Protein AF-0000000076603602 (afdb_homodimer)

pLDDT: mean 87.6, std 15.01, range [23.02, 98.5]

Radius of gyration: 33.2 Å; Cα contacts (8 Å, |Δi|>4): 1406; chains: 2; bounding box: 84×99×81 Å

Sequence (934 aa):
MVYSTLNHIQGKIGSRWAQFVRETGVENILIVAIDAAKYTPKAMIATFYGEILEKPFDIDASMSGFTKLKTLIGRHKVKANTRVVVGIETTGHYYEHLVFKCHLEGYHVRTINAATTAKEREALLNWSKTDNLDLMAIVQSVIHGRGTSNELPTGNIAKLRKLTRARRELTSERTKTKNLIRMHMDHIFREYQGKTVWINGKRKISKPLTDVFGKASRYLMRHYPHPSDILKLGEEGLRDLSIRENLKLRDKSIQLLLEYAEGSISRPKEQLDADIFLLSQKLDRLDLLDDQIKVLERKIEELFIVMDGAVVLSVQGIGLVTGAELVAEIGDLSDFDEAGQLIKLAGTNPIVKQSGDNRPSYYGVSKQGRRPFRNIVYQVGRSLAVNNPEMQQRYQKLKERGKHSRQAYIALGNRMIRLAFAMIRNHTLYQTEDKNYVLLEEISKKIRKTNVKKFFETHVSPIKCASMVYSTLNHIQGKIGSRWAQFVRETGVENILIVAIDAAKYTPKAMIATFYGEILEKPFDIDASMSGFTKLKTLIGRHKVKANTRVVVGIETTGHYYEHLVFKCHLEGYHVRTINAATTAKEREALLNWSKTDNLDLMAIVQSVIHGRGTSNELPTGNIAKLRKLTRARRELTSERTKTKNLIRMHMDHIFREYQGKTVWINGKRKISKPLTDVFGKASRYLMRHYPHPSDILKLGEEGLRDLSIRENLKLRDKSIQLLLEYAEGSISRPKEQLDADIFLLSQKLDRLDLLDDQIKVLERKIEELFIVMDGAVVLSVQGIGLVTGAELVAEIGDLSDFDEAGQLIKLAGTNPIVKQSGDNRPSYYGVSKQGRRPFRNIVYQVGRSLAVNNPEMQQRYQKLKERGKHSRQAYIALGNRMIRLAFAMIRNHTLYQTEDKNYVLLEEISKKIRKTNVKKFFETHVSPIKCAS

Foldseek 3Di:
DPPPVPCDLQHCFLVVLVVVCVVLPQQQEKEKFWEFDQFWIWIFIDGLVLHTPGPIDIAGLDPRSVVVVVVVVVVPNPDPSRAYEYFYEDDPCRCPVVLVVCVVVVHQYFYAYPVQLVVLLVVVVVDPDPVRSSRSSRSVCVSVSHGGSDPPFDDLLNVLQVLLVVLVVLVVVLVVLVVLLVVLLCQQQVCQQFDWDDDPNDTDTDHLDPDCLDPLNLVCLQPPSHLVSLLVCALVNSVVVCVVVVVPRDPSSSVVSNVSSVVTPHDDNVVSVVSSVVSNVSSVVSVVSVVVSVVSLQVSLVSQLLALQVLLLLAWLQFSSLSSNLSSLLGDLVVDDALVSSLSQLQLDWDQPPDVPPDRDGDGGRNPHDPSNVVSLLVSLVSCCPTPPVLVVVLVVCVVVPDDNSNSSNVSSSVSSRVSSVCSVVLHHDDDPPPPRDSLVSNPVRDPPVSSVVNCCNRPCPPPPPD/DPLPVPCDLQHCFLVVLVVVCVVLPQQQEKEKFWEFDQFWIKIFIAGLVLHTPGPIDIAGLDPRSVVVVVVVVVVPNPDPSHAYEYEYEDDPCRCPVVLVVCVVVVHQYFYAYPVQLVVLLVVVVVPPDDVRSSRSSRSVCVSVSHGGSDPPFDDLLNVLQVLLVVLVVLVVVLVVLVVLLVVLLCQAQVCQQFDWDDDPNDTDTDHLDPDCLDPLNLVCLQPPSHLVSLLVCALVNSVVVCVVVVVPRDPSSSVVSNVSSVVTPHDDNVVSVVSSVVSNVSSVVSVVSVVVSVVSLQVSLVSQLLDLQVLLLLAWLQFSSLSSNLSSLLGDLVVDDALVSSLSQLQLDWDQPPDVPPDRDGDGGRNPHDPSNVVSLLVSLVSCCPTPPVLVVVLVVCVVVPDDNSNSSNVSSSVSSRVSSVCSVVLHHDDDPDPPRDSLVSNPVRHPPVSSVVNCCNRPCPPPPPD

Nearest PDB structures (foldseek):
  8wt6-assembly1_D  TM=7.878E-01  e=1.226E-11  Escherichia coli
  8wt9-assembly1_D  TM=7.761E-01  e=6.436E-12  Escherichia coli
  8wt7-assembly1_C  TM=7.859E-01  e=1.226E-11  Escherichia coli
  2nrw-assembly1_A  TM=3.011E-01  e=4.795E-01  Thermotoga maritima
  2qi2-assembly1_A  TM=2.763E-01  e=3.475E-01  Thermoplasma acidophilum

Secondary structure (DSSP, 8-state):
--------TTTHHHHHHHHHHHHH-GGGEEEEEEE--SS--EEEEEETT--EEEEEEE--SSHHHHHHHHHHHHHH--STTPEEEEEEE--TTTTHHHHHHHHHTT-EEEEE-HHHHHHHHHHTTT---HHHHHHHHHHHHHHTT-SB------HHHHHHHHHHHHHHHHHHHHHHHHHHHHHHHHHH-GGGG-EEEEETTEEEEE-SSS-TTSHHHHHHHHH--SHHHHHHHHHHHHHHHHHHTT----HHHHHHHHHHHHT--PPPGGGGHHHHHHHHHHHHHHHHHHHHHHHHHHHHHHHHTTSGGGGGGGSTT--HHHHHHHHHHH--GGG-SSHHHHHHHHT-SEEEE--SSS--EEEEE---S-HHHHHHHHHHHHHHHHH-HHHHHHHHHHHHTT--HHHHHHHHHHHHHHHHHHHHHHT-------TT--HHHHHHTTS-HHHHHHHHHHHT-------/--------TTTHHHHHHHHHHHHH-GGGEEEEEEE--SS--EEEEEETT--EEEEEEE--SSHHHHHHHHHHHHHH--STTPEEEEEEE--TTTTHHHHHHHHHTT-EEEEE-HHHHHHHHHHTTT---HHHHHHHHHHHHHHTT-SB------HHHHHHHHHHHHHHHHHHHHHHHHHHHHHHHHHH-GGGG-EEEEETTEEEEE-SSS-TTSHHHHHHHHH--SHHHHHHHHHHHHHHHHHHTT----HHHHHHHHHHHHT--PPPGGGGHHHHHHHHHHHHHHHHHHHHHHHHHHHHHHHHTTSGGGGGGGSTT--HHHHHHHHHHH--GGG-SSHHHHHHHHT-SEEEE--SSS--EEEEE---S-HHHHHHHHHHHHHHHHH-HHHHHHHHHHHHTT--HHHHHHHHHHHHHHHHHHHHHHT-------TT--HHHHHHTTS-HHHHHHHHHHHT-------

Structure (mmCIF, N/CA/C/O backbone):
data_AF-0000000076603602-model_v1
#
loop_
_entity.id
_entity.type
_entity.pdbx_description
1 polymer 'IS110 family transposase'
#
loop_
_atom_site.group_PDB
_atom_site.id
_atom_site.type_symbol
_atom_site.label_atom_id
_atom_site.label_alt_id
_atom_site.label_comp_id
_atom_site.label_asym_id
_atom_site.label_entity_id
_atom_site.label_seq_id
_atom_site.pdbx_PDB_ins_code
_atom_site.Cartn_x
_atom_site.Cartn_y
_atom_site.Cartn_z
_atom_site.occupancy
_atom_site.B_iso_or_equiv
_atom_site.auth_seq_id
_atom_site.auth_comp_id
_atom_site.auth_asym_id
_atom_site.auth_atom_id
_atom_site.pdbx_PDB_model_num
ATOM 1 N N . MET A 1 1 ? 4.801 -47.281 14.094 1 23.02 1 MET A N 1
ATOM 2 C CA . MET A 1 1 ? 4.27 -45.938 14.227 1 23.02 1 MET A CA 1
ATOM 3 C C . MET A 1 1 ? 2.939 -45.781 13.492 1 23.02 1 MET A C 1
ATOM 5 O O . MET A 1 1 ? 2.893 -45.844 12.258 1 23.02 1 MET A O 1
ATOM 9 N N . VAL A 1 2 ? 1.909 -46.281 14.016 1 27.36 2 VAL A N 1
ATOM 10 C CA . VAL A 1 2 ? 0.539 -46.406 13.531 1 27.36 2 VAL A CA 1
ATOM 11 C C . VAL A 1 2 ? 0.008 -45.031 13.125 1 27.36 2 VAL A C 1
ATOM 13 O O . VAL A 1 2 ? -0.058 -44.125 13.945 1 27.36 2 VAL A O 1
ATOM 16 N N . TYR A 1 3 ? 0.339 -44.594 11.969 1 30.92 3 TYR A N 1
ATOM 17 C CA . TYR A 1 3 ? -0.272 -43.375 11.43 1 30.92 3 TYR A CA 1
ATOM 18 C C . TYR A 1 3 ? -1.793 -43.438 11.484 1 30.92 3 TYR A C 1
ATOM 20 O O . TYR A 1 3 ? -2.412 -44.156 10.703 1 30.92 3 TYR A O 1
ATOM 28 N N . SER A 1 4 ? -2.324 -43.625 12.664 1 31.62 4 SER A N 1
ATOM 29 C CA . SER A 1 4 ? -3.771 -43.5 12.797 1 31.62 4 SER A CA 1
ATOM 30 C C . SER A 1 4 ? -4.297 -42.344 11.93 1 31.62 4 SER A C 1
ATOM 32 O O . SER A 1 4 ? -3.602 -41.375 11.711 1 31.62 4 SER A O 1
ATOM 34 N N . THR A 1 5 ? -5.254 -42.625 11.039 1 35.5 5 THR A N 1
ATOM 35 C CA . THR A 1 5 ? -6.004 -41.719 10.195 1 35.5 5 THR A CA 1
ATOM 36 C C . THR A 1 5 ? -6.406 -40.469 10.984 1 35.5 5 THR A C 1
ATOM 38 O O . THR A 1 5 ? -7.461 -40.438 11.625 1 35.5 5 THR A O 1
ATOM 41 N N . LEU A 1 6 ? -5.652 -40 11.883 1 34.03 6 LEU A N 1
ATOM 42 C CA . LEU A 1 6 ? -6.016 -38.75 12.562 1 34.03 6 LEU A CA 1
ATOM 43 C C . LEU A 1 6 ? -6.539 -37.719 11.57 1 34.03 6 LEU A C 1
ATOM 45 O O . LEU A 1 6 ? -5.992 -37.594 10.477 1 34.03 6 LEU A O 1
ATOM 49 N N . ASN A 1 7 ? -7.844 -37.469 11.555 1 37.59 7 ASN A N 1
ATOM 50 C CA . ASN A 1 7 ? -8.555 -36.438 10.812 1 37.59 7 ASN A CA 1
ATOM 51 C C . ASN A 1 7 ? -7.707 -35.188 10.664 1 37.59 7 ASN A C 1
ATOM 53 O O . ASN A 1 7 ? -7.625 -34.375 11.578 1 37.59 7 ASN A O 1
ATOM 57 N N . HIS A 1 8 ? -6.586 -35.281 10.141 1 41.22 8 HIS A N 1
ATOM 58 C CA . HIS A 1 8 ? -5.645 -34.188 9.938 1 41.22 8 HIS A CA 1
ATOM 59 C C . HIS A 1 8 ? -6.316 -33 9.234 1 41.22 8 HIS A C 1
ATOM 61 O O . HIS A 1 8 ? -7.277 -33.188 8.484 1 41.22 8 HIS A O 1
ATOM 67 N N . ILE A 1 9 ? -6.113 -31.844 9.68 1 44.25 9 ILE A N 1
ATOM 68 C CA . ILE A 1 9 ? -6.543 -30.531 9.195 1 44.25 9 ILE A CA 1
ATOM 69 C C . ILE A 1 9 ? -6.512 -30.5 7.672 1 44.25 9 ILE A C 1
ATOM 71 O O . ILE A 1 9 ? -7.199 -29.703 7.043 1 44.25 9 ILE A O 1
ATOM 75 N N . GLN A 1 10 ? -5.602 -31.375 7.188 1 47.25 10 GLN A N 1
ATOM 76 C CA . GLN A 1 10 ? -5.406 -31.219 5.75 1 47.25 10 GLN A CA 1
ATOM 77 C C . GLN A 1 10 ? -6.332 -32.156 4.969 1 47.25 10 GLN A C 1
ATOM 79 O O . GLN A 1 10 ? -6.148 -32.344 3.77 1 47.25 10 GLN A O 1
ATOM 84 N N . GLY A 1 11 ? -7.391 -32.688 5.512 1 46.34 11 GLY A N 1
ATOM 85 C CA . GLY A 1 11 ? -8.375 -33.5 4.82 1 46.34 11 GLY A CA 1
ATOM 86 C C . GLY A 1 11 ? -7.812 -34.781 4.301 1 46.34 11 GLY A C 1
ATOM 87 O O . GLY A 1 11 ? -7.062 -35.469 5.008 1 46.34 11 GLY A O 1
ATOM 88 N N . LYS A 1 12 ? -8.281 -35.312 3.105 1 50.59 12 LYS A N 1
ATOM 89 C CA . LYS A 1 12 ? -7.914 -36.531 2.404 1 50.59 12 LYS A CA 1
ATOM 90 C C . LYS A 1 12 ? -6.414 -36.594 2.133 1 50.59 12 LYS A C 1
ATOM 92 O O . LYS A 1 12 ? -5.867 -37.656 1.819 1 50.59 12 LYS A O 1
ATOM 97 N N . ILE A 1 13 ? -5.789 -35.438 2.412 1 53.97 13 ILE A N 1
ATOM 98 C CA . ILE A 1 13 ? -4.402 -35.344 1.968 1 53.97 13 ILE A CA 1
ATOM 99 C C . ILE A 1 13 ? -3.518 -36.25 2.84 1 53.97 13 ILE A C 1
ATOM 101 O O . ILE A 1 13 ? -2.652 -36.938 2.332 1 53.97 13 ILE A O 1
ATOM 105 N N . GLY A 1 14 ? -3.695 -36.25 4.219 1 56.12 14 GLY A N 1
ATOM 106 C CA . GLY A 1 14 ? -2.887 -37.094 5.074 1 56.12 14 GLY A CA 1
ATOM 107 C C . GLY A 1 14 ? -3.125 -38.594 4.832 1 56.12 14 GLY A C 1
ATOM 108 O O . GLY A 1 14 ? -2.174 -39.375 4.746 1 56.12 14 GLY A O 1
ATOM 109 N N . SER A 1 15 ? -4.332 -38.938 4.68 1 62.97 15 SER A N 1
ATOM 110 C CA . SER A 1 15 ? -4.703 -40.312 4.457 1 62.97 15 SER A CA 1
ATOM 111 C C . SER A 1 15 ? -4.215 -40.812 3.098 1 62.97 15 SER A C 1
ATOM 113 O O . SER A 1 15 ? -3.729 -41.938 2.977 1 62.97 15 SER A O 1
ATOM 115 N N . ARG A 1 16 ? -4.094 -39.875 2.244 1 73.12 16 ARG A N 1
ATOM 116 C CA . ARG A 1 16 ? -3.678 -40.25 0.896 1 73.12 16 ARG A CA 1
ATOM 117 C C . ARG A 1 16 ? -2.18 -40.531 0.839 1 73.12 16 ARG A C 1
ATOM 119 O O . ARG A 1 16 ? -1.732 -41.438 0.126 1 73.12 16 ARG A O 1
ATOM 126 N N . TRP A 1 17 ? -1.437 -39.875 1.69 1 81.12 17 TRP A N 1
ATOM 127 C CA . TRP A 1 17 ? 0.01 -40.062 1.727 1 81.12 17 TRP A CA 1
ATOM 128 C C . TRP A 1 17 ? 0.365 -41.406 2.326 1 81.12 17 TRP A C 1
ATOM 130 O O . TRP A 1 17 ? 1.169 -42.156 1.762 1 81.12 17 TRP A O 1
ATOM 140 N N . ALA A 1 18 ? -0.356 -41.656 3.42 1 78.44 18 ALA A N 1
ATOM 141 C CA . ALA A 1 18 ? -0.113 -42.969 4.07 1 78.44 18 ALA A CA 1
ATOM 142 C C . ALA A 1 18 ? -0.467 -44.125 3.141 1 78.44 18 ALA A C 1
ATOM 144 O O . ALA A 1 18 ? 0.262 -45.094 3.07 1 78.44 18 ALA A O 1
ATOM 145 N N . GLN A 1 19 ? -1.533 -43.875 2.535 1 83.25 19 GLN A N 1
ATOM 146 C CA . GLN A 1 19 ? -1.955 -44.906 1.578 1 83.25 19 GLN A CA 1
ATOM 147 C C . GLN A 1 19 ? -0.952 -45.031 0.436 1 83.25 19 GLN A C 1
ATOM 149 O O . GLN A 1 19 ? -0.611 -46.156 0.025 1 83.25 19 GLN A O 1
ATOM 154 N N . PHE A 1 20 ? -0.436 -44 -0.02 1 84.75 20 PHE A N 1
ATOM 155 C CA . PHE A 1 20 ? 0.543 -43.969 -1.101 1 84.75 20 PHE A CA 1
ATOM 156 C C . PHE A 1 20 ? 1.82 -44.688 -0.69 1 84.75 20 PHE A C 1
ATOM 158 O O . PHE A 1 20 ? 2.35 -45.5 -1.448 1 84.75 20 PHE A O 1
ATOM 165 N N . VAL A 1 21 ? 2.305 -44.406 0.467 1 86.81 21 VAL A N 1
ATOM 166 C CA . VAL A 1 21 ? 3.549 -45 0.959 1 86.81 21 VAL A CA 1
ATOM 167 C C . VAL A 1 21 ? 3.379 -46.5 1.149 1 86.81 21 VAL A C 1
ATOM 169 O O . VAL A 1 21 ? 4.258 -47.281 0.784 1 86.81 21 VAL A O 1
ATOM 172 N N . ARG A 1 22 ? 2.225 -46.844 1.659 1 87.06 22 ARG A N 1
ATOM 173 C CA . ARG A 1 22 ? 1.942 -48.25 1.897 1 87.06 22 ARG A CA 1
ATOM 174 C C . ARG A 1 22 ? 1.851 -49.031 0.584 1 87.06 22 ARG A C 1
ATOM 176 O O . ARG A 1 22 ? 2.391 -50.125 0.467 1 87.06 22 ARG A O 1
ATOM 183 N N . GLU A 1 23 ? 1.231 -48.469 -0.331 1 89.19 23 GLU A N 1
ATOM 184 C CA . GLU A 1 23 ? 1.007 -49.125 -1.612 1 89.19 23 GLU A CA 1
ATOM 185 C C . GLU A 1 23 ? 2.295 -49.188 -2.426 1 89.19 23 GLU A C 1
ATOM 187 O O . GLU A 1 23 ? 2.533 -50.188 -3.127 1 89.19 23 GLU A O 1
ATOM 192 N N . THR A 1 24 ? 3.115 -48.281 -2.324 1 89.38 24 THR A N 1
ATOM 193 C CA . THR A 1 24 ? 4.336 -48.219 -3.119 1 89.38 24 THR A CA 1
ATOM 194 C C . THR A 1 24 ? 5.457 -49 -2.453 1 89.38 24 THR A C 1
ATOM 196 O O . THR A 1 24 ? 6.25 -49.656 -3.133 1 89.38 24 THR A O 1
ATOM 199 N N . GLY A 1 25 ? 5.508 -49 -1.138 1 89.81 25 GLY A N 1
ATOM 200 C CA . GLY A 1 25 ? 6.633 -49.562 -0.397 1 89.81 25 GLY A CA 1
ATOM 201 C C . GLY A 1 25 ? 7.77 -48.562 -0.225 1 89.81 25 GLY A C 1
ATOM 202 O O . GLY A 1 25 ? 8.227 -47.969 -1.198 1 89.81 25 GLY A O 1
ATOM 203 N N . VAL A 1 26 ? 8.219 -48.406 0.919 1 89.56 26 VAL A N 1
ATOM 204 C CA . VAL A 1 26 ? 9.211 -47.406 1.279 1 89.56 26 VAL A CA 1
ATOM 205 C C . VAL A 1 26 ? 10.492 -47.625 0.484 1 89.56 26 VAL A C 1
ATOM 207 O O . VAL A 1 26 ? 11.195 -46.656 0.134 1 89.56 26 VAL A O 1
ATOM 210 N N . GLU A 1 27 ? 10.797 -48.875 0.179 1 88.62 27 GLU A N 1
ATOM 211 C CA . GLU A 1 27 ? 12.023 -49.219 -0.529 1 88.62 27 GLU A CA 1
ATOM 212 C C . GLU A 1 27 ? 11.961 -48.781 -1.989 1 88.62 27 GLU A C 1
ATOM 214 O O . GLU A 1 27 ? 12.992 -48.656 -2.654 1 88.62 27 GLU A O 1
ATOM 219 N N . ASN A 1 28 ? 10.758 -48.438 -2.43 1 92.69 28 ASN A N 1
ATOM 220 C CA . ASN A 1 28 ? 10.555 -48.062 -3.828 1 92.69 28 ASN A CA 1
ATOM 221 C C . ASN A 1 28 ? 10.305 -46.594 -3.984 1 92.69 28 ASN A C 1
ATOM 223 O O . ASN A 1 28 ? 9.867 -46.125 -5.047 1 92.69 28 ASN A O 1
ATOM 227 N N . ILE A 1 29 ? 10.57 -45.844 -2.955 1 94.19 29 ILE A N 1
ATOM 228 C CA . ILE A 1 29 ? 10.312 -44.406 -3.01 1 94.19 29 ILE A CA 1
ATOM 229 C C . ILE A 1 29 ? 11.633 -43.625 -3.006 1 94.19 29 ILE A C 1
ATOM 231 O O . ILE A 1 29 ? 12.477 -43.844 -2.135 1 94.19 29 ILE A O 1
ATOM 235 N N . LEU A 1 30 ? 11.797 -42.844 -3.977 1 95.31 30 LEU A N 1
ATOM 236 C CA . LEU A 1 30 ? 12.898 -41.875 -4.059 1 95.31 30 LEU A CA 1
ATOM 237 C C . LEU A 1 30 ? 12.438 -40.469 -3.676 1 95.31 30 LEU A C 1
ATOM 239 O O . LEU A 1 30 ? 11.477 -39.969 -4.246 1 95.31 30 LEU A O 1
ATOM 243 N N . ILE A 1 31 ? 13.117 -39.875 -2.719 1 95.88 31 ILE A N 1
ATOM 244 C CA . ILE A 1 31 ? 12.719 -38.562 -2.258 1 95.88 31 ILE A CA 1
ATOM 245 C C . ILE A 1 31 ? 13.664 -37.5 -2.832 1 95.88 31 ILE A C 1
ATOM 247 O O . ILE A 1 31 ? 14.883 -37.625 -2.727 1 95.88 31 ILE A O 1
ATOM 251 N N . VAL A 1 32 ? 13.117 -36.531 -3.451 1 97.19 32 VAL A N 1
ATOM 252 C CA . VAL A 1 32 ? 13.852 -35.375 -3.953 1 97.19 32 VAL A CA 1
ATOM 253 C C . VAL A 1 32 ? 13.438 -34.125 -3.18 1 97.19 32 VAL A C 1
ATOM 255 O O . VAL A 1 32 ? 12.273 -33.719 -3.213 1 97.19 32 VAL A O 1
ATOM 258 N N . ALA A 1 33 ? 14.359 -33.562 -2.455 1 96.06 33 ALA A N 1
ATOM 259 C CA . ALA A 1 33 ? 14.117 -32.344 -1.735 1 96.06 33 ALA A CA 1
ATOM 260 C C . ALA A 1 33 ? 14.602 -31.125 -2.541 1 96.06 33 ALA A C 1
ATOM 262 O O . ALA A 1 33 ? 15.719 -31.125 -3.061 1 96.06 33 ALA A O 1
ATOM 263 N N . ILE A 1 34 ? 13.766 -30.094 -2.676 1 95.25 34 ILE A N 1
ATOM 264 C CA . ILE A 1 34 ? 14.133 -28.906 -3.424 1 95.25 34 ILE A CA 1
ATOM 265 C C . ILE A 1 34 ? 13.891 -27.672 -2.566 1 95.25 34 ILE A C 1
ATOM 267 O O . ILE A 1 34 ? 12.789 -27.453 -2.059 1 95.25 34 ILE A O 1
ATOM 271 N N . ASP A 1 35 ? 14.898 -26.938 -2.338 1 93.19 35 ASP A N 1
ATOM 272 C CA . ASP A 1 35 ? 14.805 -25.578 -1.803 1 93.19 35 ASP A CA 1
ATOM 273 C C . ASP A 1 35 ? 14.734 -24.547 -2.928 1 93.19 35 ASP A C 1
ATOM 275 O O . ASP A 1 35 ? 15.758 -24.188 -3.506 1 93.19 35 ASP A O 1
ATOM 279 N N . ALA A 1 36 ? 13.508 -24.125 -3.164 1 91.25 36 ALA A N 1
ATOM 280 C CA . ALA A 1 36 ? 13.258 -23.266 -4.316 1 91.25 36 ALA A CA 1
ATOM 281 C C . ALA A 1 36 ? 13.891 -21.891 -4.121 1 91.25 36 ALA A C 1
ATOM 283 O O . ALA A 1 36 ? 13.945 -21.375 -2.998 1 91.25 36 ALA A O 1
ATOM 284 N N . ALA A 1 37 ? 14.422 -21.328 -5.121 1 89.94 37 ALA A N 1
ATOM 285 C CA . ALA A 1 37 ? 15.031 -20 -5.145 1 89.94 37 ALA A CA 1
ATOM 286 C C . ALA A 1 37 ? 14.797 -19.312 -6.488 1 89.94 37 ALA A C 1
ATOM 288 O O . ALA A 1 37 ? 14.445 -19.953 -7.473 1 89.94 37 ALA A O 1
ATOM 289 N N . LYS A 1 38 ? 15.008 -18.047 -6.508 1 89.12 38 LYS A N 1
ATOM 290 C CA . LYS A 1 38 ? 14.75 -17.266 -7.719 1 89.12 38 LYS A CA 1
ATOM 291 C C . LYS A 1 38 ? 15.641 -17.719 -8.867 1 89.12 38 LYS A C 1
ATOM 293 O O . LYS A 1 38 ? 15.164 -17.938 -9.984 1 89.12 38 LYS A O 1
ATOM 298 N N . TYR A 1 39 ? 16.922 -17.984 -8.578 1 89.75 39 TYR A N 1
ATOM 299 C CA . TYR A 1 39 ? 17.844 -18.25 -9.68 1 89.75 39 TYR A CA 1
ATOM 300 C C . TYR A 1 39 ? 18.438 -19.641 -9.578 1 89.75 39 TYR A C 1
ATOM 302 O O . TYR A 1 39 ? 18.531 -20.359 -10.578 1 89.75 39 TYR A O 1
ATOM 310 N N . THR A 1 40 ? 18.719 -19.984 -8.297 1 90.19 40 THR A N 1
ATOM 311 C CA . THR A 1 40 ? 19.469 -21.234 -8.141 1 90.19 40 THR A CA 1
ATOM 312 C C . THR A 1 40 ? 18.859 -22.078 -7.031 1 90.19 40 THR A C 1
ATOM 314 O O . THR A 1 40 ? 19.422 -22.188 -5.941 1 90.19 40 THR A O 1
ATOM 317 N N . PRO A 1 41 ? 17.828 -22.812 -7.359 1 91.19 41 PRO A N 1
ATOM 318 C CA . PRO A 1 41 ? 17.328 -23.766 -6.363 1 91.19 41 PRO A CA 1
ATOM 319 C C . PRO A 1 41 ? 18.344 -24.844 -6.016 1 91.19 41 PRO A C 1
ATOM 321 O O . PRO A 1 41 ? 19.219 -25.172 -6.832 1 91.19 41 PRO A O 1
ATOM 324 N N . LYS A 1 42 ? 18.25 -25.328 -4.832 1 93.56 42 LYS A N 1
ATOM 325 C CA . LYS A 1 42 ? 19.094 -26.438 -4.371 1 93.56 42 LYS A CA 1
ATOM 326 C C . LYS A 1 42 ? 18.266 -27.719 -4.195 1 93.56 42 LYS A C 1
ATOM 328 O O . LYS A 1 42 ? 17.109 -27.656 -3.738 1 93.56 42 LYS A O 1
ATOM 333 N N . ALA A 1 43 ? 18.891 -28.812 -4.59 1 95.88 43 ALA A N 1
ATOM 334 C CA . ALA A 1 43 ? 18.156 -30.078 -4.504 1 95.88 43 ALA A CA 1
ATOM 335 C C . ALA A 1 43 ? 19.031 -31.172 -3.896 1 95.88 43 ALA A C 1
ATOM 337 O O . ALA A 1 43 ? 20.25 -31.031 -3.836 1 95.88 43 ALA A O 1
ATOM 338 N N . MET A 1 44 ? 18.422 -32.125 -3.379 1 96.06 44 MET A N 1
ATOM 339 C CA . MET A 1 44 ? 19.031 -33.312 -2.811 1 96.06 44 MET A CA 1
ATOM 340 C C . MET A 1 44 ? 18.172 -34.562 -3.039 1 96.06 44 MET A C 1
ATOM 342 O O . MET A 1 44 ? 16.938 -34.438 -3.094 1 96.06 44 MET A O 1
ATOM 346 N N . ILE A 1 45 ? 18.812 -35.688 -3.252 1 96.62 45 ILE A N 1
ATOM 347 C CA . ILE A 1 45 ? 18.094 -36.938 -3.445 1 96.62 45 ILE A CA 1
ATOM 348 C C . ILE A 1 45 ? 18.406 -37.906 -2.311 1 96.62 45 ILE A C 1
ATOM 350 O O . ILE A 1 45 ? 19.578 -38.094 -1.958 1 96.62 45 ILE A O 1
ATOM 354 N N . ALA A 1 46 ? 17.391 -38.406 -1.809 1 95.25 46 ALA A N 1
ATOM 355 C CA . ALA A 1 46 ? 17.547 -39.312 -0.68 1 95.25 46 ALA A CA 1
ATOM 356 C C . ALA A 1 46 ? 16.547 -40.469 -0.764 1 95.25 46 ALA A C 1
ATOM 358 O O . ALA A 1 46 ? 15.609 -40.438 -1.563 1 95.25 46 ALA A O 1
ATOM 359 N N . THR A 1 47 ? 16.828 -41.5 0.039 1 93.69 47 THR A N 1
ATOM 360 C CA . THR A 1 47 ? 15.867 -42.594 0.193 1 93.69 47 THR A CA 1
ATOM 361 C C . THR A 1 47 ? 14.836 -42.25 1.271 1 93.69 47 THR A C 1
ATOM 363 O O . THR A 1 47 ? 14.977 -41.281 1.984 1 93.69 47 THR A O 1
ATOM 366 N N . PHE A 1 48 ? 13.844 -43.062 1.319 1 93.06 48 PHE A N 1
ATOM 367 C CA . PHE A 1 48 ? 12.82 -42.875 2.344 1 93.06 48 PHE A CA 1
ATOM 368 C C . PHE A 1 48 ? 13.398 -43.125 3.732 1 93.06 48 PHE A C 1
ATOM 370 O O . PHE A 1 48 ? 12.812 -42.688 4.734 1 93.06 48 PHE A O 1
ATOM 377 N N . TYR A 1 49 ? 14.594 -43.75 3.814 1 88.69 49 TYR A N 1
ATOM 378 C CA . TYR A 1 49 ? 15.25 -44.031 5.09 1 88.69 49 TYR A CA 1
ATOM 379 C C . TYR A 1 49 ? 16.141 -42.875 5.496 1 88.69 49 TYR A C 1
ATOM 381 O O . TYR A 1 49 ? 16.719 -42.875 6.586 1 88.69 49 TYR A O 1
ATOM 389 N N . GLY A 1 50 ? 16.266 -41.938 4.629 1 85.75 50 GLY A N 1
ATOM 390 C CA . GLY A 1 50 ? 17.062 -40.781 4.961 1 85.75 50 GLY A CA 1
ATOM 391 C C . GLY A 1 50 ? 18.484 -40.844 4.43 1 85.75 50 GLY A C 1
ATOM 392 O O . GLY A 1 50 ? 19.281 -39.938 4.676 1 85.75 50 GLY A O 1
ATOM 393 N N . GLU A 1 51 ? 18.781 -41.875 3.744 1 90.19 51 GLU A N 1
ATOM 394 C CA . GLU A 1 51 ? 20.109 -42 3.145 1 90.19 51 GLU A CA 1
ATOM 395 C C . GLU A 1 51 ? 20.266 -41.062 1.961 1 90.19 51 GLU A C 1
ATOM 397 O O . GLU A 1 51 ? 19.438 -41.031 1.049 1 90.19 51 GLU A O 1
ATOM 402 N N . ILE A 1 52 ? 21.344 -40.312 2.002 1 93 52 ILE A N 1
ATOM 403 C CA . ILE A 1 52 ? 21.594 -39.344 0.93 1 93 52 ILE A CA 1
ATOM 404 C C . ILE A 1 52 ? 22.234 -40.062 -0.26 1 93 52 ILE A C 1
ATOM 406 O O . ILE A 1 52 ? 23.312 -40.656 -0.137 1 93 52 ILE A O 1
ATOM 410 N N . LEU A 1 53 ? 21.562 -40.094 -1.336 1 94.12 53 LEU A N 1
ATOM 411 C CA . LEU A 1 53 ? 22.078 -40.688 -2.559 1 94.12 53 LEU A CA 1
ATOM 412 C C . LEU A 1 53 ? 22.844 -39.656 -3.395 1 94.12 53 LEU A C 1
ATOM 414 O O . LEU A 1 53 ? 23.875 -40 -3.994 1 94.12 53 LEU A O 1
ATOM 418 N N . GLU A 1 54 ? 22.297 -38.469 -3.502 1 94.81 54 GLU A N 1
ATOM 419 C CA . GLU A 1 54 ? 22.938 -37.312 -4.152 1 94.81 54 GLU A CA 1
ATOM 420 C C . GLU A 1 54 ? 23.047 -36.125 -3.199 1 94.81 54 GLU A C 1
ATOM 422 O O . GLU A 1 54 ? 22.031 -35.594 -2.738 1 94.81 54 GLU A O 1
ATOM 427 N N . LYS A 1 55 ? 24.234 -35.75 -2.898 1 93.25 55 LYS A N 1
ATOM 428 C CA . LYS A 1 55 ? 24.469 -34.594 -2.031 1 93.25 55 LYS A CA 1
ATOM 429 C C . LYS A 1 55 ? 23.859 -33.344 -2.635 1 93.25 55 LYS A C 1
ATOM 431 O O . LYS A 1 55 ? 23.578 -33.281 -3.83 1 93.25 55 LYS A O 1
ATOM 436 N N . PRO A 1 56 ? 23.641 -32.375 -1.795 1 93.62 56 PRO A N 1
ATOM 437 C CA . PRO A 1 56 ? 23.031 -31.125 -2.285 1 93.62 56 PRO A CA 1
ATOM 438 C C . PRO A 1 56 ? 23.734 -30.578 -3.525 1 93.62 56 PRO A C 1
ATOM 440 O O . PRO A 1 56 ? 24.953 -30.531 -3.578 1 93.62 56 PRO A O 1
ATOM 443 N N . PHE A 1 57 ? 22.969 -30.266 -4.477 1 92.19 57 PHE A N 1
ATOM 444 C CA . PHE A 1 57 ? 23.484 -29.703 -5.711 1 92.19 57 PHE A CA 1
ATOM 445 C C . PHE A 1 57 ? 22.594 -28.547 -6.188 1 92.19 57 PHE A C 1
ATOM 447 O O . PHE A 1 57 ? 21.406 -28.5 -5.852 1 92.19 57 PHE A O 1
ATOM 454 N N . ASP A 1 58 ? 23.156 -27.656 -6.984 1 91.69 58 ASP A N 1
ATOM 455 C CA . ASP A 1 58 ? 22.453 -26.484 -7.492 1 91.69 58 ASP A CA 1
ATOM 456 C C . ASP A 1 58 ? 21.828 -26.766 -8.859 1 91.69 58 ASP A C 1
ATOM 458 O O . ASP A 1 58 ? 22.406 -27.484 -9.68 1 91.69 58 ASP A O 1
ATOM 462 N N . ILE A 1 59 ? 20.672 -26.328 -9.023 1 89.31 59 ILE A N 1
ATOM 463 C CA . ILE A 1 59 ? 20.062 -26.328 -10.352 1 89.31 59 ILE A CA 1
ATOM 464 C C . ILE A 1 59 ? 19.656 -24.906 -10.734 1 89.31 59 ILE A C 1
ATOM 466 O O . ILE A 1 59 ? 19.391 -24.078 -9.859 1 89.31 59 ILE A O 1
ATOM 470 N N . ASP A 1 60 ? 19.797 -24.641 -12.016 1 87.31 60 ASP A N 1
ATOM 471 C CA . ASP A 1 60 ? 19.297 -23.328 -12.453 1 87.31 60 ASP A CA 1
ATOM 472 C C . ASP A 1 60 ? 17.781 -23.344 -12.617 1 87.31 60 ASP A C 1
ATOM 474 O O . ASP A 1 60 ? 17.188 -24.375 -12.945 1 87.31 60 ASP A O 1
ATOM 478 N N . ALA A 1 61 ? 17.141 -22.25 -12.32 1 85.31 61 ALA A N 1
ATOM 479 C CA . ALA A 1 61 ? 15.688 -22.141 -12.422 1 85.31 61 ALA A CA 1
ATOM 480 C C . ALA A 1 61 ? 15.25 -22 -13.883 1 85.31 61 ALA A C 1
ATOM 482 O O . ALA A 1 61 ? 14.719 -20.969 -14.281 1 85.31 61 ALA A O 1
ATOM 483 N N . SER A 1 62 ? 15.516 -23 -14.641 1 88.38 62 SER A N 1
ATOM 484 C CA . SER A 1 62 ? 15.219 -23.078 -16.062 1 88.38 62 SER A CA 1
ATOM 485 C C . SER A 1 62 ? 15.008 -24.531 -16.5 1 88.38 62 SER A C 1
ATOM 487 O O . SER A 1 62 ? 15.016 -25.438 -15.68 1 88.38 62 SER A O 1
ATOM 489 N N . MET A 1 63 ? 14.766 -24.641 -17.781 1 89.38 63 MET A N 1
ATOM 490 C CA . MET A 1 63 ? 14.586 -25.984 -18.328 1 89.38 63 MET A CA 1
ATOM 491 C C . MET A 1 63 ? 15.867 -26.797 -18.219 1 89.38 63 MET A C 1
ATOM 493 O O . MET A 1 63 ? 15.828 -28 -17.969 1 89.38 63 MET A O 1
ATOM 497 N N . SER A 1 64 ? 16.969 -26.109 -18.422 1 88.5 64 SER A N 1
ATOM 498 C CA . SER A 1 64 ? 18.25 -26.812 -18.297 1 88.5 64 SER A CA 1
ATOM 499 C C . SER A 1 64 ? 18.438 -27.328 -16.875 1 88.5 64 SER A C 1
ATOM 501 O O . SER A 1 64 ? 18.922 -28.453 -16.688 1 88.5 64 SER A O 1
ATOM 503 N N . GLY A 1 65 ? 18.125 -26.531 -15.953 1 89.56 65 GLY A N 1
ATOM 504 C CA . GLY A 1 65 ? 18.203 -26.969 -14.57 1 89.56 65 GLY A CA 1
ATOM 505 C C . GLY A 1 65 ? 17.281 -28.125 -14.266 1 89.56 65 GLY A C 1
ATOM 506 O O . GLY A 1 65 ? 17.672 -29.062 -13.555 1 89.56 65 GLY A O 1
ATOM 507 N N . PHE A 1 66 ? 16.125 -28.125 -14.812 1 92.94 66 PHE A N 1
ATOM 508 C CA . PHE A 1 66 ? 15.172 -29.203 -14.594 1 92.94 66 PHE A CA 1
ATOM 509 C C . PHE A 1 66 ? 15.656 -30.484 -15.266 1 92.94 66 PHE A C 1
ATOM 511 O O . PHE A 1 66 ? 15.484 -31.578 -14.719 1 92.94 66 PHE A O 1
ATOM 518 N N . THR A 1 67 ? 16.203 -30.297 -16.422 1 93.88 67 THR A N 1
ATOM 519 C CA . THR A 1 67 ? 16.734 -31.453 -17.125 1 93.88 67 THR A CA 1
ATOM 520 C C . THR A 1 67 ? 17.859 -32.094 -16.312 1 93.88 67 THR A C 1
ATOM 522 O O . THR A 1 67 ? 17.938 -33.344 -16.25 1 93.88 67 THR A O 1
ATOM 525 N N . LYS A 1 68 ? 18.641 -31.266 -15.742 1 93.69 68 LYS A N 1
ATOM 526 C CA . LYS A 1 68 ? 19.688 -31.781 -14.859 1 93.69 68 LYS A CA 1
ATOM 527 C C . LYS A 1 68 ? 19.078 -32.562 -13.703 1 93.69 68 LYS A C 1
ATOM 529 O O . LYS A 1 68 ? 19.547 -33.656 -13.383 1 93.69 68 LYS A O 1
ATOM 534 N N . LEU A 1 69 ? 18.125 -32.062 -13.109 1 94.94 69 LEU A N 1
ATOM 535 C CA . LEU A 1 69 ? 17.422 -32.719 -12.008 1 94.94 69 LEU A CA 1
ATOM 536 C C . LEU A 1 69 ? 16.859 -34.062 -12.445 1 94.94 69 LEU A C 1
ATOM 538 O O . LEU A 1 69 ? 17.047 -35.062 -11.766 1 94.94 69 LEU A O 1
ATOM 542 N N . LYS A 1 70 ? 16.25 -34.062 -13.578 1 94.75 70 LYS A N 1
ATOM 543 C CA . LYS A 1 70 ? 15.641 -35.281 -14.125 1 94.75 70 LYS A CA 1
ATOM 544 C C . LYS A 1 70 ? 16.688 -36.344 -14.391 1 94.75 70 LYS A C 1
ATOM 546 O O . LYS A 1 70 ? 16.469 -37.531 -14.102 1 94.75 70 LYS A O 1
ATOM 551 N N . THR A 1 71 ? 17.781 -35.906 -14.922 1 95.38 71 THR A N 1
ATOM 552 C CA . THR A 1 71 ? 18.859 -36.812 -15.227 1 95.38 71 THR A CA 1
ATOM 553 C C . THR A 1 71 ? 19.391 -37.469 -13.945 1 95.38 71 THR A C 1
ATOM 555 O O . THR A 1 71 ? 19.594 -38.688 -13.898 1 95.38 71 THR A O 1
ATOM 558 N N . LEU A 1 72 ? 19.562 -36.688 -12.93 1 95.19 72 LEU A N 1
ATOM 559 C CA . LEU A 1 72 ? 20.062 -37.188 -11.664 1 95.19 72 LEU A CA 1
ATOM 560 C C . LEU A 1 72 ? 19.062 -38.156 -11.016 1 95.19 72 LEU A C 1
ATOM 562 O O . LEU A 1 72 ? 19.453 -39.156 -10.43 1 95.19 72 LEU A O 1
ATOM 566 N N . ILE A 1 73 ? 17.781 -37.781 -11.102 1 95.62 73 ILE A N 1
ATOM 567 C CA . ILE A 1 73 ? 16.734 -38.656 -10.586 1 95.62 73 ILE A CA 1
ATOM 568 C C . ILE A 1 73 ? 16.766 -40 -11.32 1 95.62 73 ILE A C 1
ATOM 570 O O . ILE A 1 73 ? 16.672 -41.062 -10.695 1 95.62 73 ILE A O 1
ATOM 574 N N . GLY A 1 74 ? 16.922 -39.938 -12.641 1 93.56 74 GLY A N 1
ATOM 575 C CA . GLY A 1 74 ? 16.969 -41.125 -13.469 1 93.56 74 GLY A CA 1
ATOM 576 C C . GLY A 1 74 ? 18.094 -42.062 -13.102 1 93.56 74 GLY A C 1
ATOM 577 O O . GLY A 1 74 ? 17.953 -43.281 -13.188 1 93.56 74 GLY A O 1
ATOM 578 N N . ARG A 1 75 ? 19.172 -41.531 -12.633 1 92.75 75 ARG A N 1
ATOM 579 C CA . ARG A 1 75 ? 20.344 -42.312 -12.242 1 92.75 75 ARG A CA 1
ATOM 580 C C . ARG A 1 75 ? 20.031 -43.188 -11.023 1 92.75 75 ARG A C 1
ATOM 582 O O . ARG A 1 75 ? 20.594 -44.25 -10.859 1 92.75 75 ARG A O 1
ATOM 589 N N . HIS A 1 76 ? 19.188 -42.688 -10.242 1 91.31 76 HIS A N 1
ATOM 590 C CA . HIS A 1 76 ? 18.922 -43.375 -8.984 1 91.31 76 HIS A CA 1
ATOM 591 C C . HIS A 1 76 ? 17.609 -44.156 -9.039 1 91.31 76 HIS A C 1
ATOM 593 O O . HIS A 1 76 ? 17.266 -44.875 -8.094 1 91.31 76 HIS A O 1
ATOM 599 N N . LYS A 1 77 ? 16.906 -43.875 -10.133 1 87.69 77 LYS A N 1
ATOM 600 C CA . LYS A 1 77 ? 15.688 -44.656 -10.336 1 87.69 77 LYS A CA 1
ATOM 601 C C . LYS A 1 77 ? 16.016 -46.062 -10.859 1 87.69 77 LYS A C 1
ATOM 603 O O . LYS A 1 77 ? 15.922 -46.312 -12.062 1 87.69 77 LYS A O 1
ATOM 608 N N . VAL A 1 78 ? 16.469 -47 -10.148 1 75.75 78 VAL A N 1
ATOM 609 C CA . VAL A 1 78 ? 17.031 -48.281 -10.508 1 75.75 78 VAL A CA 1
ATOM 610 C C . VAL A 1 78 ? 15.914 -49.281 -10.844 1 75.75 78 VAL A C 1
ATOM 612 O O . VAL A 1 78 ? 16.031 -50.062 -11.797 1 75.75 78 VAL A O 1
ATOM 615 N N . LYS A 1 79 ? 14.852 -49.219 -10.047 1 78.62 79 LYS A N 1
ATOM 616 C CA . LYS A 1 79 ? 13.766 -50.156 -10.227 1 78.62 79 LYS A CA 1
ATOM 617 C C . LYS A 1 79 ? 12.609 -49.531 -11 1 78.62 79 LYS A C 1
ATOM 619 O O . LYS A 1 79 ? 12.312 -48.344 -10.836 1 78.62 79 LYS A O 1
ATOM 624 N N . ALA A 1 80 ? 12.008 -50.375 -11.828 1 76.69 80 ALA A N 1
ATOM 625 C CA . ALA A 1 80 ? 10.883 -49.938 -12.656 1 76.69 80 ALA A CA 1
ATOM 626 C C . ALA A 1 80 ? 9.734 -49.438 -11.797 1 76.69 80 ALA A C 1
ATOM 628 O O . ALA A 1 80 ? 9.008 -48.531 -12.203 1 76.69 80 ALA A O 1
ATOM 629 N N . ASN A 1 81 ? 9.688 -49.906 -10.617 1 84.19 81 ASN A N 1
ATOM 630 C CA . ASN A 1 81 ? 8.547 -49.562 -9.781 1 84.19 81 ASN A CA 1
ATOM 631 C C . ASN A 1 81 ? 8.875 -48.406 -8.828 1 84.19 81 ASN A C 1
ATOM 633 O O . ASN A 1 81 ? 8.078 -48.094 -7.949 1 84.19 81 ASN A O 1
ATOM 637 N N . THR A 1 82 ? 9.969 -47.781 -9.062 1 91.44 82 THR A N 1
ATOM 638 C CA . THR A 1 82 ? 10.375 -46.719 -8.172 1 91.44 82 THR A CA 1
ATOM 639 C C . THR A 1 82 ? 9.5 -45.469 -8.391 1 91.44 82 THR A C 1
ATOM 641 O O . THR A 1 82 ? 9.312 -45.031 -9.531 1 91.44 82 THR A O 1
ATOM 644 N N . ARG A 1 83 ? 8.93 -44.938 -7.336 1 93.56 83 ARG A N 1
ATOM 645 C CA . ARG A 1 83 ? 8.148 -43.719 -7.367 1 93.56 83 ARG A CA 1
ATOM 646 C C . ARG A 1 83 ? 8.945 -42.531 -6.816 1 93.56 83 ARG A C 1
ATOM 648 O O . ARG A 1 83 ? 9.633 -42.656 -5.801 1 93.56 83 ARG A O 1
ATOM 655 N N . VAL A 1 84 ? 8.898 -41.5 -7.559 1 95.44 84 VAL A N 1
ATOM 656 C CA . VAL A 1 84 ? 9.641 -40.312 -7.16 1 95.44 84 VAL A CA 1
ATOM 657 C C . VAL A 1 84 ? 8.711 -39.344 -6.422 1 95.44 84 VAL A C 1
ATOM 659 O O . VAL A 1 84 ? 7.648 -38.969 -6.934 1 95.44 84 VAL A O 1
ATOM 662 N N . VAL A 1 85 ? 9.102 -38.969 -5.238 1 94.19 85 VAL A N 1
ATOM 663 C CA . VAL A 1 85 ? 8.383 -38 -4.441 1 94.19 85 VAL A CA 1
ATOM 664 C C . VAL A 1 85 ? 9.234 -36.75 -4.293 1 94.19 85 VAL A C 1
ATOM 666 O O . VAL A 1 85 ? 10.352 -36.781 -3.779 1 94.19 85 VAL A O 1
ATOM 669 N N . VAL A 1 86 ? 8.695 -35.625 -4.746 1 95.31 86 VAL A N 1
ATOM 670 C CA . VAL A 1 86 ? 9.422 -34.344 -4.688 1 95.31 86 VAL A CA 1
ATOM 671 C C . VAL A 1 86 ? 8.844 -33.469 -3.578 1 95.31 86 VAL A C 1
ATOM 673 O O . VAL A 1 86 ? 7.656 -33.156 -3.592 1 95.31 86 VAL A O 1
ATOM 676 N N . GLY A 1 87 ? 9.648 -33.219 -2.586 1 93.5 87 GLY A N 1
ATOM 677 C CA . GLY A 1 87 ? 9.312 -32.219 -1.583 1 93.5 87 GLY A CA 1
ATOM 678 C C . GLY A 1 87 ? 9.883 -30.844 -1.887 1 93.5 87 GLY A C 1
ATOM 679 O O . GLY A 1 87 ? 11.094 -30.688 -2.074 1 93.5 87 GLY A O 1
ATOM 680 N N . ILE A 1 88 ? 9.055 -29.797 -1.971 1 93.06 88 ILE A N 1
ATOM 681 C CA . ILE A 1 88 ? 9.516 -28.453 -2.324 1 93.06 88 ILE A CA 1
ATOM 682 C C . ILE A 1 88 ? 9.023 -27.453 -1.287 1 93.06 88 ILE A C 1
ATOM 684 O O . ILE A 1 88 ? 7.828 -27.422 -0.969 1 93.06 88 ILE A O 1
ATOM 688 N N . GLU A 1 89 ? 9.922 -26.703 -0.728 1 89.12 89 GLU A N 1
ATOM 689 C CA . GLU A 1 89 ? 9.531 -25.625 0.183 1 89.12 89 GLU A CA 1
ATOM 690 C C . GLU A 1 89 ? 8.977 -24.422 -0.582 1 89.12 89 GLU A C 1
ATOM 692 O O . GLU A 1 89 ? 9.586 -23.969 -1.55 1 89.12 89 GLU A O 1
ATOM 697 N N . THR A 1 90 ? 7.801 -23.969 -0.095 1 81.5 90 THR A N 1
ATOM 698 C CA . THR A 1 90 ? 7.105 -22.891 -0.792 1 81.5 90 THR A CA 1
ATOM 699 C C . THR A 1 90 ? 7.672 -21.531 -0.397 1 81.5 90 THR A C 1
ATOM 701 O O . THR A 1 90 ? 7.312 -20.984 0.646 1 81.5 90 THR A O 1
ATOM 704 N N . THR A 1 91 ? 8.703 -21.094 -1.035 1 78.94 91 THR A N 1
ATOM 705 C CA . THR A 1 91 ? 9.258 -19.75 -0.847 1 78.94 91 THR A CA 1
ATOM 706 C C . THR A 1 91 ? 8.82 -18.828 -1.978 1 78.94 91 THR A C 1
ATOM 708 O O . THR A 1 91 ? 9.242 -18.984 -3.123 1 78.94 91 THR A O 1
ATOM 711 N N . GLY A 1 92 ? 8.078 -17.828 -1.553 1 80.69 92 GLY A N 1
ATOM 712 C CA . GLY A 1 92 ? 7.547 -16.969 -2.602 1 80.69 92 GLY A CA 1
ATOM 713 C C . GLY A 1 92 ? 6.836 -17.75 -3.699 1 80.69 92 GLY A C 1
ATOM 714 O O . GLY A 1 92 ? 6.055 -18.656 -3.42 1 80.69 92 GLY A O 1
ATOM 715 N N . HIS A 1 93 ? 7.004 -17.328 -4.945 1 87.69 93 HIS A N 1
ATOM 716 C CA . HIS A 1 93 ? 6.395 -17.984 -6.09 1 87.69 93 HIS A CA 1
ATOM 717 C C . HIS A 1 93 ? 7.418 -18.828 -6.848 1 87.69 93 HIS A C 1
ATOM 719 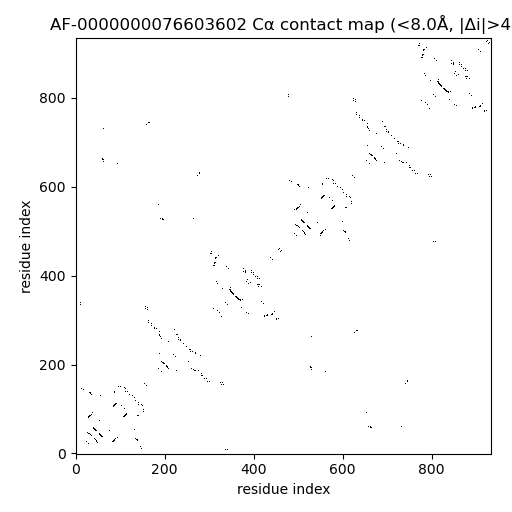O O . HIS A 1 93 ? 7.082 -19.469 -7.852 1 87.69 93 HIS A O 1
ATOM 725 N N . TYR A 1 94 ? 8.547 -19.031 -6.336 1 89.06 94 TYR A N 1
ATOM 726 C CA . TYR A 1 94 ? 9.672 -19.562 -7.086 1 89.06 94 TYR A CA 1
ATOM 727 C C . TYR A 1 94 ? 9.555 -21.078 -7.227 1 89.06 94 TYR A C 1
ATOM 729 O O . TYR A 1 94 ? 10.234 -21.688 -8.062 1 89.06 94 TYR A O 1
ATOM 737 N N . TYR A 1 95 ? 8.703 -21.656 -6.484 1 88.94 95 TYR A N 1
ATOM 738 C CA . TYR A 1 95 ? 8.555 -23.094 -6.504 1 88.94 95 TYR A CA 1
ATOM 739 C C . TYR A 1 95 ? 7.574 -23.531 -7.59 1 88.94 95 TYR A C 1
ATOM 741 O O . TYR A 1 95 ? 7.539 -24.703 -7.973 1 88.94 95 TYR A O 1
ATOM 749 N N . GLU A 1 96 ? 6.836 -22.672 -8.117 1 87.69 96 GLU A N 1
ATOM 750 C CA . GLU A 1 96 ? 5.633 -23 -8.875 1 87.69 96 GLU A CA 1
ATOM 751 C C . GLU A 1 96 ? 5.984 -23.703 -10.188 1 87.69 96 GLU A C 1
ATOM 753 O O . GLU A 1 96 ? 5.363 -24.703 -10.555 1 87.69 96 GLU A O 1
ATOM 758 N N . HIS A 1 97 ? 7.004 -23.203 -10.906 1 87.88 97 HIS A N 1
ATOM 759 C CA . HIS A 1 97 ? 7.391 -23.828 -12.164 1 87.88 97 HIS A CA 1
ATOM 760 C C . HIS A 1 97 ? 7.941 -25.234 -11.945 1 87.88 97 HIS A C 1
ATOM 762 O O . HIS A 1 97 ? 7.711 -26.125 -12.758 1 87.88 97 HIS A O 1
ATOM 768 N N . LEU A 1 98 ? 8.602 -25.375 -10.836 1 89.38 98 LEU A N 1
ATOM 769 C CA . LEU A 1 98 ? 9.164 -26.688 -10.523 1 89.38 98 LEU A CA 1
ATOM 770 C C . LEU A 1 98 ? 8.055 -27.672 -10.203 1 89.38 98 LEU A C 1
ATOM 772 O O . LEU A 1 98 ? 8.102 -28.828 -10.648 1 89.38 98 LEU A O 1
ATOM 776 N N . VAL A 1 99 ? 7.113 -27.203 -9.484 1 88.44 99 VAL A N 1
ATOM 777 C CA . VAL A 1 99 ? 5.969 -28.047 -9.156 1 88.44 99 VAL A CA 1
ATOM 778 C C . VAL A 1 99 ? 5.25 -28.469 -10.438 1 88.44 99 VAL A C 1
ATOM 780 O O . VAL A 1 99 ? 4.945 -29.656 -10.633 1 88.44 99 VAL A O 1
ATOM 783 N N . PHE A 1 100 ? 5.094 -27.531 -11.336 1 85.75 100 PHE A N 1
ATOM 784 C CA . PHE A 1 100 ? 4.391 -27.781 -12.594 1 85.75 100 PHE A CA 1
ATOM 785 C C . PHE A 1 100 ? 5.141 -28.812 -13.438 1 85.75 100 PHE A C 1
ATOM 787 O O . PHE A 1 100 ? 4.555 -29.797 -13.898 1 85.75 100 PHE A O 1
ATOM 794 N N . LYS A 1 101 ? 6.398 -28.656 -13.586 1 89.56 101 LYS A N 1
ATOM 795 C CA . LYS A 1 101 ? 7.203 -29.531 -14.43 1 89.56 101 LYS A CA 1
ATOM 796 C C . LYS A 1 101 ? 7.316 -30.922 -13.812 1 89.56 101 LYS A C 1
ATOM 798 O O . LYS A 1 101 ? 7.27 -31.938 -14.523 1 89.56 101 LYS A O 1
ATOM 803 N N . CYS A 1 102 ? 7.402 -30.984 -12.516 1 91.31 102 CYS A N 1
ATOM 804 C CA . CYS A 1 102 ? 7.473 -32.281 -11.836 1 91.31 102 CYS A CA 1
ATOM 805 C C . CYS A 1 102 ? 6.184 -33.062 -12.023 1 91.31 102 CYS A C 1
ATOM 807 O O . CYS A 1 102 ? 6.223 -34.281 -12.25 1 91.31 102 CYS A O 1
ATOM 809 N N . HIS A 1 103 ? 5.109 -32.344 -11.984 1 87.62 103 HIS A N 1
ATOM 810 C CA . HIS A 1 103 ? 3.828 -33.031 -12.203 1 87.62 103 HIS A CA 1
ATOM 811 C C . HIS A 1 103 ? 3.732 -33.562 -13.625 1 87.62 103 HIS A C 1
ATOM 813 O O . HIS A 1 103 ? 3.223 -34.688 -13.828 1 87.62 103 HIS A O 1
ATOM 819 N N . LEU A 1 104 ? 4.184 -32.812 -14.586 1 86.75 104 LEU A N 1
ATOM 820 C CA . LEU A 1 104 ? 4.152 -33.25 -15.977 1 86.75 104 LEU A CA 1
ATOM 821 C C . LEU A 1 104 ? 4.98 -34.5 -16.172 1 86.75 104 LEU A C 1
ATOM 823 O O . LEU A 1 104 ? 4.664 -35.344 -17.016 1 86.75 104 LEU A O 1
ATOM 827 N N . GLU A 1 105 ? 6.012 -34.656 -15.297 1 91.06 105 GLU A N 1
ATOM 828 C CA . GLU A 1 105 ? 6.887 -35.812 -15.398 1 91.06 105 GLU A CA 1
ATOM 829 C C . GLU A 1 105 ? 6.309 -37 -14.633 1 91.06 105 GLU A C 1
ATOM 831 O O . GLU A 1 105 ? 6.879 -38.094 -14.656 1 91.06 105 GLU A O 1
ATOM 836 N N . GLY A 1 106 ? 5.219 -36.719 -13.914 1 88.38 106 GLY A N 1
ATOM 837 C CA . GLY A 1 106 ? 4.555 -37.781 -13.188 1 88.38 106 GLY A CA 1
ATOM 838 C C . GLY A 1 106 ? 5.078 -37.969 -11.781 1 88.38 106 GLY A C 1
ATOM 839 O O . GLY A 1 106 ? 4.785 -38.969 -11.125 1 88.38 106 GLY A O 1
ATOM 840 N N . TYR A 1 107 ? 5.883 -37.062 -11.312 1 92.44 107 TYR A N 1
ATOM 841 C CA . TYR A 1 107 ? 6.367 -37.156 -9.938 1 92.44 107 TYR A CA 1
ATOM 842 C C . TYR A 1 107 ? 5.266 -36.812 -8.945 1 92.44 107 TYR A C 1
ATOM 844 O O . TYR A 1 107 ? 4.344 -36.062 -9.266 1 92.44 107 TYR A O 1
ATOM 852 N N . HIS A 1 108 ? 5.332 -37.438 -7.832 1 90.5 108 HIS A N 1
ATOM 853 C CA . HIS A 1 108 ? 4.473 -37.031 -6.723 1 90.5 108 HIS A CA 1
ATOM 854 C C . HIS A 1 108 ? 5.043 -35.844 -5.973 1 90.5 108 HIS A C 1
ATOM 856 O O . HIS A 1 108 ? 6.082 -35.969 -5.312 1 90.5 108 HIS A O 1
ATOM 862 N N . VAL A 1 109 ? 4.352 -34.719 -6.105 1 91.5 109 VAL A N 1
ATOM 863 C CA . VAL A 1 109 ? 4.922 -33.469 -5.559 1 91.5 109 VAL A CA 1
ATOM 864 C C . VAL A 1 109 ? 4.215 -33.125 -4.254 1 91.5 109 VAL A C 1
ATOM 866 O O . VAL A 1 109 ? 2.986 -33.188 -4.168 1 91.5 109 VAL A O 1
ATOM 869 N N . ARG A 1 110 ? 4.992 -32.781 -3.252 1 88.44 110 ARG A N 1
ATOM 870 C CA . ARG A 1 110 ? 4.492 -32.281 -1.979 1 88.44 110 ARG A CA 1
ATOM 871 C C . ARG A 1 110 ? 5.09 -30.906 -1.664 1 88.44 110 ARG A C 1
ATOM 873 O O . ARG A 1 110 ? 6.312 -30.75 -1.602 1 88.44 110 ARG A O 1
ATOM 880 N N . THR A 1 111 ? 4.246 -29.953 -1.521 1 88.44 111 THR A N 1
ATOM 881 C CA . THR A 1 111 ? 4.715 -28.625 -1.171 1 88.44 111 THR A CA 1
ATOM 882 C C . THR A 1 111 ? 4.699 -28.422 0.341 1 88.44 111 THR A C 1
ATOM 884 O O . THR A 1 111 ? 3.738 -28.797 1.014 1 88.44 111 THR A O 1
ATOM 887 N N . ILE A 1 112 ? 5.816 -27.875 0.874 1 86.88 112 ILE A N 1
ATOM 888 C CA . ILE A 1 112 ? 6 -27.719 2.312 1 86.88 112 ILE A CA 1
ATOM 889 C C . ILE A 1 112 ? 6.199 -26.25 2.652 1 86.88 112 ILE A C 1
ATOM 891 O O . ILE A 1 112 ? 7.043 -25.578 2.055 1 86.88 112 ILE A O 1
ATOM 895 N N . ASN A 1 113 ? 5.434 -25.719 3.609 1 80.69 113 ASN A N 1
ATOM 896 C CA . ASN A 1 113 ? 5.574 -24.312 4 1 80.69 113 ASN A CA 1
ATOM 897 C C . ASN A 1 113 ? 6.801 -24.094 4.875 1 80.69 113 ASN A C 1
ATOM 899 O O . ASN A 1 113 ? 7.297 -25.031 5.504 1 80.69 113 ASN A O 1
ATOM 903 N N . ALA A 1 114 ? 7.215 -22.906 4.871 1 79.81 114 ALA A N 1
ATOM 904 C CA . ALA A 1 114 ? 8.438 -22.531 5.586 1 79.81 114 ALA A CA 1
ATOM 905 C C . ALA A 1 114 ? 8.305 -22.812 7.078 1 79.81 114 ALA A C 1
ATOM 907 O O . ALA A 1 114 ? 9.266 -23.234 7.73 1 79.81 114 ALA A O 1
ATOM 908 N N . ALA A 1 115 ? 7.121 -22.594 7.637 1 76.19 115 ALA A N 1
ATOM 909 C CA . ALA A 1 115 ? 6.902 -22.828 9.062 1 76.19 115 ALA A CA 1
ATOM 910 C C . ALA A 1 115 ? 7.105 -24.312 9.414 1 76.19 115 ALA A C 1
ATOM 912 O O . ALA A 1 115 ? 7.668 -24.625 10.461 1 76.19 115 ALA A O 1
ATOM 913 N N . THR A 1 116 ? 6.652 -25.172 8.531 1 77.5 116 THR A N 1
ATOM 914 C CA . THR A 1 116 ? 6.789 -26.609 8.734 1 77.5 116 THR A CA 1
ATOM 915 C C . THR A 1 116 ? 8.258 -27.031 8.672 1 77.5 116 THR A C 1
ATOM 917 O O . THR A 1 116 ? 8.727 -27.797 9.523 1 77.5 116 THR A O 1
ATOM 920 N N . THR A 1 117 ? 8.945 -26.516 7.727 1 81.12 117 THR A N 1
ATOM 921 C CA . THR A 1 117 ? 10.352 -26.859 7.59 1 81.12 117 THR A CA 1
ATOM 922 C C . THR A 1 117 ? 11.156 -26.312 8.766 1 81.12 117 THR A C 1
ATOM 924 O O . THR A 1 117 ? 12.133 -26.938 9.195 1 81.12 117 THR A O 1
ATOM 927 N N . ALA A 1 118 ? 10.797 -25.125 9.227 1 80.38 118 ALA A N 1
ATOM 928 C CA . ALA A 1 118 ? 11.492 -24.531 10.375 1 80.38 118 ALA A CA 1
ATOM 929 C C . ALA A 1 118 ? 11.383 -25.438 11.602 1 80.38 118 ALA A C 1
ATOM 931 O O . ALA A 1 118 ? 12.352 -25.609 12.344 1 80.38 118 ALA A O 1
ATOM 932 N N . LYS A 1 119 ? 10.25 -26 11.859 1 78.56 119 LYS A N 1
ATOM 933 C CA . LYS A 1 119 ? 10.047 -26.906 12.977 1 78.56 119 LYS A CA 1
ATOM 934 C C . LYS A 1 119 ? 10.922 -28.156 12.836 1 78.56 119 LYS A C 1
ATOM 936 O O . LYS A 1 119 ? 11.492 -28.625 13.82 1 78.56 119 LYS A O 1
ATOM 941 N N . GLU A 1 120 ? 10.969 -28.656 11.641 1 78.62 120 GLU A N 1
ATOM 942 C CA . GLU A 1 120 ? 11.789 -29.844 11.391 1 78.62 120 GLU A CA 1
ATOM 943 C C . GLU A 1 120 ? 13.273 -29.531 11.547 1 78.62 120 GLU A C 1
ATOM 945 O O . GLU A 1 120 ? 14.047 -30.375 11.992 1 78.62 120 GLU A O 1
ATOM 950 N N . ARG A 1 121 ? 13.617 -28.281 11.148 1 79.81 121 ARG A N 1
ATOM 951 C CA . ARG A 1 121 ? 15 -27.844 11.289 1 79.81 121 ARG A CA 1
ATOM 952 C C . ARG A 1 121 ? 15.43 -27.828 12.758 1 79.81 121 ARG A C 1
ATOM 954 O O . ARG A 1 121 ? 16.562 -28.188 13.078 1 79.81 121 ARG A O 1
ATOM 961 N N . GLU A 1 122 ? 14.547 -27.312 13.586 1 76.62 122 GLU A N 1
ATOM 962 C CA . GLU A 1 122 ? 14.828 -27.25 15.016 1 76.62 122 GLU A CA 1
ATOM 963 C C . GLU A 1 122 ? 15.094 -28.641 15.578 1 76.62 122 GLU A C 1
ATOM 965 O O . GLU A 1 122 ? 15.93 -28.812 16.469 1 76.62 122 GLU A O 1
ATOM 970 N N . ALA A 1 123 ? 14.438 -29.578 14.992 1 69.19 123 ALA A N 1
ATOM 971 C CA . ALA A 1 123 ? 14.57 -30.953 15.477 1 69.19 123 ALA A CA 1
ATOM 972 C C . ALA A 1 123 ? 15.883 -31.562 15 1 69.19 123 ALA A C 1
ATOM 974 O O . ALA A 1 123 ? 16.375 -32.531 15.594 1 69.19 123 ALA A O 1
ATOM 975 N N . LEU A 1 124 ? 16.391 -30.922 13.906 1 64.5 124 LEU A N 1
ATOM 976 C CA . LEU A 1 124 ? 17.594 -31.484 13.289 1 64.5 124 LEU A CA 1
ATOM 977 C C . LEU A 1 124 ? 18.844 -30.812 13.852 1 64.5 124 LEU A C 1
ATOM 979 O O . LEU A 1 124 ? 19.938 -31.016 13.328 1 64.5 124 LEU A O 1
ATOM 983 N N . LEU A 1 125 ? 18.891 -29.922 14.875 1 59.06 125 LEU A N 1
ATOM 984 C CA . LEU A 1 125 ? 19.906 -29.016 15.383 1 59.06 125 LEU A CA 1
ATOM 985 C C . LEU A 1 125 ? 21.281 -29.672 15.375 1 59.06 125 LEU A C 1
ATOM 987 O O . LEU A 1 125 ? 22.297 -29 15.57 1 59.06 125 LEU A O 1
ATOM 991 N N . ASN A 1 126 ? 21.391 -30.938 15.25 1 53.62 126 ASN A N 1
ATOM 992 C CA . ASN A 1 126 ? 22.766 -31.438 15.281 1 53.62 126 ASN A CA 1
ATOM 993 C C . ASN A 1 126 ? 23.453 -31.266 13.93 1 53.62 126 ASN A C 1
ATOM 995 O O . ASN A 1 126 ? 24.594 -31.703 13.75 1 53.62 126 ASN A O 1
ATOM 999 N N . TRP A 1 127 ? 22.766 -30.734 12.977 1 51.53 127 TRP A N 1
ATOM 1000 C CA . TRP A 1 127 ? 23.406 -30.672 11.664 1 51.53 127 TRP A CA 1
ATOM 1001 C C . TRP A 1 127 ? 23.953 -29.281 11.391 1 51.53 127 TRP A C 1
ATOM 1003 O O . TRP A 1 127 ? 23.328 -28.281 11.75 1 51.53 127 TRP A O 1
ATOM 1013 N N . SER A 1 128 ? 25.219 -29.156 11.32 1 51.56 128 SER A N 1
ATOM 1014 C CA . SER A 1 128 ? 26.047 -27.953 11.234 1 51.56 128 SER A CA 1
ATOM 1015 C C . SER A 1 128 ? 25.734 -27.141 9.977 1 51.56 128 SER A C 1
ATOM 1017 O O . SER A 1 128 ? 25.859 -25.922 9.969 1 51.56 128 SER A O 1
ATOM 1019 N N . LYS A 1 129 ? 25.875 -27.875 8.688 1 55.53 129 LYS A N 1
ATOM 1020 C CA . LYS A 1 129 ? 25.938 -26.969 7.547 1 55.53 129 LYS A CA 1
ATOM 1021 C C . LYS A 1 129 ? 24.547 -26.516 7.117 1 55.53 129 LYS A C 1
ATOM 1023 O O . LYS A 1 129 ? 23.641 -27.344 6.957 1 55.53 129 LYS A O 1
ATOM 1028 N N . THR A 1 130 ? 24.391 -25.25 6.953 1 64.19 130 THR A N 1
ATOM 1029 C CA . THR A 1 130 ? 23.141 -24.5 6.871 1 64.19 130 THR A CA 1
ATOM 1030 C C . THR A 1 130 ? 22.281 -25 5.715 1 64.19 130 THR A C 1
ATOM 1032 O O . THR A 1 130 ? 21.094 -25.234 5.879 1 64.19 130 THR A O 1
ATOM 1035 N N . ASP A 1 131 ? 22.984 -25.328 4.477 1 65.38 131 ASP A N 1
ATOM 1036 C CA . ASP A 1 131 ? 22.172 -25.688 3.324 1 65.38 131 ASP A CA 1
ATOM 1037 C C . ASP A 1 131 ? 21.688 -27.125 3.42 1 65.38 131 ASP A C 1
ATOM 1039 O O . ASP A 1 131 ? 20.547 -27.438 3.066 1 65.38 131 ASP A O 1
ATOM 1043 N N . ASN A 1 132 ? 22.516 -27.938 4.004 1 73.62 132 ASN A N 1
ATOM 1044 C CA . ASN A 1 132 ? 22.172 -29.344 4.184 1 73.62 132 ASN A CA 1
ATOM 1045 C C . ASN A 1 132 ? 21.016 -29.516 5.168 1 73.62 132 ASN A C 1
ATOM 1047 O O . ASN A 1 132 ? 20.109 -30.328 4.941 1 73.62 132 ASN A O 1
ATOM 1051 N N . LEU A 1 133 ? 21.125 -28.656 5.949 1 80.62 133 LEU A N 1
ATOM 1052 C CA . LEU A 1 133 ? 20.109 -28.734 6.996 1 80.62 133 LEU A CA 1
ATOM 1053 C C . LEU A 1 133 ? 18.719 -28.391 6.449 1 80.62 133 LEU A C 1
ATOM 1055 O O . LEU A 1 133 ? 17.734 -29.047 6.801 1 80.62 133 LEU A O 1
ATOM 1059 N N . ASP A 1 134 ? 18.703 -27.438 5.531 1 87.19 134 ASP A N 1
ATOM 1060 C CA . ASP A 1 134 ? 17.422 -27.016 4.977 1 87.19 134 ASP A CA 1
ATOM 1061 C C . ASP A 1 134 ? 16.812 -28.109 4.102 1 87.19 134 ASP A C 1
ATOM 1063 O O . ASP A 1 134 ? 15.617 -28.391 4.203 1 87.19 134 ASP A O 1
ATOM 1067 N N . LEU A 1 135 ? 17.625 -28.766 3.365 1 92.19 135 LEU A N 1
ATOM 1068 C CA . LEU A 1 135 ? 17.141 -29.812 2.471 1 92.19 135 LEU A CA 1
ATOM 1069 C C . LEU A 1 135 ? 16.75 -31.062 3.256 1 92.19 135 LEU A C 1
ATOM 1071 O O . LEU A 1 135 ? 15.766 -31.719 2.926 1 92.19 135 LEU A O 1
ATOM 1075 N N . MET A 1 136 ? 17.469 -31.328 4.262 1 89.62 136 MET A N 1
ATOM 1076 C CA . MET A 1 136 ? 17.141 -32.469 5.094 1 89.62 136 MET A CA 1
ATOM 1077 C C . MET A 1 136 ? 15.828 -32.281 5.832 1 89.62 136 MET A C 1
ATOM 1079 O O . MET A 1 136 ? 15.07 -33.219 6.055 1 89.62 136 MET A O 1
ATOM 1083 N N . ALA A 1 137 ? 15.648 -31.047 6.211 1 90.94 137 ALA A N 1
ATOM 1084 C CA . ALA A 1 137 ? 14.375 -30.719 6.844 1 90.94 137 ALA A CA 1
ATOM 1085 C C . ALA A 1 137 ? 13.211 -31 5.898 1 90.94 137 ALA A C 1
ATOM 1087 O O . ALA A 1 137 ? 12.148 -31.469 6.328 1 90.94 137 ALA A O 1
ATOM 1088 N N . ILE A 1 138 ? 13.406 -30.734 4.629 1 92.56 138 ILE A N 1
ATOM 1089 C CA . ILE A 1 138 ? 12.383 -31 3.623 1 92.56 138 ILE A CA 1
ATOM 1090 C C . ILE A 1 138 ? 12.172 -32.5 3.49 1 92.56 138 ILE A C 1
ATOM 1092 O O . ILE A 1 138 ? 11.039 -32.969 3.467 1 92.56 138 ILE A O 1
ATOM 1096 N N . VAL A 1 139 ? 13.227 -33.25 3.496 1 92.31 139 VAL A N 1
ATOM 1097 C CA . VAL A 1 139 ? 13.156 -34.688 3.406 1 92.31 139 VAL A CA 1
ATOM 1098 C C . VAL A 1 139 ? 12.367 -35.25 4.59 1 92.31 139 VAL A C 1
ATOM 1100 O O . VAL A 1 139 ? 11.453 -36.062 4.41 1 92.31 139 VAL A O 1
ATOM 1103 N N . GLN A 1 140 ? 12.734 -34.781 5.699 1 90 140 GLN A N 1
ATOM 1104 C CA . GLN A 1 140 ? 12.07 -35.25 6.906 1 90 140 GLN A CA 1
ATOM 1105 C C . GLN A 1 140 ? 10.578 -34.906 6.891 1 90 140 GLN A C 1
ATOM 1107 O O . GLN A 1 140 ? 9.742 -35.719 7.312 1 90 140 GLN A O 1
ATOM 1112 N N . SER A 1 141 ? 10.312 -33.719 6.438 1 89.69 141 SER A N 1
ATOM 1113 C CA . SER A 1 141 ? 8.914 -33.312 6.328 1 89.69 141 SER A CA 1
ATOM 1114 C C . SER A 1 141 ? 8.133 -34.25 5.43 1 89.69 141 SER A C 1
ATOM 1116 O O . SER A 1 141 ? 7 -34.625 5.754 1 89.69 141 SER A O 1
ATOM 1118 N N . VAL A 1 142 ? 8.727 -34.656 4.371 1 89.31 142 VAL A N 1
ATOM 1119 C CA . VAL A 1 142 ? 8.078 -35.562 3.428 1 89.31 142 VAL A CA 1
ATOM 1120 C C . VAL A 1 142 ? 7.883 -36.938 4.078 1 89.31 142 VAL A C 1
ATOM 1122 O O . VAL A 1 142 ? 6.797 -37.531 4.004 1 89.31 142 VAL A O 1
ATOM 1125 N N . ILE A 1 143 ? 8.875 -37.406 4.738 1 88.62 143 ILE A N 1
ATOM 1126 C CA . ILE A 1 143 ? 8.844 -38.719 5.375 1 88.62 143 ILE A CA 1
ATOM 1127 C C . ILE A 1 143 ? 7.746 -38.75 6.438 1 88.62 143 ILE A C 1
ATOM 1129 O O . ILE A 1 143 ? 7 -39.719 6.543 1 88.62 143 ILE A O 1
ATOM 1133 N N . HIS A 1 144 ? 7.648 -37.625 7.105 1 86 144 HIS A N 1
ATOM 1134 C CA . HIS A 1 144 ? 6.672 -37.562 8.188 1 86 144 HIS A CA 1
ATOM 1135 C C . HIS A 1 144 ? 5.285 -37.219 7.648 1 86 144 HIS A C 1
ATOM 1137 O O . HIS A 1 144 ? 4.34 -37.062 8.422 1 86 144 HIS A O 1
ATOM 1143 N N . GLY A 1 145 ? 5.199 -37.062 6.352 1 81.75 145 GLY A N 1
ATOM 1144 C CA . GLY A 1 145 ? 3.906 -36.844 5.715 1 81.75 145 GLY A CA 1
ATOM 1145 C C . GLY A 1 145 ? 3.434 -35.406 5.789 1 81.75 145 GLY A C 1
ATOM 1146 O O . GLY A 1 145 ? 2.238 -35.125 5.656 1 81.75 145 GLY A O 1
ATOM 1147 N N . ARG A 1 146 ? 4.352 -34.594 6.137 1 78.81 146 ARG A N 1
ATOM 1148 C CA . ARG A 1 146 ? 3.996 -33.188 6.191 1 78.81 146 ARG A CA 1
ATOM 1149 C C . ARG A 1 146 ? 3.93 -32.562 4.789 1 78.81 146 ARG A C 1
ATOM 1151 O O . ARG A 1 146 ? 4.465 -33.156 3.838 1 78.81 146 ARG A O 1
ATOM 1158 N N . GLY A 1 147 ? 3.178 -31.516 4.68 1 75.38 147 GLY A N 1
ATOM 1159 C CA . GLY A 1 147 ? 3.027 -30.844 3.398 1 75.38 147 GLY A CA 1
ATOM 1160 C C . GLY A 1 147 ? 1.722 -31.188 2.701 1 75.38 147 GLY A C 1
ATOM 1161 O O . GLY A 1 147 ? 0.933 -31.984 3.199 1 75.38 147 GLY A O 1
ATOM 1162 N N . THR A 1 148 ? 1.441 -30.453 1.732 1 68.81 148 THR A N 1
ATOM 1163 C CA . THR A 1 148 ? 0.196 -30.656 0.998 1 68.81 148 THR A CA 1
ATOM 1164 C C . THR A 1 148 ? 0.478 -31.094 -0.436 1 68.81 148 THR A C 1
ATOM 1166 O O . THR A 1 148 ? 1.465 -30.672 -1.039 1 68.81 148 THR A O 1
ATOM 1169 N N . SER A 1 149 ? -0.104 -32.281 -0.739 1 60.19 149 SER A N 1
ATOM 1170 C CA . SER A 1 149 ? 0.02 -32.75 -2.121 1 60.19 149 SER A CA 1
ATOM 1171 C C . SER A 1 149 ? -0.739 -31.812 -3.074 1 60.19 149 SER A C 1
ATOM 1173 O O . SER A 1 149 ? -1.972 -31.781 -3.062 1 60.19 149 SER A O 1
ATOM 1175 N N . ASN A 1 150 ? -0.262 -30.562 -3.156 1 57 150 ASN A N 1
ATOM 1176 C CA . ASN A 1 150 ? -1.125 -29.672 -3.926 1 57 150 ASN A CA 1
ATOM 1177 C C . ASN A 1 150 ? -0.688 -29.594 -5.387 1 57 150 ASN A C 1
ATOM 1179 O O . ASN A 1 150 ? 0.481 -29.344 -5.676 1 57 150 ASN A O 1
ATOM 1183 N N . GLU A 1 151 ? -1.499 -30.484 -6.246 1 57.81 151 GLU A N 1
ATOM 1184 C CA . GLU A 1 151 ? -1.409 -30 -7.617 1 57.81 151 GLU A CA 1
ATOM 1185 C C . GLU A 1 151 ? -1.711 -28.5 -7.691 1 57.81 151 GLU A C 1
ATOM 1187 O O . GLU A 1 151 ? -2.635 -28.016 -7.039 1 57.81 151 GLU A O 1
ATOM 1192 N N . LEU A 1 152 ? -0.672 -27.719 -7.996 1 63.12 152 LEU A N 1
ATOM 1193 C CA . LEU A 1 152 ? -1.01 -26.328 -8.234 1 63.12 152 LEU A CA 1
ATOM 1194 C C . LEU A 1 152 ? -2.326 -26.203 -8.992 1 63.12 152 LEU A C 1
ATOM 1196 O O . LEU A 1 152 ? -2.582 -26.969 -9.922 1 63.12 152 LEU A O 1
ATOM 1200 N N . PRO A 1 153 ? -3.191 -25.406 -8.359 1 62.97 153 PRO A N 1
ATOM 1201 C CA . PRO A 1 153 ? -4.426 -25.219 -9.125 1 62.97 153 PRO A CA 1
ATOM 1202 C C . PRO A 1 153 ? -4.164 -24.844 -10.578 1 62.97 153 PRO A C 1
ATOM 1204 O O . PRO A 1 153 ? -3.207 -24.125 -10.875 1 62.97 153 PRO A O 1
ATOM 1207 N N . THR A 1 154 ? -4.746 -25.609 -11.406 1 66.19 154 THR A N 1
ATOM 1208 C CA . THR A 1 154 ? -4.633 -25.297 -12.828 1 66.19 154 THR A CA 1
ATOM 1209 C C . THR A 1 154 ? -5.996 -24.953 -13.414 1 66.19 154 THR A C 1
ATOM 1211 O O . THR A 1 154 ? -7.023 -25.094 -12.75 1 66.19 154 THR A O 1
ATOM 1214 N N . GLY A 1 155 ? -5.965 -24.328 -14.422 1 80.94 155 GLY A N 1
ATOM 1215 C CA . GLY A 1 155 ? -7.191 -24.094 -15.172 1 80.94 155 GLY A CA 1
ATOM 1216 C C . GLY A 1 155 ? -7.895 -22.812 -14.781 1 80.94 155 GLY A C 1
ATOM 1217 O O . GLY A 1 155 ? -7.246 -21.828 -14.391 1 80.94 155 GLY A O 1
ATOM 1218 N N . ASN A 1 156 ? -9.133 -22.828 -14.93 1 89.25 156 ASN A N 1
ATOM 1219 C CA . ASN A 1 156 ? -9.945 -21.625 -14.781 1 89.25 156 ASN A CA 1
ATOM 1220 C C . ASN A 1 156 ? -10.062 -21.203 -13.312 1 89.25 156 ASN A C 1
ATOM 1222 O O . ASN A 1 156 ? -10.141 -20.016 -13.016 1 89.25 156 ASN A O 1
ATOM 1226 N N . ILE A 1 157 ? -9.898 -22.156 -12.445 1 90.56 157 ILE A N 1
ATOM 1227 C CA . ILE A 1 157 ? -9.992 -21.844 -11.023 1 90.56 157 ILE A CA 1
ATOM 1228 C C . ILE A 1 157 ? -8.766 -21.047 -10.594 1 90.56 157 ILE A C 1
ATOM 1230 O O . ILE A 1 157 ? -8.883 -20.062 -9.859 1 90.56 157 ILE A O 1
ATOM 1234 N N . ALA A 1 158 ? -7.633 -21.484 -11.016 1 88.5 158 ALA A N 1
ATOM 1235 C CA . ALA A 1 158 ? -6.395 -20.766 -10.695 1 88.5 158 ALA A CA 1
ATOM 1236 C C . ALA A 1 158 ? -6.41 -19.359 -11.266 1 88.5 158 ALA A C 1
ATOM 1238 O O . ALA A 1 158 ? -6.008 -18.406 -10.594 1 88.5 158 ALA A O 1
ATOM 1239 N N . LYS A 1 159 ? -6.914 -19.281 -12.477 1 92.75 159 LYS A N 1
ATOM 1240 C CA . LYS A 1 159 ? -7.043 -17.984 -13.133 1 92.75 159 LYS A CA 1
ATOM 1241 C C . LYS A 1 159 ? -7.98 -17.078 -12.352 1 92.75 159 LYS A C 1
ATOM 1243 O O . LYS A 1 159 ? -7.652 -15.914 -12.086 1 92.75 159 LYS A O 1
ATOM 1248 N N . LEU A 1 160 ? -9.094 -17.625 -11.977 1 95.56 160 LEU A N 1
ATOM 1249 C CA . LEU A 1 160 ? -10.094 -16.859 -11.242 1 95.56 160 LEU A CA 1
ATOM 1250 C C . LEU A 1 160 ? -9.539 -16.391 -9.906 1 95.56 160 LEU A C 1
ATOM 1252 O O . LEU A 1 160 ? -9.766 -15.242 -9.508 1 95.56 160 LEU A O 1
ATOM 1256 N N . ARG A 1 161 ? -8.805 -17.219 -9.281 1 93.31 161 ARG A N 1
ATOM 1257 C CA . ARG A 1 161 ? -8.219 -16.875 -7.984 1 93.31 161 ARG A CA 1
ATOM 1258 C C . ARG A 1 161 ? -7.227 -15.734 -8.109 1 93.31 161 ARG A C 1
ATOM 1260 O O . ARG A 1 161 ? -7.238 -14.805 -7.301 1 93.31 161 ARG A O 1
ATOM 1267 N N . LYS A 1 162 ? -6.41 -15.797 -9.102 1 92.62 162 LYS A N 1
ATOM 1268 C CA . LYS A 1 162 ? -5.457 -14.719 -9.352 1 92.62 162 LYS A CA 1
ATOM 1269 C C . LYS A 1 162 ? -6.172 -13.398 -9.578 1 92.62 162 LYS A C 1
ATOM 1271 O O . LYS A 1 162 ? -5.793 -12.375 -9.008 1 92.62 162 LYS A O 1
ATOM 1276 N N . LEU A 1 163 ? -7.219 -13.445 -10.336 1 96.81 163 LEU A N 1
ATOM 1277 C CA . LEU A 1 163 ? -7.949 -12.234 -10.688 1 96.81 163 LEU A CA 1
ATOM 1278 C C . LEU A 1 163 ? -8.68 -11.672 -9.477 1 96.81 163 LEU A C 1
ATOM 1280 O O . LEU A 1 163 ? -8.641 -10.461 -9.227 1 96.81 163 LEU A O 1
ATOM 1284 N N . THR A 1 164 ? -9.305 -12.531 -8.711 1 97.19 164 THR A N 1
ATOM 1285 C CA . THR A 1 164 ? -10.078 -12.055 -7.57 1 97.19 164 THR A CA 1
ATOM 1286 C C . THR A 1 164 ? -9.156 -11.523 -6.477 1 97.19 164 THR A C 1
ATOM 1288 O O . THR A 1 164 ? -9.492 -10.547 -5.805 1 97.19 164 THR A O 1
ATOM 1291 N N . ARG A 1 165 ? -8.047 -12.164 -6.301 1 93.81 165 ARG A N 1
ATOM 1292 C CA . ARG A 1 165 ? -7.078 -11.664 -5.332 1 93.81 165 ARG A CA 1
ATOM 1293 C C . ARG A 1 165 ? -6.512 -10.312 -5.77 1 93.81 165 ARG A C 1
ATOM 1295 O O . ARG A 1 165 ? -6.32 -9.422 -4.949 1 93.81 165 ARG A O 1
ATOM 1302 N N . ALA A 1 166 ? -6.238 -10.188 -7.035 1 95.56 166 ALA A N 1
ATOM 1303 C CA . ALA A 1 166 ? -5.777 -8.906 -7.57 1 95.56 166 ALA A CA 1
ATOM 1304 C C . ALA A 1 166 ? -6.82 -7.812 -7.348 1 95.56 166 ALA A C 1
ATOM 1306 O O . ALA A 1 166 ? -6.477 -6.68 -7 1 95.56 166 ALA A O 1
ATOM 1307 N N . ARG A 1 167 ? -8.062 -8.156 -7.547 1 96.88 167 ARG A N 1
ATOM 1308 C CA . ARG A 1 167 ? -9.133 -7.188 -7.324 1 96.88 167 ARG A CA 1
ATOM 1309 C C . ARG A 1 167 ? -9.156 -6.727 -5.871 1 96.88 167 ARG A C 1
ATOM 1311 O O . ARG A 1 167 ? -9.32 -5.535 -5.594 1 96.88 167 ARG A O 1
ATOM 1318 N N . ARG A 1 168 ? -9.039 -7.668 -5.035 1 95.31 168 ARG A N 1
ATOM 1319 C CA . ARG A 1 168 ? -9.023 -7.34 -3.615 1 95.31 168 ARG A CA 1
ATOM 1320 C C . ARG A 1 168 ? -7.891 -6.375 -3.289 1 95.31 168 ARG A C 1
ATOM 1322 O O . ARG A 1 168 ? -8.07 -5.434 -2.516 1 95.31 168 ARG A O 1
ATOM 1329 N N . GLU A 1 169 ? -6.766 -6.641 -3.834 1 93.75 169 GLU A N 1
ATOM 1330 C CA . GLU A 1 169 ? -5.617 -5.762 -3.635 1 93.75 169 GLU A CA 1
ATOM 1331 C C . GLU A 1 169 ? -5.898 -4.355 -4.16 1 93.75 169 GLU A C 1
ATOM 1333 O O . GLU A 1 169 ? -5.586 -3.367 -3.494 1 93.75 169 GLU A O 1
ATOM 1338 N N . LEU A 1 170 ? -6.441 -4.25 -5.352 1 96.56 170 LEU A N 1
ATOM 1339 C CA . LEU A 1 170 ? -6.746 -2.959 -5.961 1 96.56 170 LEU A CA 1
ATOM 1340 C C . LEU A 1 170 ? -7.789 -2.205 -5.141 1 96.56 170 LEU A C 1
ATOM 1342 O O . LEU A 1 170 ? -7.684 -0.99 -4.961 1 96.56 170 LEU A O 1
ATOM 1346 N N . THR A 1 171 ? -8.773 -2.926 -4.641 1 96.88 171 THR A N 1
ATOM 1347 C CA . THR A 1 171 ? -9.82 -2.285 -3.844 1 96.88 171 THR A CA 1
ATOM 1348 C C . THR A 1 171 ? -9.25 -1.77 -2.523 1 96.88 171 THR A C 1
ATOM 1350 O O . THR A 1 171 ? -9.641 -0.702 -2.049 1 96.88 171 THR A O 1
ATOM 1353 N N . SER A 1 172 ? -8.359 -2.541 -1.969 1 96 172 SER A N 1
ATOM 1354 C CA . SER A 1 172 ? -7.688 -2.084 -0.758 1 96 172 SER A CA 1
ATOM 1355 C C . SER A 1 172 ? -6.887 -0.811 -1.017 1 96 172 SER A C 1
ATOM 1357 O O . SER A 1 172 ? -6.926 0.125 -0.215 1 96 172 SER A O 1
ATOM 1359 N N . GLU A 1 173 ? -6.176 -0.78 -2.07 1 94.94 173 GLU A N 1
ATOM 1360 C CA . GLU A 1 173 ? -5.41 0.403 -2.449 1 94.94 173 GLU A CA 1
ATOM 1361 C C . GLU A 1 173 ? -6.328 1.596 -2.703 1 94.94 173 GLU A C 1
ATOM 1363 O O . GLU A 1 173 ? -5.992 2.73 -2.355 1 94.94 173 GLU A O 1
ATOM 1368 N N . ARG A 1 174 ? -7.43 1.346 -3.365 1 97.31 174 ARG A N 1
ATOM 1369 C CA . ARG A 1 174 ? -8.414 2.395 -3.619 1 97.31 174 ARG A CA 1
ATOM 1370 C C . ARG A 1 174 ? -8.922 2.992 -2.311 1 97.31 174 ARG A C 1
ATOM 1372 O O . ARG A 1 174 ? -9.031 4.215 -2.18 1 97.31 174 ARG A O 1
ATOM 1379 N N . THR A 1 175 ? -9.219 2.111 -1.387 1 97.44 175 THR A N 1
ATOM 1380 C CA . THR A 1 175 ? -9.703 2.568 -0.089 1 97.44 175 THR A CA 1
ATOM 1381 C C . THR A 1 175 ? -8.648 3.422 0.613 1 97.44 175 THR A C 1
ATOM 1383 O O . THR A 1 175 ? -8.961 4.48 1.163 1 97.44 175 THR A O 1
ATOM 1386 N N . LYS A 1 176 ? -7.434 2.986 0.564 1 95.88 176 LYS A N 1
ATOM 1387 C CA . LYS A 1 176 ? -6.344 3.766 1.143 1 95.88 176 LYS A CA 1
ATOM 1388 C C . LYS A 1 176 ? -6.227 5.133 0.474 1 95.88 176 LYS A C 1
ATOM 1390 O O . LYS A 1 176 ? -6.043 6.145 1.149 1 95.88 176 LYS A O 1
ATOM 1395 N N . THR A 1 177 ? -6.281 5.141 -0.815 1 96.94 177 THR A N 1
ATOM 1396 C CA . THR A 1 177 ? -6.195 6.379 -1.583 1 96.94 177 THR A CA 1
ATOM 1397 C C . THR A 1 177 ? -7.344 7.32 -1.229 1 96.94 177 THR A C 1
ATOM 1399 O O . THR A 1 177 ? -7.137 8.523 -1.045 1 96.94 177 THR A O 1
ATOM 1402 N N . LYS A 1 178 ? -8.562 6.766 -1.122 1 97.75 178 LYS A N 1
ATOM 1403 C CA . LYS A 1 178 ? -9.727 7.559 -0.736 1 97.75 178 LYS A CA 1
ATOM 1404 C C . LYS A 1 178 ? -9.523 8.195 0.638 1 97.75 178 LYS A C 1
ATOM 1406 O O . LYS A 1 178 ? -9.875 9.359 0.847 1 97.75 178 LYS A O 1
ATOM 1411 N N . ASN A 1 179 ? -8.953 7.465 1.485 1 95.56 179 ASN A N 1
ATOM 1412 C CA . ASN A 1 179 ? -8.695 7.988 2.82 1 95.56 179 ASN A CA 1
ATOM 1413 C C . ASN A 1 179 ? -7.68 9.133 2.787 1 95.56 179 ASN A C 1
ATOM 1415 O O . ASN A 1 179 ? -7.809 10.102 3.533 1 95.56 179 ASN A O 1
ATOM 1419 N N . LEU A 1 180 ? -6.699 9 1.985 1 95.81 180 LEU A N 1
ATOM 1420 C CA . LEU A 1 180 ? -5.723 10.078 1.832 1 95.81 180 LEU A CA 1
ATOM 1421 C C . LEU A 1 180 ? -6.371 11.32 1.229 1 95.81 180 LEU A 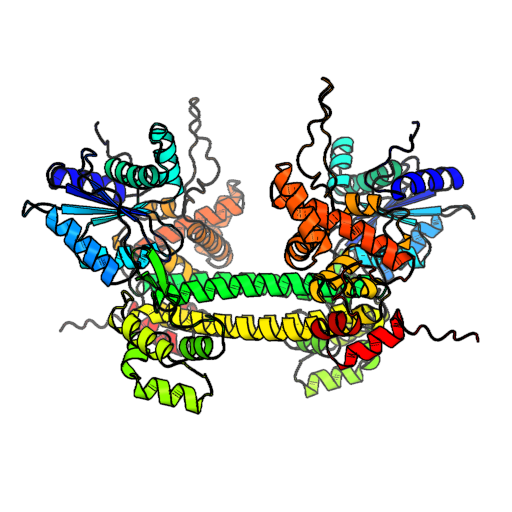C 1
ATOM 1423 O O . LEU A 1 180 ? -6.066 12.445 1.633 1 95.81 180 LEU A O 1
ATOM 1427 N N . ILE A 1 181 ? -7.223 11.07 0.281 1 97.56 181 ILE A N 1
ATOM 1428 C CA . ILE A 1 181 ? -7.953 12.172 -0.322 1 97.56 181 ILE A CA 1
ATOM 1429 C C . ILE A 1 181 ? -8.781 12.883 0.744 1 97.56 181 ILE A C 1
ATOM 1431 O O . ILE A 1 181 ? -8.781 14.117 0.824 1 97.56 181 ILE A O 1
ATOM 1435 N N . ARG A 1 182 ? -9.453 12.094 1.547 1 96.56 182 ARG A N 1
ATOM 1436 C CA . ARG A 1 182 ? -10.242 12.664 2.635 1 96.56 182 ARG A CA 1
ATOM 1437 C C . ARG A 1 182 ? -9.367 13.484 3.576 1 96.56 182 ARG A C 1
ATOM 1439 O O . ARG A 1 182 ? -9.766 14.562 4.016 1 96.56 182 ARG A O 1
ATOM 1446 N N . MET A 1 183 ? -8.227 13.023 3.832 1 94.75 183 MET A N 1
ATOM 1447 C CA . MET A 1 183 ? -7.309 13.711 4.734 1 94.75 183 MET A CA 1
ATOM 1448 C C . MET A 1 183 ? -6.879 15.055 4.152 1 94.75 183 MET A C 1
ATOM 1450 O O . MET A 1 183 ? -6.945 16.078 4.836 1 94.75 183 MET A O 1
ATOM 1454 N N . HIS A 1 184 ? -6.426 15.062 2.912 1 96.44 184 HIS A N 1
ATOM 1455 C CA . HIS A 1 184 ? -6.008 16.312 2.295 1 96.44 184 HIS A CA 1
ATOM 1456 C C . HIS A 1 184 ? -7.168 17.312 2.223 1 96.44 184 HIS A C 1
ATOM 1458 O O . HIS A 1 184 ? -6.977 18.5 2.443 1 96.44 184 HIS A O 1
ATOM 1464 N N . MET A 1 185 ? -8.32 16.734 1.931 1 96.81 185 MET A N 1
ATOM 1465 C CA . MET A 1 185 ? -9.484 17.625 1.854 1 96.81 185 MET A CA 1
ATOM 1466 C C . MET A 1 185 ? -9.812 18.203 3.227 1 96.81 185 MET A C 1
ATOM 1468 O O . MET A 1 185 ? -10.234 19.359 3.334 1 96.81 185 MET A O 1
ATOM 1472 N N . ASP A 1 186 ? -9.656 17.438 4.258 1 94.94 186 ASP A N 1
ATOM 1473 C CA . ASP A 1 186 ? -9.859 17.938 5.613 1 94.94 186 ASP A CA 1
ATOM 1474 C C . ASP A 1 186 ? -8.914 19.094 5.914 1 94.94 186 ASP A C 1
ATOM 1476 O O . ASP A 1 186 ? -9.281 20.031 6.621 1 94.94 186 ASP A O 1
ATOM 1480 N N . HIS A 1 187 ? -7.746 19.062 5.367 1 93.69 187 HIS A N 1
ATOM 1481 C CA . HIS A 1 187 ? -6.797 20.156 5.539 1 93.69 187 HIS A CA 1
ATOM 1482 C C . HIS A 1 187 ? -7.191 21.375 4.707 1 93.69 187 HIS A C 1
ATOM 1484 O O . HIS A 1 187 ? -7.102 22.5 5.18 1 93.69 187 HIS A O 1
ATOM 1490 N N . ILE A 1 188 ? -7.648 21.125 3.521 1 96.62 188 ILE A N 1
ATOM 1491 C CA . ILE A 1 188 ? -7.898 22.188 2.549 1 96.62 188 ILE A CA 1
ATOM 1492 C C . ILE A 1 188 ? -9.234 22.859 2.857 1 96.62 188 ILE A C 1
ATOM 1494 O O . ILE A 1 188 ? -9.328 24.094 2.84 1 96.62 188 ILE A O 1
ATOM 1498 N N . PHE A 1 189 ? -10.242 22.094 3.08 1 96.69 189 PHE A N 1
ATOM 1499 C CA . PHE A 1 189 ? -11.617 22.516 3.326 1 96.69 189 PHE A CA 1
ATOM 1500 C C . PHE A 1 189 ? -12.281 21.609 4.352 1 96.69 189 PHE A C 1
ATOM 1502 O O . PHE A 1 189 ? -13.008 20.672 3.99 1 96.69 189 PHE A O 1
ATOM 1509 N N . ARG A 1 190 ? -12.117 21.938 5.551 1 93.44 190 ARG A N 1
ATOM 1510 C CA . ARG A 1 190 ? -12.438 21.109 6.707 1 93.44 190 ARG A CA 1
ATOM 1511 C C . ARG A 1 190 ? -13.898 20.672 6.672 1 93.44 190 ARG A C 1
ATOM 1513 O O . ARG A 1 190 ? -14.211 19.516 7 1 93.44 190 ARG A O 1
ATOM 1520 N N . GLU A 1 191 ? -14.797 21.5 6.266 1 93.19 191 GLU A N 1
ATOM 1521 C CA . GLU A 1 191 ? -16.234 21.266 6.34 1 93.19 191 GLU A CA 1
ATOM 1522 C C . GLU A 1 191 ? -16.75 20.625 5.059 1 93.19 191 GLU A C 1
ATOM 1524 O O . GLU A 1 191 ? -17.953 20.359 4.934 1 93.19 191 GLU A O 1
ATOM 1529 N N . TYR A 1 192 ? -15.828 20.344 4.074 1 95.94 192 TYR A N 1
ATOM 1530 C CA . TYR A 1 192 ? -16.203 19.859 2.752 1 95.94 192 TYR A CA 1
ATOM 1531 C C . TYR A 1 192 ? -16.984 18.547 2.857 1 95.94 192 TYR A C 1
ATOM 1533 O O . TYR A 1 192 ? -17.922 18.312 2.076 1 95.94 192 TYR A O 1
ATOM 1541 N N . GLN A 1 193 ? -16.609 17.719 3.893 1 93.94 193 GLN A N 1
ATOM 1542 C CA . GLN A 1 193 ? -17.203 16.391 4.004 1 93.94 193 GLN A CA 1
ATOM 1543 C C . GLN A 1 193 ? -18.375 16.391 4.988 1 93.94 193 GLN A C 1
ATOM 1545 O O . GLN A 1 193 ? -18.953 15.344 5.254 1 93.94 193 GLN A O 1
ATOM 1550 N N . GLY A 1 194 ? -18.641 17.516 5.594 1 92.31 194 GLY A N 1
ATOM 1551 C CA . GLY A 1 194 ? -19.797 17.625 6.465 1 92.31 194 GLY A CA 1
ATOM 1552 C C . GLY A 1 194 ? -19.484 18.312 7.785 1 92.31 194 GLY A C 1
ATOM 1553 O O . GLY A 1 194 ? -18.312 18.484 8.133 1 92.31 194 GLY A O 1
ATOM 1554 N N . LYS A 1 195 ? -20.516 18.75 8.367 1 89.12 195 LYS A N 1
ATOM 1555 C CA . LYS A 1 195 ? -20.484 19.375 9.68 1 89.12 195 LYS A CA 1
ATOM 1556 C C . LYS A 1 195 ? -21.656 18.922 10.547 1 89.12 195 LYS A C 1
ATOM 1558 O O . LYS A 1 195 ? -22.703 18.531 10.023 1 89.12 195 LYS A O 1
ATOM 1563 N N . THR A 1 196 ? -21.344 18.875 11.789 1 89.38 196 THR A N 1
ATOM 1564 C CA . THR A 1 196 ? -22.453 18.531 12.695 1 89.38 196 THR A CA 1
ATOM 1565 C C . THR A 1 196 ? -23.359 19.75 12.906 1 89.38 196 THR A C 1
ATOM 1567 O O . THR A 1 196 ? -22.875 20.844 13.164 1 89.38 196 THR A O 1
ATOM 1570 N N . VAL A 1 197 ? -24.625 19.531 12.719 1 84.69 197 VAL A N 1
ATOM 1571 C CA . VAL A 1 197 ? -25.609 20.578 12.945 1 84.69 197 VAL A CA 1
ATOM 1572 C C . VAL A 1 197 ? -26.719 20.047 13.867 1 84.69 197 VAL A C 1
ATOM 1574 O O . VAL A 1 197 ? -26.922 18.844 13.969 1 84.69 197 VAL A O 1
ATOM 1577 N N . TRP A 1 198 ? -27.172 20.953 14.586 1 82.19 198 TRP A N 1
ATOM 1578 C CA . TRP A 1 198 ? -28.297 20.609 15.469 1 82.19 198 TRP A CA 1
ATOM 1579 C C . TRP A 1 198 ? -29.625 20.734 14.734 1 82.19 198 TRP A C 1
ATOM 1581 O O . TRP A 1 198 ? -29.938 21.797 14.195 1 82.19 198 TRP A O 1
ATOM 1591 N N . ILE A 1 199 ? -30.281 19.609 14.57 1 79.19 199 ILE A N 1
ATOM 1592 C CA . ILE A 1 199 ? -31.609 19.609 13.969 1 79.19 199 ILE A CA 1
ATOM 1593 C C . ILE A 1 199 ? -32.625 18.969 14.922 1 79.19 199 ILE A C 1
ATOM 1595 O O . ILE A 1 199 ? -32.5 17.781 15.25 1 79.19 199 ILE A O 1
ATOM 1599 N N . ASN A 1 200 ? -33.656 19.703 15.305 1 84.38 200 ASN A N 1
ATOM 1600 C CA . ASN A 1 200 ? -34.688 19.219 16.188 1 84.38 200 ASN A CA 1
ATOM 1601 C C . ASN A 1 200 ? -34.125 18.578 17.453 1 84.38 200 ASN A C 1
ATOM 1603 O O . ASN A 1 200 ? -34.531 17.469 17.812 1 84.38 200 ASN A O 1
ATOM 1607 N N . GLY A 1 201 ? -33.125 19.203 18.047 1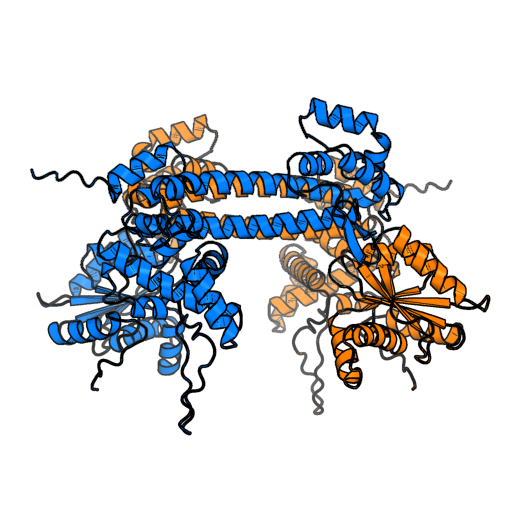 79.31 201 GLY A N 1
ATOM 1608 C CA . GLY A 1 201 ? -32.531 18.781 19.312 1 79.31 201 GLY A CA 1
ATOM 1609 C C . GLY A 1 201 ? -31.578 17.609 19.156 1 79.31 201 GLY A C 1
ATOM 1610 O O . GLY A 1 201 ? -31.047 17.109 20.156 1 79.31 201 GLY A O 1
ATOM 1611 N N . LYS A 1 202 ? -31.422 17.125 17.938 1 84.19 202 LYS A N 1
ATOM 1612 C CA . LYS A 1 202 ? -30.5 16.016 17.719 1 84.19 202 LYS A CA 1
ATOM 1613 C C . LYS A 1 202 ? -29.359 16.438 16.812 1 84.19 202 LYS A C 1
ATOM 1615 O O . LYS A 1 202 ? -29.547 17.234 15.883 1 84.19 202 LYS A O 1
ATOM 1620 N N . ARG A 1 203 ? -28.188 16 17.094 1 84.62 203 ARG A N 1
ATOM 1621 C CA . ARG A 1 203 ? -27.031 16.281 16.266 1 84.62 203 ARG A CA 1
ATOM 1622 C C . ARG A 1 203 ? -27.016 15.398 15.023 1 84.62 203 ARG A C 1
ATOM 1624 O O . ARG A 1 203 ? -27.203 14.18 15.117 1 84.62 203 ARG A O 1
ATOM 1631 N N . LYS A 1 204 ? -26.938 15.992 13.945 1 88.69 204 LYS A N 1
ATOM 1632 C CA . LYS A 1 204 ? -26.859 15.266 12.688 1 88.69 204 LYS A CA 1
ATOM 1633 C C . LYS A 1 204 ? -25.719 15.797 11.82 1 88.69 204 LYS A C 1
ATOM 1635 O O . LYS A 1 204 ? -25.344 16.969 11.922 1 88.69 204 LYS A O 1
ATOM 1640 N N . ILE A 1 205 ? -25.156 14.938 11.086 1 90.12 205 ILE A N 1
ATOM 1641 C CA . ILE A 1 205 ? -24.109 15.352 10.148 1 90.12 205 ILE A CA 1
ATOM 1642 C C . ILE A 1 205 ? -24.75 15.82 8.844 1 90.12 205 ILE A C 1
ATOM 1644 O O . ILE A 1 205 ? -25.547 15.102 8.234 1 90.12 205 ILE A O 1
ATOM 1648 N N . SER A 1 206 ? -24.484 17.031 8.57 1 92.44 206 SER A N 1
ATOM 1649 C CA . SER A 1 206 ? -24.969 17.609 7.32 1 92.44 206 SER A CA 1
ATOM 1650 C C . SER A 1 206 ? -23.859 17.672 6.273 1 92.44 206 SER A C 1
ATOM 1652 O O . SER A 1 206 ? -22.844 18.328 6.48 1 92.44 206 SER A O 1
ATOM 1654 N N . LYS A 1 207 ? -24.062 16.969 5.203 1 94.31 207 LYS A N 1
ATOM 1655 C CA . LYS A 1 207 ? -23.062 16.891 4.148 1 94.31 207 LYS A CA 1
ATOM 1656 C C . LYS A 1 207 ? -23.484 17.688 2.918 1 94.31 207 LYS A C 1
ATOM 1658 O O . LYS A 1 207 ? -24.625 17.578 2.465 1 94.31 207 LYS A O 1
ATOM 1663 N N . PRO A 1 208 ? -22.562 18.531 2.451 1 94.81 208 PRO A N 1
ATOM 1664 C CA . PRO A 1 208 ? -22.938 19.281 1.241 1 94.81 208 PRO A CA 1
ATOM 1665 C C . PRO A 1 208 ? -23.125 18.375 0.028 1 94.81 208 PRO A C 1
ATOM 1667 O O . PRO A 1 208 ? -23.984 18.641 -0.82 1 94.81 208 PRO A O 1
ATOM 1670 N N . LEU A 1 209 ? -22.328 17.312 -0.084 1 95.06 209 LEU A N 1
ATOM 1671 C CA . LEU A 1 209 ? -22.422 16.375 -1.2 1 95.06 209 LEU A CA 1
ATOM 1672 C C . LEU A 1 209 ? -22.719 14.969 -0.705 1 95.06 209 LEU A C 1
ATOM 1674 O O . LEU A 1 209 ? -22.156 14.516 0.289 1 95.06 209 LEU A O 1
ATOM 1678 N N . THR A 1 210 ? -23.594 14.289 -1.354 1 90.25 210 THR A N 1
ATOM 1679 C CA . THR A 1 210 ? -24.016 12.945 -0.955 1 90.25 210 THR A CA 1
ATOM 1680 C C . THR A 1 210 ? -22.859 11.953 -1.092 1 90.25 210 THR A C 1
ATOM 1682 O O . THR A 1 210 ? -22.656 11.102 -0.222 1 90.25 210 THR A O 1
ATOM 1685 N N . ASP A 1 211 ? -22.188 12.023 -2.154 1 93.31 211 ASP A N 1
ATOM 1686 C CA . ASP A 1 211 ? -21.047 11.148 -2.412 1 93.31 211 ASP A CA 1
ATOM 1687 C C . ASP A 1 211 ? -19.766 11.961 -2.568 1 93.31 211 ASP A C 1
ATOM 1689 O O . ASP A 1 211 ? -19.562 12.633 -3.58 1 93.31 211 ASP A O 1
ATOM 1693 N N . VAL A 1 212 ? -18.938 11.812 -1.613 1 94.75 212 VAL A N 1
ATOM 1694 C CA . VAL A 1 212 ? -17.688 12.578 -1.577 1 94.75 212 VAL A CA 1
ATOM 1695 C C . VAL A 1 212 ? -16.812 12.188 -2.762 1 94.75 212 VAL A C 1
ATOM 1697 O O . VAL A 1 212 ? -15.914 12.945 -3.154 1 94.75 212 VAL A O 1
ATOM 1700 N N . PHE A 1 213 ? -17.062 11.062 -3.334 1 96.75 213 PHE A N 1
ATOM 1701 C CA . PHE A 1 213 ? -16.203 10.625 -4.43 1 96.75 213 PHE A CA 1
ATOM 1702 C C . PHE A 1 213 ? -16.984 10.57 -5.738 1 96.75 213 PHE A C 1
ATOM 1704 O O . PHE A 1 213 ? -16.562 9.93 -6.699 1 96.75 213 PHE A O 1
ATOM 1711 N N . GLY A 1 214 ? -18.188 11.172 -5.711 1 95.88 214 GLY A N 1
ATOM 1712 C CA . GLY A 1 214 ? -18.953 11.289 -6.938 1 95.88 214 GLY A CA 1
ATOM 1713 C C . GLY A 1 214 ? -18.344 12.25 -7.941 1 95.88 214 GLY A C 1
ATOM 1714 O O . GLY A 1 214 ? -17.344 12.898 -7.652 1 95.88 214 GLY A O 1
ATOM 1715 N N . LYS A 1 215 ? -18.906 12.391 -9.078 1 96 215 LYS A N 1
ATOM 1716 C CA . LYS A 1 215 ? -18.406 13.203 -10.172 1 96 215 LYS A CA 1
ATOM 1717 C C . LYS A 1 215 ? -18.266 14.664 -9.758 1 96 215 LYS A C 1
ATOM 1719 O O . LYS A 1 215 ? -17.234 15.297 -9.984 1 96 215 LYS A O 1
ATOM 1724 N N . ALA A 1 216 ? -19.297 15.227 -9.156 1 97.06 216 ALA A N 1
ATOM 1725 C CA . ALA A 1 216 ? -19.312 16.641 -8.766 1 97.06 216 ALA A CA 1
ATOM 1726 C C . ALA A 1 216 ? -18.219 16.922 -7.738 1 97.06 216 ALA A C 1
ATOM 1728 O O . ALA A 1 216 ? -17.469 17.891 -7.871 1 97.06 216 ALA A O 1
ATOM 1729 N N . SER A 1 217 ? -18.172 16.078 -6.734 1 97.56 217 SER A N 1
ATOM 1730 C CA . SER A 1 217 ? -17.203 16.266 -5.664 1 97.56 217 SER A CA 1
ATOM 1731 C C . SER A 1 217 ? -15.773 16.172 -6.199 1 97.56 217 SER A C 1
ATOM 1733 O O . SER A 1 217 ? -14.938 17.016 -5.879 1 97.56 217 SER A O 1
ATOM 1735 N N . ARG A 1 218 ? -15.484 15.203 -7.016 1 97.44 218 ARG A N 1
ATOM 1736 C CA . ARG A 1 218 ? -14.148 15.031 -7.578 1 97.44 218 ARG A CA 1
ATOM 1737 C C . ARG A 1 218 ? -13.766 16.219 -8.453 1 97.44 218 ARG A C 1
ATOM 1739 O O . ARG A 1 218 ? -12.609 16.641 -8.461 1 97.44 218 ARG A O 1
ATOM 1746 N N . TYR A 1 219 ? -14.711 16.797 -9.211 1 97.81 219 TYR A N 1
ATOM 1747 C CA . TYR A 1 219 ? -14.461 17.969 -10.039 1 97.81 219 TYR A CA 1
ATOM 1748 C C . TYR A 1 219 ? -14.094 19.172 -9.172 1 97.81 219 TYR A C 1
ATOM 1750 O O . TYR A 1 219 ? -13.133 19.891 -9.469 1 97.81 219 TYR A O 1
ATOM 1758 N N . LEU A 1 220 ? -14.844 19.375 -8.102 1 98 220 LEU A N 1
ATOM 1759 C CA . LEU A 1 220 ? -14.57 20.484 -7.207 1 98 220 LEU A CA 1
ATOM 1760 C C . LEU A 1 220 ? -13.219 20.328 -6.523 1 98 220 LEU A C 1
ATOM 1762 O O . LEU A 1 220 ? -12.461 21.297 -6.383 1 98 220 LEU A O 1
ATOM 1766 N N . MET A 1 221 ? -12.914 19.078 -6.094 1 98.25 221 MET A N 1
ATOM 1767 C CA . MET A 1 221 ? -11.625 18.812 -5.453 1 98.25 221 MET A CA 1
ATOM 1768 C C . MET A 1 221 ? -10.469 19.172 -6.383 1 98.25 221 MET A C 1
ATOM 1770 O O . MET A 1 221 ? -9.438 19.672 -5.938 1 98.25 221 MET A O 1
ATOM 1774 N N . ARG A 1 222 ? -10.664 18.938 -7.621 1 97.75 222 ARG A N 1
ATOM 1775 C CA . ARG A 1 222 ? -9.594 19.094 -8.602 1 97.75 222 ARG A CA 1
ATOM 1776 C C . ARG A 1 222 ? -9.43 20.562 -8.984 1 97.75 222 ARG A C 1
ATOM 1778 O O . ARG A 1 222 ? -8.305 21.047 -9.156 1 97.75 222 ARG A O 1
ATOM 1785 N N . HIS A 1 223 ? -10.531 21.297 -9.07 1 98 223 HIS A N 1
ATOM 1786 C CA . HIS A 1 223 ? -10.461 22.609 -9.711 1 98 223 HIS A CA 1
ATOM 1787 C C . HIS A 1 223 ? -10.75 23.719 -8.711 1 98 223 HIS A C 1
ATOM 1789 O O . HIS A 1 223 ? -10.289 24.859 -8.891 1 98 223 HIS A O 1
ATOM 1795 N N . TYR A 1 224 ? -11.57 23.438 -7.711 1 98.19 224 TYR A N 1
ATOM 1796 C CA . TYR A 1 224 ? -11.984 24.422 -6.727 1 98.19 224 TYR A CA 1
ATOM 1797 C C . TYR A 1 224 ? -11.945 23.844 -5.316 1 98.19 224 TYR A C 1
ATOM 1799 O O . TYR A 1 224 ? -12.961 23.844 -4.613 1 98.19 224 TYR A O 1
ATOM 1807 N N . PRO A 1 225 ? -10.758 23.391 -4.855 1 98.06 225 PRO A N 1
ATOM 1808 C CA . PRO A 1 225 ? -10.688 22.594 -3.629 1 98.06 225 PRO A CA 1
ATOM 1809 C C . PRO A 1 225 ? -10.836 23.438 -2.365 1 98.06 225 PRO A C 1
ATOM 1811 O O . PRO A 1 225 ? -11.211 22.922 -1.313 1 98.06 225 PRO A O 1
ATOM 1814 N N . HIS A 1 226 ? -10.578 24.703 -2.416 1 98.44 226 HIS A N 1
ATOM 1815 C CA . HIS A 1 226 ? -10.492 25.547 -1.225 1 98.44 226 HIS A CA 1
ATOM 1816 C C . HIS A 1 226 ? -11.766 26.344 -1.024 1 98.44 226 HIS A C 1
ATOM 1818 O O . HIS A 1 226 ? -12.422 26.734 -1.996 1 98.44 226 HIS A O 1
ATOM 1824 N N . PRO A 1 227 ? -12.102 26.688 0.26 1 97.62 227 PRO A N 1
ATOM 1825 C CA . PRO A 1 227 ? -13.281 27.516 0.507 1 97.62 227 PRO A CA 1
ATOM 1826 C C . PRO A 1 227 ? -13.258 28.828 -0.291 1 97.62 227 PRO A C 1
ATOM 1828 O O . PRO A 1 227 ? -14.297 29.266 -0.789 1 97.62 227 PRO A O 1
ATOM 1831 N N . SER A 1 228 ? -12.109 29.453 -0.447 1 97.94 228 SER A N 1
ATOM 1832 C CA . SER A 1 228 ? -12.008 30.719 -1.178 1 97.94 228 SER A CA 1
ATOM 1833 C C . SER A 1 228 ? -12.391 30.531 -2.645 1 97.94 228 SER A C 1
ATOM 1835 O O . SER A 1 228 ? -12.906 31.453 -3.277 1 97.94 228 SER A O 1
ATOM 1837 N N . ASP A 1 229 ? -12.102 29.328 -3.223 1 98.19 229 ASP A N 1
ATOM 1838 C CA . ASP A 1 229 ? -12.508 29.031 -4.594 1 98.19 229 ASP A CA 1
ATOM 1839 C C . ASP A 1 229 ? -14.031 29.016 -4.727 1 98.19 229 ASP A C 1
ATOM 1841 O O . ASP A 1 229 ? -14.586 29.562 -5.68 1 98.19 229 ASP A O 1
ATOM 1845 N N . ILE A 1 230 ? -14.641 28.375 -3.777 1 98.25 230 ILE A N 1
ATOM 1846 C CA . ILE A 1 230 ? -16.094 28.234 -3.77 1 98.25 230 ILE A CA 1
ATOM 1847 C C . ILE A 1 230 ? -16.75 29.609 -3.627 1 98.25 230 ILE A C 1
ATOM 1849 O O . ILE A 1 230 ? -17.719 29.922 -4.332 1 98.25 230 ILE A O 1
ATOM 1853 N N . LEU A 1 231 ? -16.188 30.422 -2.713 1 98.06 231 LEU A N 1
ATOM 1854 C CA . LEU A 1 231 ? -16.734 31.75 -2.475 1 98.06 231 LEU A CA 1
ATOM 1855 C C . LEU A 1 231 ? -16.562 32.625 -3.705 1 98.06 231 LEU A C 1
ATOM 1857 O O . LEU A 1 231 ? -17.438 33.438 -4.016 1 98.06 231 LEU A O 1
ATOM 1861 N N . LYS A 1 232 ? -15.477 32.5 -4.352 1 97.88 232 LYS A N 1
ATOM 1862 C CA . LYS A 1 232 ? -15.227 33.281 -5.562 1 97.88 232 LYS A CA 1
ATOM 1863 C C . LYS A 1 232 ? -16.234 32.938 -6.656 1 97.88 232 LYS A C 1
ATOM 1865 O O . LYS A 1 232 ? -16.688 33.812 -7.398 1 97.88 232 LYS A O 1
ATOM 1870 N N . LEU A 1 233 ? -16.547 31.672 -6.789 1 97.56 233 LEU A N 1
ATOM 1871 C CA . LEU A 1 233 ? -17.547 31.234 -7.762 1 97.56 233 LEU A CA 1
ATOM 1872 C C . LEU A 1 233 ? -18.938 31.766 -7.406 1 97.56 233 LEU A C 1
ATOM 1874 O O . LEU A 1 233 ? -19.641 32.281 -8.273 1 97.56 233 LEU A O 1
ATOM 1878 N N . GLY A 1 234 ? -19.281 31.672 -6.125 1 97.75 234 GLY A N 1
ATOM 1879 C CA . GLY A 1 234 ? -20.609 32.094 -5.688 1 97.75 234 GLY A CA 1
ATOM 1880 C C . GLY A 1 234 ? -21.703 31.156 -6.172 1 97.75 234 GLY A C 1
ATOM 1881 O O . GLY A 1 234 ? -21.438 30.125 -6.789 1 97.75 234 GLY A O 1
ATOM 1882 N N . GLU A 1 235 ? -22.906 31.547 -5.832 1 97.69 235 GLU A N 1
ATOM 1883 C CA . GLU A 1 235 ? -24.062 30.719 -6.199 1 97.69 235 GLU A CA 1
ATOM 1884 C C . GLU A 1 235 ? -24.188 30.609 -7.715 1 97.69 235 GLU A C 1
ATOM 1886 O O . GLU A 1 235 ? -24.375 29.5 -8.242 1 97.69 235 GLU A O 1
ATOM 1891 N N . GLU A 1 236 ? -24.078 31.672 -8.391 1 97.38 236 GLU A N 1
ATOM 1892 C CA . GLU A 1 236 ? -24.234 31.703 -9.844 1 97.38 236 GLU A CA 1
ATOM 1893 C C . GLU A 1 236 ? -23.109 30.922 -10.523 1 97.38 236 GLU A C 1
ATOM 1895 O O . GLU A 1 236 ? -23.359 30.172 -11.477 1 97.38 236 GLU A O 1
ATOM 1900 N N . GLY A 1 237 ? -21.938 31.141 -10.086 1 97.69 237 GLY A N 1
ATOM 1901 C CA . GLY A 1 237 ? -20.812 30.422 -10.648 1 97.69 237 GLY A CA 1
ATOM 1902 C C . GLY A 1 237 ? -20.906 28.922 -10.484 1 97.69 237 GLY A C 1
ATOM 1903 O O . GLY A 1 237 ? -20.578 28.156 -11.398 1 97.69 237 GLY A O 1
ATOM 1904 N N . LEU A 1 238 ? -21.359 28.484 -9.32 1 98 238 LEU A N 1
ATOM 1905 C CA . LEU A 1 238 ? -21.516 27.062 -9.055 1 98 238 LEU A CA 1
ATOM 1906 C C . LEU A 1 238 ? -22.609 26.453 -9.938 1 98 238 LEU A C 1
ATOM 1908 O O . LEU A 1 238 ? -22.484 25.328 -10.414 1 98 238 LEU A O 1
ATOM 1912 N N . ARG A 1 239 ? -23.656 27.172 -10.102 1 97.25 239 ARG A N 1
ATOM 1913 C CA . ARG A 1 239 ? -24.734 26.719 -10.961 1 97.25 239 ARG A CA 1
ATOM 1914 C C . ARG A 1 239 ? -24.266 26.578 -12.406 1 97.25 239 ARG A C 1
ATOM 1916 O O . ARG A 1 239 ? -24.562 25.594 -13.078 1 97.25 239 ARG A O 1
ATOM 1923 N N . ASP A 1 240 ? -23.609 27.578 -12.867 1 97.31 240 ASP A N 1
ATOM 1924 C CA . ASP A 1 240 ? -23.062 27.547 -14.227 1 97.31 240 ASP A CA 1
ATOM 1925 C C . ASP A 1 240 ? -22.125 26.359 -14.414 1 97.31 240 ASP A C 1
ATOM 1927 O O . ASP A 1 240 ? -22.172 25.688 -15.445 1 97.31 240 ASP A O 1
ATOM 1931 N N . LEU A 1 241 ? -21.297 26.203 -13.438 1 97 241 LEU A N 1
ATOM 1932 C CA . LEU A 1 241 ? -20.359 25.078 -13.461 1 97 241 LEU A CA 1
ATOM 1933 C C . LEU A 1 241 ? -21.109 23.75 -13.5 1 97 241 LEU A C 1
ATOM 1935 O O . LEU A 1 241 ? -20.703 22.828 -14.227 1 97 241 LEU A O 1
ATOM 1939 N N . SER A 1 242 ? -22.109 23.578 -12.68 1 97.12 242 SER A N 1
ATOM 1940 C CA . SER A 1 242 ? -22.922 22.359 -12.602 1 97.12 242 SER A CA 1
ATOM 1941 C C . SER A 1 242 ? -23.531 22.016 -13.961 1 97.12 242 SER A C 1
ATOM 1943 O O . SER A 1 242 ? -23.531 20.859 -14.367 1 97.12 242 SER A O 1
ATOM 1945 N N . ILE A 1 243 ? -24 23.016 -14.648 1 96.75 243 ILE A N 1
ATOM 1946 C CA . ILE A 1 243 ? -24.625 22.828 -15.953 1 96.75 243 ILE A CA 1
ATOM 1947 C C . ILE A 1 243 ? -23.562 22.516 -17 1 96.75 243 ILE A C 1
ATOM 1949 O O . ILE A 1 243 ? -23.688 21.516 -17.734 1 96.75 243 ILE A O 1
ATOM 1953 N N . ARG A 1 244 ? -22.547 23.281 -17.047 1 97.25 244 ARG A N 1
ATOM 1954 C CA . ARG A 1 244 ? -21.516 23.172 -18.062 1 97.25 244 ARG A CA 1
ATOM 1955 C C . ARG A 1 244 ? -20.812 21.812 -17.984 1 97.25 244 ARG A C 1
ATOM 1957 O O . ARG A 1 244 ? -20.516 21.203 -19.016 1 97.25 244 ARG A O 1
ATOM 1964 N N . GLU A 1 245 ? -20.547 21.359 -16.75 1 96.81 245 GLU A N 1
ATOM 1965 C CA . GLU A 1 245 ? -19.781 20.141 -16.562 1 96.81 245 GLU A CA 1
ATOM 1966 C C . GLU A 1 245 ? -20.688 18.969 -16.219 1 96.81 245 GLU A C 1
ATOM 1968 O O . GLU A 1 245 ? -20.219 17.875 -15.883 1 96.81 245 GLU A O 1
ATOM 1973 N N . ASN A 1 246 ? -21.984 19.234 -16.281 1 96.69 246 ASN A N 1
ATOM 1974 C CA . ASN A 1 246 ? -22.984 18.203 -15.984 1 96.69 246 ASN A CA 1
ATOM 1975 C C . ASN A 1 246 ? -22.734 17.547 -14.625 1 96.69 246 ASN A C 1
ATOM 1977 O O . ASN A 1 246 ? -22.641 16.328 -14.523 1 96.69 246 ASN A O 1
ATOM 1981 N N . LEU A 1 247 ? -22.594 18.344 -13.562 1 96.19 247 LEU A N 1
ATOM 1982 C CA . LEU A 1 247 ? -22.266 17.859 -12.227 1 96.19 247 LEU A CA 1
ATOM 1983 C C . LEU A 1 247 ? -23.531 17.531 -11.453 1 96.19 247 LEU A C 1
ATOM 1985 O O . LEU A 1 247 ? -23.484 16.828 -10.438 1 96.19 247 LEU A O 1
ATOM 1989 N N . LYS A 1 248 ? -24.641 18.156 -11.828 1 95.19 248 LYS A N 1
ATOM 1990 C CA . LYS A 1 248 ? -25.953 17.906 -11.25 1 95.19 248 LYS A CA 1
ATOM 1991 C C . LYS A 1 248 ? -25.984 18.281 -9.766 1 95.19 248 LYS A C 1
ATOM 1993 O O . LYS A 1 248 ? -26.484 17.516 -8.938 1 95.19 248 LYS A O 1
ATOM 1998 N N . LEU A 1 249 ? -25.422 19.406 -9.469 1 95.94 249 LEU A N 1
ATOM 1999 C CA . LEU A 1 249 ? -25.453 19.922 -8.109 1 95.94 249 LEU A CA 1
ATOM 2000 C C . LEU A 1 249 ? -26.859 20.406 -7.738 1 95.94 249 LEU A C 1
ATOM 2002 O O . LEU A 1 249 ? -27.453 21.203 -8.461 1 95.94 249 LEU A O 1
ATOM 2006 N N . ARG A 1 250 ? -27.312 19.891 -6.66 1 94.69 250 ARG A N 1
ATOM 2007 C CA . ARG A 1 250 ? -28.609 20.328 -6.164 1 94.69 250 ARG A CA 1
ATOM 2008 C C . ARG A 1 250 ? -28.5 21.688 -5.488 1 94.69 250 ARG A C 1
ATOM 2010 O O . ARG A 1 250 ? -27.422 22.094 -5.059 1 94.69 250 ARG A O 1
ATOM 2017 N N . ASP A 1 251 ? -29.609 22.406 -5.363 1 95.31 251 ASP A N 1
ATOM 2018 C CA . ASP A 1 251 ? -29.641 23.734 -4.734 1 95.31 251 ASP A CA 1
ATOM 2019 C C . ASP A 1 251 ? -29.188 23.656 -3.281 1 95.31 251 ASP A C 1
ATOM 2021 O O . ASP A 1 251 ? -28.422 24.516 -2.822 1 95.31 251 ASP A O 1
ATOM 2025 N N . LYS A 1 252 ? -29.625 22.656 -2.668 1 95.44 252 LYS A N 1
ATOM 2026 C CA . LYS A 1 252 ? -29.266 22.484 -1.267 1 95.44 252 LYS A CA 1
ATOM 2027 C C . LYS A 1 252 ? -27.75 22.312 -1.116 1 95.44 252 LYS A C 1
ATOM 2029 O O . LYS A 1 252 ? -27.141 22.828 -0.181 1 95.44 252 LYS A O 1
ATOM 2034 N N . SER A 1 253 ? -27.156 21.594 -2.043 1 96.69 253 SER A N 1
ATOM 2035 C CA . SER A 1 253 ? -25.719 21.359 -2.018 1 96.69 253 SER A CA 1
ATOM 2036 C C . SER A 1 253 ? -24.953 22.656 -2.238 1 96.69 253 SER A C 1
ATOM 2038 O O . SER A 1 253 ? -23.953 22.906 -1.557 1 96.69 253 SER A O 1
ATOM 2040 N N . ILE A 1 254 ? -25.422 23.469 -3.135 1 97.62 254 ILE A N 1
ATOM 2041 C CA . ILE A 1 254 ? -24.766 24.75 -3.447 1 97.62 254 ILE A CA 1
ATOM 2042 C C . ILE A 1 254 ? -24.812 25.672 -2.229 1 97.62 254 ILE A C 1
ATOM 2044 O O . ILE A 1 254 ? -23.797 26.25 -1.846 1 97.62 254 ILE A O 1
ATOM 2048 N N . GLN A 1 255 ? -25.953 25.719 -1.619 1 97.12 255 GLN A N 1
ATOM 2049 C CA . GLN A 1 255 ? -26.125 26.578 -0.454 1 97.12 255 GLN A CA 1
ATOM 2050 C C . GLN A 1 255 ? -25.234 26.125 0.704 1 97.12 255 GLN A C 1
ATOM 2052 O O . GLN A 1 255 ? -24.594 26.953 1.367 1 97.12 255 GLN A O 1
ATOM 2057 N N . LEU A 1 256 ? -25.203 24.844 0.893 1 96.31 256 LEU A N 1
ATOM 2058 C CA . LEU A 1 256 ? -24.406 24.312 1.98 1 96.31 256 LEU A CA 1
ATOM 2059 C C . LEU A 1 256 ? -22.922 24.547 1.729 1 96.31 256 LEU A C 1
ATOM 2061 O O . LEU A 1 256 ? -22.172 24.875 2.652 1 96.31 256 LEU A O 1
ATOM 2065 N N . LEU A 1 257 ? -22.484 24.344 0.491 1 97.44 257 LEU A N 1
ATOM 2066 C CA . LEU A 1 257 ? -21.078 24.578 0.136 1 97.44 257 LEU A CA 1
ATOM 2067 C C . LEU A 1 257 ? -20.672 26.016 0.425 1 97.44 257 LEU A C 1
ATOM 2069 O O . LEU A 1 257 ? -19.609 26.266 0.991 1 97.44 257 LEU A O 1
ATOM 2073 N N . LEU A 1 258 ? -21.562 26.922 0.065 1 97.75 258 LEU A N 1
ATOM 2074 C CA . LEU A 1 258 ? -21.281 28.344 0.27 1 97.75 258 LEU A CA 1
ATOM 2075 C C . LEU A 1 258 ? -21.281 28.688 1.756 1 97.75 258 LEU A C 1
ATOM 2077 O O . LEU A 1 258 ? -20.406 29.406 2.23 1 97.75 258 LEU A O 1
ATOM 2081 N N . GLU A 1 259 ? -22.219 28.156 2.445 1 96.12 259 GLU A N 1
ATOM 2082 C CA . GLU A 1 259 ? -22.297 28.391 3.883 1 96.12 259 GLU A CA 1
ATOM 2083 C C . GLU A 1 259 ? -21.062 27.859 4.602 1 96.12 259 GLU A C 1
ATOM 2085 O O . GLU A 1 259 ? -20.484 28.562 5.438 1 96.12 259 GLU A O 1
ATOM 2090 N N . TYR A 1 260 ? -20.672 26.672 4.246 1 95.56 260 TYR A N 1
ATOM 2091 C CA . TYR A 1 260 ? -19.516 26.062 4.891 1 95.56 260 TYR A CA 1
ATOM 2092 C C . TYR A 1 260 ? -18.234 26.781 4.512 1 95.56 260 TYR A C 1
ATOM 2094 O O . TYR A 1 260 ? -17.328 26.938 5.34 1 95.56 260 TYR A O 1
ATOM 2102 N N . ALA A 1 261 ? -18.156 27.234 3.262 1 96.69 261 ALA A N 1
ATOM 2103 C CA . ALA A 1 261 ? -16.984 27.984 2.812 1 96.69 261 ALA A CA 1
ATOM 2104 C C . ALA A 1 261 ? -16.828 29.297 3.568 1 96.69 261 ALA A C 1
ATOM 2106 O O . ALA A 1 261 ? -15.734 29.672 3.973 1 96.69 261 ALA A O 1
ATOM 2107 N N . GLU A 1 262 ? -17.922 29.969 3.768 1 95 262 GLU A N 1
ATOM 2108 C CA . GLU A 1 262 ? -17.938 31.266 4.441 1 95 262 GLU A CA 1
ATOM 2109 C C . GLU A 1 262 ? -17.469 31.125 5.891 1 95 262 GLU A C 1
ATOM 2111 O O . GLU A 1 262 ? -16.766 32 6.398 1 95 262 GLU A O 1
ATOM 2116 N N . GLY A 1 263 ? -17.875 30.094 6.457 1 91.5 263 GLY A N 1
ATOM 2117 C CA . GLY A 1 263 ? -17.547 29.906 7.859 1 91.5 263 GLY A CA 1
ATOM 2118 C C . GLY A 1 263 ? -16.453 28.875 8.078 1 91.5 263 GLY A C 1
ATOM 2119 O O . GLY A 1 263 ? -16.359 28.266 9.148 1 91.5 263 GLY A O 1
ATOM 2120 N N . SER A 1 264 ? -15.625 28.625 7.109 1 92.81 264 SER A N 1
ATOM 2121 C CA . SER A 1 264 ? -14.648 27.562 7.203 1 92.81 264 SER A CA 1
ATOM 2122 C C . SER A 1 264 ? -13.508 27.922 8.148 1 92.81 264 SER A C 1
ATOM 2124 O O . SER A 1 264 ? -13.055 29.062 8.172 1 92.81 264 SER A O 1
ATOM 2126 N N . ILE A 1 265 ? -13 26.938 8.844 1 91.12 265 ILE A N 1
ATOM 2127 C CA . ILE A 1 265 ? -11.891 27.125 9.781 1 91.12 265 ILE A CA 1
ATOM 2128 C C . ILE A 1 265 ? -10.57 26.891 9.062 1 91.12 265 ILE A C 1
ATOM 2130 O O . ILE A 1 265 ? -9.5 27 9.664 1 91.12 265 ILE A O 1
ATOM 2134 N N . SER A 1 266 ? -10.625 26.641 7.758 1 90.38 266 SER A N 1
ATOM 2135 C CA . SER A 1 266 ? -9.445 26.25 6.992 1 90.38 266 SER A CA 1
ATOM 2136 C C . SER A 1 266 ? -8.43 27.375 6.914 1 90.38 266 SER A C 1
ATOM 2138 O O . SER A 1 266 ? -8.789 28.562 6.996 1 90.38 266 SER A O 1
ATOM 2140 N N . ARG A 1 267 ? -7.234 27.031 6.746 1 89 267 ARG A N 1
ATOM 2141 C CA . ARG A 1 267 ? -6.141 27.984 6.555 1 89 267 ARG A CA 1
ATOM 2142 C C . ARG A 1 267 ? -6.215 28.625 5.176 1 89 267 ARG A C 1
ATOM 2144 O O . ARG A 1 267 ? -6.898 28.125 4.281 1 89 267 ARG A O 1
ATOM 2151 N N . PRO A 1 268 ? -5.477 29.766 5.094 1 90.56 268 PRO A N 1
ATOM 2152 C CA . PRO A 1 268 ? -5.441 30.406 3.773 1 90.56 268 PRO A CA 1
ATOM 2153 C C . PRO A 1 268 ? -4.891 29.469 2.689 1 90.56 268 PRO A C 1
ATOM 2155 O O . PRO A 1 268 ? -4 28.672 2.957 1 90.56 268 PRO A O 1
ATOM 2158 N N . LYS A 1 269 ? -5.375 29.641 1.542 1 94.06 269 LYS A N 1
ATOM 2159 C CA . LYS A 1 269 ? -5.078 28.75 0.418 1 94.06 269 LYS A CA 1
ATOM 2160 C C . LYS A 1 269 ? -3.578 28.688 0.148 1 94.06 269 LYS A C 1
ATOM 2162 O O . LYS A 1 269 ? -3.045 27.625 -0.172 1 94.06 269 LYS A O 1
ATOM 2167 N N . GLU A 1 270 ? -2.928 29.781 0.301 1 90.19 270 GLU A N 1
ATOM 2168 C CA . GLU A 1 270 ? -1.505 29.906 -0.008 1 90.19 270 GLU A CA 1
ATOM 2169 C C . GLU A 1 270 ? -0.67 29 0.892 1 90.19 270 GLU A C 1
ATOM 2171 O O . GLU A 1 270 ? 0.418 28.562 0.509 1 90.19 270 GLU A O 1
ATOM 2176 N N . GLN A 1 271 ? -1.211 28.672 2.016 1 89.56 271 GLN A N 1
ATOM 2177 C CA . GLN A 1 271 ? -0.489 27.844 2.977 1 89.56 271 GLN A CA 1
ATOM 2178 C C . GLN A 1 271 ? -0.768 26.359 2.746 1 89.56 271 GLN A C 1
ATOM 2180 O O . GLN A 1 271 ? -0.192 25.5 3.42 1 89.56 271 GLN A O 1
ATOM 2185 N N . LEU A 1 272 ? -1.588 26.094 1.737 1 93.75 272 LEU A N 1
ATOM 2186 C CA . LEU A 1 272 ? -2.051 24.719 1.567 1 93.75 272 LEU A CA 1
ATOM 2187 C C . LEU A 1 272 ? -1.66 24.172 0.194 1 93.75 272 LEU A C 1
ATOM 2189 O O . LEU A 1 272 ? -2.283 23.234 -0.309 1 93.75 272 LEU A O 1
ATOM 2193 N N . ASP A 1 273 ? -0.665 24.797 -0.409 1 93.38 273 ASP A N 1
ATOM 2194 C CA . ASP A 1 273 ? -0.248 24.438 -1.763 1 93.38 273 ASP A CA 1
ATOM 2195 C C . ASP A 1 273 ? 0.175 22.969 -1.843 1 93.38 273 ASP A C 1
ATOM 2197 O O . ASP A 1 273 ? -0.133 22.281 -2.818 1 93.38 273 ASP A O 1
ATOM 2201 N N . ALA A 1 274 ? 0.901 22.531 -0.832 1 94.38 274 ALA A N 1
ATOM 2202 C CA . ALA A 1 274 ? 1.356 21.141 -0.815 1 94.38 274 ALA A CA 1
ATOM 2203 C C . ALA A 1 274 ? 0.174 20.188 -0.766 1 94.38 274 ALA A C 1
ATOM 2205 O O . ALA A 1 274 ? 0.139 19.203 -1.504 1 94.38 274 ALA A O 1
ATOM 2206 N N . ASP A 1 275 ? -0.788 20.469 0.081 1 95.81 275 ASP A N 1
ATOM 2207 C CA . ASP A 1 275 ? -1.971 19.625 0.203 1 95.81 275 ASP A CA 1
ATOM 2208 C C . ASP A 1 275 ? -2.754 19.578 -1.107 1 95.81 275 ASP A C 1
ATOM 2210 O O . ASP A 1 275 ? -3.229 18.516 -1.52 1 95.81 275 ASP A O 1
ATOM 2214 N N . ILE A 1 276 ? -2.887 20.75 -1.696 1 97.25 276 ILE A N 1
ATOM 2215 C CA . ILE A 1 276 ? -3.635 20.844 -2.943 1 97.25 276 ILE A CA 1
ATOM 2216 C C . ILE A 1 276 ? -2.922 20.062 -4.039 1 97.25 276 ILE A C 1
ATOM 2218 O O . ILE A 1 276 ? -3.559 19.328 -4.801 1 97.25 276 ILE A O 1
ATOM 2222 N N . PHE A 1 277 ? -1.651 20.203 -4.082 1 96.56 277 PHE A N 1
ATOM 2223 C CA . PHE A 1 277 ? -0.835 19.484 -5.043 1 96.56 277 PHE A CA 1
ATOM 2224 C C . PHE A 1 277 ? -0.979 17.969 -4.844 1 96.56 277 PHE A C 1
ATOM 2226 O O . PHE A 1 277 ? -1.217 17.234 -5.805 1 96.56 277 PHE A O 1
ATOM 2233 N N . LEU A 1 278 ? -0.846 17.516 -3.637 1 97.12 278 LEU A N 1
ATOM 2234 C CA . LEU A 1 278 ? -0.916 16.094 -3.324 1 97.12 278 LEU A CA 1
ATOM 2235 C C . LEU A 1 278 ? -2.324 15.547 -3.553 1 97.12 278 LEU A C 1
ATOM 2237 O O . LEU A 1 278 ? -2.494 14.398 -3.965 1 97.12 278 LEU A O 1
ATOM 2241 N N . LEU A 1 279 ? -3.357 16.359 -3.26 1 98 279 LEU A N 1
ATOM 2242 C CA . LEU A 1 279 ? -4.742 15.992 -3.545 1 98 279 LEU A CA 1
ATOM 2243 C C . LEU A 1 279 ? -4.918 15.641 -5.02 1 98 279 LEU A C 1
ATOM 2245 O O . LEU A 1 279 ? -5.52 14.617 -5.348 1 98 279 LEU A O 1
ATOM 2249 N N . SER A 1 280 ? -4.352 16.469 -5.836 1 97.5 280 SER A N 1
ATOM 2250 C CA . SER A 1 280 ? -4.465 16.25 -7.273 1 97.5 280 SER A CA 1
ATOM 2251 C C . SER A 1 280 ? -3.824 14.93 -7.684 1 97.5 280 SER A C 1
ATOM 2253 O O . SER A 1 280 ? -4.383 14.188 -8.492 1 97.5 280 SER A O 1
ATOM 2255 N N . GLN A 1 281 ? -2.703 14.609 -7.121 1 96.81 281 GLN A N 1
ATOM 2256 C CA . GLN A 1 281 ? -2.021 13.352 -7.41 1 96.81 281 GLN A CA 1
ATOM 2257 C C . GLN A 1 281 ? -2.855 12.156 -6.957 1 96.81 281 GLN A C 1
ATOM 2259 O O . GLN A 1 281 ? -2.936 11.148 -7.656 1 96.81 281 GLN A O 1
ATOM 2264 N N . LYS A 1 282 ? -3.432 12.273 -5.75 1 97.88 282 LYS A N 1
ATOM 2265 C CA . LYS A 1 282 ? -4.242 11.188 -5.223 1 97.88 282 LYS A CA 1
ATOM 2266 C C . LYS A 1 282 ? -5.492 10.969 -6.07 1 97.88 282 LYS A C 1
ATOM 2268 O O . LYS A 1 282 ? -5.945 9.836 -6.242 1 97.88 282 LYS A O 1
ATOM 2273 N N . LEU A 1 283 ? -6.062 12.07 -6.609 1 98.25 283 LEU A N 1
ATOM 2274 C CA . LEU A 1 283 ? -7.23 11.953 -7.477 1 98.25 283 LEU A CA 1
ATOM 2275 C C . LEU A 1 283 ? -6.887 11.203 -8.758 1 98.25 283 LEU A C 1
ATOM 2277 O O . LEU A 1 283 ? -7.672 10.375 -9.234 1 98.25 283 LEU A O 1
ATOM 2281 N N . ASP A 1 284 ? -5.688 11.461 -9.312 1 97.5 284 ASP A N 1
ATOM 2282 C CA . ASP A 1 284 ? -5.227 10.727 -10.484 1 97.5 284 ASP A CA 1
ATOM 2283 C C . ASP A 1 284 ? -5.105 9.234 -10.18 1 97.5 284 ASP A C 1
ATOM 2285 O O . ASP A 1 284 ? -5.504 8.391 -10.992 1 97.5 284 ASP A O 1
ATOM 2289 N N . ARG A 1 285 ? -4.574 8.953 -9.078 1 96.62 285 ARG A N 1
ATOM 2290 C CA . ARG A 1 285 ? -4.422 7.559 -8.664 1 96.62 285 ARG A CA 1
ATOM 2291 C C . ARG A 1 285 ? -5.777 6.887 -8.492 1 96.62 285 ARG A C 1
ATOM 2293 O O . ARG A 1 285 ? -5.965 5.738 -8.906 1 96.62 285 ARG A O 1
ATOM 2300 N N . LEU A 1 286 ? -6.699 7.59 -7.867 1 97.81 286 LEU A N 1
ATOM 2301 C CA . LEU A 1 286 ? -8.039 7.055 -7.668 1 97.81 286 LEU A CA 1
ATOM 2302 C C . LEU A 1 286 ? -8.688 6.707 -9.008 1 97.81 286 LEU A C 1
ATOM 2304 O O . LEU A 1 286 ? -9.297 5.641 -9.148 1 97.81 286 LEU A O 1
ATOM 2308 N N . ASP A 1 287 ? -8.516 7.609 -9.992 1 97.62 287 ASP A N 1
ATOM 2309 C CA . ASP A 1 287 ? -9.078 7.375 -11.32 1 97.62 287 ASP A CA 1
ATOM 2310 C C . ASP A 1 287 ? -8.5 6.113 -11.953 1 97.62 287 ASP A C 1
ATOM 2312 O O . ASP A 1 287 ? -9.234 5.297 -12.508 1 97.62 287 ASP A O 1
ATOM 2316 N N . LEU A 1 288 ? -7.215 5.98 -11.836 1 97.31 288 LEU A N 1
ATOM 2317 C CA . LEU A 1 288 ? -6.547 4.805 -12.391 1 97.31 288 LEU A CA 1
ATOM 2318 C C . LEU A 1 288 ? -7.062 3.531 -11.727 1 97.31 288 LEU A C 1
ATOM 2320 O O . LEU A 1 288 ? -7.375 2.555 -12.414 1 97.31 288 LEU A O 1
ATOM 2324 N N . LEU A 1 289 ? -7.148 3.531 -10.414 1 97.62 289 LEU A N 1
ATOM 2325 C CA . LEU A 1 289 ? -7.582 2.357 -9.664 1 97.62 289 LEU A CA 1
ATOM 2326 C C . LEU A 1 289 ? -9.023 1.996 -10.008 1 97.62 289 LEU A C 1
ATOM 2328 O O . LEU A 1 289 ? -9.344 0.822 -10.203 1 97.62 289 LEU A O 1
ATOM 2332 N N . ASP A 1 290 ? -9.891 3.041 -10.078 1 97.62 290 ASP A N 1
ATOM 2333 C CA . ASP A 1 290 ? -11.281 2.807 -10.438 1 97.62 290 ASP A CA 1
ATOM 2334 C C . ASP A 1 290 ? -11.391 2.135 -11.805 1 97.62 290 ASP A C 1
ATOM 2336 O O . ASP A 1 290 ? -12.133 1.165 -11.969 1 97.62 290 ASP A O 1
ATOM 2340 N N . ASP A 1 291 ? -10.641 2.611 -12.758 1 97.62 291 ASP A N 1
ATOM 2341 C CA . ASP A 1 291 ? -10.656 2.062 -14.109 1 97.62 291 ASP A CA 1
ATOM 2342 C C . ASP A 1 291 ? -10.133 0.629 -14.125 1 97.62 291 ASP A C 1
ATOM 2344 O O . ASP A 1 291 ? -10.719 -0.242 -14.773 1 97.62 291 ASP A O 1
ATOM 2348 N N . GLN A 1 292 ? -9.055 0.401 -13.453 1 97.56 292 GLN A N 1
ATOM 2349 C CA . GLN A 1 292 ? -8.453 -0.928 -13.422 1 97.56 292 GLN A CA 1
ATOM 2350 C C . GLN A 1 292 ? -9.383 -1.938 -12.766 1 97.56 292 GLN A C 1
ATOM 2352 O O . GLN A 1 292 ? -9.492 -3.082 -13.219 1 97.56 292 GLN A O 1
ATOM 2357 N N . ILE A 1 293 ? -10.023 -1.515 -11.672 1 97.88 293 ILE A N 1
ATOM 2358 C CA . ILE A 1 293 ? -10.953 -2.398 -10.977 1 97.88 293 ILE A CA 1
ATOM 2359 C C . ILE A 1 293 ? -12.109 -2.76 -11.898 1 97.88 293 ILE A C 1
ATOM 2361 O O . ILE A 1 293 ? -12.508 -3.926 -11.984 1 97.88 293 ILE A O 1
ATOM 2365 N N . LYS A 1 294 ? -12.648 -1.758 -12.625 1 97.38 294 LYS A N 1
ATOM 2366 C CA . LYS A 1 294 ? -13.766 -1.98 -13.539 1 97.38 294 LYS A CA 1
ATOM 2367 C C . LYS A 1 294 ? -13.391 -2.99 -14.625 1 97.38 294 LYS A C 1
ATOM 2369 O O . LYS A 1 294 ? -14.141 -3.932 -14.883 1 97.38 294 LYS A O 1
ATOM 2374 N N . VAL A 1 295 ? -12.242 -2.832 -15.219 1 97.31 295 VAL A N 1
ATOM 2375 C CA . VAL A 1 295 ? -11.781 -3.721 -16.281 1 97.31 295 VAL A CA 1
ATOM 2376 C C . VAL A 1 295 ? -11.547 -5.121 -15.719 1 97.31 295 VAL A C 1
ATOM 2378 O O . VAL A 1 295 ? -11.883 -6.121 -16.359 1 97.31 295 VAL A O 1
ATOM 2381 N N . LEU A 1 296 ? -10.961 -5.168 -14.531 1 97.44 296 LEU A N 1
ATOM 2382 C CA . LEU A 1 296 ? -10.688 -6.445 -13.875 1 97.44 296 LEU A CA 1
ATOM 2383 C C . LEU A 1 296 ? -11.984 -7.18 -13.562 1 97.44 296 LEU A C 1
ATOM 2385 O O . LEU A 1 296 ? -12.078 -8.391 -13.766 1 97.44 296 LEU A O 1
ATOM 2389 N N . GLU A 1 297 ? -12.992 -6.473 -13.086 1 97.62 297 GLU A N 1
ATOM 2390 C CA . GLU A 1 297 ? -14.281 -7.082 -12.766 1 97.62 297 GLU A CA 1
ATOM 2391 C C . GLU A 1 297 ? -14.953 -7.633 -14.023 1 97.62 297 GLU A C 1
ATOM 2393 O O . GLU A 1 297 ? -15.617 -8.672 -13.977 1 97.62 297 GLU A O 1
ATOM 2398 N N . ARG A 1 298 ? -14.781 -7.012 -15.172 1 96.75 298 ARG A N 1
ATOM 2399 C CA . ARG A 1 298 ? -15.297 -7.523 -16.438 1 96.75 298 ARG A CA 1
ATOM 2400 C C . ARG A 1 298 ? -14.625 -8.844 -16.812 1 96.75 298 ARG A C 1
ATOM 2402 O O . ARG A 1 298 ? -15.289 -9.781 -17.25 1 96.75 298 ARG A O 1
ATOM 2409 N N . LYS A 1 299 ? -13.336 -8.836 -16.625 1 96.44 299 LYS A N 1
ATOM 2410 C CA . LYS A 1 299 ? -12.586 -10.062 -16.922 1 96.44 299 LYS A CA 1
ATOM 2411 C C . LYS A 1 299 ? -13.016 -11.203 -16 1 96.44 299 LYS A C 1
ATOM 2413 O O . LYS A 1 299 ? -13.156 -12.344 -16.453 1 96.44 299 LYS A O 1
ATOM 2418 N N . ILE A 1 300 ? -13.227 -10.883 -14.719 1 97.81 300 ILE A N 1
ATOM 2419 C CA . ILE A 1 300 ? -13.695 -11.875 -13.75 1 97.81 300 ILE A CA 1
ATOM 2420 C C . ILE A 1 300 ? -15.062 -12.406 -14.18 1 97.81 300 ILE A C 1
ATOM 2422 O O . ILE A 1 300 ? -15.289 -13.617 -14.18 1 97.81 300 ILE A O 1
ATOM 2426 N N . GLU A 1 301 ? -15.945 -11.5 -14.602 1 98 301 GLU A N 1
ATOM 2427 C CA . GLU A 1 301 ? -17.297 -11.883 -15.016 1 98 301 GLU A CA 1
ATOM 2428 C C . GLU A 1 301 ? -17.25 -12.828 -16.203 1 98 301 GLU A C 1
ATOM 2430 O O . GLU A 1 301 ? -17.906 -13.875 -16.203 1 98 301 GLU A O 1
ATOM 2435 N N . GLU A 1 302 ? -16.453 -12.484 -17.219 1 96.31 302 GLU A N 1
ATOM 2436 C CA . GLU A 1 302 ? -16.359 -13.273 -18.453 1 96.31 302 GLU A CA 1
ATOM 2437 C C . GLU A 1 302 ? -15.852 -14.688 -18.156 1 96.31 302 GLU A C 1
ATOM 2439 O O . GLU A 1 302 ? -16.328 -15.656 -18.75 1 96.31 302 GLU A O 1
ATOM 2444 N N . LEU A 1 303 ? -14.984 -14.789 -17.234 1 95.81 303 LEU A N 1
ATOM 2445 C CA . LEU A 1 303 ? -14.391 -16.078 -16.891 1 95.81 303 LEU A CA 1
ATOM 2446 C C . LEU A 1 303 ? -15.328 -16.891 -16 1 95.81 303 LEU A C 1
ATOM 2448 O O . LEU A 1 303 ? -15.547 -18.078 -16.25 1 95.81 303 LEU A O 1
ATOM 2452 N N . PHE A 1 304 ? -15.977 -16.25 -15.086 1 97.38 304 PHE A N 1
ATOM 2453 C CA . PHE A 1 304 ? -16.672 -16.906 -13.984 1 97.38 304 PHE A CA 1
ATOM 2454 C C . PHE A 1 304 ? -18.016 -17.453 -14.438 1 97.38 304 PHE A C 1
ATOM 2456 O O . PHE A 1 304 ? -18.391 -18.562 -14.055 1 97.38 304 PHE A O 1
ATOM 2463 N N . ILE A 1 305 ? -18.656 -16.766 -15.273 1 96.19 305 ILE A N 1
ATOM 2464 C CA . ILE A 1 305 ? -20.062 -17.031 -15.562 1 96.19 305 ILE A CA 1
ATOM 2465 C C . ILE A 1 305 ? -20.188 -18.375 -16.281 1 96.19 305 ILE A C 1
ATOM 2467 O O . ILE A 1 305 ? -21.25 -19 -16.266 1 96.19 305 ILE A O 1
ATOM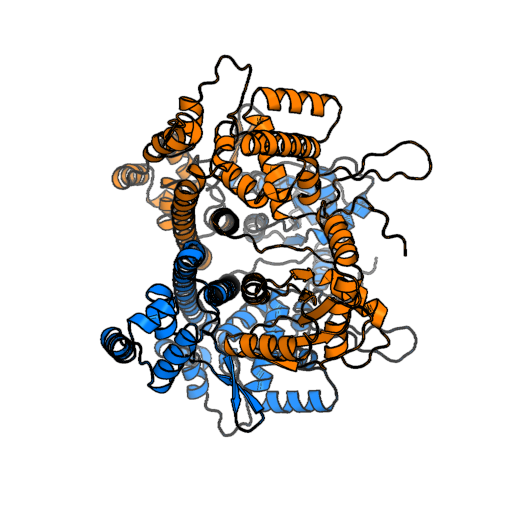 2471 N N . VAL A 1 306 ? -19.156 -18.875 -16.922 1 93.75 306 VAL A N 1
ATOM 2472 C CA . VAL A 1 306 ? -19.25 -20.125 -17.656 1 93.75 306 VAL A CA 1
ATOM 2473 C C . VAL A 1 306 ? -18.688 -21.266 -16.812 1 93.75 306 VAL A C 1
ATOM 2475 O O . VAL A 1 306 ? -18.641 -22.406 -17.266 1 93.75 306 VAL A O 1
ATOM 2478 N N . MET A 1 307 ? -18.234 -20.984 -15.664 1 94.69 307 MET A N 1
ATOM 2479 C CA . MET A 1 307 ? -17.703 -22.016 -14.766 1 94.69 307 MET A CA 1
ATOM 2480 C C . MET A 1 307 ? -18.828 -22.672 -13.977 1 94.69 307 MET A C 1
ATOM 2482 O O . MET A 1 307 ? -19.844 -22.062 -13.703 1 94.69 307 MET A O 1
ATOM 2486 N N . ASP A 1 308 ? -18.562 -23.828 -13.508 1 93.88 308 ASP A N 1
ATOM 2487 C CA . ASP A 1 308 ? -19.562 -24.562 -12.742 1 93.88 308 ASP A CA 1
ATOM 2488 C C . ASP A 1 308 ? -19.922 -23.828 -11.453 1 93.88 308 ASP A C 1
ATOM 2490 O O . ASP A 1 308 ? -21.062 -23.859 -11.016 1 93.88 308 ASP A O 1
ATOM 2494 N N . GLY A 1 309 ? -18.984 -23.141 -10.961 1 96 309 GLY A N 1
ATOM 2495 C CA . GLY A 1 309 ? -19.188 -22.453 -9.695 1 96 309 GLY A CA 1
ATOM 2496 C C . GLY A 1 309 ? -20.094 -21.25 -9.805 1 96 309 GLY A C 1
ATOM 2497 O O . GLY A 1 309 ? -20.594 -20.734 -8.797 1 96 309 GLY A O 1
ATOM 2498 N N . ALA A 1 310 ? -20.406 -20.844 -10.992 1 97.31 310 ALA A N 1
ATOM 2499 C CA . ALA A 1 310 ? -21.203 -19.641 -11.219 1 97.31 310 ALA A CA 1
ATOM 2500 C C . ALA A 1 310 ? -22.641 -19.828 -10.727 1 97.31 310 ALA A C 1
ATOM 2502 O O . ALA A 1 310 ? -23.391 -18.859 -10.578 1 97.31 310 ALA A O 1
ATOM 2503 N N . VAL A 1 311 ? -23.031 -21.047 -10.438 1 97.44 311 VAL A N 1
ATOM 2504 C CA . VAL A 1 311 ? -24.391 -21.344 -9.961 1 97.44 311 VAL A CA 1
ATOM 2505 C C . VAL A 1 311 ? -24.625 -20.641 -8.625 1 97.44 311 VAL A C 1
ATOM 2507 O O . VAL A 1 311 ? -25.781 -20.422 -8.234 1 97.44 311 VAL A O 1
ATOM 2510 N N . VAL A 1 312 ? -23.562 -20.25 -7.922 1 97.88 312 VAL A N 1
ATOM 2511 C CA . VAL A 1 312 ? -23.703 -19.609 -6.621 1 97.88 312 VAL A CA 1
ATOM 2512 C C . VAL A 1 312 ? -24.359 -18.234 -6.793 1 97.88 312 VAL A C 1
ATOM 2514 O O . VAL A 1 312 ? -24.875 -17.656 -5.836 1 97.88 312 VAL A O 1
ATOM 2517 N N . LEU A 1 313 ? -24.281 -17.688 -7.996 1 98 313 LEU A N 1
ATOM 2518 C CA . LEU A 1 313 ? -24.891 -16.391 -8.281 1 98 313 LEU A CA 1
ATOM 2519 C C . LEU A 1 313 ? -26.406 -16.469 -8.148 1 98 313 LEU A C 1
ATOM 2521 O O . LEU A 1 313 ? -27.078 -15.438 -8.039 1 98 313 LEU A O 1
ATOM 2525 N N . SER A 1 314 ? -26.969 -17.688 -8.227 1 97.69 314 SER A N 1
ATOM 2526 C CA . SER A 1 314 ? -28.406 -17.844 -8.078 1 97.69 314 SER A CA 1
ATOM 2527 C C . SER A 1 314 ? -28.844 -17.578 -6.648 1 97.69 314 SER A C 1
ATOM 2529 O O . SER A 1 314 ? -30.047 -17.406 -6.387 1 97.69 314 SER A O 1
ATOM 2531 N N . VAL A 1 315 ? -27.938 -17.562 -5.719 1 97.81 315 VAL A N 1
ATOM 2532 C CA . VAL A 1 315 ? -28.266 -17.312 -4.32 1 97.81 315 VAL A CA 1
ATOM 2533 C C . VAL A 1 315 ? -28.469 -15.812 -4.094 1 97.81 315 VAL A C 1
ATOM 2535 O O . VAL A 1 315 ? -27.594 -15.008 -4.422 1 97.81 315 VAL A O 1
ATOM 2538 N N . GLN A 1 316 ? -29.594 -15.445 -3.512 1 97.12 316 GLN A N 1
ATOM 2539 C CA . GLN A 1 316 ? -29.797 -14.039 -3.178 1 97.12 316 GLN A CA 1
ATOM 2540 C C . GLN A 1 316 ? -28.75 -13.547 -2.195 1 97.12 316 GLN A C 1
ATOM 2542 O O . GLN A 1 316 ? -28.453 -14.211 -1.199 1 97.12 316 GLN A O 1
ATOM 2547 N N . GLY A 1 317 ? -28.172 -12.43 -2.539 1 96.25 317 GLY A N 1
ATOM 2548 C CA . GLY A 1 317 ? -27.188 -11.859 -1.629 1 96.25 317 GLY A CA 1
ATOM 2549 C C . GLY A 1 317 ? -25.75 -12.133 -2.041 1 96.25 317 GLY A C 1
ATOM 2550 O O . GLY A 1 317 ? -24.828 -11.562 -1.477 1 96.25 317 GLY A O 1
ATOM 2551 N N . ILE A 1 318 ? -25.562 -13.047 -2.965 1 97.94 318 ILE A N 1
ATOM 2552 C CA . ILE A 1 318 ? -24.219 -13.344 -3.467 1 97.94 318 ILE A CA 1
ATOM 2553 C C . ILE A 1 318 ? -24.031 -12.68 -4.828 1 97.94 318 ILE A C 1
ATOM 2555 O O . ILE A 1 318 ? -24.578 -13.141 -5.836 1 97.94 318 ILE A O 1
ATOM 2559 N N . GLY A 1 319 ? -23.25 -11.648 -4.828 1 97.44 319 GLY A N 1
ATOM 2560 C CA . GLY A 1 319 ? -22.984 -10.93 -6.059 1 97.44 319 GLY A CA 1
ATOM 2561 C C . GLY A 1 319 ? -21.812 -11.5 -6.844 1 97.44 319 GLY A C 1
ATOM 2562 O O . GLY A 1 319 ? -21.203 -12.492 -6.426 1 97.44 319 GLY A O 1
ATOM 2563 N N . LEU A 1 320 ? -21.531 -10.914 -7.984 1 97.38 320 LEU A N 1
ATOM 2564 C CA . LEU A 1 320 ? -20.516 -11.391 -8.914 1 97.38 320 LEU A CA 1
ATOM 2565 C C . LEU A 1 320 ? -19.156 -11.516 -8.219 1 97.38 320 LEU A C 1
ATOM 2567 O O . LEU A 1 320 ? -18.547 -12.586 -8.234 1 97.38 320 LEU A O 1
ATOM 2571 N N . VAL A 1 321 ? -18.75 -10.422 -7.551 1 96.44 321 VAL A N 1
ATOM 2572 C CA . VAL A 1 321 ? -17.406 -10.352 -6.984 1 96.44 321 VAL A CA 1
ATOM 2573 C C . VAL A 1 321 ? -17.297 -11.312 -5.801 1 96.44 321 VAL A C 1
ATOM 2575 O O . VAL A 1 321 ? -16.344 -12.086 -5.715 1 96.44 321 VAL A O 1
ATOM 2578 N N . THR A 1 322 ? -18.266 -11.289 -4.988 1 96.75 322 THR A N 1
ATOM 2579 C CA . THR A 1 322 ? -18.266 -12.148 -3.809 1 96.75 322 THR A CA 1
ATOM 2580 C C . THR A 1 322 ? -18.359 -13.617 -4.211 1 96.75 322 THR A C 1
ATOM 2582 O O . THR A 1 322 ? -17.656 -14.461 -3.65 1 96.75 322 THR A O 1
ATOM 2585 N N . GLY A 1 323 ? -19.203 -13.914 -5.148 1 97.88 323 GLY A N 1
ATOM 2586 C CA . GLY A 1 323 ? -19.344 -15.281 -5.625 1 97.88 323 GLY A CA 1
ATOM 2587 C C . GLY A 1 323 ? -18.094 -15.812 -6.293 1 97.88 323 GLY A C 1
ATOM 2588 O O . GLY A 1 323 ? -17.672 -16.938 -6.023 1 97.88 323 GLY A O 1
ATOM 2589 N N . ALA A 1 324 ? -17.547 -14.977 -7.184 1 98.06 324 ALA A N 1
ATOM 2590 C CA . ALA A 1 324 ? -16.344 -15.367 -7.895 1 98.06 324 ALA A CA 1
ATOM 2591 C C . ALA A 1 324 ? -15.203 -15.656 -6.922 1 98.06 324 ALA A C 1
ATOM 2593 O O . ALA A 1 324 ? -14.492 -16.656 -7.062 1 98.06 324 ALA A O 1
ATOM 2594 N N . GLU A 1 325 ? -15.023 -14.766 -5.918 1 97.44 325 GLU A N 1
ATOM 2595 C CA . GLU A 1 325 ? -13.953 -14.945 -4.949 1 97.44 325 GLU A CA 1
ATOM 2596 C C . GLU A 1 325 ? -14.188 -16.188 -4.09 1 97.44 325 GLU A C 1
ATOM 2598 O O . GLU A 1 325 ? -13.242 -16.922 -3.795 1 97.44 325 GLU A O 1
ATOM 2603 N N . LEU A 1 326 ? -15.398 -16.422 -3.697 1 97.44 326 LEU A N 1
ATOM 2604 C CA . LEU A 1 326 ? -15.719 -17.594 -2.906 1 97.44 326 LEU A CA 1
ATOM 2605 C C . LEU A 1 326 ? -15.344 -18.875 -3.654 1 97.44 326 LEU A C 1
ATOM 2607 O O . LEU A 1 326 ? -14.633 -19.719 -3.119 1 97.44 326 LEU A O 1
ATOM 2611 N N . VAL A 1 327 ? -15.797 -18.984 -4.895 1 96.69 327 VAL A N 1
ATOM 2612 C CA . VAL A 1 327 ? -15.555 -20.172 -5.711 1 96.69 327 VAL A CA 1
ATOM 2613 C C . VAL A 1 327 ? -14.055 -20.328 -5.961 1 96.69 327 VAL A C 1
ATOM 2615 O O . VAL A 1 327 ? -13.523 -21.453 -5.914 1 96.69 327 VAL A O 1
ATOM 2618 N N . ALA A 1 328 ? -13.422 -19.203 -6.227 1 95.56 328 ALA A N 1
ATOM 2619 C CA . ALA A 1 328 ? -11.977 -19.219 -6.461 1 95.56 328 ALA A CA 1
ATOM 2620 C C . ALA A 1 328 ? -11.234 -19.797 -5.254 1 95.56 328 ALA A C 1
ATOM 2622 O O . ALA A 1 328 ? -10.312 -20.594 -5.406 1 95.56 328 ALA A O 1
ATOM 2623 N N . GLU A 1 329 ? -11.641 -19.422 -4.07 1 93.5 329 GLU A N 1
ATOM 2624 C CA . GLU A 1 329 ? -10.969 -19.859 -2.852 1 93.5 329 GLU A CA 1
ATOM 2625 C C . GLU A 1 329 ? -11.344 -21.297 -2.5 1 93.5 329 GLU A C 1
ATOM 2627 O O . GLU A 1 329 ? -10.531 -22.031 -1.954 1 93.5 329 GLU A O 1
ATOM 2632 N N . ILE A 1 330 ? -12.555 -21.656 -2.803 1 92.12 330 ILE A N 1
ATOM 2633 C CA . ILE A 1 330 ? -12.969 -23.047 -2.619 1 92.12 330 ILE A CA 1
ATOM 2634 C C . ILE A 1 330 ? -12.086 -23.969 -3.457 1 92.12 330 ILE A C 1
ATOM 2636 O O . ILE A 1 330 ? -11.602 -24.984 -2.967 1 92.12 330 ILE A O 1
ATOM 2640 N N . GLY A 1 331 ? -11.875 -23.578 -4.707 1 88.5 331 GLY A N 1
ATOM 2641 C CA . GLY A 1 331 ? -11.023 -24.375 -5.574 1 88.5 331 GLY A CA 1
ATOM 2642 C C . GLY A 1 331 ? -11.75 -25.562 -6.195 1 88.5 331 GLY A C 1
ATOM 2643 O O . GLY A 1 331 ? -12.969 -25.516 -6.387 1 88.5 331 GLY A O 1
ATOM 2644 N N . ASP A 1 332 ? -11 -26.531 -6.59 1 84.19 332 ASP A N 1
ATOM 2645 C CA . ASP A 1 332 ? -11.547 -27.734 -7.223 1 84.19 332 ASP A CA 1
ATOM 2646 C C . ASP A 1 332 ? -12.219 -28.641 -6.195 1 84.19 332 ASP A C 1
ATOM 2648 O O . ASP A 1 332 ? -11.547 -29.188 -5.312 1 84.19 332 ASP A O 1
ATOM 2652 N N . LEU A 1 333 ? -13.453 -28.859 -6.344 1 87 333 LEU A N 1
ATOM 2653 C CA . LEU A 1 333 ? -14.234 -29.625 -5.379 1 87 333 LEU A CA 1
ATOM 2654 C C . LEU A 1 333 ? -13.836 -31.094 -5.402 1 87 333 LEU A C 1
ATOM 2656 O O . LEU A 1 333 ? -14.125 -31.844 -4.461 1 87 333 LEU A O 1
ATOM 2660 N N . SER A 1 334 ? -13.258 -31.469 -6.527 1 77.81 334 SER A N 1
ATOM 2661 C CA . SER A 1 334 ? -12.859 -32.875 -6.645 1 77.81 334 SER A CA 1
ATOM 2662 C C . SER A 1 334 ? -11.859 -33.25 -5.559 1 77.81 334 SER A C 1
ATOM 2664 O O . SER A 1 334 ? -11.68 -34.438 -5.262 1 77.81 334 SER A O 1
ATOM 2666 N N . ASP A 1 335 ? -11.289 -32.281 -4.965 1 72.56 335 ASP A N 1
ATOM 2667 C CA . ASP A 1 335 ? -10.289 -32.5 -3.932 1 72.56 335 ASP A CA 1
ATOM 2668 C C . ASP A 1 335 ? -10.938 -32.75 -2.57 1 72.56 335 ASP A C 1
ATOM 2670 O O . ASP A 1 335 ? -10.258 -33.125 -1.609 1 72.56 335 ASP A O 1
ATOM 2674 N N . PHE A 1 336 ? -12.328 -32.594 -2.568 1 83.06 336 PHE A N 1
ATOM 2675 C CA . PHE A 1 336 ? -13.008 -32.625 -1.28 1 83.06 336 PHE A CA 1
ATOM 2676 C C . PHE A 1 336 ? -14.164 -33.625 -1.31 1 83.06 336 PHE A C 1
ATOM 2678 O O . PHE A 1 336 ? -14.891 -33.719 -2.303 1 83.06 336 PHE A O 1
ATOM 2685 N N . ASP A 1 337 ? -14.273 -34.344 -0.22 1 84.31 337 ASP A N 1
ATOM 2686 C CA . ASP A 1 337 ? -15.359 -35.312 -0.108 1 84.31 337 ASP A CA 1
ATOM 2687 C C . ASP A 1 337 ? -16.594 -34.688 0.541 1 84.31 337 ASP A C 1
ATOM 2689 O O . ASP A 1 337 ? -17.719 -35.062 0.25 1 84.31 337 ASP A O 1
ATOM 2693 N N . GLU A 1 338 ? -16.25 -33.75 1.404 1 90.81 338 GLU A N 1
ATOM 2694 C CA . GLU A 1 338 ? -17.344 -33.125 2.131 1 90.81 338 GLU A CA 1
ATOM 2695 C C . GLU A 1 338 ? -17.047 -31.656 2.395 1 90.81 338 GLU A C 1
ATOM 2697 O O . GLU A 1 338 ? -15.891 -31.234 2.428 1 90.81 338 GLU A O 1
ATOM 2702 N N . ALA A 1 339 ? -18.156 -30.953 2.615 1 91.94 339 ALA A N 1
ATOM 2703 C CA . ALA A 1 339 ? -18.078 -29.516 2.793 1 91.94 339 ALA A CA 1
ATOM 2704 C C . ALA A 1 339 ? -17.328 -29.156 4.07 1 91.94 339 ALA A C 1
ATOM 2706 O O . ALA A 1 339 ? -16.688 -28.094 4.152 1 91.94 339 ALA A O 1
ATOM 2707 N N . GLY A 1 340 ? -17.438 -29.984 5.008 1 91.06 340 GLY A N 1
ATOM 2708 C CA . GLY A 1 340 ? -16.75 -29.734 6.27 1 91.06 340 GLY A CA 1
ATOM 2709 C C . GLY A 1 340 ? -15.258 -29.531 6.102 1 91.06 340 GLY A C 1
ATOM 2710 O O . GLY A 1 340 ? -14.641 -28.766 6.859 1 91.06 340 GLY A O 1
ATOM 2711 N N . GLN A 1 341 ? -14.695 -30.172 5.18 1 86.75 341 GLN A N 1
ATOM 2712 C CA . GLN A 1 341 ? -13.266 -30.031 4.906 1 86.75 341 GLN A CA 1
ATOM 2713 C C . GLN A 1 341 ? -12.93 -28.625 4.43 1 86.75 341 GLN A C 1
ATOM 2715 O O . GLN A 1 341 ? -11.867 -28.078 4.754 1 86.75 341 GLN A O 1
ATOM 2720 N N . LEU A 1 342 ? -13.82 -28.047 3.699 1 90.62 342 LEU A N 1
ATOM 2721 C CA . LEU A 1 342 ? -13.648 -26.688 3.221 1 90.62 342 LEU A CA 1
ATOM 2722 C C . LEU A 1 342 ? -13.711 -25.688 4.379 1 90.62 342 LEU A C 1
ATOM 2724 O O . LEU A 1 342 ? -12.953 -24.719 4.41 1 90.62 342 LEU A O 1
ATOM 2728 N N . ILE A 1 343 ? -14.578 -25.953 5.258 1 92.44 343 ILE A N 1
ATOM 2729 C CA . ILE A 1 343 ? -14.734 -25.094 6.426 1 92.44 343 ILE A CA 1
ATOM 2730 C C . ILE A 1 343 ? -13.453 -25.109 7.254 1 92.44 343 ILE A C 1
ATOM 2732 O O . ILE A 1 343 ? -12.992 -24.062 7.723 1 92.44 343 ILE A O 1
ATOM 2736 N N . LYS A 1 344 ? -12.836 -26.188 7.371 1 85.5 344 LYS A N 1
ATOM 2737 C CA . LYS A 1 344 ? -11.555 -26.312 8.055 1 85.5 344 LYS A CA 1
ATOM 2738 C C . LYS A 1 344 ? -10.453 -25.578 7.301 1 85.5 344 LYS A C 1
ATOM 2740 O O . LYS A 1 344 ? -9.586 -24.938 7.91 1 85.5 344 LYS A O 1
ATOM 2745 N N . LEU A 1 345 ? -10.562 -25.734 6.016 1 84.44 345 LEU A N 1
ATOM 2746 C CA . LEU A 1 345 ? -9.586 -25.062 5.172 1 84.44 345 LEU A CA 1
ATOM 2747 C C . LEU A 1 345 ? -9.664 -23.547 5.34 1 84.44 345 LEU A C 1
ATOM 2749 O O . LEU A 1 345 ? -8.641 -22.859 5.32 1 84.44 345 LEU A O 1
ATOM 2753 N N . ALA A 1 346 ? -10.859 -23.031 5.504 1 90.44 346 ALA A N 1
ATOM 2754 C CA . ALA A 1 346 ? -11.062 -21.594 5.719 1 90.44 346 ALA A CA 1
ATOM 2755 C C . ALA A 1 346 ? -10.641 -21.188 7.125 1 90.44 346 ALA A C 1
ATOM 2757 O O . ALA A 1 346 ? -10.398 -20 7.391 1 90.44 346 ALA A O 1
ATOM 2758 N N . GLY A 1 347 ? -10.578 -22.156 8.008 1 86.25 347 GLY A N 1
ATOM 2759 C CA . GLY A 1 347 ? -10.258 -21.891 9.398 1 86.25 347 GLY A CA 1
ATOM 2760 C C . GLY A 1 347 ? -11.406 -21.266 10.172 1 86.25 347 GLY A C 1
ATOM 2761 O O . GLY A 1 347 ? -11.188 -20.484 11.094 1 86.25 347 GLY A O 1
ATOM 2762 N N . THR A 1 348 ? -12.57 -21.469 9.766 1 88.62 348 THR A N 1
ATOM 2763 C CA . THR A 1 348 ? -13.727 -20.844 10.398 1 88.62 348 THR A CA 1
ATOM 2764 C C . THR A 1 348 ? -14.477 -21.859 11.266 1 88.62 348 THR A C 1
ATOM 2766 O O . THR A 1 348 ? -15.57 -21.562 11.766 1 88.62 348 THR A O 1
ATOM 2769 N N . ASN A 1 349 ? -13.859 -23.031 11.391 1 83.06 349 ASN A N 1
ATOM 2770 C CA . ASN A 1 349 ? -14.453 -24.031 12.273 1 83.06 349 ASN A CA 1
ATOM 2771 C C . ASN A 1 349 ? -14.305 -23.656 13.742 1 83.06 349 ASN A C 1
ATOM 2773 O O . ASN A 1 349 ? -13.305 -23.047 14.133 1 83.06 349 ASN A O 1
ATOM 2777 N N . PRO A 1 350 ? -15.266 -23.891 14.492 1 75.31 350 PRO A N 1
ATOM 2778 C CA . PRO A 1 350 ? -15.172 -23.562 15.922 1 75.31 350 PRO A CA 1
ATOM 2779 C C . PRO A 1 350 ? -14.109 -24.391 16.641 1 75.31 350 PRO A C 1
ATOM 2781 O O . PRO A 1 350 ? -13.875 -25.547 16.281 1 75.31 350 PRO A O 1
ATOM 2784 N N . ILE A 1 351 ? -13.234 -23.688 17.484 1 66.38 351 ILE A N 1
ATOM 2785 C CA . ILE A 1 351 ? -12.266 -24.391 18.312 1 66.38 351 ILE A CA 1
ATOM 2786 C C . ILE A 1 351 ? -12.945 -24.891 19.578 1 66.38 351 ILE A C 1
ATOM 2788 O O . ILE A 1 351 ? -13.641 -24.125 20.25 1 66.38 351 ILE A O 1
ATOM 2792 N N . VAL A 1 352 ? -13.016 -26.172 19.75 1 59.78 352 VAL A N 1
ATOM 2793 C CA . VAL A 1 352 ? -13.562 -26.75 20.969 1 59.78 352 VAL A CA 1
ATOM 2794 C C . VAL A 1 352 ? -12.453 -26.938 22 1 59.78 352 VAL A C 1
ATOM 2796 O O . VAL A 1 352 ? -11.43 -27.578 21.703 1 59.78 352 VAL A O 1
ATOM 2799 N N . LYS A 1 353 ? -12.125 -25.953 22.812 1 55.88 353 LYS A N 1
ATOM 2800 C CA . LYS A 1 353 ? -11.188 -26.25 23.891 1 55.88 353 LYS A CA 1
ATOM 2801 C C . LYS A 1 353 ? -11.852 -27.078 24.984 1 55.88 353 LYS A C 1
ATOM 2803 O O . LYS A 1 353 ? -12.922 -26.719 25.484 1 55.88 353 LYS A O 1
ATOM 2808 N N . GLN A 1 354 ? -11.648 -28.359 24.844 1 49.56 354 GLN A N 1
ATOM 2809 C CA . GLN A 1 354 ? -12.117 -29.188 25.953 1 49.56 354 GLN A CA 1
ATOM 2810 C C . GLN A 1 354 ? -11.188 -29.078 27.156 1 49.56 354 GLN A C 1
ATOM 2812 O O . GLN A 1 354 ? -9.992 -29.344 27.062 1 49.56 354 GLN A O 1
ATOM 2817 N N . SER A 1 355 ? -11.391 -27.953 27.891 1 47.5 355 SER A N 1
ATOM 2818 C CA . SER A 1 355 ? -10.711 -28.188 29.156 1 47.5 355 SER A CA 1
ATOM 2819 C C . SER A 1 355 ? -11.18 -29.484 29.812 1 47.5 355 SER A C 1
ATOM 2821 O O . SER A 1 355 ? -12.234 -30.016 29.453 1 47.5 355 SER A O 1
ATOM 2823 N N . GLY A 1 356 ? -10.352 -30.359 30.422 1 44.75 356 GLY A N 1
ATOM 2824 C CA . GLY A 1 356 ? -10.711 -31.531 31.188 1 44.75 356 GLY A CA 1
ATOM 2825 C C . GLY A 1 356 ? -12.125 -31.484 31.734 1 44.75 356 GLY A C 1
ATOM 2826 O O . GLY A 1 356 ? -12.672 -32.5 32.156 1 44.75 356 GLY A O 1
ATOM 2827 N N . ASP A 1 357 ? -12.578 -30.375 32.406 1 43.5 357 ASP A N 1
ATOM 2828 C CA . ASP A 1 357 ? -13.867 -30.438 33.094 1 43.5 357 ASP A CA 1
ATOM 2829 C C . ASP A 1 357 ? -15.016 -30.156 32.125 1 43.5 357 ASP A C 1
ATOM 2831 O O . ASP A 1 357 ? -15.016 -29.141 31.438 1 43.5 357 ASP A O 1
ATOM 2835 N N . ASN A 1 358 ? -15.773 -31.094 31.578 1 46.16 358 ASN A N 1
ATOM 2836 C CA . ASN A 1 358 ? -16.906 -31.547 30.766 1 46.16 358 ASN A CA 1
ATOM 2837 C C . ASN A 1 358 ? -17.406 -30.438 29.859 1 46.16 358 ASN A C 1
ATOM 2839 O O . ASN A 1 358 ? -18.359 -30.625 29.094 1 46.16 358 ASN A O 1
ATOM 2843 N N . ARG A 1 359 ? -17.547 -29.094 30.266 1 48.56 359 ARG A N 1
ATOM 2844 C CA . ARG A 1 359 ? -18.344 -28.219 29.406 1 48.56 359 ARG A CA 1
ATOM 2845 C C . ARG A 1 359 ? -17.516 -27.703 28.234 1 48.56 359 ARG A C 1
ATOM 2847 O O . ARG A 1 359 ? -16.484 -27.078 28.422 1 48.56 359 ARG A O 1
ATOM 2854 N N . PRO A 1 360 ? -17.859 -28.234 27 1 47.25 360 PRO A N 1
ATOM 2855 C CA . PRO A 1 360 ? -17.172 -27.719 25.812 1 47.25 360 PRO A CA 1
ATOM 2856 C C . PRO A 1 360 ? -17.328 -26.203 25.656 1 47.25 360 PRO A C 1
ATOM 2858 O O . PRO A 1 360 ? -18.422 -25.672 25.828 1 47.25 360 PRO A O 1
ATOM 2861 N N . SER A 1 361 ? -16.531 -25.391 26.094 1 49.12 361 SER A N 1
ATOM 2862 C CA . SER A 1 361 ? -16.656 -23.969 25.828 1 49.12 361 SER A CA 1
ATOM 2863 C C . SER A 1 361 ? -16.156 -23.609 24.438 1 49.12 361 SER A C 1
ATOM 2865 O O . SER A 1 361 ? -15.094 -24.078 24.016 1 49.12 361 SER A O 1
ATOM 2867 N N . TYR A 1 362 ? -17.156 -23.453 23.547 1 50.69 362 TYR A N 1
ATOM 2868 C CA . TYR A 1 362 ? -16.875 -23.047 22.172 1 50.69 362 TYR A CA 1
ATOM 2869 C C . TYR A 1 362 ? -16.062 -21.766 22.141 1 50.69 362 TYR A C 1
ATOM 2871 O O . TYR A 1 362 ? -16.422 -20.781 22.797 1 50.69 362 TYR A O 1
ATOM 2879 N N . TYR A 1 363 ? -14.859 -21.875 21.891 1 59.09 363 TYR A N 1
ATOM 2880 C CA . TYR A 1 363 ? -13.984 -20.719 21.75 1 59.09 363 TYR A CA 1
ATOM 2881 C C . TYR A 1 363 ? -14.078 -20.125 20.344 1 59.09 363 TYR A C 1
ATOM 2883 O O . TYR A 1 363 ? -14.859 -20.609 19.516 1 59.09 363 TYR A O 1
ATOM 2891 N N . GLY A 1 364 ? -13.164 -19.141 19.969 1 64.19 364 GLY A N 1
ATOM 2892 C CA . GLY A 1 364 ? -12.969 -18.391 18.734 1 64.19 364 GLY A CA 1
ATOM 2893 C C . GLY A 1 364 ? -12.664 -19.297 17.547 1 64.19 364 GLY A C 1
ATOM 2894 O O . GLY A 1 364 ? -12.758 -20.516 17.641 1 64.19 364 GLY A O 1
ATOM 2895 N N . VAL A 1 365 ? -12.797 -18.906 16.328 1 69.5 365 VAL A N 1
ATOM 2896 C CA . VAL A 1 365 ? -12.469 -19.641 15.117 1 69.5 365 VAL A CA 1
ATOM 2897 C C . VAL A 1 365 ? -11.008 -20.062 15.141 1 69.5 365 VAL A C 1
ATOM 2899 O O . VAL A 1 365 ? -10.172 -19.406 15.766 1 69.5 365 VAL A O 1
ATOM 2902 N N . SER A 1 366 ? -10.664 -21.141 14.625 1 63 366 SER A N 1
ATOM 2903 C CA . SER A 1 366 ? -9.312 -21.703 14.641 1 63 366 SER A CA 1
ATOM 2904 C C . SER A 1 366 ? -8.297 -20.734 14.055 1 63 366 SER A C 1
ATOM 2906 O O . SER A 1 366 ? -7.18 -20.609 14.562 1 63 366 SER A O 1
ATOM 2908 N N . LYS A 1 367 ? -8.539 -19.938 13.117 1 65.38 367 LYS A N 1
ATOM 2909 C CA . LYS A 1 367 ? -7.711 -18.969 12.391 1 65.38 367 LYS A CA 1
ATOM 2910 C C . LYS A 1 367 ? -6.504 -19.656 11.75 1 65.38 367 LYS A C 1
ATOM 2912 O O . LYS A 1 367 ? -5.586 -19 11.273 1 65.38 367 LYS A O 1
ATOM 2917 N N . GLN A 1 368 ? -6.438 -21.031 11.719 1 62.16 368 GLN A N 1
ATOM 2918 C CA . GLN A 1 368 ? -5.336 -21.812 11.148 1 62.16 368 GLN A CA 1
ATOM 2919 C C . GLN A 1 368 ? -5.523 -22 9.648 1 62.16 368 GLN A C 1
ATOM 2921 O O . GLN A 1 368 ? -4.602 -22.422 8.953 1 62.16 368 GLN A O 1
ATOM 2926 N N . GLY A 1 369 ? -6.438 -21.531 9.078 1 70.56 369 GLY A N 1
ATOM 2927 C CA . GLY A 1 369 ? -6.738 -21.734 7.668 1 70.56 369 GLY A CA 1
ATOM 2928 C C . GLY A 1 369 ? -6.234 -20.594 6.789 1 70.56 369 GLY A C 1
ATOM 2929 O O . GLY A 1 369 ? -5.348 -19.844 7.188 1 70.56 369 GLY A O 1
ATOM 2930 N N . ARG A 1 370 ? -6.695 -20.688 5.543 1 82.69 370 ARG A N 1
ATOM 2931 C CA . ARG A 1 370 ? -6.301 -19.688 4.543 1 82.69 370 ARG A CA 1
ATOM 2932 C C . ARG A 1 370 ? -6.98 -18.359 4.793 1 82.69 370 ARG A C 1
ATOM 2934 O O . ARG A 1 370 ? -8.203 -18.234 4.645 1 82.69 370 ARG A O 1
ATOM 2941 N N . ARG A 1 371 ? -6.184 -17.438 5.035 1 87.25 371 ARG A N 1
ATOM 2942 C CA . ARG A 1 371 ? -6.695 -16.125 5.441 1 87.25 371 ARG A CA 1
ATOM 2943 C C . ARG A 1 371 ? -7.598 -15.539 4.363 1 87.25 371 ARG A C 1
ATOM 2945 O O . ARG A 1 371 ? -8.703 -15.078 4.66 1 87.25 371 ARG A O 1
ATOM 2952 N N . PRO A 1 372 ? -7.207 -15.586 3.113 1 89.56 372 PRO A N 1
ATOM 2953 C CA . PRO A 1 372 ? -8.109 -15.023 2.102 1 89.56 372 PRO A CA 1
ATOM 2954 C C . PRO A 1 372 ? -9.445 -15.758 2.039 1 89.56 372 PRO A C 1
ATOM 2956 O O . PRO A 1 372 ? -10.484 -15.125 1.83 1 89.56 372 PRO A O 1
ATOM 2959 N N . PHE A 1 373 ? -9.398 -17.078 2.223 1 92.81 373 PHE A N 1
ATOM 2960 C CA . PHE A 1 373 ? -10.625 -17.859 2.23 1 92.81 373 PHE A CA 1
ATOM 2961 C C . PHE A 1 373 ? -11.5 -17.484 3.422 1 92.81 373 PHE A C 1
ATOM 2963 O O . PHE A 1 373 ? -12.703 -17.25 3.271 1 92.81 373 PHE A O 1
ATOM 2970 N N . ARG A 1 374 ? -10.93 -17.344 4.547 1 93.62 374 ARG A N 1
ATOM 2971 C CA . ARG A 1 374 ? -11.641 -16.938 5.75 1 93.62 374 ARG A CA 1
ATOM 2972 C C . ARG A 1 374 ? -12.305 -15.57 5.562 1 93.62 374 ARG A C 1
ATOM 2974 O O . ARG A 1 374 ? -13.445 -15.367 5.977 1 93.62 374 ARG A O 1
ATOM 2981 N N . ASN A 1 375 ? -11.57 -14.727 4.969 1 94 375 ASN A N 1
ATOM 2982 C CA . ASN A 1 375 ? -12.078 -13.375 4.75 1 94 375 ASN A CA 1
ATOM 2983 C C . ASN A 1 375 ? -13.32 -13.375 3.869 1 94 375 ASN A C 1
ATOM 2985 O O . ASN A 1 375 ? -14.297 -12.68 4.16 1 94 375 ASN A O 1
ATOM 2989 N N . ILE A 1 376 ? -13.219 -14.117 2.832 1 96.5 376 ILE A N 1
ATOM 2990 C CA . ILE A 1 376 ? -14.352 -14.109 1.917 1 96.5 376 ILE A CA 1
ATOM 2991 C C . ILE A 1 376 ? -15.539 -14.82 2.564 1 96.5 376 ILE A C 1
ATOM 2993 O O . ILE A 1 376 ? -16.688 -14.453 2.332 1 96.5 376 ILE A O 1
ATOM 2997 N N . VAL A 1 377 ? -15.297 -15.844 3.393 1 96.5 377 VAL A N 1
ATOM 2998 C CA . VAL A 1 377 ? -16.375 -16.516 4.113 1 96.5 377 VAL A CA 1
ATOM 2999 C C . VAL A 1 377 ? -17.094 -15.508 5.008 1 96.5 377 VAL A C 1
ATOM 3001 O O . VAL A 1 377 ? -18.328 -15.469 5.035 1 96.5 377 VAL A O 1
ATOM 3004 N N . TYR A 1 378 ? -16.391 -14.727 5.656 1 96.12 378 TYR A N 1
ATOM 3005 C CA . TYR A 1 378 ? -16.953 -13.68 6.504 1 96.12 378 TYR A CA 1
ATOM 3006 C C . TYR A 1 378 ? -17.781 -12.703 5.684 1 96.12 378 TYR A C 1
ATOM 3008 O O . TYR A 1 378 ? -18.906 -12.359 6.07 1 96.12 378 TYR A O 1
ATOM 3016 N N . GLN A 1 379 ? -17.25 -12.266 4.586 1 96.75 379 GLN A N 1
ATOM 3017 C CA . GLN A 1 379 ? -17.938 -11.297 3.748 1 96.75 379 GLN A CA 1
ATOM 3018 C C . GLN A 1 379 ? -19.234 -11.867 3.197 1 96.75 379 GLN A C 1
ATOM 3020 O O . GLN A 1 379 ? -20.25 -11.164 3.115 1 96.75 379 GLN A O 1
ATOM 3025 N N . VAL A 1 380 ? -19.125 -13.047 2.807 1 97.5 380 VAL A N 1
ATOM 3026 C CA . VAL A 1 380 ? -20.312 -13.742 2.305 1 97.5 380 VAL A CA 1
ATOM 3027 C C . VAL A 1 380 ? -21.375 -13.82 3.398 1 97.5 380 VAL A C 1
ATOM 3029 O O . VAL A 1 380 ? -22.547 -13.539 3.152 1 97.5 380 VAL A O 1
ATOM 3032 N N . GLY A 1 381 ? -20.953 -14.203 4.578 1 97.38 381 GLY A N 1
ATOM 3033 C CA . GLY A 1 381 ? -21.875 -14.25 5.703 1 97.38 381 GLY A CA 1
ATOM 3034 C C . GLY A 1 381 ? -22.531 -12.914 5.984 1 97.38 381 GLY A C 1
ATOM 3035 O O . GLY A 1 381 ? -23.75 -12.852 6.223 1 97.38 381 GLY A O 1
ATOM 3036 N N . ARG A 1 382 ? -21.766 -11.898 5.957 1 97.12 382 ARG A N 1
ATOM 3037 C CA . ARG A 1 382 ? -22.266 -10.555 6.191 1 97.12 382 ARG A CA 1
ATOM 3038 C C . ARG A 1 382 ? -23.312 -10.164 5.145 1 97.12 382 ARG A C 1
ATOM 3040 O O . ARG A 1 382 ? -24.359 -9.602 5.477 1 97.12 382 ARG A O 1
ATOM 3047 N N . SER A 1 383 ? -23.031 -10.406 3.891 1 97.44 383 SER A N 1
ATOM 3048 C CA . SER A 1 383 ? -23.953 -10.07 2.805 1 97.44 383 SER A CA 1
ATOM 3049 C C . SER A 1 383 ? -25.266 -10.852 2.928 1 97.44 383 SER A C 1
ATOM 3051 O O . SER A 1 383 ? -26.344 -10.289 2.748 1 97.44 383 SER A O 1
ATOM 3053 N N . LEU A 1 384 ? -25.156 -12.117 3.25 1 97.5 384 LEU A N 1
ATOM 3054 C CA . LEU A 1 384 ? -26.312 -12.984 3.357 1 97.5 384 LEU A CA 1
ATOM 3055 C C . LEU A 1 384 ? -27.219 -12.547 4.516 1 97.5 384 LEU A C 1
ATOM 3057 O O . LEU A 1 384 ? -28.438 -12.625 4.422 1 97.5 384 LEU A O 1
ATOM 3061 N N . ALA A 1 385 ? -26.594 -12.07 5.559 1 97.12 385 ALA A N 1
ATOM 3062 C CA . ALA A 1 385 ? -27.328 -11.633 6.746 1 97.12 385 ALA A CA 1
ATOM 3063 C C . ALA A 1 385 ? -28.25 -10.461 6.422 1 97.12 385 ALA A C 1
ATOM 3065 O O . ALA A 1 385 ? -29.234 -10.227 7.117 1 97.12 385 ALA A O 1
ATOM 3066 N N . VAL A 1 386 ? -27.953 -9.789 5.371 1 96.38 386 VAL A N 1
ATOM 3067 C CA . VAL A 1 386 ? -28.688 -8.562 5.059 1 96.38 386 VAL A CA 1
ATOM 3068 C C . VAL A 1 386 ? -29.547 -8.789 3.824 1 96.38 386 VAL A C 1
ATOM 3070 O O . VAL A 1 386 ? -30.703 -8.359 3.785 1 96.38 386 VAL A O 1
ATOM 3073 N N . ASN A 1 387 ? -29.078 -9.562 2.809 1 95.56 387 ASN A N 1
ATOM 3074 C CA . ASN A 1 387 ? -29.672 -9.508 1.478 1 95.56 387 ASN A CA 1
ATOM 3075 C C . ASN A 1 387 ? -30.391 -10.812 1.137 1 95.56 387 ASN A C 1
ATOM 3077 O O . ASN A 1 387 ? -31 -10.93 0.067 1 95.56 387 ASN A O 1
ATOM 3081 N N . ASN A 1 388 ? -30.297 -11.812 1.915 1 96.12 388 ASN A N 1
ATOM 3082 C CA . ASN A 1 388 ? -31 -13.078 1.717 1 96.12 388 ASN A CA 1
ATOM 3083 C C . ASN A 1 388 ? -32.062 -13.305 2.785 1 96.12 388 ASN A C 1
ATOM 3085 O O . ASN A 1 388 ? -31.75 -13.477 3.963 1 96.12 388 ASN A O 1
ATOM 3089 N N . PRO A 1 389 ? -33.312 -13.32 2.381 1 95.19 389 PRO A N 1
ATOM 3090 C CA . PRO A 1 389 ? -34.406 -13.383 3.359 1 95.19 389 PRO A CA 1
ATOM 3091 C C . PRO A 1 389 ? -34.281 -14.586 4.293 1 95.19 389 PRO A C 1
ATOM 3093 O O . PRO A 1 389 ? -34.469 -14.453 5.504 1 95.19 389 PRO A O 1
ATOM 3096 N N . GLU A 1 390 ? -34.031 -15.766 3.807 1 94.75 390 GLU A N 1
ATOM 3097 C CA . GLU A 1 390 ? -33.938 -16.969 4.625 1 94.75 390 GLU A CA 1
ATOM 3098 C C . GLU A 1 390 ? -32.719 -16.891 5.566 1 94.75 390 GLU A C 1
ATOM 3100 O O . GLU A 1 390 ? -32.844 -17.25 6.742 1 94.75 390 GLU A O 1
ATOM 3105 N N . MET A 1 391 ? -31.609 -16.391 5.051 1 95.88 391 MET A N 1
ATOM 3106 C CA . MET A 1 391 ? -30.391 -16.297 5.852 1 95.88 391 MET A CA 1
ATOM 3107 C C . MET A 1 391 ? -30.5 -15.18 6.879 1 95.88 391 MET A C 1
ATOM 3109 O O . MET A 1 391 ? -29.906 -15.258 7.957 1 95.88 391 MET A O 1
ATOM 3113 N N . GLN A 1 392 ? -31.219 -14.117 6.512 1 96.56 392 GLN A N 1
ATOM 3114 C CA . GLN A 1 392 ? -31.469 -13.031 7.461 1 96.56 392 GLN A CA 1
ATOM 3115 C C . GLN A 1 392 ? -32.219 -13.539 8.695 1 96.56 392 GLN A C 1
ATOM 3117 O O . GLN A 1 392 ? -31.906 -13.141 9.82 1 96.56 392 GLN A O 1
ATOM 3122 N N . GLN A 1 393 ? -33.219 -14.406 8.438 1 95.69 393 GLN A N 1
ATOM 3123 C CA . GLN A 1 393 ? -33.969 -15 9.547 1 95.69 393 GLN A CA 1
ATOM 3124 C C . GLN A 1 393 ? -33.031 -15.836 10.43 1 95.69 393 GLN A C 1
ATOM 3126 O O . GLN A 1 393 ? -33.156 -15.797 11.656 1 95.69 393 GLN A O 1
ATOM 3131 N N . ARG A 1 394 ? -32.219 -16.531 9.805 1 95.69 394 ARG A N 1
ATOM 3132 C CA . ARG A 1 394 ? -31.266 -17.328 10.555 1 95.69 394 ARG A CA 1
ATOM 3133 C C . ARG A 1 394 ? -30.328 -16.453 11.367 1 95.69 394 ARG A C 1
ATOM 3135 O O . ARG A 1 394 ? -29.969 -16.797 12.5 1 95.69 394 ARG A O 1
ATOM 3142 N N . TYR A 1 395 ? -29.859 -15.352 10.773 1 96.69 395 TYR A N 1
ATOM 3143 C CA . TYR A 1 395 ? -29 -14.383 11.453 1 96.69 395 TYR A CA 1
ATOM 3144 C C . TYR A 1 395 ? -29.672 -13.859 12.711 1 96.69 395 TYR A C 1
ATOM 3146 O O . TYR A 1 395 ? -29.062 -13.812 13.781 1 96.69 395 TYR A O 1
ATOM 3154 N N . GLN A 1 396 ? -30.906 -13.508 12.578 1 96.88 396 GLN A N 1
ATOM 3155 C CA . GLN A 1 396 ? -31.656 -12.977 13.703 1 96.88 396 GLN A CA 1
ATOM 3156 C C . GLN A 1 396 ? -31.797 -14.016 14.812 1 96.88 396 GLN A C 1
ATOM 3158 O O . GLN A 1 396 ? -31.703 -13.688 16 1 96.88 396 GLN A O 1
ATOM 3163 N N . LYS A 1 397 ? -32.031 -15.25 14.406 1 96.25 397 LYS A N 1
ATOM 3164 C CA . LYS A 1 397 ? -32.156 -16.328 15.383 1 96.25 397 LYS A CA 1
ATOM 3165 C C . LYS A 1 397 ? -30.844 -16.516 16.141 1 96.25 397 LYS A C 1
ATOM 3167 O O . LYS A 1 397 ? -30.859 -16.781 17.359 1 96.25 397 LYS A O 1
ATOM 3172 N N . LEU A 1 398 ? -29.75 -16.375 15.445 1 94.75 398 LEU A N 1
ATOM 3173 C CA . LEU A 1 398 ? -28.453 -16.516 16.078 1 94.75 398 LEU A CA 1
ATOM 3174 C C . LEU A 1 398 ? -28.188 -15.367 17.047 1 94.75 398 LEU A C 1
ATOM 3176 O O . LEU A 1 398 ? -27.656 -15.578 18.141 1 94.75 398 LEU A O 1
ATOM 3180 N N . LYS A 1 399 ? -28.609 -14.18 16.656 1 94.56 399 LYS A N 1
ATOM 3181 C CA . LYS A 1 399 ? -28.453 -13.016 17.531 1 94.56 399 LYS A CA 1
ATOM 3182 C C . LYS A 1 399 ? -29.297 -13.156 18.797 1 94.56 399 LYS A C 1
ATOM 3184 O O . LYS A 1 399 ? -28.859 -12.789 19.875 1 94.56 399 LYS A O 1
ATOM 3189 N N . GLU A 1 400 ? -30.453 -13.641 18.594 1 94.19 400 GLU A N 1
ATOM 3190 C CA . GLU A 1 400 ? -31.359 -13.844 19.719 1 94.19 400 GLU A CA 1
ATOM 3191 C C . GLU A 1 400 ? -30.781 -14.859 20.719 1 94.19 400 GLU A C 1
ATOM 3193 O O . GLU A 1 400 ? -31.047 -14.773 21.906 1 94.19 400 GLU A O 1
ATOM 3198 N N . ARG A 1 401 ? -30.047 -15.773 20.234 1 93.62 401 ARG A N 1
ATOM 3199 C CA . ARG A 1 401 ? -29.406 -16.781 21.078 1 93.62 401 ARG A CA 1
ATOM 3200 C C . ARG A 1 401 ? -28.172 -16.219 21.766 1 93.62 401 ARG A C 1
ATOM 3202 O O . ARG A 1 401 ? -27.469 -16.938 22.484 1 93.62 401 ARG A O 1
ATOM 3209 N N . GLY A 1 402 ? -27.812 -14.922 21.391 1 89.69 402 GLY A N 1
ATOM 3210 C CA . GLY A 1 402 ? -26.734 -14.258 22.109 1 89.69 402 GLY A CA 1
ATOM 3211 C C . GLY A 1 402 ? -25.438 -14.211 21.344 1 89.69 402 GLY A C 1
ATOM 3212 O O . GLY A 1 402 ? -24.406 -13.766 21.859 1 89.69 402 GLY A O 1
ATOM 3213 N N . LYS A 1 403 ? -25.438 -14.664 20.203 1 89.62 403 LYS A N 1
ATOM 3214 C CA . LYS A 1 403 ? -24.203 -14.664 19.422 1 89.62 403 LYS A CA 1
ATOM 3215 C C . LYS A 1 403 ? -23.812 -13.258 18.984 1 89.62 403 LYS A C 1
ATOM 3217 O O . LYS A 1 403 ? -24.672 -12.453 18.625 1 89.62 403 LYS A O 1
ATOM 3222 N N . HIS A 1 404 ? -22.5 -13.023 19.031 1 91.75 404 HIS A N 1
ATOM 3223 C CA . HIS A 1 404 ? -21.984 -11.766 18.5 1 91.75 404 HIS A CA 1
ATOM 3224 C C . HIS A 1 404 ? -22.141 -11.711 16.984 1 91.75 404 HIS A C 1
ATOM 3226 O O . HIS A 1 404 ? -22.125 -12.742 16.312 1 91.75 404 HIS A O 1
ATOM 3232 N N . SER A 1 405 ? -22.312 -10.562 16.422 1 92.81 405 SER A N 1
ATOM 3233 C CA . SER A 1 405 ? -22.547 -10.359 15.008 1 92.81 405 SER A CA 1
ATOM 3234 C C . SER A 1 405 ? -21.469 -11.039 14.164 1 92.81 405 SER A C 1
ATOM 3236 O O . SER A 1 405 ? -21.781 -11.688 13.164 1 92.81 405 SER A O 1
ATOM 3238 N N . ARG A 1 406 ? -20.234 -10.93 14.586 1 92.06 406 ARG A N 1
ATOM 3239 C CA . ARG A 1 406 ? -19.141 -11.508 13.82 1 92.06 406 ARG A CA 1
ATOM 3240 C C . ARG A 1 406 ? -19.234 -13.031 13.781 1 92.06 406 ARG A C 1
ATOM 3242 O O . ARG A 1 406 ? -18.969 -13.648 12.75 1 92.06 406 ARG A O 1
ATOM 3249 N N . GLN A 1 407 ? -19.641 -13.578 14.852 1 92.25 407 GLN A N 1
ATOM 3250 C CA . GLN A 1 407 ? -19.812 -15.023 14.914 1 92.25 407 GLN A CA 1
ATOM 3251 C C . GLN A 1 407 ? -20.969 -15.477 14.023 1 92.25 407 GLN A C 1
ATOM 3253 O O . GLN A 1 407 ? -20.891 -16.531 13.383 1 92.25 407 GLN A O 1
ATOM 3258 N N . ALA A 1 408 ? -21.969 -14.703 14.07 1 95 408 ALA A N 1
ATOM 3259 C CA . ALA A 1 408 ? -23.141 -15.016 13.25 1 95 408 ALA A CA 1
ATOM 3260 C C . ALA A 1 408 ? -22.812 -14.961 11.766 1 95 408 ALA A C 1
ATOM 3262 O O . ALA A 1 408 ? -23.266 -15.805 10.984 1 95 408 ALA A O 1
ATOM 3263 N N . TYR A 1 409 ? -22 -13.992 11.367 1 96.44 409 TYR A N 1
ATOM 3264 C CA . TYR A 1 409 ? -21.578 -13.883 9.977 1 96.44 409 TYR A CA 1
ATOM 3265 C C . TYR A 1 409 ? -20.781 -15.109 9.547 1 96.44 409 TYR A C 1
ATOM 3267 O O . TYR A 1 409 ? -20.969 -15.633 8.453 1 96.44 409 TYR A O 1
ATOM 3275 N N . ILE A 1 410 ? -19.891 -15.562 10.414 1 95.81 410 ILE A N 1
ATOM 3276 C CA . ILE A 1 410 ? -19.078 -16.734 10.109 1 95.81 410 ILE A CA 1
ATOM 3277 C C . ILE A 1 410 ? -19.969 -17.969 9.969 1 95.81 410 ILE A C 1
ATOM 3279 O O . ILE A 1 410 ? -19.781 -18.781 9.07 1 95.81 410 ILE A O 1
ATOM 3283 N N . ALA A 1 411 ? -20.953 -18.109 10.852 1 95.31 411 ALA A N 1
ATOM 3284 C CA . ALA A 1 411 ? -21.875 -19.234 10.789 1 95.31 411 ALA A CA 1
ATOM 3285 C C . ALA A 1 411 ? -22.641 -19.25 9.461 1 95.31 411 ALA A C 1
ATOM 3287 O O . ALA A 1 411 ? -22.797 -20.312 8.844 1 95.31 411 ALA A O 1
ATOM 3288 N N . LEU A 1 412 ? -23.094 -18.141 9.086 1 97.25 412 LEU A N 1
ATOM 3289 C CA . LEU A 1 412 ? -23.797 -18.031 7.812 1 97.25 412 LEU A CA 1
ATOM 3290 C C . LEU A 1 412 ? -22.859 -18.312 6.648 1 97.25 412 LEU A C 1
ATOM 3292 O O . LEU A 1 412 ? -23.25 -18.938 5.66 1 97.25 412 LEU A O 1
ATOM 3296 N N . GLY A 1 413 ? -21.609 -17.781 6.758 1 97.5 413 GLY A N 1
ATOM 3297 C CA . GLY A 1 413 ? -20.594 -18.078 5.75 1 97.5 413 GLY A CA 1
ATOM 3298 C C . GLY A 1 413 ? -20.344 -19.578 5.602 1 97.5 413 GLY A C 1
ATOM 3299 O O . GLY A 1 413 ? -20.219 -20.078 4.484 1 97.5 413 GLY A O 1
ATOM 3300 N N . ASN A 1 414 ? -20.297 -20.281 6.699 1 96.31 414 ASN A N 1
ATOM 3301 C CA . ASN A 1 414 ? -20.109 -21.719 6.676 1 96.31 414 ASN A CA 1
ATOM 3302 C C . ASN A 1 414 ? -21.297 -22.422 6.016 1 96.31 414 ASN A C 1
ATOM 3304 O O . ASN A 1 414 ? -21.125 -23.406 5.293 1 96.31 414 ASN A O 1
ATOM 3308 N N . ARG A 1 415 ? -22.406 -21.984 6.312 1 96.56 415 ARG A N 1
ATOM 3309 C CA . ARG A 1 415 ? -23.594 -22.516 5.66 1 96.56 415 ARG A CA 1
ATOM 3310 C C . ARG A 1 415 ? -23.531 -22.344 4.148 1 96.56 415 ARG A C 1
ATOM 3312 O O . ARG A 1 415 ? -23.906 -23.234 3.389 1 96.56 415 ARG A O 1
ATOM 3319 N N . MET A 1 416 ? -23.062 -21.203 3.752 1 97.62 416 MET A N 1
ATOM 33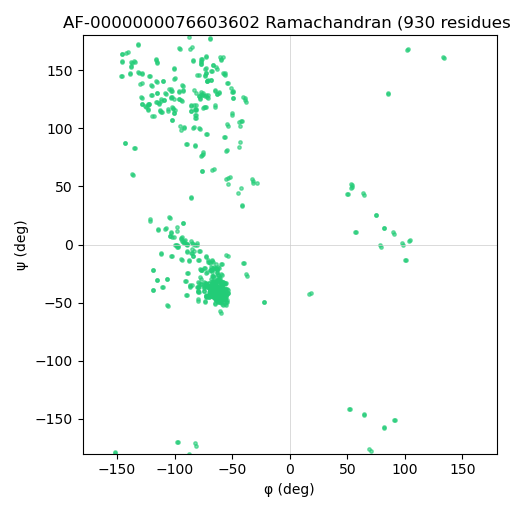20 C CA . MET A 1 416 ? -22.906 -20.953 2.322 1 97.62 416 MET A CA 1
ATOM 3321 C C . MET A 1 416 ? -21.891 -21.891 1.695 1 97.62 416 MET A C 1
ATOM 3323 O O . MET A 1 416 ? -22.062 -22.328 0.552 1 97.62 416 MET A O 1
ATOM 3327 N N . ILE A 1 417 ? -20.828 -22.172 2.432 1 97.25 417 ILE A N 1
ATOM 3328 C CA . ILE A 1 417 ? -19.844 -23.125 1.94 1 97.25 417 ILE A CA 1
ATOM 3329 C C . ILE A 1 417 ? -20.531 -24.469 1.659 1 97.25 417 ILE A C 1
ATOM 3331 O O . ILE A 1 417 ? -20.312 -25.078 0.607 1 97.25 417 ILE A O 1
ATOM 3335 N N . ARG A 1 418 ? -21.375 -24.922 2.568 1 97.19 418 ARG A N 1
ATOM 3336 C CA . ARG A 1 418 ? -22.094 -26.188 2.402 1 97.19 418 ARG A CA 1
ATOM 3337 C C . ARG A 1 418 ? -23.047 -26.109 1.22 1 97.19 418 ARG A C 1
ATOM 3339 O O . ARG A 1 418 ? -23.141 -27.062 0.427 1 97.19 418 ARG A O 1
ATOM 3346 N N . LEU A 1 419 ? -23.719 -25.047 1.195 1 97.12 419 LEU A N 1
ATOM 3347 C CA . LEU A 1 419 ? -24.656 -24.844 0.098 1 97.12 419 LEU A CA 1
ATOM 3348 C C . LEU A 1 419 ? -23.922 -24.812 -1.242 1 97.12 419 LEU A C 1
ATOM 3350 O O . LEU A 1 419 ? -24.359 -25.469 -2.197 1 97.12 419 LEU A O 1
ATOM 3354 N N . ALA A 1 420 ? -22.875 -24.031 -1.342 1 97.69 420 ALA A N 1
ATOM 3355 C CA . ALA A 1 420 ? -22.078 -23.953 -2.562 1 97.69 420 ALA A CA 1
ATOM 3356 C C . ALA A 1 420 ? -21.531 -25.312 -2.963 1 97.69 420 ALA A C 1
ATOM 3358 O O . ALA A 1 420 ? -21.562 -25.688 -4.137 1 97.69 420 ALA A O 1
ATOM 3359 N N . PHE A 1 421 ? -21.016 -26.016 -1.995 1 96.88 421 PHE A N 1
ATOM 3360 C CA . PHE A 1 421 ? -20.484 -27.359 -2.23 1 96.88 421 PHE A CA 1
ATOM 3361 C C . PHE A 1 421 ? -21.531 -28.25 -2.879 1 96.88 421 PHE A C 1
ATOM 3363 O O . PHE A 1 421 ? -21.266 -28.891 -3.898 1 96.88 421 PHE A O 1
ATOM 3370 N N . ALA A 1 422 ? -22.672 -28.281 -2.357 1 96.31 422 ALA A N 1
ATOM 3371 C CA . ALA A 1 422 ? -23.766 -29.125 -2.857 1 96.31 422 ALA A CA 1
ATOM 3372 C C . ALA A 1 422 ? -24.203 -28.656 -4.242 1 96.31 422 ALA A C 1
ATOM 3374 O O . ALA A 1 422 ? -24.375 -29.484 -5.148 1 96.31 422 ALA A O 1
ATOM 3375 N N . MET A 1 423 ? -24.328 -27.375 -4.379 1 96.75 423 MET A N 1
ATOM 3376 C CA . MET A 1 423 ? -24.828 -26.828 -5.637 1 96.75 423 MET A CA 1
ATOM 3377 C C . MET A 1 423 ? -23.844 -27.078 -6.773 1 96.75 423 MET A C 1
ATOM 3379 O O . MET A 1 423 ? -24.25 -27.484 -7.871 1 96.75 423 MET A O 1
ATOM 3383 N N . ILE A 1 424 ? -22.625 -26.875 -6.539 1 95.75 424 ILE A N 1
ATOM 3384 C CA . ILE A 1 424 ? -21.594 -27.047 -7.574 1 95.75 424 ILE A CA 1
ATOM 3385 C C . ILE A 1 424 ? -21.438 -28.516 -7.906 1 95.75 424 ILE A C 1
ATOM 3387 O O . ILE A 1 424 ? -21.375 -28.891 -9.078 1 95.75 424 ILE A O 1
ATOM 3391 N N . ARG A 1 425 ? -21.406 -29.297 -6.883 1 93.75 425 ARG A N 1
ATOM 3392 C CA . ARG A 1 425 ? -21.234 -30.734 -7.074 1 93.75 425 ARG A CA 1
ATOM 3393 C C . ARG A 1 425 ? -22.391 -31.328 -7.859 1 93.75 425 ARG A C 1
ATOM 3395 O O . ARG A 1 425 ? -22.188 -32.156 -8.75 1 93.75 425 ARG A O 1
ATOM 3402 N N . ASN A 1 426 ? -23.578 -30.906 -7.574 1 93.62 426 ASN A N 1
ATOM 3403 C CA . ASN A 1 426 ? -24.781 -31.484 -8.172 1 93.62 426 ASN A CA 1
ATOM 3404 C C . ASN A 1 426 ? -25.266 -30.641 -9.352 1 93.62 426 ASN A C 1
ATOM 3406 O O . ASN A 1 426 ? -26.297 -30.969 -9.961 1 93.62 426 ASN A O 1
ATOM 3410 N N . HIS A 1 427 ? -24.656 -29.578 -9.664 1 92.19 427 HIS A N 1
ATOM 3411 C CA . HIS A 1 427 ? -25.016 -28.672 -10.75 1 92.19 427 HIS A CA 1
ATOM 3412 C C . HIS A 1 427 ? -26.469 -28.219 -10.625 1 92.19 427 HIS A C 1
ATOM 3414 O O . HIS A 1 427 ? -27.234 -28.328 -11.57 1 92.19 427 HIS A O 1
ATOM 3420 N N . THR A 1 428 ? -26.75 -27.797 -9.43 1 95.25 428 THR A N 1
ATOM 3421 C CA . THR A 1 428 ? -28.094 -27.328 -9.148 1 95.25 428 THR A CA 1
ATOM 3422 C C . THR A 1 428 ? -28.078 -25.828 -8.797 1 95.25 428 THR A C 1
ATOM 3424 O O . THR A 1 428 ? -27.031 -25.281 -8.445 1 95.25 428 THR A O 1
ATOM 3427 N N . LEU A 1 429 ? -29.172 -25.203 -8.992 1 96.38 429 LEU A N 1
ATOM 3428 C CA . LEU A 1 429 ? -29.344 -23.797 -8.648 1 96.38 429 LEU A CA 1
ATOM 3429 C C . LEU A 1 429 ? -29.984 -23.641 -7.27 1 96.38 429 LEU A C 1
ATOM 3431 O O . LEU A 1 429 ? -30.438 -24.625 -6.684 1 96.38 429 LEU A O 1
ATOM 3435 N N . TYR A 1 430 ? -29.953 -22.438 -6.801 1 96.38 430 TYR A N 1
ATOM 3436 C CA . TYR A 1 430 ? -30.484 -22.125 -5.48 1 96.38 430 TYR A CA 1
ATOM 3437 C C . TYR A 1 430 ? -31.969 -22.391 -5.41 1 96.38 430 TYR A C 1
ATOM 3439 O O . TYR A 1 430 ? -32.719 -22 -6.305 1 96.38 430 TYR A O 1
ATOM 3447 N N . GLN A 1 431 ? -32.344 -23.141 -4.367 1 93.75 431 GLN A N 1
ATOM 3448 C CA . GLN A 1 431 ? -33.75 -23.406 -4.117 1 93.75 431 GLN A CA 1
ATOM 3449 C C . GLN A 1 431 ? -34.25 -22.672 -2.877 1 93.75 431 GLN A C 1
ATOM 3451 O O . GLN A 1 431 ? -33.625 -22.734 -1.817 1 93.75 431 GLN A O 1
ATOM 3456 N N . THR A 1 432 ? -35.25 -21.922 -3.043 1 93.31 432 THR A N 1
ATOM 3457 C CA . THR A 1 432 ? -35.781 -21.125 -1.935 1 93.31 432 THR A CA 1
ATOM 3458 C C . THR A 1 432 ? -37.312 -21.156 -1.92 1 93.31 432 THR A C 1
ATOM 3460 O O . THR A 1 432 ? -37.938 -21.422 -2.947 1 93.31 432 THR A O 1
ATOM 3463 N N . GLU A 1 433 ? -37.906 -20.984 -0.715 1 89.12 433 GLU A N 1
ATOM 3464 C CA . GLU A 1 433 ? -39.375 -20.922 -0.558 1 89.12 433 GLU A CA 1
ATOM 3465 C C . GLU A 1 433 ? -39.875 -19.484 -0.698 1 89.12 433 GLU A C 1
ATOM 3467 O O . GLU A 1 433 ? -41.062 -19.234 -0.615 1 89.12 433 GLU A O 1
ATOM 3472 N N . ASP A 1 434 ? -38.938 -18.625 -0.932 1 90.62 434 ASP A N 1
ATOM 3473 C CA . ASP A 1 434 ? -39.312 -17.219 -1.113 1 90.62 434 ASP A CA 1
ATOM 3474 C C . ASP A 1 434 ? -40.156 -17.047 -2.361 1 90.62 434 ASP A C 1
ATOM 3476 O O . ASP A 1 434 ? -39.688 -17.266 -3.48 1 90.62 434 ASP A O 1
ATOM 3480 N N . LYS A 1 435 ? -41.406 -16.578 -2.197 1 89.5 435 LYS A N 1
ATOM 3481 C CA . LYS A 1 435 ? -42.375 -16.453 -3.277 1 89.5 435 LYS A CA 1
ATOM 3482 C C . LYS A 1 435 ? -41.969 -15.375 -4.273 1 89.5 435 LYS A C 1
ATOM 3484 O O . LYS A 1 435 ? -42.375 -15.398 -5.434 1 89.5 435 LYS A O 1
ATOM 3489 N N . ASN A 1 436 ? -41.125 -14.484 -3.9 1 91.12 436 ASN A N 1
ATOM 3490 C CA . ASN A 1 436 ? -40.719 -13.367 -4.754 1 91.12 436 ASN A CA 1
ATOM 3491 C C . ASN A 1 436 ? -39.438 -13.68 -5.527 1 91.12 436 ASN A C 1
ATOM 3493 O O . ASN A 1 436 ? -38.969 -12.844 -6.301 1 91.12 436 ASN A O 1
ATOM 3497 N N . TYR A 1 437 ? -38.969 -14.906 -5.406 1 93.94 437 TYR A N 1
ATOM 3498 C CA . TYR A 1 437 ? -37.688 -15.258 -6.039 1 93.94 437 TYR A CA 1
ATOM 3499 C C . TYR A 1 437 ? -37.906 -15.609 -7.508 1 93.94 437 TYR A C 1
ATOM 3501 O O . TYR A 1 437 ? -38.688 -16.5 -7.84 1 93.94 437 TYR A O 1
ATOM 3509 N N . VAL A 1 438 ? -37.219 -14.797 -8.391 1 94.44 438 VAL A N 1
ATOM 3510 C CA . VAL A 1 438 ? -37.156 -15.078 -9.828 1 94.44 438 VAL A CA 1
ATOM 3511 C C . VAL A 1 438 ? -35.719 -15.148 -10.281 1 94.44 438 VAL A C 1
ATOM 3513 O O . VAL A 1 438 ? -34.969 -14.156 -10.188 1 94.44 438 VAL A O 1
ATOM 3516 N N . LEU A 1 439 ? -35.312 -16.25 -10.766 1 95.19 439 LEU A N 1
ATOM 3517 C CA . LEU A 1 439 ? -33.938 -16.5 -11.117 1 95.19 439 LEU A CA 1
ATOM 3518 C C . LEU A 1 439 ? -33.438 -15.445 -12.109 1 95.19 439 LEU A C 1
ATOM 3520 O O . LEU A 1 439 ? -32.344 -14.906 -11.945 1 95.19 439 LEU A O 1
ATOM 3524 N N . LEU A 1 440 ? -34.219 -15.188 -13.156 1 94.69 440 LEU A N 1
ATOM 3525 C CA . LEU A 1 440 ? -33.812 -14.234 -14.188 1 94.69 440 LEU A CA 1
ATOM 3526 C C . LEU A 1 440 ? -33.531 -12.859 -13.578 1 94.69 440 LEU A C 1
ATOM 3528 O O . LEU A 1 440 ? -32.562 -12.195 -13.938 1 94.69 440 LEU A O 1
ATOM 3532 N N . GLU A 1 441 ? -34.406 -12.43 -12.672 1 95.06 441 GLU A N 1
ATOM 3533 C CA . GLU A 1 441 ? -34.219 -11.133 -12.023 1 95.06 441 GLU A CA 1
ATOM 3534 C C . GLU A 1 441 ? -33 -11.109 -11.141 1 95.06 441 GLU A C 1
ATOM 3536 O O . GLU A 1 441 ? -32.25 -10.125 -11.117 1 95.06 441 GLU A O 1
ATOM 3541 N N . GLU A 1 442 ? -32.781 -12.234 -10.453 1 95.44 442 GLU A N 1
ATOM 3542 C CA . GLU A 1 442 ? -31.656 -12.352 -9.539 1 95.44 442 GLU A CA 1
ATOM 3543 C C . GLU A 1 442 ? -30.328 -12.266 -10.297 1 95.44 442 GLU A C 1
ATOM 3545 O O . GLU A 1 442 ? -29.406 -11.57 -9.867 1 95.44 442 GLU A O 1
ATOM 3550 N N . ILE A 1 443 ? -30.234 -12.938 -11.391 1 96.5 443 ILE A N 1
ATOM 3551 C CA . ILE A 1 443 ? -29 -12.984 -12.172 1 96.5 443 ILE A CA 1
ATOM 3552 C C . ILE A 1 443 ? -28.812 -11.664 -12.914 1 96.5 443 ILE A C 1
ATOM 3554 O O . ILE A 1 443 ? -27.703 -11.148 -13 1 96.5 443 ILE A O 1
ATOM 3558 N N . SER A 1 444 ? -29.891 -11.055 -13.398 1 96 444 SER A N 1
ATOM 3559 C CA . SER A 1 444 ? -29.828 -9.844 -14.211 1 96 444 SER A CA 1
ATOM 3560 C C . SER A 1 444 ? -29.312 -8.656 -13.406 1 96 444 SER A C 1
ATOM 3562 O O . SER A 1 444 ? -28.703 -7.738 -13.961 1 96 444 SER A O 1
ATOM 3564 N N . LYS A 1 445 ? -29.5 -8.648 -12.164 1 95.06 445 LYS A N 1
ATOM 3565 C CA . LYS A 1 445 ? -29.062 -7.52 -11.352 1 95.06 445 LYS A CA 1
ATOM 3566 C C . LYS A 1 445 ? -27.594 -7.664 -10.969 1 95.06 445 LYS A C 1
ATOM 3568 O O . LYS A 1 445 ? -26.969 -6.707 -10.5 1 95.06 445 LYS A O 1
ATOM 3573 N N . LYS A 1 446 ? -27.047 -8.836 -11.25 1 96.44 446 LYS A N 1
ATOM 3574 C CA . LYS A 1 446 ? -25.719 -9.133 -10.727 1 96.44 446 LYS A CA 1
ATOM 3575 C C . LYS A 1 446 ? -24.672 -9.086 -11.836 1 96.44 446 LYS A C 1
ATOM 3577 O O . LYS A 1 446 ? -23.484 -8.875 -11.57 1 96.44 446 LYS A O 1
ATOM 3582 N N . ILE A 1 447 ? -25.031 -9.391 -13.062 1 96.62 447 ILE A N 1
ATOM 3583 C CA . ILE A 1 447 ? -24.062 -9.469 -14.156 1 96.62 447 ILE A CA 1
ATOM 3584 C C . ILE A 1 447 ? -24.578 -8.695 -15.359 1 96.62 447 ILE A C 1
ATOM 3586 O O . ILE A 1 447 ? -25.75 -8.297 -15.398 1 96.62 447 ILE A O 1
ATOM 3590 N N . ARG A 1 448 ? -23.719 -8.539 -16.406 1 93.12 448 ARG A N 1
ATOM 3591 C CA . ARG A 1 448 ? -24.062 -7.77 -17.594 1 93.12 448 ARG A CA 1
ATOM 3592 C C . ARG A 1 448 ? -25.062 -8.531 -18.469 1 93.12 448 ARG A C 1
ATOM 3594 O O . ARG A 1 448 ? -25.016 -9.766 -18.531 1 93.12 448 ARG A O 1
ATOM 3601 N N . LYS A 1 449 ? -25.812 -7.785 -19.141 1 92.88 449 LYS A N 1
ATOM 3602 C CA . LYS A 1 449 ? -26.906 -8.344 -19.938 1 92.88 449 LYS A CA 1
ATOM 3603 C C . LYS A 1 449 ? -26.391 -9.398 -20.922 1 92.88 449 LYS A C 1
ATOM 3605 O O . LYS A 1 449 ? -27 -10.453 -21.062 1 92.88 449 LYS A O 1
ATOM 3610 N N . THR A 1 450 ? -25.312 -9.078 -21.531 1 91.94 450 THR A N 1
ATOM 3611 C CA . THR A 1 450 ? -24.766 -10 -22.516 1 91.94 450 THR A CA 1
ATOM 3612 C C . THR A 1 450 ? -24.391 -11.328 -21.859 1 91.94 450 THR A C 1
ATOM 3614 O O . THR A 1 450 ? -24.484 -12.383 -22.484 1 91.94 450 THR A O 1
ATOM 3617 N N . ASN A 1 451 ? -24.094 -11.32 -20.594 1 94.69 451 ASN A N 1
ATOM 3618 C CA . ASN A 1 451 ? -23.625 -12.508 -19.891 1 94.69 451 ASN A CA 1
ATOM 3619 C C . ASN A 1 451 ? -24.766 -13.266 -19.234 1 94.69 451 ASN A C 1
ATOM 3621 O O . ASN A 1 451 ? -24.609 -14.422 -18.828 1 94.69 451 ASN A O 1
ATOM 3625 N N . VAL A 1 452 ? -25.938 -12.617 -19.156 1 95.81 452 VAL A N 1
ATOM 3626 C CA . VAL A 1 452 ? -27.094 -13.297 -18.594 1 95.81 452 VAL A CA 1
ATOM 3627 C C . VAL A 1 452 ? -27.484 -14.469 -19.5 1 95.81 452 VAL A C 1
ATOM 3629 O O . VAL A 1 452 ? -27.719 -15.578 -19.016 1 95.81 452 VAL A O 1
ATOM 3632 N N . LYS A 1 453 ? -27.484 -14.195 -20.797 1 93 453 LYS A N 1
ATOM 3633 C CA . LYS A 1 453 ? -27.812 -15.258 -21.75 1 93 453 LYS A CA 1
ATOM 3634 C C . LYS A 1 453 ? -26.812 -16.406 -21.656 1 93 453 LYS A C 1
ATOM 3636 O O . LYS A 1 453 ? -27.203 -17.578 -21.641 1 93 453 LYS A O 1
ATOM 3641 N N . LYS A 1 454 ? -25.641 -16.062 -21.594 1 94.12 454 LYS A N 1
ATOM 3642 C CA . LYS A 1 454 ? -24.594 -17.062 -21.516 1 94.12 454 LYS A CA 1
ATOM 3643 C C . LYS A 1 454 ? -24.734 -17.906 -20.25 1 94.12 454 LYS A C 1
ATOM 3645 O O . LYS A 1 454 ? -24.531 -19.125 -20.281 1 94.12 454 LYS A O 1
ATOM 3650 N N . PHE A 1 455 ? -25.078 -17.266 -19.172 1 95.5 455 PHE A N 1
ATOM 3651 C CA . PHE A 1 455 ? -25.297 -17.969 -17.906 1 95.5 455 PHE A CA 1
ATOM 3652 C C . PHE A 1 455 ? -26.406 -18.984 -18.031 1 95.5 455 PHE A C 1
ATOM 3654 O O . PHE A 1 455 ? -26.25 -20.141 -17.625 1 95.5 455 PHE A O 1
ATOM 3661 N N . PHE A 1 456 ? -27.5 -18.656 -18.609 1 94.31 456 PHE A N 1
ATOM 3662 C CA . PHE A 1 456 ? -28.656 -19.531 -18.734 1 94.31 456 PHE A CA 1
ATOM 3663 C C . PHE A 1 456 ? -28.375 -20.672 -19.703 1 94.31 456 PHE A C 1
ATOM 3665 O O . PHE A 1 456 ? -28.781 -21.812 -19.484 1 94.31 456 PHE A O 1
ATOM 3672 N N . GLU A 1 457 ? -27.609 -20.359 -20.734 1 92.62 457 GLU A N 1
ATOM 3673 C CA . GLU A 1 457 ? -27.219 -21.406 -21.703 1 92.62 457 GLU A CA 1
ATOM 3674 C C . GLU A 1 457 ? -26.312 -22.438 -21.047 1 92.62 457 GLU A C 1
ATOM 3676 O O . GLU A 1 457 ? -26.406 -23.641 -21.344 1 92.62 457 GLU A O 1
ATOM 3681 N N . THR A 1 458 ? -25.516 -21.969 -20.156 1 93.12 458 THR A N 1
ATOM 3682 C CA . THR A 1 458 ? -24.516 -22.844 -19.578 1 93.12 458 THR A CA 1
ATOM 3683 C C . THR A 1 458 ? -25.078 -23.625 -18.391 1 93.12 458 THR A C 1
ATOM 3685 O O . THR A 1 458 ? -24.781 -24.812 -18.219 1 93.12 458 THR A O 1
ATOM 3688 N N . HIS A 1 459 ? -25.953 -22.984 -17.594 1 93.81 459 HIS A N 1
ATOM 3689 C CA . HIS A 1 459 ? -26.234 -23.562 -16.281 1 93.81 459 HIS A CA 1
ATOM 3690 C C . HIS A 1 459 ? -27.719 -23.938 -16.156 1 93.81 459 HIS A C 1
ATOM 3692 O O . HIS A 1 459 ? -28.109 -24.656 -15.242 1 93.81 459 HIS A O 1
ATOM 3698 N N . VAL A 1 460 ? -28.609 -23.391 -16.906 1 90.69 460 VAL A N 1
ATOM 3699 C CA . VAL A 1 460 ? -30.031 -23.625 -16.75 1 90.69 460 VAL A CA 1
ATOM 3700 C C . VAL A 1 460 ? -30.547 -24.516 -17.875 1 90.69 460 VAL A C 1
ATOM 3702 O O . VAL A 1 460 ? -31.312 -25.453 -17.641 1 90.69 460 VAL A O 1
ATOM 3705 N N . SER A 1 461 ? -30.234 -24.125 -19.234 1 73.81 461 SER A N 1
ATOM 3706 C CA . SER A 1 461 ? -30.75 -24.891 -20.375 1 73.81 461 SER A CA 1
ATOM 3707 C C . SER A 1 461 ? -29.844 -26.062 -20.703 1 73.81 461 SER A C 1
ATOM 3709 O O . SER A 1 461 ? -28.922 -25.938 -21.5 1 73.81 461 SER A O 1
ATOM 3711 N N . PRO A 1 462 ? -29.281 -26.828 -19.844 1 54.34 462 PRO A N 1
ATOM 3712 C CA . PRO A 1 462 ? -28.406 -27.859 -20.422 1 54.34 462 PRO A CA 1
ATOM 3713 C C . PRO A 1 462 ? -29.016 -28.531 -21.656 1 54.34 462 PRO A C 1
ATOM 3715 O O . PRO A 1 462 ? -30.156 -29 -21.594 1 54.34 462 PRO A O 1
ATOM 3718 N N . ILE A 1 463 ? -28.859 -28.078 -22.781 1 43.75 463 ILE A N 1
ATOM 3719 C CA . ILE A 1 463 ? -29.188 -28.812 -23.984 1 43.75 463 ILE A CA 1
ATOM 3720 C C . ILE A 1 463 ? -28.703 -30.25 -23.859 1 43.75 463 ILE A C 1
ATOM 3722 O O . ILE A 1 463 ? -27.531 -30.5 -23.562 1 43.75 463 ILE A O 1
ATOM 3726 N N . LYS A 1 464 ? -29.578 -31.281 -23.562 1 41.03 464 LYS A N 1
ATOM 3727 C CA . LYS A 1 464 ? -29.438 -32.719 -23.859 1 41.03 464 LYS A CA 1
ATOM 3728 C C . LYS A 1 464 ? -28.672 -32.938 -25.156 1 41.03 464 LYS A C 1
ATOM 3730 O O . LYS A 1 464 ? -29.219 -32.75 -26.25 1 41.03 464 LYS A O 1
ATOM 3735 N N . CYS A 1 465 ? -27.484 -32.406 -25.422 1 31.88 465 CYS A N 1
ATOM 3736 C CA . CYS A 1 465 ? -26.797 -33 -26.547 1 31.88 465 CYS A CA 1
ATOM 3737 C C . CYS A 1 465 ? -26.688 -34.5 -26.375 1 31.88 465 CYS A C 1
ATOM 3739 O O . CYS A 1 465 ? -25.828 -35 -25.641 1 31.88 465 CYS A O 1
ATOM 3741 N N . ALA A 1 466 ? -27.734 -35.188 -26.125 1 28.66 466 ALA A N 1
ATOM 3742 C CA . ALA A 1 466 ? -27.797 -36.594 -26.531 1 28.66 466 ALA A CA 1
ATOM 3743 C C . ALA A 1 466 ? -27.281 -36.781 -27.969 1 28.66 466 ALA A C 1
ATOM 3745 O O . ALA A 1 466 ? -28 -36.5 -28.922 1 28.66 466 ALA A O 1
ATOM 3746 N N . SER A 1 467 ? -26.156 -36.188 -28.453 1 23.48 467 SER A N 1
ATOM 3747 C CA . SER A 1 467 ? -25.562 -37.156 -29.391 1 23.48 467 SER A CA 1
ATOM 3748 C C . SER A 1 467 ? -24.828 -38.281 -28.656 1 23.48 467 SER A C 1
ATOM 3750 O O . SER A 1 467 ? -24.25 -38.031 -27.594 1 23.48 467 SER A O 1
ATOM 3752 N N . MET B 1 1 ? 6.371 18.547 44.969 1 23.59 1 MET B N 1
ATOM 3753 C CA . MET B 1 1 ? 6.695 17.719 43.812 1 23.59 1 MET B CA 1
ATOM 3754 C C . MET B 1 1 ? 7.762 18.391 42.938 1 23.59 1 MET B C 1
ATOM 3756 O O . MET B 1 1 ? 7.508 19.422 42.312 1 23.59 1 MET B O 1
ATOM 3760 N N . VAL B 1 2 ? 8.938 18.359 43.344 1 27.38 2 VAL B N 1
ATOM 3761 C CA . VAL B 1 2 ? 10.141 18.984 42.812 1 27.38 2 VAL B CA 1
ATOM 3762 C C . VAL B 1 2 ? 10.344 18.578 41.344 1 27.38 2 VAL B C 1
ATOM 3764 O O . VAL B 1 2 ? 10.484 17.375 41.062 1 27.38 2 VAL B O 1
ATOM 3767 N N . TYR B 1 3 ? 9.68 19.188 40.438 1 31.11 3 TYR B N 1
ATOM 3768 C CA . TYR B 1 3 ? 9.93 18.984 39.031 1 31.11 3 TYR B CA 1
ATOM 3769 C C . TYR B 1 3 ? 11.398 19.203 38.688 1 31.11 3 TYR B C 1
ATOM 3771 O O . TYR B 1 3 ? 11.867 20.344 38.594 1 31.11 3 TYR B O 1
ATOM 3779 N N . SER B 1 4 ? 12.266 18.469 39.344 1 31.36 4 SER B N 1
ATOM 3780 C CA . SER B 1 4 ? 13.648 18.484 38.875 1 31.36 4 SER B CA 1
ATOM 3781 C C . SER B 1 4 ? 13.711 18.516 37.344 1 31.36 4 SER B C 1
ATOM 3783 O O . SER B 1 4 ? 12.828 17.969 36.688 1 31.36 4 SER B O 1
ATOM 3785 N N . THR B 1 5 ? 14.367 19.516 36.75 1 35.22 5 THR B N 1
ATOM 3786 C CA . THR B 1 5 ? 14.688 19.672 35.344 1 35.22 5 THR B CA 1
ATOM 3787 C C . THR B 1 5 ? 15.133 18.344 34.75 1 35.22 5 THR B C 1
ATOM 3789 O O . THR B 1 5 ? 16.312 18 34.781 1 35.22 5 THR B O 1
ATOM 3792 N N . LEU B 1 6 ? 14.648 17.266 35.156 1 33.84 6 LEU B N 1
ATOM 3793 C CA . LEU B 1 6 ? 15.031 16.016 34.531 1 33.84 6 LEU B CA 1
ATOM 3794 C C . LEU B 1 6 ? 15.102 16.172 33 1 33.84 6 LEU B C 1
ATOM 3796 O O . LEU B 1 6 ? 14.242 16.812 32.406 1 33.84 6 LEU B O 1
ATOM 3800 N N . ASN B 1 7 ? 16.297 16.203 32.438 1 37.03 7 ASN B N 1
ATOM 3801 C CA . ASN B 1 7 ? 16.609 16.188 31.016 1 37.03 7 ASN B CA 1
ATOM 3802 C C . ASN B 1 7 ? 15.586 15.383 30.219 1 37.03 7 ASN B C 1
ATOM 3804 O O . ASN B 1 7 ? 15.68 14.156 30.141 1 37.03 7 ASN B O 1
ATOM 3808 N N . HIS B 1 8 ? 14.406 15.672 30.328 1 40.81 8 HIS B N 1
ATOM 3809 C CA . HIS B 1 8 ? 13.289 15.008 29.656 1 40.81 8 HIS B CA 1
ATOM 3810 C C . HIS B 1 8 ? 13.547 14.867 28.172 1 40.81 8 HIS B C 1
ATOM 3812 O O . HIS B 1 8 ? 14.266 15.672 27.578 1 40.81 8 HIS B O 1
ATOM 3818 N N . ILE B 1 9 ? 13.344 13.742 27.625 1 43.25 9 ILE B N 1
ATOM 3819 C CA . ILE B 1 9 ? 13.438 13.32 26.234 1 43.25 9 ILE B CA 1
ATOM 3820 C C . ILE B 1 9 ? 12.93 14.43 25.328 1 43.25 9 ILE B C 1
ATOM 3822 O O . ILE B 1 9 ? 13.258 14.469 24.141 1 43.25 9 ILE B O 1
ATOM 3826 N N . GLN B 1 10 ? 12.055 15.234 25.969 1 46.47 10 GLN B N 1
ATOM 3827 C CA . GLN B 1 10 ? 11.406 16.172 25.047 1 46.47 10 GLN B CA 1
ATOM 3828 C C . GLN B 1 10 ? 12.164 17.484 24.984 1 46.47 10 GLN B C 1
ATOM 3830 O O . GLN B 1 10 ? 11.641 18.484 24.484 1 46.47 10 GLN B O 1
ATOM 3835 N N . GLY B 1 11 ? 13.398 17.594 25.375 1 45.25 11 GLY B N 1
ATOM 3836 C CA . GLY B 1 11 ? 14.227 18.781 25.266 1 45.25 11 GLY B CA 1
ATOM 3837 C C . GLY B 1 11 ? 13.719 19.953 26.094 1 45.25 11 GLY B C 1
ATOM 3838 O O . GLY B 1 11 ? 13.305 19.766 27.25 1 45.25 11 GLY B O 1
ATOM 3839 N N . LYS B 1 12 ? 13.898 21.25 25.625 1 48.97 12 LYS B N 1
ATOM 3840 C CA . LYS B 1 12 ? 13.5 22.516 26.219 1 48.97 12 LYS B CA 1
ATOM 3841 C C . LYS B 1 12 ? 12.008 22.516 26.562 1 48.97 12 LYS B C 1
ATOM 3843 O O . LYS B 1 12 ? 11.547 23.359 27.344 1 48.97 12 LYS B O 1
ATOM 3848 N N . ILE B 1 13 ? 11.359 21.484 26.078 1 53.41 13 ILE B N 1
ATOM 3849 C CA . ILE B 1 13 ? 9.906 21.531 26.156 1 53.41 13 ILE B CA 1
ATOM 3850 C C . ILE B 1 13 ? 9.469 21.312 27.609 1 53.41 13 ILE B C 1
ATOM 3852 O O . ILE B 1 13 ? 8.594 22.031 28.109 1 53.41 13 ILE B O 1
ATOM 3856 N N . GLY B 1 14 ? 10.062 20.328 28.375 1 55.81 14 GLY B N 1
ATOM 3857 C CA . GLY B 1 14 ? 9.695 20.125 29.766 1 55.81 14 GLY B CA 1
ATOM 3858 C C . GLY B 1 14 ? 10.062 21.297 30.656 1 55.81 14 GLY B C 1
ATOM 3859 O O . GLY B 1 14 ? 9.258 21.719 31.484 1 55.81 14 GLY B O 1
ATOM 3860 N N . SER B 1 15 ? 11.203 21.797 30.469 1 62.28 15 SER B N 1
ATOM 3861 C CA . SER B 1 15 ? 11.695 22.906 31.266 1 62.28 15 SER B CA 1
ATOM 3862 C C . SER B 1 15 ? 10.891 24.172 31 1 62.28 15 SER B C 1
ATOM 3864 O O . SER B 1 15 ? 10.555 24.922 31.922 1 62.28 15 SER B O 1
ATOM 3866 N N . ARG B 1 16 ? 10.375 24.203 29.828 1 72.69 16 ARG B N 1
ATOM 3867 C CA . ARG B 1 16 ? 9.633 25.406 29.453 1 72.69 16 ARG B CA 1
ATOM 3868 C C . ARG B 1 16 ? 8.242 25.406 30.078 1 72.69 16 ARG B C 1
ATOM 3870 O O . ARG B 1 16 ? 7.727 26.453 30.469 1 72.69 16 ARG B O 1
ATOM 3877 N N . TRP B 1 17 ? 7.719 24.219 30.312 1 80.88 17 TRP B N 1
ATOM 3878 C CA . TRP B 1 17 ? 6.395 24.094 30.922 1 80.88 17 TRP B CA 1
ATOM 3879 C C . TRP B 1 17 ? 6.43 24.469 32.406 1 80.88 17 TRP B C 1
ATOM 3881 O O . TRP B 1 17 ? 5.609 25.25 32.875 1 80.88 17 TRP B O 1
ATOM 3891 N N . ALA B 1 18 ? 7.469 23.906 33 1 77.75 18 ALA B N 1
ATOM 3892 C CA . ALA B 1 18 ? 7.617 24.203 34.438 1 77.75 18 ALA B CA 1
ATOM 3893 C C . ALA B 1 18 ? 7.836 25.703 34.656 1 77.75 18 ALA B C 1
ATOM 3895 O O . ALA B 1 18 ? 7.27 26.281 35.562 1 77.75 18 ALA B O 1
ATOM 3896 N N . GLN B 1 19 ? 8.633 26.172 33.781 1 82.56 19 GLN B N 1
ATOM 3897 C CA . GLN B 1 19 ? 8.883 27.609 33.875 1 82.56 19 GLN B CA 1
ATOM 3898 C C . GLN B 1 19 ? 7.613 28.406 33.594 1 82.56 19 GLN B C 1
ATOM 3900 O O . GLN B 1 19 ? 7.328 29.375 34.312 1 82.56 19 GLN B O 1
ATOM 3905 N N . PHE B 1 20 ? 6.844 28 32.719 1 84.38 20 PHE B N 1
ATOM 3906 C CA . PHE B 1 20 ? 5.59 28.656 32.344 1 84.38 20 PHE B CA 1
ATOM 3907 C C . PHE B 1 20 ? 4.613 28.641 33.531 1 84.38 20 PHE B C 1
ATOM 3909 O O . PHE B 1 20 ? 4.004 29.656 33.844 1 84.38 20 PHE B O 1
ATOM 3916 N N . VAL B 1 21 ? 4.484 27.516 34.156 1 86.38 21 VAL B N 1
ATOM 3917 C CA . VAL B 1 21 ? 3.541 27.344 35.25 1 86.38 21 VAL B CA 1
ATOM 3918 C C . VAL B 1 21 ? 3.973 28.188 36.438 1 86.38 21 VAL B C 1
ATOM 3920 O O . VAL B 1 21 ? 3.145 28.844 37.094 1 86.38 21 VAL B O 1
ATOM 3923 N N . ARG B 1 22 ? 5.25 28.188 36.625 1 86.62 22 ARG B N 1
ATOM 3924 C CA . ARG B 1 22 ? 5.789 28.969 37.75 1 86.62 22 ARG B CA 1
ATOM 3925 C C . ARG B 1 22 ? 5.586 30.453 37.531 1 86.62 22 ARG B C 1
ATOM 3927 O O . ARG B 1 22 ? 5.207 31.172 38.469 1 86.62 22 ARG B O 1
ATOM 3934 N N . GLU B 1 23 ? 5.809 30.875 36.406 1 88.81 23 GLU B N 1
ATOM 3935 C CA . GLU B 1 23 ? 5.727 32.312 36.094 1 88.81 23 GLU B CA 1
ATOM 3936 C C . GLU B 1 23 ? 4.277 32.781 36.062 1 88.81 23 GLU B C 1
ATOM 3938 O O . GLU B 1 23 ? 3.982 33.906 36.469 1 88.81 23 GLU B O 1
ATOM 3943 N N . THR B 1 24 ? 3.41 31.984 35.656 1 89.19 24 THR B N 1
ATOM 3944 C CA . THR B 1 24 ? 2.01 32.375 35.5 1 89.19 24 THR B CA 1
ATOM 3945 C C . THR B 1 24 ? 1.267 32.219 36.844 1 89.19 24 THR B C 1
ATOM 3947 O O . THR B 1 24 ? 0.408 33.031 37.188 1 89.19 24 THR B O 1
ATOM 3950 N N . GLY B 1 25 ? 1.621 31.219 37.625 1 89.62 25 GLY B N 1
ATOM 3951 C CA . GLY B 1 25 ? 0.862 30.844 38.812 1 89.62 25 GLY B CA 1
ATOM 3952 C C . GLY B 1 25 ? -0.295 29.906 38.5 1 89.62 25 GLY B C 1
ATOM 3953 O O . GLY B 1 25 ? -1.106 30.188 37.625 1 89.62 25 GLY B O 1
ATOM 3954 N N . VAL B 1 26 ? -0.392 28.875 39.188 1 89.31 26 VAL B N 1
ATOM 3955 C CA . VAL B 1 26 ? -1.356 27.812 38.938 1 89.31 26 VAL B CA 1
ATOM 3956 C C . VAL B 1 26 ? -2.775 28.375 39.031 1 89.31 26 VAL B C 1
ATOM 3958 O O . VAL B 1 26 ? -3.674 27.922 38.312 1 89.31 26 VAL B O 1
ATOM 3961 N N . GLU B 1 27 ? -2.975 29.344 39.875 1 88.38 27 GLU B N 1
ATOM 3962 C CA . GLU B 1 27 ? -4.301 29.922 40.094 1 88.38 27 GLU B CA 1
ATOM 3963 C C . GLU B 1 27 ? -4.746 30.75 38.875 1 88.38 27 GLU B C 1
ATOM 3965 O O . GLU B 1 27 ? -5.938 31.016 38.719 1 88.38 27 GLU B O 1
ATOM 3970 N N . ASN B 1 28 ? -3.787 31.047 38.031 1 92.56 28 ASN B N 1
ATOM 3971 C CA . ASN B 1 28 ? -4.078 31.891 36.875 1 92.56 28 ASN B CA 1
ATOM 3972 C C . ASN B 1 28 ? -4.094 31.094 35.562 1 92.56 28 ASN B C 1
ATOM 3974 O O . ASN B 1 28 ? -4.078 31.656 34.5 1 92.56 28 ASN B O 1
ATOM 3978 N N . ILE B 1 29 ? -4.145 29.797 35.688 1 94.12 29 ILE B N 1
ATOM 3979 C CA . ILE B 1 29 ? -4.117 28.953 34.5 1 94.12 29 ILE B CA 1
ATOM 3980 C C . ILE B 1 29 ? -5.473 28.266 34.344 1 94.12 29 ILE B C 1
ATOM 3982 O O . ILE B 1 29 ? -5.977 27.625 35.25 1 94.12 29 ILE B O 1
ATOM 3986 N N . LEU B 1 30 ? -6.027 28.453 33.188 1 95.25 30 LEU B N 1
ATOM 3987 C CA . LEU B 1 30 ? -7.23 27.75 32.781 1 95.25 30 LEU B CA 1
ATOM 3988 C C . LEU B 1 30 ? -6.883 26.625 31.797 1 95.25 30 LEU B C 1
ATOM 3990 O O . LEU B 1 30 ? -6.219 26.859 30.781 1 95.25 30 LEU B O 1
ATOM 3994 N N . ILE B 1 31 ? -7.32 25.438 32.125 1 95.75 31 ILE B N 1
ATOM 3995 C CA . ILE B 1 31 ? -6.992 24.297 31.281 1 95.75 31 ILE B CA 1
ATOM 3996 C C . ILE B 1 31 ? -8.203 23.922 30.422 1 95.75 31 ILE B C 1
ATOM 3998 O O . ILE B 1 31 ? -9.305 23.75 30.953 1 95.75 31 ILE B O 1
ATOM 4002 N N . VAL B 1 32 ? -8.008 23.844 29.172 1 97.06 32 VAL B N 1
ATOM 4003 C CA . VAL B 1 32 ? -9.023 23.359 28.234 1 97.06 32 VAL B CA 1
ATOM 4004 C C . VAL B 1 32 ? -8.578 22.031 27.625 1 97.06 32 VAL B C 1
ATOM 4006 O O . VAL B 1 32 ? -7.543 21.969 26.953 1 97.06 32 VAL B O 1
ATOM 4009 N N . ALA B 1 33 ? -9.305 21.016 27.906 1 95.94 33 ALA B N 1
ATOM 4010 C CA . ALA B 1 33 ? -9.031 19.703 27.312 1 95.94 33 ALA B CA 1
ATOM 4011 C C . ALA B 1 33 ? -9.898 19.469 26.078 1 95.94 33 ALA B C 1
ATOM 4013 O O . ALA B 1 33 ? -11.109 19.703 26.109 1 95.94 33 ALA B O 1
ATOM 4014 N N . ILE B 1 34 ? -9.305 19.016 24.984 1 95.12 34 ILE B N 1
ATOM 4015 C CA . ILE B 1 34 ? -10.047 18.766 23.75 1 95.12 34 ILE B CA 1
ATOM 4016 C C . ILE B 1 34 ? -9.734 17.344 23.25 1 95.12 34 ILE B C 1
ATOM 4018 O O . ILE B 1 34 ? -8.57 17 23.062 1 95.12 34 ILE B O 1
ATOM 4022 N N . ASP B 1 35 ? -10.727 16.562 23.141 1 93.06 35 ASP B N 1
ATOM 4023 C CA . ASP B 1 35 ? -10.664 15.312 22.406 1 93.06 35 ASP B CA 1
ATOM 4024 C C . ASP B 1 35 ? -11.086 15.508 20.953 1 93.06 35 ASP B C 1
ATOM 4026 O O . ASP B 1 35 ? -12.273 15.547 20.641 1 93.06 35 ASP B O 1
ATOM 4030 N N . ALA B 1 36 ? -10.062 15.586 20.125 1 91 36 ALA B N 1
ATOM 4031 C CA . ALA B 1 36 ? -10.297 15.938 18.719 1 91 36 ALA B CA 1
ATOM 4032 C C . ALA B 1 36 ? -11.039 14.812 18 1 91 36 ALA B C 1
ATOM 4034 O O . ALA B 1 36 ? -10.828 13.633 18.297 1 91 36 ALA B O 1
ATOM 4035 N N . ALA B 1 37 ? -11.914 15.141 17.156 1 89.81 37 ALA B N 1
ATOM 4036 C CA . ALA B 1 37 ? -12.695 14.219 16.328 1 89.81 37 ALA B CA 1
ATOM 4037 C C . ALA B 1 37 ? -12.977 14.82 14.945 1 89.81 37 ALA B C 1
ATOM 4039 O O . ALA B 1 37 ? -12.844 16.031 14.758 1 89.81 37 ALA B O 1
ATOM 4040 N N . LYS B 1 38 ? -13.367 13.992 14.039 1 89 38 LYS B N 1
ATOM 4041 C CA . LYS B 1 38 ? -13.594 14.445 12.664 1 89 38 LYS B CA 1
ATOM 4042 C C . LYS B 1 38 ? -14.727 15.469 12.609 1 89 38 LYS B C 1
ATOM 4044 O O . LYS B 1 38 ? -14.578 16.516 11.977 1 89 38 LYS B O 1
ATOM 4049 N N . TYR B 1 39 ? -15.812 15.227 13.359 1 89.62 39 TYR B N 1
ATOM 4050 C CA . TYR B 1 39 ? -16.969 16.094 13.195 1 89.62 39 TYR B CA 1
ATOM 4051 C C . TYR B 1 39 ? -17.297 16.828 14.492 1 89.62 39 TYR B C 1
ATOM 4053 O O . TYR B 1 39 ? -17.594 18.031 14.477 1 89.62 39 TYR B O 1
ATOM 4061 N N . THR B 1 40 ? -17.125 16.031 15.578 1 90 40 THR B N 1
ATOM 4062 C CA . THR B 1 40 ? -17.609 16.609 16.828 1 90 40 THR B CA 1
ATOM 4063 C C . THR B 1 40 ? -16.578 16.406 17.938 1 90 40 THR B C 1
ATOM 4065 O O . THR B 1 40 ? -16.766 15.578 18.828 1 90 40 THR B O 1
ATOM 4068 N N . PRO B 1 41 ? -15.594 17.281 17.984 1 91.12 41 PRO B N 1
ATOM 4069 C CA . PRO B 1 41 ? -14.688 17.203 19.141 1 91.12 41 PRO B CA 1
ATOM 4070 C C . PRO B 1 41 ? -15.391 17.5 20.453 1 91.12 41 PRO B C 1
ATOM 4072 O O . PRO B 1 41 ? -16.406 18.188 20.484 1 91.12 41 PRO B O 1
ATOM 4075 N N . LYS B 1 42 ? -14.867 16.938 21.5 1 93.5 42 LYS B N 1
ATOM 4076 C CA . LYS B 1 42 ? -15.352 17.188 22.844 1 93.5 42 LYS B CA 1
ATOM 4077 C C . LYS B 1 42 ? -14.336 18 23.656 1 93.5 42 LYS B C 1
ATOM 4079 O O . LYS B 1 42 ? -13.125 17.781 23.531 1 93.5 42 LYS B O 1
ATOM 4084 N N . ALA B 1 43 ? -14.891 18.906 24.438 1 95.75 43 ALA B N 1
ATOM 4085 C CA . ALA B 1 43 ? -14 19.75 25.219 1 95.75 43 ALA B CA 1
ATOM 4086 C C . ALA B 1 43 ? -14.484 19.875 26.656 1 95.75 43 ALA B C 1
ATOM 4088 O O . ALA B 1 43 ? -15.641 19.578 26.969 1 95.75 43 ALA B O 1
ATOM 4089 N N . MET B 1 44 ? -13.602 20.203 27.5 1 96 44 MET B N 1
ATOM 4090 C CA . MET B 1 44 ? -13.852 20.453 28.922 1 96 44 MET B CA 1
ATOM 4091 C C . MET B 1 44 ? -12.922 21.531 29.438 1 96 44 MET B C 1
ATOM 4093 O O . MET B 1 44 ? -11.797 21.688 28.969 1 96 44 MET B O 1
ATOM 4097 N N . ILE B 1 45 ? -13.438 22.328 30.359 1 96.56 45 ILE B N 1
ATOM 4098 C CA . ILE B 1 45 ? -12.633 23.391 30.969 1 96.56 45 ILE B CA 1
ATOM 4099 C C . ILE B 1 45 ? -12.453 23.109 32.469 1 96.56 45 ILE B C 1
ATOM 4101 O O . ILE B 1 45 ? -13.422 22.781 33.156 1 96.56 45 ILE B O 1
ATOM 4105 N N . ALA B 1 46 ? -11.266 23.188 32.812 1 95.12 46 ALA B N 1
ATOM 4106 C CA . ALA B 1 46 ? -10.945 22.906 34.219 1 95.12 46 ALA B CA 1
ATOM 4107 C C . ALA B 1 46 ? -9.867 23.859 34.75 1 95.12 46 ALA B C 1
ATOM 4109 O O . ALA B 1 46 ? -9.234 24.562 33.969 1 95.12 46 ALA B O 1
ATOM 4110 N N . THR B 1 47 ? -9.742 23.875 36.062 1 93.5 47 THR B N 1
ATOM 4111 C CA . THR B 1 47 ? -8.633 24.594 36.688 1 93.5 47 THR B CA 1
ATOM 4112 C C . THR B 1 47 ? -7.387 23.719 36.781 1 93.5 47 THR B C 1
ATOM 4114 O O . THR B 1 47 ? -7.445 22.516 36.469 1 93.5 47 THR B O 1
ATOM 4117 N N . PHE B 1 48 ? -6.32 24.328 37.094 1 92.94 48 PHE B N 1
ATOM 4118 C CA . PHE B 1 48 ? -5.066 23.594 37.25 1 92.94 48 PHE B CA 1
ATOM 4119 C C . PHE B 1 48 ? -5.16 22.609 38.406 1 92.94 48 PHE B C 1
ATOM 4121 O O . PHE B 1 48 ? -4.359 21.688 38.5 1 92.94 48 PHE B O 1
ATOM 4128 N N . TYR B 1 49 ? -6.168 22.797 39.281 1 88.38 49 TYR B N 1
ATOM 4129 C CA . TY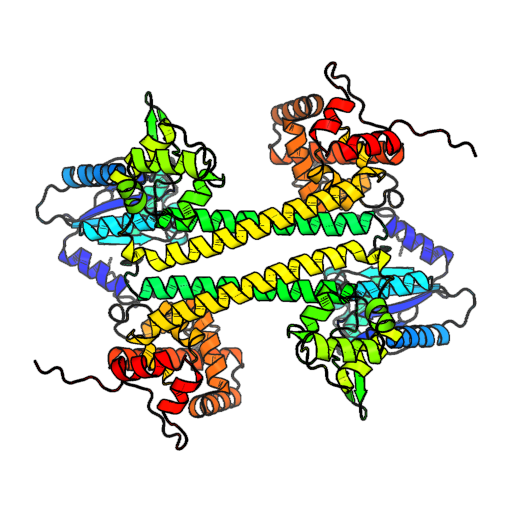R B 1 49 ? -6.363 21.906 40.438 1 88.38 49 TYR B CA 1
ATOM 4130 C C . TYR B 1 49 ? -7.254 20.734 40.062 1 88.38 49 TYR B C 1
ATOM 4132 O O . TYR B 1 49 ? -7.457 19.828 40.875 1 88.38 49 TYR B O 1
ATOM 4140 N N . GLY B 1 50 ? -7.762 20.766 38.906 1 85.56 50 GLY B N 1
ATOM 4141 C CA . GLY B 1 50 ? -8.578 19.641 38.469 1 85.56 50 GLY B CA 1
ATOM 4142 C C . GLY B 1 50 ? -10.07 19.891 38.625 1 85.56 50 GLY B C 1
ATOM 4143 O O . GLY B 1 50 ? -10.883 19.016 38.344 1 85.56 50 GLY B O 1
ATOM 4144 N N . GLU B 1 51 ? -10.422 21.031 39.125 1 89.81 51 GLU B N 1
ATOM 4145 C CA . GLU B 1 51 ? -11.836 21.375 39.25 1 89.81 51 GLU B CA 1
ATOM 4146 C C . GLU B 1 51 ? -12.477 21.641 37.906 1 89.81 51 GLU B C 1
ATOM 4148 O O . GLU B 1 51 ? -11.969 22.438 37.125 1 89.81 51 GLU B O 1
ATOM 4153 N N . ILE B 1 52 ? -13.578 20.969 37.688 1 92.88 52 ILE B N 1
ATOM 4154 C CA . ILE B 1 52 ? -14.273 21.125 36.406 1 92.88 52 ILE B CA 1
ATOM 4155 C C . ILE B 1 52 ? -15.133 22.391 36.438 1 92.88 52 ILE B C 1
ATOM 4157 O O . ILE B 1 52 ? -16.031 22.516 37.281 1 92.88 52 ILE B O 1
ATOM 4161 N N . LEU B 1 53 ? -14.828 23.312 35.625 1 94 53 LEU B N 1
ATOM 4162 C CA . LEU B 1 53 ? -15.594 24.547 35.531 1 94 53 LEU B CA 1
ATOM 4163 C C . LEU B 1 53 ? -16.719 24.406 34.5 1 94 53 LEU B C 1
ATOM 4165 O O . LEU B 1 53 ? -17.812 24.938 34.688 1 94 53 LEU B O 1
ATOM 4169 N N . GLU B 1 54 ? -16.406 23.797 33.344 1 94.69 54 GLU B N 1
ATOM 4170 C CA . GLU B 1 54 ? -17.359 23.469 32.312 1 94.69 54 GLU B CA 1
ATOM 4171 C C . GLU B 1 54 ? -17.344 21.969 32 1 94.69 54 GLU B C 1
ATOM 4173 O O . GLU B 1 54 ? -16.328 21.422 31.578 1 94.69 54 GLU B O 1
ATOM 4178 N N . LYS B 1 55 ? -18.422 21.328 32.25 1 93.06 55 LYS B N 1
ATOM 4179 C CA . LYS B 1 55 ? -18.547 19.906 31.969 1 93.06 55 LYS B CA 1
ATOM 4180 C C . LYS B 1 55 ? -18.344 19.625 30.484 1 93.06 55 LYS B C 1
ATOM 4182 O O . LYS B 1 55 ? -18.438 20.547 29.656 1 93.06 55 LYS B O 1
ATOM 4187 N N . PRO B 1 56 ? -18.016 18.406 30.188 1 93.56 56 PRO B N 1
ATOM 4188 C CA . PRO B 1 56 ? -17.766 18.062 28.781 1 93.56 56 PRO B CA 1
ATOM 4189 C C . PRO B 1 56 ? -18.875 18.547 27.844 1 93.56 56 PRO B C 1
ATOM 4191 O O . PRO B 1 56 ? -20.062 18.375 28.156 1 93.56 56 PRO B O 1
ATOM 4194 N N . PHE B 1 57 ? -18.484 19.172 26.828 1 92.06 57 PHE B N 1
ATOM 4195 C CA . PHE B 1 57 ? -19.422 19.656 25.828 1 92.06 57 PHE B CA 1
ATOM 4196 C C . PHE B 1 57 ? -18.906 19.406 24.422 1 92.06 57 PHE B C 1
ATOM 4198 O O . PHE B 1 57 ? -17.688 19.281 24.219 1 92.06 57 PHE B O 1
ATOM 4205 N N . ASP B 1 58 ? -19.812 19.344 23.453 1 91.56 58 ASP B N 1
ATOM 4206 C CA . ASP B 1 58 ? -19.469 19.062 22.062 1 91.56 58 ASP B CA 1
ATOM 4207 C C . ASP B 1 58 ? -19.25 20.375 21.281 1 91.56 58 ASP B C 1
ATOM 4209 O O . ASP B 1 58 ? -19.938 21.359 21.516 1 91.56 58 ASP B O 1
ATOM 4213 N N . ILE B 1 59 ? -18.266 20.391 20.516 1 89.06 59 ILE B N 1
ATOM 4214 C CA . ILE B 1 59 ? -18.094 21.469 19.547 1 89.06 59 ILE B CA 1
ATOM 4215 C C . ILE B 1 59 ? -18.031 20.906 18.125 1 89.06 59 ILE B C 1
ATOM 4217 O O . ILE B 1 59 ? -17.625 19.75 17.938 1 89.06 59 ILE B O 1
ATOM 4221 N N . ASP B 1 60 ? -18.578 21.688 17.219 1 87.12 60 ASP B N 1
ATOM 4222 C CA . ASP B 1 60 ? -18.438 21.234 15.828 1 87.12 60 ASP B CA 1
ATOM 4223 C C . ASP B 1 60 ? -17.047 21.594 15.281 1 87.12 60 ASP B C 1
ATOM 4225 O O . ASP B 1 60 ? -16.453 22.578 15.695 1 87.12 60 ASP B O 1
ATOM 4229 N N . ALA B 1 61 ? -16.516 20.75 14.445 1 85.06 61 ALA B N 1
ATOM 4230 C CA . ALA B 1 61 ? -15.195 20.969 13.867 1 85.06 61 ALA B CA 1
ATOM 4231 C C . ALA B 1 61 ? -15.242 22.031 12.773 1 85.06 61 ALA B C 1
ATOM 4233 O O . ALA B 1 61 ? -15.016 21.734 11.602 1 85.06 61 ALA B O 1
ATOM 4234 N N . SER B 1 62 ? -15.586 23.203 13.164 1 88.06 62 SER B N 1
ATOM 4235 C CA . SER B 1 62 ? -15.734 24.375 12.297 1 88.06 62 SER B CA 1
ATOM 4236 C C . SER B 1 62 ? -15.461 25.672 13.062 1 88.06 62 SER B C 1
ATOM 4238 O O . SER B 1 62 ? -15.078 25.641 14.234 1 88.06 62 SER B O 1
ATOM 4240 N N . MET B 1 63 ? -15.602 26.734 12.312 1 89.12 63 MET B N 1
ATOM 4241 C CA . MET B 1 63 ? -15.398 28.031 12.953 1 89.12 63 MET B CA 1
ATOM 4242 C C . MET B 1 63 ? -16.453 28.297 14.016 1 89.12 63 MET B C 1
ATOM 4244 O O . MET B 1 63 ? -16.172 28.891 15.055 1 89.12 63 MET B O 1
ATOM 4248 N N . SER B 1 64 ? -17.656 27.844 13.719 1 88.31 64 SER B N 1
ATOM 4249 C CA . SER B 1 64 ? -18.719 28.016 14.711 1 88.31 64 SER B CA 1
ATOM 4250 C C . SER B 1 64 ? -18.391 27.25 15.992 1 88.31 64 SER B C 1
ATOM 4252 O O . SER B 1 64 ? -18.625 27.766 17.094 1 88.31 64 SER B O 1
ATOM 4254 N N . GLY B 1 65 ? -17.953 26.094 15.828 1 89.19 65 GLY B N 1
ATOM 4255 C CA . GLY B 1 65 ? -17.547 25.312 17 1 89.19 65 GLY B CA 1
ATOM 4256 C C . GLY B 1 65 ? -16.406 25.969 17.766 1 89.19 65 GLY B C 1
ATOM 4257 O O . GLY B 1 65 ? -16.422 25.984 19 1 89.19 65 GLY B O 1
ATOM 4258 N N . PHE B 1 66 ? -15.477 26.547 17.094 1 92.69 66 PHE B N 1
ATOM 4259 C CA . PHE B 1 66 ? -14.359 27.203 17.75 1 92.69 66 PHE B CA 1
ATOM 4260 C C . PHE B 1 66 ? -14.828 28.469 18.469 1 92.69 66 PHE B C 1
ATOM 4262 O O . PHE B 1 66 ? -14.344 28.797 19.562 1 92.69 66 PHE B O 1
ATOM 4269 N N . THR B 1 67 ? -15.719 29.141 17.812 1 93.62 67 THR B N 1
ATOM 4270 C CA . THR B 1 67 ? -16.281 30.344 18.438 1 93.62 67 THR B CA 1
ATOM 4271 C C . THR B 1 67 ? -16.984 29.984 19.734 1 93.62 67 THR B C 1
ATOM 4273 O O . THR B 1 67 ? -16.875 30.719 20.719 1 93.62 67 THR B O 1
ATOM 4276 N N . LYS B 1 68 ? -17.672 28.906 19.688 1 93.56 68 LYS B N 1
ATOM 4277 C CA . LYS B 1 68 ? -18.312 28.438 20.906 1 93.56 68 LYS B CA 1
ATOM 4278 C C . LYS B 1 68 ? -17.281 28.156 22 1 93.56 68 LYS B C 1
ATOM 4280 O O . LYS B 1 68 ? -17.469 28.547 23.141 1 93.56 68 LYS B O 1
ATOM 4285 N N . LEU B 1 69 ? -16.281 27.5 21.656 1 94.81 69 LEU B N 1
ATOM 4286 C CA . LEU B 1 69 ? -15.195 27.203 22.594 1 94.81 69 LEU B CA 1
ATOM 4287 C C . LEU B 1 69 ? -14.609 28.484 23.172 1 94.81 69 LEU B C 1
ATOM 4289 O O . LEU B 1 69 ? -14.43 28.578 24.391 1 94.81 69 LEU B O 1
ATOM 4293 N N . LYS B 1 70 ? -14.367 29.422 22.328 1 94.62 70 LYS B N 1
ATOM 4294 C CA . LYS B 1 70 ? -13.781 30.688 22.75 1 94.62 70 LYS B CA 1
ATOM 4295 C C . LYS B 1 70 ? -14.703 31.438 23.719 1 94.62 70 LYS B C 1
ATOM 4297 O O . LYS B 1 70 ? -14.234 32 24.703 1 94.62 70 LYS B O 1
ATOM 4302 N N . THR B 1 71 ? -15.945 31.391 23.375 1 95.25 71 THR B N 1
ATOM 4303 C CA . THR B 1 71 ? -16.938 32.062 24.219 1 95.25 71 THR B CA 1
ATOM 4304 C C . THR B 1 71 ? -16.953 31.453 25.625 1 95.25 71 THR B C 1
ATOM 4306 O O . THR B 1 71 ? -16.953 32.156 26.625 1 95.25 71 THR B O 1
ATOM 4309 N N . LEU B 1 72 ? -16.906 30.156 25.688 1 95.06 72 LEU B N 1
ATOM 4310 C CA . LEU B 1 72 ? -16.938 29.453 26.969 1 95.06 72 LEU B CA 1
ATOM 4311 C C . LEU B 1 72 ? -15.664 29.719 27.75 1 95.06 72 LEU B C 1
ATOM 4313 O O . LEU B 1 72 ? -15.703 29.875 28.969 1 95.06 72 LEU B O 1
ATOM 4317 N N . ILE B 1 73 ? -14.539 29.734 27.047 1 95.5 73 ILE B N 1
ATOM 4318 C CA . ILE B 1 73 ? -13.273 30.062 27.688 1 95.5 73 ILE B CA 1
ATOM 4319 C C . ILE B 1 73 ? -13.328 31.469 28.281 1 95.5 73 ILE B C 1
ATOM 4321 O O . ILE B 1 73 ? -12.906 31.688 29.422 1 95.5 73 ILE B O 1
ATOM 4325 N N . GLY B 1 74 ? -13.891 32.406 27.516 1 93.38 74 GLY B N 1
ATOM 4326 C CA . GLY B 1 74 ? -14 33.781 27.938 1 93.38 74 GLY B CA 1
ATOM 4327 C C . GLY B 1 74 ? -14.828 33.969 29.203 1 93.38 74 GLY B C 1
ATOM 4328 O O . GLY B 1 74 ? -14.547 34.812 30.031 1 93.38 74 GLY B O 1
ATOM 4329 N N . ARG B 1 75 ? -15.773 33.094 29.391 1 92.56 75 ARG B N 1
ATOM 4330 C CA . ARG B 1 75 ? -16.641 33.156 30.562 1 92.56 75 ARG B CA 1
ATOM 4331 C C . ARG B 1 75 ? -15.867 32.844 31.828 1 92.56 75 ARG B C 1
ATOM 4333 O O . ARG B 1 75 ? -16.203 33.312 32.906 1 92.56 75 ARG B O 1
ATOM 4340 N N . HIS B 1 76 ? -14.906 32.062 31.656 1 91.06 76 HIS B N 1
ATOM 4341 C CA . HIS B 1 76 ? -14.18 31.578 32.844 1 91.06 76 HIS B CA 1
ATOM 4342 C C . HIS B 1 76 ? -12.852 32.312 33 1 91.06 76 HIS B C 1
ATOM 4344 O O . HIS B 1 76 ? -12.141 32.125 33.969 1 91.06 76 HIS B O 1
ATOM 4350 N N . LYS B 1 77 ? -12.547 33.062 31.922 1 87.38 77 LYS B N 1
ATOM 4351 C CA . LYS B 1 77 ? -11.352 33.906 32.031 1 87.38 77 LYS B CA 1
ATOM 4352 C C . LYS B 1 77 ? -11.625 35.125 32.875 1 87.38 77 LYS B C 1
ATOM 4354 O O . LYS B 1 77 ? -11.852 36.219 32.312 1 87.38 77 LYS B O 1
ATOM 4359 N N . VAL B 1 78 ? -11.703 35.156 34.125 1 75.56 78 VAL B N 1
ATOM 4360 C CA . VAL B 1 78 ? -12.164 36.156 35.062 1 75.56 78 VAL B CA 1
ATOM 4361 C C . VAL B 1 78 ? -11.062 37.219 35.281 1 75.56 78 VAL B C 1
ATOM 4363 O O . VAL B 1 78 ? -11.344 38.406 35.344 1 75.56 78 VAL B O 1
ATOM 4366 N N . LYS B 1 79 ? -9.836 36.719 35.375 1 78.44 79 LYS B N 1
ATOM 4367 C CA . LYS B 1 79 ? -8.727 37.625 35.656 1 78.44 79 LYS B CA 1
ATOM 4368 C C . LYS B 1 79 ? -7.953 37.969 34.406 1 78.44 79 LYS B C 1
ATOM 4370 O O . LYS B 1 79 ? -7.797 37.125 33.5 1 78.44 79 LYS B O 1
ATOM 4375 N N . ALA B 1 80 ? -7.531 39.219 34.375 1 76.62 80 ALA B N 1
ATOM 4376 C CA . ALA B 1 80 ? -6.781 39.719 33.219 1 76.62 80 ALA B CA 1
ATOM 4377 C C . ALA B 1 80 ? -5.516 38.906 33 1 76.62 80 ALA B C 1
ATOM 4379 O O . ALA B 1 80 ? -5.082 38.719 31.844 1 76.62 80 ALA B O 1
ATOM 4380 N N . ASN B 1 81 ? -5.043 38.344 34.031 1 83.88 81 ASN B N 1
ATOM 4381 C CA . ASN B 1 81 ? -3.764 37.625 33.906 1 83.88 81 ASN B CA 1
ATOM 4382 C C . ASN B 1 81 ? -3.951 36.125 33.719 1 83.88 81 ASN B C 1
ATOM 4384 O O . ASN B 1 81 ? -2.982 35.375 33.75 1 83.88 81 ASN B O 1
ATOM 4388 N N . THR B 1 82 ? -5.137 35.75 33.406 1 91.38 82 THR B N 1
ATOM 4389 C CA . THR B 1 82 ? -5.402 34.312 33.25 1 91.38 82 THR B CA 1
ATOM 4390 C C . THR B 1 82 ? -4.824 33.812 31.922 1 91.38 82 THR B C 1
ATOM 4392 O O . THR B 1 82 ? -5.043 34.438 30.875 1 91.38 82 THR B O 1
ATOM 4395 N N . ARG B 1 83 ? -4.039 32.75 31.969 1 93.44 83 ARG B N 1
ATOM 4396 C CA . ARG B 1 83 ? -3.486 32.094 30.797 1 93.44 83 ARG B CA 1
ATOM 4397 C C . ARG B 1 83 ? -4.242 30.812 30.469 1 93.44 83 ARG B C 1
ATOM 4399 O O . ARG B 1 83 ? -4.566 30.047 31.375 1 93.44 83 ARG B O 1
ATOM 4406 N N . VAL B 1 84 ? -4.562 30.719 29.234 1 95.31 84 VAL B N 1
ATOM 4407 C CA . VAL B 1 84 ? -5.309 29.547 28.797 1 95.31 84 VAL B CA 1
ATOM 4408 C C . VAL B 1 84 ? -4.348 28.5 28.219 1 95.31 84 VAL B C 1
ATOM 4410 O O . VAL B 1 84 ? -3.547 28.812 27.328 1 95.31 84 VAL B O 1
ATOM 4413 N N . VAL B 1 85 ? -4.426 27.328 28.766 1 94.06 85 VAL B N 1
ATOM 4414 C CA . VAL B 1 85 ? -3.645 26.203 28.266 1 94.06 85 VAL B CA 1
ATOM 4415 C C . VAL B 1 85 ? -4.578 25.156 27.672 1 94.06 85 VAL B C 1
ATOM 4417 O O . VAL B 1 85 ? -5.469 24.641 28.344 1 94.06 85 VAL B O 1
ATOM 4420 N N . VAL B 1 86 ? -4.363 24.859 26.391 1 95.25 86 VAL B N 1
ATOM 4421 C CA . VAL B 1 86 ? -5.211 23.891 25.703 1 95.25 86 VAL B CA 1
ATOM 4422 C C . VAL B 1 86 ? -4.453 22.578 25.516 1 95.25 86 VAL B C 1
ATOM 4424 O O . VAL B 1 86 ? -3.385 22.547 24.906 1 95.25 86 VAL B O 1
ATOM 4427 N N . GLY B 1 87 ? -4.953 21.547 26.141 1 93.31 87 GLY B N 1
ATOM 4428 C CA . GLY B 1 87 ? -4.477 20.203 25.875 1 93.31 87 GLY B CA 1
ATOM 4429 C C . GLY B 1 87 ? -5.305 19.469 24.828 1 93.31 87 GLY B C 1
ATOM 4430 O O . GLY B 1 87 ? -6.52 19.344 24.984 1 93.31 87 GLY B O 1
ATOM 4431 N N . ILE B 1 88 ? -4.695 18.969 23.75 1 92.94 88 ILE B N 1
ATOM 4432 C CA . ILE B 1 88 ? -5.422 18.312 22.672 1 92.94 88 ILE B CA 1
ATOM 4433 C C . ILE B 1 88 ? -4.785 16.953 22.375 1 92.94 88 ILE B C 1
ATOM 4435 O O . ILE B 1 88 ? -3.572 16.859 22.172 1 92.94 88 ILE B O 1
ATOM 4439 N N . GLU B 1 89 ? -5.578 15.922 22.391 1 89.06 89 GLU B N 1
ATOM 4440 C CA . GLU B 1 89 ? -5.082 14.609 22 1 89.06 89 GLU B CA 1
ATOM 4441 C C . GLU B 1 89 ? -4.969 14.492 20.484 1 89.06 89 GLU B C 1
ATOM 4443 O O . GLU B 1 89 ? -5.895 14.852 19.75 1 89.06 89 GLU B O 1
ATOM 4448 N N . THR B 1 90 ? -3.775 14.008 20.062 1 81.31 90 THR B N 1
ATOM 4449 C CA . THR B 1 90 ? -3.479 13.945 18.625 1 81.31 90 THR B CA 1
ATOM 4450 C C . THR B 1 90 ? -4.09 12.695 18 1 81.31 90 THR B C 1
ATOM 4452 O O . THR B 1 90 ? -3.508 11.609 18.078 1 81.31 90 THR B O 1
ATOM 4455 N N . THR B 1 91 ? -5.332 12.742 17.625 1 79.12 91 THR B N 1
ATOM 4456 C CA . THR B 1 91 ? -5.988 11.664 16.891 1 79.12 91 THR B CA 1
ATOM 4457 C C . THR B 1 91 ? -6.051 11.977 15.398 1 79.12 91 THR B C 1
ATOM 4459 O O . THR B 1 91 ? -6.777 12.883 14.977 1 79.12 91 THR B O 1
ATOM 4462 N N . GLY B 1 92 ? -5.355 11.133 14.68 1 80.81 92 GLY B N 1
ATOM 4463 C CA . GLY B 1 92 ? -5.297 11.445 13.266 1 80.81 92 GLY B CA 1
ATOM 4464 C C . GLY B 1 92 ? -4.855 12.875 12.992 1 80.81 92 GLY B C 1
ATOM 4465 O O . GLY B 1 92 ? -3.914 13.367 13.609 1 80.81 92 GLY B O 1
ATOM 4466 N N . HIS B 1 93 ? -5.449 13.516 12 1 87.62 93 HIS B N 1
ATOM 4467 C CA . HIS B 1 93 ? -5.129 14.891 11.641 1 87.62 93 HIS B CA 1
ATOM 4468 C C . HIS B 1 93 ? -6.203 15.859 12.141 1 87.62 93 HIS B C 1
ATOM 4470 O O . HIS B 1 93 ? -6.102 17.062 11.93 1 87.62 93 HIS B O 1
ATOM 4476 N N . TYR B 1 94 ? -7.086 15.414 12.93 1 89.06 94 TYR B N 1
ATOM 4477 C CA . TYR B 1 94 ? -8.297 16.156 13.234 1 89.06 94 TYR B CA 1
ATOM 4478 C C . TYR B 1 94 ? -8.016 17.266 14.258 1 89.06 94 TYR B C 1
ATOM 4480 O O . TYR B 1 94 ? -8.82 18.188 14.43 1 89.06 94 TYR B O 1
ATOM 4488 N N . TYR B 1 95 ? -6.898 17.203 14.867 1 88.75 95 TYR B N 1
ATOM 4489 C CA . TYR B 1 95 ? -6.559 18.172 15.898 1 88.75 95 TYR B CA 1
ATOM 4490 C C . TYR B 1 95 ? -5.895 19.406 15.297 1 88.75 95 TYR B C 1
ATOM 4492 O O . TYR B 1 95 ? -5.812 20.438 15.945 1 88.75 95 TYR B O 1
ATOM 4500 N N . GLU B 1 96 ? -5.492 19.344 14.109 1 87.56 96 GLU B N 1
ATOM 4501 C CA . GLU B 1 96 ? -4.539 20.312 13.562 1 87.56 96 GLU B CA 1
ATOM 4502 C C . GLU B 1 96 ? -5.164 21.688 13.414 1 87.56 96 GLU B C 1
ATOM 4504 O O . GLU B 1 96 ? -4.547 22.703 13.766 1 87.56 96 GLU B O 1
ATOM 4509 N N . HIS B 1 97 ? -6.414 21.766 12.938 1 87.44 97 HIS B N 1
ATOM 4510 C CA . HIS B 1 97 ? -7.07 23.062 12.789 1 87.44 97 HIS B CA 1
ATOM 4511 C C . HIS B 1 97 ? -7.32 23.719 14.141 1 87.44 97 HIS B C 1
ATOM 4513 O O . HIS B 1 97 ? -7.215 24.938 14.273 1 87.44 97 HIS B O 1
ATOM 4519 N N . LEU B 1 98 ? -7.578 22.875 15.094 1 89.12 98 LEU B N 1
ATOM 4520 C CA . LEU B 1 98 ? -7.82 23.406 16.438 1 89.12 98 LEU B CA 1
ATOM 4521 C C . LEU B 1 98 ? -6.539 23.953 17.031 1 89.12 98 LEU B C 1
ATOM 4523 O O . LEU B 1 98 ? -6.551 25.016 17.656 1 89.12 98 LEU B O 1
ATOM 4527 N N . VAL B 1 99 ? -5.508 23.25 16.812 1 88.25 99 VAL B N 1
ATOM 4528 C CA . VAL B 1 99 ? -4.211 23.719 17.297 1 88.25 99 VAL B CA 1
ATOM 4529 C C . VAL B 1 99 ? -3.855 25.047 16.641 1 88.25 99 VAL B C 1
ATOM 4531 O O . VAL B 1 99 ? -3.453 26 17.328 1 88.25 99 VAL B O 1
ATOM 4534 N N . PHE B 1 100 ? -4.117 25.141 15.375 1 85.5 100 PHE B N 1
ATOM 4535 C CA . PHE B 1 100 ? -3.795 26.344 14.625 1 85.5 100 PHE B CA 1
ATOM 4536 C C . PHE B 1 100 ? -4.609 27.531 15.117 1 85.5 100 PHE B C 1
ATOM 4538 O O . PHE B 1 100 ? -4.059 28.594 15.398 1 85.5 100 PHE B O 1
ATOM 4545 N N . LYS B 1 101 ? -5.859 27.359 15.289 1 89.25 101 LYS B N 1
ATOM 4546 C CA . LYS B 1 101 ? -6.746 28.453 15.711 1 89.25 101 LYS B CA 1
ATOM 4547 C C . LYS B 1 101 ? -6.469 28.859 17.156 1 89.25 101 LYS B C 1
ATOM 4549 O O . LYS B 1 101 ? -6.5 30.047 17.484 1 89.25 101 LYS B O 1
ATOM 4554 N N . CYS B 1 102 ? -6.152 27.906 17.969 1 91.12 102 CYS B N 1
ATOM 4555 C CA . CYS B 1 102 ? -5.836 28.219 19.359 1 91.12 102 CYS B CA 1
ATOM 4556 C C . CYS B 1 102 ? -4.562 29.047 19.453 1 91.12 102 CYS B C 1
ATOM 4558 O O . CYS B 1 102 ? -4.492 29.984 20.25 1 91.12 102 CYS B O 1
ATOM 4560 N N . HIS B 1 103 ? -3.631 28.719 18.625 1 87.31 103 HIS B N 1
ATOM 4561 C CA . HIS B 1 103 ? -2.396 29.5 18.609 1 87.31 103 HIS B CA 1
ATOM 4562 C C . HIS B 1 103 ? -2.654 30.938 18.172 1 87.31 103 HIS B C 1
ATOM 4564 O O . HIS B 1 103 ? -2.074 31.875 18.719 1 87.31 103 HIS B O 1
ATOM 4570 N N . LEU B 1 104 ? -3.48 31.109 17.172 1 86.5 104 LEU B N 1
ATOM 4571 C CA . LEU B 1 104 ? -3.812 32.438 16.672 1 86.5 104 LEU B CA 1
ATOM 4572 C C . LEU B 1 104 ? -4.469 33.281 17.766 1 86.5 104 LEU B C 1
ATOM 4574 O O . LEU B 1 104 ? -4.312 34.5 17.797 1 86.5 104 LEU B O 1
ATOM 4578 N N . GLU B 1 105 ? -5.152 32.562 18.688 1 90.81 105 GLU B N 1
ATOM 4579 C CA . GLU B 1 105 ? -5.84 33.25 19.766 1 90.81 105 GLU B CA 1
ATOM 4580 C C . GLU B 1 105 ? -4.895 33.531 20.938 1 90.81 105 GLU B C 1
ATOM 4582 O O . GLU B 1 105 ? -5.281 34.188 21.922 1 90.81 105 GLU B O 1
ATOM 4587 N N . GLY B 1 106 ? -3.701 32.969 20.797 1 88.06 106 GLY B N 1
ATOM 4588 C CA . GLY B 1 106 ? -2.707 33.219 21.828 1 88.06 106 GLY B CA 1
ATOM 4589 C C . GLY B 1 106 ? -2.746 32.188 22.953 1 88.06 106 GLY B C 1
ATOM 4590 O O . GLY B 1 106 ? -2.119 32.375 24 1 88.06 106 GLY B O 1
ATOM 4591 N N . TYR B 1 107 ? -3.488 31.141 22.797 1 92.31 107 TYR B N 1
ATOM 4592 C CA . TYR B 1 107 ? -3.52 30.094 23.812 1 92.31 107 TYR B CA 1
ATOM 4593 C C . TYR B 1 107 ? -2.229 29.281 23.797 1 92.31 107 TYR B C 1
ATOM 4595 O O . TYR B 1 107 ? -1.566 29.172 22.766 1 92.31 107 TYR B O 1
ATOM 4603 N N . HIS B 1 108 ? -1.867 28.828 24.938 1 90.38 108 HIS B N 1
ATOM 4604 C CA . HIS B 1 108 ? -0.777 27.875 25.031 1 90.38 108 HIS B CA 1
ATOM 4605 C C . HIS B 1 108 ? -1.266 26.453 24.734 1 90.38 108 HIS B C 1
ATOM 4607 O O . HIS B 1 108 ? -2.031 25.875 25.516 1 90.38 108 HIS B O 1
ATOM 4613 N N . VAL B 1 109 ? -0.801 25.922 23.594 1 91.31 109 VAL B N 1
ATOM 4614 C CA . VAL B 1 109 ? -1.349 24.641 23.172 1 91.31 109 VAL B CA 1
ATOM 4615 C C . VAL B 1 109 ? -0.342 23.531 23.438 1 91.31 109 VAL B C 1
ATOM 4617 O O . VAL B 1 109 ? 0.852 23.688 23.172 1 91.31 109 VAL B O 1
ATOM 4620 N N . ARG B 1 110 ? -0.829 22.453 24.016 1 88.12 110 ARG B N 1
ATOM 4621 C CA . ARG B 1 110 ? -0.05 21.234 24.219 1 88.12 110 ARG B CA 1
ATOM 4622 C C . ARG B 1 110 ? -0.714 20.031 23.562 1 88.12 110 ARG B C 1
ATOM 4624 O O . ARG B 1 110 ? -1.873 19.734 23.844 1 88.12 110 ARG B O 1
ATOM 4631 N N . THR B 1 111 ? -0.002 19.438 22.672 1 88.31 111 THR B N 1
ATOM 4632 C CA . THR B 1 111 ? -0.53 18.25 22.016 1 88.31 111 THR B CA 1
ATOM 4633 C C . THR B 1 111 ? -0.088 16.984 22.734 1 88.31 111 THR B C 1
ATOM 4635 O O . THR B 1 111 ? 1.074 16.859 23.125 1 88.31 111 THR B O 1
ATOM 4638 N N . ILE B 1 112 ? -1.063 16.078 22.984 1 86.69 112 ILE B N 1
ATOM 4639 C CA . ILE B 1 112 ? -0.826 14.867 23.766 1 86.69 112 ILE B CA 1
ATOM 4640 C C . ILE B 1 112 ? -1.119 13.633 22.906 1 86.69 112 ILE B C 1
ATOM 4642 O O . ILE B 1 112 ? -2.188 13.531 22.312 1 86.69 112 ILE B O 1
ATOM 4646 N N . ASN B 1 113 ? -0.184 12.672 22.844 1 80.44 113 ASN B N 1
ATOM 4647 C CA . ASN B 1 113 ? -0.394 11.453 22.062 1 80.44 113 ASN B CA 1
ATOM 4648 C C . ASN B 1 113 ? -1.32 10.477 22.781 1 80.44 113 ASN B C 1
ATOM 4650 O O . ASN B 1 113 ? -1.447 10.523 24 1 80.44 113 ASN B O 1
ATOM 4654 N N . ALA B 1 114 ? -1.881 9.664 22.016 1 79.5 114 ALA B N 1
ATOM 4655 C CA . ALA B 1 114 ? -2.867 8.711 22.516 1 79.5 114 ALA B CA 1
ATOM 4656 C C . ALA B 1 114 ? -2.248 7.785 23.562 1 79.5 114 ALA B C 1
ATOM 4658 O O . ALA B 1 114 ? -2.902 7.418 24.547 1 79.5 114 ALA B O 1
ATOM 4659 N N . ALA B 1 115 ? -1.007 7.406 23.359 1 76 115 ALA B N 1
ATOM 4660 C CA . ALA B 1 115 ? -0.333 6.516 24.297 1 76 115 ALA B CA 1
ATOM 4661 C C . ALA B 1 115 ? -0.21 7.168 25.672 1 76 115 ALA B C 1
ATOM 4663 O O . ALA B 1 115 ? -0.375 6.504 26.703 1 76 115 ALA B O 1
ATOM 4664 N N . THR B 1 116 ? 0.086 8.453 25.688 1 77.19 116 THR B N 1
ATOM 4665 C CA . THR B 1 116 ? 0.22 9.203 26.922 1 77.19 116 THR B CA 1
ATOM 4666 C C . THR B 1 116 ? -1.122 9.305 27.656 1 77.19 116 THR B C 1
ATOM 4668 O O . THR B 1 116 ? -1.198 9.102 28.859 1 77.19 116 THR B O 1
ATOM 4671 N N . THR B 1 117 ? -2.135 9.578 26.922 1 80.69 117 THR B N 1
ATOM 4672 C CA . THR B 1 117 ? -3.455 9.703 27.531 1 80.69 117 THR B CA 1
ATOM 4673 C C . THR B 1 117 ? -3.939 8.352 28.047 1 80.69 117 THR B C 1
ATOM 4675 O O . THR B 1 117 ? -4.637 8.281 29.062 1 80.69 117 THR B O 1
ATOM 4678 N N . ALA B 1 118 ? -3.619 7.293 27.312 1 80.19 118 ALA B N 1
ATOM 4679 C CA . ALA B 1 118 ? -4.008 5.953 27.75 1 80.19 118 ALA B CA 1
ATOM 4680 C C . ALA B 1 118 ? -3.41 5.625 29.125 1 80.19 118 ALA B C 1
ATOM 4682 O O . ALA B 1 118 ? -4.078 5.031 29.969 1 80.19 118 ALA B O 1
ATOM 4683 N N . LYS B 1 119 ? -2.191 5.957 29.344 1 78.31 119 LYS B N 1
ATOM 4684 C CA . LYS B 1 119 ? -1.531 5.73 30.625 1 78.31 119 LYS B CA 1
ATOM 4685 C C . LYS B 1 119 ? -2.221 6.504 31.734 1 78.31 119 LYS B C 1
ATOM 4687 O O . LYS B 1 119 ? -2.402 5.984 32.844 1 78.31 119 LYS B O 1
ATOM 4692 N N . GLU B 1 120 ? -2.561 7.723 31.438 1 78.38 120 GLU B N 1
ATOM 4693 C CA . GLU B 1 120 ? -3.238 8.555 32.438 1 78.38 120 GLU B CA 1
ATOM 4694 C C . GLU B 1 120 ? -4.637 8.016 32.719 1 78.38 120 GLU B C 1
ATOM 4696 O O . GLU B 1 120 ? -5.113 8.117 33.875 1 78.38 120 GLU B O 1
ATOM 4701 N N . ARG B 1 121 ? -5.262 7.461 31.656 1 79.62 121 ARG B N 1
ATOM 4702 C CA . ARG B 1 121 ? -6.59 6.875 31.828 1 79.62 121 ARG B CA 1
ATOM 4703 C C . ARG B 1 121 ? -6.551 5.703 32.812 1 79.62 121 ARG B C 1
ATOM 4705 O O . ARG B 1 121 ? -7.477 5.52 33.594 1 79.62 121 ARG B O 1
ATOM 4712 N N . GLU B 1 122 ? -5.535 4.875 32.625 1 76.19 122 GLU B N 1
ATOM 4713 C CA . GLU B 1 122 ? -5.371 3.721 33.5 1 76.19 122 GLU B CA 1
ATOM 4714 C C . GLU B 1 122 ? -5.258 4.152 34.969 1 76.19 122 GLU B C 1
ATOM 4716 O O . GLU B 1 122 ? -5.758 3.471 35.875 1 76.19 122 GLU B O 1
ATOM 4721 N N . ALA B 1 123 ? -4.688 5.281 35.125 1 69 123 ALA B N 1
ATOM 4722 C CA . ALA B 1 123 ? -4.484 5.789 36.5 1 69 123 ALA B CA 1
ATOM 4723 C C . ALA B 1 123 ? -5.781 6.352 37.062 1 69 123 ALA B C 1
ATOM 4725 O O . ALA B 1 123 ? -5.941 6.441 38.281 1 69 123 ALA B O 1
ATOM 4726 N N . LEU B 1 124 ? -6.66 6.695 36.094 1 64.44 124 LEU B N 1
ATOM 4727 C CA . LEU B 1 124 ? -7.906 7.34 36.5 1 64.44 124 LEU B CA 1
ATOM 4728 C C . LEU B 1 124 ? -9.016 6.309 36.688 1 64.44 124 LEU B C 1
ATOM 4730 O O . LEU B 1 124 ? -10.18 6.672 36.844 1 64.44 124 LEU B O 1
ATOM 4734 N N . LEU B 1 125 ? -8.891 4.969 36.562 1 59.06 125 LEU B N 1
ATOM 4735 C CA . LEU B 1 125 ? -9.828 3.857 36.469 1 59.06 125 LEU B CA 1
ATOM 4736 C C . LEU B 1 125 ? -11.008 4.059 37.406 1 59.06 125 LEU B C 1
ATOM 4738 O O . LEU B 1 125 ? -12.016 3.354 37.312 1 59.06 125 LEU B O 1
ATOM 4742 N N . ASN B 1 126 ? -10.945 4.922 38.344 1 53.78 126 ASN B N 1
ATOM 4743 C CA . ASN B 1 126 ? -12.148 5.023 39.156 1 53.78 126 ASN B CA 1
ATOM 4744 C C . ASN B 1 126 ? -13.227 5.855 38.5 1 53.78 126 ASN B C 1
ATOM 4746 O O . ASN B 1 126 ? -14.289 6.094 39.062 1 53.78 126 ASN B O 1
ATOM 4750 N N . TRP B 1 127 ? -12.938 6.332 37.312 1 51.72 127 TRP B N 1
ATOM 4751 C CA . TRP B 1 127 ? -13.945 7.207 36.719 1 51.72 127 TRP B CA 1
ATOM 4752 C C . TRP B 1 127 ? -14.773 6.453 35.688 1 51.72 127 TRP B C 1
ATOM 4754 O O . TRP B 1 127 ? -14.242 5.621 34.938 1 51.72 127 TRP B O 1
ATOM 4764 N N . SER B 1 128 ? -16 6.246 35.938 1 51.16 128 SER B N 1
ATOM 4765 C CA . SER B 1 128 ? -17 5.426 35.281 1 51.16 128 SER B CA 1
ATOM 4766 C C . SER B 1 128 ? -17.188 5.871 33.812 1 51.16 128 SER B C 1
ATOM 4768 O O . SER B 1 128 ? -17.5 5.055 32.938 1 51.16 128 SER B O 1
ATOM 4770 N N . LYS B 1 129 ? -17.609 7.289 33.625 1 55.78 129 LYS B N 1
ATOM 4771 C CA . LYS B 1 129 ? -18.156 7.527 32.281 1 55.78 129 LYS B CA 1
ATOM 4772 C C . LYS B 1 129 ? -17.031 7.773 31.281 1 55.78 129 LYS B C 1
ATOM 4774 O O . LYS B 1 129 ? -16.125 8.57 31.531 1 55.78 129 LYS B O 1
ATOM 4779 N N . THR B 1 130 ? -17.109 7.133 30.172 1 64.12 130 THR B N 1
ATOM 4780 C CA . THR B 1 130 ? -16.078 6.891 29.188 1 64.12 130 THR B CA 1
ATOM 4781 C C . THR B 1 130 ? -15.547 8.211 28.625 1 64.12 130 THR B C 1
ATOM 4783 O O . THR B 1 130 ? -14.328 8.406 28.547 1 64.12 130 THR B O 1
ATOM 4786 N N . ASP B 1 131 ? -16.531 9.25 28.359 1 65.38 131 ASP B N 1
ATOM 4787 C CA . ASP B 1 131 ? -16.047 10.469 27.703 1 65.38 131 ASP B CA 1
ATOM 4788 C C . ASP B 1 131 ? -15.367 11.398 28.703 1 65.38 131 ASP B C 1
ATOM 4790 O O . ASP B 1 131 ? -14.359 12.031 28.391 1 65.38 131 ASP B O 1
ATOM 4794 N N . ASN B 1 132 ? -15.844 11.359 29.906 1 73.31 132 ASN B N 1
ATOM 4795 C CA . ASN B 1 132 ? -15.258 12.172 30.969 1 73.31 132 ASN B CA 1
ATOM 4796 C C . ASN B 1 132 ? -13.852 11.703 31.328 1 73.31 132 ASN B C 1
ATOM 4798 O O . ASN B 1 132 ? -12.953 12.523 31.531 1 73.31 132 ASN B O 1
ATOM 4802 N N . LEU B 1 133 ? -13.844 10.547 31.141 1 80.31 133 LEU B N 1
ATOM 4803 C CA . LEU B 1 133 ? -12.562 9.953 31.516 1 80.31 133 LEU B CA 1
ATOM 4804 C C . LEU B 1 133 ? -11.469 10.352 30.516 1 80.31 133 LEU B C 1
ATOM 4806 O O . LEU B 1 133 ? -10.344 10.641 30.922 1 80.31 133 LEU B O 1
ATOM 4810 N N . ASP B 1 134 ? -11.867 10.43 29.266 1 87 134 ASP B N 1
ATOM 4811 C CA . ASP B 1 134 ? -10.891 10.758 28.234 1 87 134 ASP B CA 1
ATOM 4812 C C . ASP B 1 134 ? -10.422 12.203 28.359 1 87 134 ASP B C 1
ATOM 4814 O O . ASP B 1 134 ? -9.219 12.484 28.281 1 87 134 ASP B O 1
ATOM 4818 N N . LEU B 1 135 ? -11.312 13.055 28.672 1 92.06 135 LEU B N 1
ATOM 4819 C CA . LEU B 1 135 ? -10.984 14.469 28.797 1 92.06 135 LEU B CA 1
ATOM 4820 C C . LEU B 1 135 ? -10.203 14.734 30.078 1 92.06 135 LEU B C 1
ATOM 4822 O O . LEU B 1 135 ? -9.273 15.555 30.094 1 92.06 135 LEU B O 1
ATOM 4826 N N . MET B 1 136 ? -10.531 14.047 31.078 1 89.38 136 MET B N 1
ATOM 4827 C CA . MET B 1 136 ? -9.812 14.211 32.344 1 89.38 136 MET B CA 1
ATOM 4828 C C . MET B 1 136 ? -8.375 13.703 32.219 1 89.38 136 MET B C 1
ATOM 4830 O O . MET B 1 136 ? -7.461 14.258 32.844 1 89.38 136 MET B O 1
ATOM 4834 N N . ALA B 1 137 ? -8.273 12.664 31.453 1 90.75 137 ALA B N 1
ATOM 4835 C CA . ALA B 1 137 ? -6.922 12.164 31.203 1 90.75 137 ALA B CA 1
ATOM 4836 C C . ALA B 1 137 ? -6.07 13.227 30.516 1 90.75 137 ALA B C 1
ATOM 4838 O O . ALA B 1 137 ? -4.875 13.344 30.797 1 90.75 137 ALA B O 1
ATOM 4839 N N . ILE B 1 138 ? -6.68 13.977 29.625 1 92.44 138 ILE B N 1
ATOM 4840 C CA . ILE B 1 138 ? -5.977 15.055 28.938 1 92.44 138 ILE B CA 1
ATOM 4841 C C . ILE B 1 138 ? -5.609 16.156 29.922 1 92.44 138 ILE B C 1
ATOM 4843 O O . ILE B 1 138 ? -4.477 16.641 29.938 1 92.44 138 ILE B O 1
ATOM 4847 N N . VAL B 1 139 ? -6.496 16.469 30.797 1 92 139 VAL B N 1
ATOM 4848 C CA . VAL B 1 139 ? -6.254 17.484 31.828 1 92 139 VAL B CA 1
ATOM 4849 C C . VAL B 1 139 ? -5.074 17.062 32.688 1 92 139 VAL B C 1
ATOM 4851 O O . VAL B 1 139 ? -4.156 17.844 32.938 1 92 139 VAL B O 1
ATOM 4854 N N . GLN B 1 140 ? -5.152 15.867 33.094 1 89.62 140 GLN B N 1
ATOM 4855 C CA . GLN B 1 140 ? -4.094 15.359 33.969 1 89.62 140 GLN B CA 1
ATOM 4856 C C . GLN B 1 140 ? -2.746 15.359 33.25 1 89.62 140 GLN B C 1
ATOM 4858 O O . GLN B 1 140 ? -1.717 15.672 33.844 1 89.62 140 GLN B O 1
ATOM 4863 N N . SER B 1 141 ? -2.799 14.984 32 1 89.5 141 SER B N 1
ATOM 4864 C CA . SER B 1 141 ? -1.573 15.008 31.219 1 89.5 141 SER B CA 1
ATOM 4865 C C . SER B 1 141 ? -0.965 16.406 31.172 1 89.5 141 SER B C 1
ATOM 4867 O O . SER B 1 141 ? 0.25 16.562 31.297 1 89.5 141 SER B O 1
ATOM 4869 N N . VAL B 1 142 ? -1.791 17.375 31.031 1 89.06 142 VAL B N 1
ATOM 4870 C CA . VAL B 1 142 ? -1.339 18.766 30.969 1 89.06 142 VAL B CA 1
ATOM 4871 C C . VAL B 1 142 ? -0.762 19.172 32.312 1 89.06 142 VAL B C 1
ATOM 4873 O O . VAL B 1 142 ? 0.317 19.766 32.375 1 89.06 142 VAL B O 1
ATOM 4876 N N . ILE B 1 143 ? -1.434 18.844 33.344 1 88.25 143 ILE B N 1
ATOM 4877 C CA . ILE B 1 143 ? -1.027 19.203 34.688 1 88.25 143 ILE B CA 1
ATOM 4878 C C . ILE B 1 143 ? 0.332 18.594 35 1 88.25 143 ILE B C 1
ATOM 4880 O O . ILE B 1 143 ? 1.202 19.25 35.594 1 88.25 143 ILE B O 1
ATOM 4884 N N . HIS B 1 144 ? 0.47 17.375 34.531 1 85.56 144 HIS B N 1
ATOM 4885 C CA . HIS B 1 144 ? 1.706 16.656 34.812 1 85.56 144 HIS B CA 1
ATOM 4886 C C . HIS B 1 144 ? 2.809 17.047 33.844 1 85.56 144 HIS B C 1
ATOM 4888 O O . HIS B 1 144 ? 3.906 16.5 33.875 1 85.56 144 HIS B O 1
ATOM 4894 N N . GLY B 1 145 ? 2.477 17.922 32.938 1 81.25 145 GLY B N 1
ATOM 4895 C CA . GLY B 1 145 ? 3.473 18.453 32 1 81.25 145 GLY B CA 1
ATOM 4896 C C . GLY B 1 145 ? 3.734 17.531 30.828 1 81.25 145 GLY B C 1
ATOM 4897 O O . GLY B 1 145 ? 4.777 17.641 30.172 1 81.25 145 GLY B O 1
ATOM 4898 N N . ARG B 1 146 ? 2.859 16.609 30.688 1 78.38 146 ARG B N 1
ATOM 4899 C CA . ARG B 1 146 ? 3.008 15.719 29.547 1 78.38 146 ARG B CA 1
ATOM 4900 C C . ARG B 1 146 ? 2.559 16.391 28.25 1 78.38 146 ARG B C 1
ATOM 4902 O O . ARG B 1 146 ? 1.839 17.391 28.297 1 78.38 146 ARG B O 1
ATOM 4909 N N . GLY B 1 147 ? 3.092 15.922 27.172 1 75.06 147 GLY B N 1
ATOM 4910 C CA . GLY B 1 147 ? 2.75 16.484 25.875 1 75.06 147 GLY B CA 1
ATOM 4911 C C . GLY B 1 147 ? 3.818 17.406 25.312 1 75.06 147 GLY B C 1
ATOM 4912 O O . GLY B 1 147 ? 4.828 17.656 25.984 1 75.06 147 GLY B O 1
ATOM 4913 N N . THR B 1 148 ? 3.68 17.719 24.125 1 68.25 148 THR B N 1
ATOM 4914 C CA . THR B 1 148 ? 4.656 18.578 23.469 1 68.25 148 THR B CA 1
ATOM 4915 C C . THR B 1 148 ? 4.02 19.891 23.047 1 68.25 148 THR B C 1
ATOM 4917 O O . THR B 1 148 ? 2.85 19.922 22.656 1 68.25 148 THR B O 1
ATOM 4920 N N . SER B 1 149 ? 4.645 20.969 23.578 1 59.94 149 SER B N 1
ATOM 4921 C CA . SER B 1 149 ? 4.172 22.281 23.141 1 59.94 149 SER B CA 1
ATOM 4922 C C . SER B 1 149 ? 4.496 22.516 21.672 1 59.94 149 SER B C 1
ATOM 4924 O O . SER B 1 149 ? 5.66 22.688 21.312 1 59.94 149 SER B O 1
ATOM 4926 N N . ASN B 1 150 ? 3.879 21.688 20.828 1 56.97 150 ASN B N 1
ATOM 4927 C CA . ASN B 1 150 ? 4.367 21.859 19.469 1 56.97 150 ASN B CA 1
ATOM 4928 C C . ASN B 1 150 ? 3.473 22.812 18.672 1 56.97 150 ASN B C 1
ATOM 4930 O O . ASN B 1 150 ? 2.252 22.656 18.656 1 56.97 150 ASN B O 1
ATOM 4934 N N . GLU B 1 151 ? 4.082 24.156 18.562 1 58.06 151 GLU B N 1
ATOM 4935 C CA . GLU B 1 151 ? 3.498 24.859 17.422 1 58.06 151 GLU B CA 1
ATOM 4936 C C . GLU B 1 151 ? 3.535 24 16.156 1 58.06 151 GLU B C 1
ATOM 4938 O O . GLU B 1 151 ? 4.523 23.312 15.898 1 58.06 151 GLU B O 1
ATOM 4943 N N . LEU B 1 152 ? 2.352 23.609 15.695 1 63.16 152 LEU B N 1
ATOM 4944 C CA . LEU B 1 152 ? 2.391 22.938 14.398 1 63.16 152 LEU B CA 1
ATOM 4945 C C . LEU B 1 152 ? 3.379 23.625 13.461 1 63.16 152 LEU B C 1
ATOM 4947 O O . LEU B 1 152 ? 3.453 24.859 13.422 1 63.16 152 LEU B O 1
ATOM 4951 N N . PRO B 1 153 ? 4.27 22.766 12.953 1 62.75 153 PRO B N 1
ATOM 4952 C CA . PRO B 1 153 ? 5.168 23.391 11.984 1 62.75 153 PRO B CA 1
ATOM 4953 C C . PRO B 1 153 ? 4.426 24.203 10.922 1 62.75 153 PRO B C 1
ATOM 4955 O O . PRO B 1 153 ? 3.324 23.828 10.516 1 62.75 153 PRO B O 1
ATOM 4958 N N . THR B 1 154 ? 4.848 25.406 10.836 1 66.19 154 THR B N 1
ATOM 4959 C CA . THR B 1 154 ? 4.266 26.25 9.797 1 66.19 154 THR B CA 1
ATOM 4960 C C . THR B 1 154 ? 5.32 26.672 8.781 1 66.19 154 THR B C 1
ATOM 4962 O O . THR B 1 154 ? 6.512 26.422 8.977 1 66.19 154 THR B O 1
ATOM 4965 N N . GLY B 1 155 ? 4.895 27.031 7.715 1 80.94 155 GLY B N 1
ATOM 4966 C CA . GLY B 1 155 ? 5.785 27.625 6.73 1 80.94 155 GLY B CA 1
ATOM 4967 C C . GLY B 1 155 ? 6.387 26.594 5.785 1 80.94 155 GLY B C 1
ATOM 4968 O O . GLY B 1 155 ? 5.758 25.578 5.473 1 80.94 155 GLY B O 1
ATOM 4969 N N . ASN B 1 156 ? 7.516 26.906 5.336 1 89.25 156 ASN B N 1
ATOM 4970 C CA . ASN B 1 156 ? 8.156 26.125 4.281 1 89.25 156 ASN B CA 1
ATOM 4971 C C . ASN B 1 156 ? 8.648 24.781 4.797 1 89.25 156 ASN B C 1
ATOM 4973 O O . ASN B 1 156 ? 8.648 23.797 4.059 1 89.25 156 ASN B O 1
ATOM 4977 N N . ILE B 1 157 ? 8.883 24.719 6.074 1 90.56 157 ILE B N 1
ATOM 4978 C CA . ILE B 1 157 ? 9.359 23.469 6.645 1 90.56 157 ILE B CA 1
ATOM 4979 C C . ILE B 1 157 ? 8.219 22.453 6.672 1 90.56 157 ILE B C 1
ATOM 4981 O O . ILE B 1 157 ? 8.414 21.281 6.328 1 90.56 157 ILE B O 1
ATOM 4985 N N . ALA B 1 158 ? 7.086 22.891 7.082 1 88.62 158 ALA B N 1
ATOM 4986 C CA . ALA B 1 158 ? 5.914 22.016 7.113 1 88.62 158 ALA B CA 1
ATOM 4987 C C . ALA B 1 158 ? 5.559 21.531 5.711 1 88.62 158 ALA B C 1
ATOM 4989 O O . ALA B 1 158 ? 5.25 20.344 5.52 1 88.62 158 ALA B O 1
ATOM 4990 N N . LYS B 1 159 ? 5.656 22.469 4.801 1 92.75 159 LYS B N 1
ATOM 4991 C CA . LYS B 1 159 ? 5.395 22.141 3.404 1 92.75 159 LYS B CA 1
ATOM 4992 C C . LYS B 1 159 ? 6.387 21.094 2.896 1 92.75 159 LYS B C 1
ATOM 4994 O O . LYS B 1 159 ? 5.992 20.094 2.287 1 92.75 159 LYS B O 1
ATOM 4999 N N . LEU B 1 160 ? 7.625 21.328 3.195 1 95.56 160 LEU B N 1
ATOM 5000 C CA . LEU B 1 160 ? 8.688 20.422 2.754 1 95.56 160 LEU B CA 1
ATOM 5001 C C . LEU B 1 160 ? 8.5 19.031 3.355 1 95.56 160 LEU B C 1
ATOM 5003 O O . LEU B 1 160 ? 8.672 18.031 2.666 1 95.56 160 LEU B O 1
ATOM 5007 N N . ARG B 1 161 ? 8.102 19 4.57 1 93.38 161 ARG B N 1
ATOM 5008 C CA . ARG B 1 161 ? 7.902 17.719 5.258 1 93.38 161 ARG B CA 1
ATOM 5009 C C . ARG B 1 161 ? 6.762 16.938 4.621 1 93.38 161 ARG B C 1
ATOM 5011 O O . ARG B 1 161 ? 6.887 15.727 4.398 1 93.38 161 ARG B O 1
ATOM 5018 N N . LYS B 1 162 ? 5.703 17.609 4.34 1 92.62 162 LYS B N 1
ATOM 5019 C CA . LYS B 1 162 ? 4.578 16.953 3.678 1 92.62 162 LYS B CA 1
ATOM 5020 C C . LYS B 1 162 ? 4.996 16.375 2.332 1 92.62 162 LYS B C 1
ATOM 5022 O O . LYS B 1 162 ? 4.664 15.227 2.016 1 92.62 162 LYS B O 1
ATOM 5027 N N . LEU B 1 163 ? 5.758 17.141 1.606 1 96.75 163 LEU B N 1
ATOM 5028 C CA . LEU B 1 163 ? 6.168 16.719 0.269 1 96.75 163 LEU B CA 1
ATOM 5029 C C . LEU B 1 163 ? 7.141 15.547 0.337 1 96.75 163 LEU B C 1
ATOM 5031 O O . LEU B 1 163 ? 7.008 14.578 -0.411 1 96.75 163 LEU B O 1
ATOM 5035 N N . THR B 1 164 ? 8.086 15.625 1.242 1 97.19 164 THR B N 1
ATOM 5036 C CA . THR B 1 164 ? 9.094 14.578 1.324 1 97.19 164 THR B CA 1
ATOM 5037 C C . THR B 1 164 ? 8.477 13.281 1.848 1 97.19 164 THR B C 1
ATOM 5039 O O . THR B 1 164 ? 8.852 12.188 1.411 1 97.19 164 THR B O 1
ATOM 5042 N N . ARG B 1 165 ? 7.574 13.391 2.768 1 93.75 165 ARG B N 1
ATOM 5043 C CA . ARG B 1 165 ? 6.887 12.203 3.256 1 93.75 165 ARG B CA 1
ATOM 5044 C C . ARG B 1 165 ? 6.027 11.578 2.16 1 93.75 165 ARG B C 1
ATOM 5046 O O . ARG B 1 165 ? 5.965 10.359 2.033 1 93.75 165 ARG B O 1
ATOM 5053 N N . ALA B 1 166 ? 5.363 12.414 1.41 1 95.5 166 ALA B N 1
ATOM 5054 C CA . ALA B 1 166 ? 4.586 11.922 0.277 1 95.5 166 ALA B CA 1
ATOM 5055 C C . ALA B 1 166 ? 5.477 11.195 -0.727 1 95.5 166 ALA B C 1
ATOM 5057 O O . ALA B 1 166 ? 5.098 10.148 -1.262 1 95.5 166 ALA B O 1
ATOM 5058 N N . ARG B 1 167 ? 6.641 11.742 -0.976 1 96.81 167 ARG B N 1
ATOM 5059 C CA . ARG B 1 167 ? 7.574 11.102 -1.894 1 96.81 167 ARG B CA 1
ATOM 5060 C C . ARG B 1 167 ? 7.969 9.719 -1.3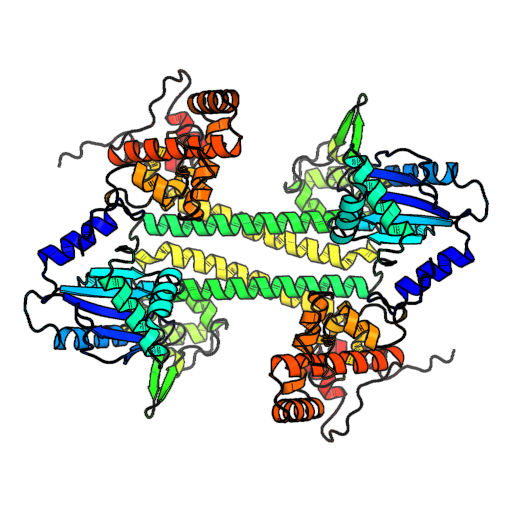92 1 96.81 167 ARG B C 1
ATOM 5062 O O . ARG B 1 167 ? 8.039 8.766 -2.172 1 96.81 167 ARG B O 1
ATOM 5069 N N . ARG B 1 168 ? 8.25 9.68 -0.159 1 95.31 168 ARG B N 1
ATOM 5070 C CA . ARG B 1 168 ? 8.625 8.398 0.435 1 95.31 168 ARG B CA 1
ATOM 5071 C C . ARG B 1 168 ? 7.512 7.371 0.249 1 95.31 168 ARG B C 1
ATOM 5073 O O . ARG B 1 168 ? 7.785 6.207 -0.055 1 95.31 168 ARG B O 1
ATOM 5080 N N . GLU B 1 169 ? 6.32 7.785 0.467 1 93.69 169 GLU B N 1
ATOM 5081 C CA . GLU B 1 169 ? 5.176 6.902 0.272 1 93.69 169 GLU B CA 1
ATOM 5082 C C . GLU B 1 169 ? 5.082 6.43 -1.175 1 93.69 169 GLU B C 1
ATOM 5084 O O . GLU B 1 169 ? 4.852 5.246 -1.433 1 93.69 169 GLU B O 1
ATOM 5089 N N . LEU B 1 170 ? 5.219 7.336 -2.121 1 96.5 170 LEU B N 1
ATOM 5090 C CA . LEU B 1 170 ? 5.141 7 -3.539 1 96.5 170 LEU B CA 1
ATOM 5091 C C . LEU B 1 170 ? 6.262 6.047 -3.936 1 96.5 170 LEU B C 1
ATOM 5093 O O . LEU B 1 170 ? 6.043 5.109 -4.703 1 96.5 170 LEU B O 1
ATOM 5097 N N . THR B 1 171 ? 7.445 6.277 -3.396 1 96.81 171 THR B N 1
ATOM 5098 C CA . THR B 1 171 ? 8.578 5.41 -3.721 1 96.81 171 THR B CA 1
ATOM 5099 C C . THR B 1 171 ? 8.359 4.008 -3.158 1 96.81 171 THR B C 1
ATOM 5101 O O . THR B 1 171 ? 8.727 3.018 -3.797 1 96.81 171 THR B O 1
ATOM 5104 N N . SER B 1 172 ? 7.812 3.965 -1.986 1 96 172 SER B N 1
ATOM 5105 C CA . SER B 1 172 ? 7.477 2.666 -1.413 1 96 172 SER B CA 1
ATOM 5106 C C . SER B 1 172 ? 6.469 1.922 -2.279 1 96 172 SER B C 1
ATOM 5108 O O . SER B 1 172 ? 6.613 0.722 -2.52 1 96 172 SER B O 1
ATOM 5110 N N . GLU B 1 173 ? 5.469 2.59 -2.701 1 95 173 GLU B N 1
ATOM 5111 C CA . GLU B 1 173 ? 4.465 1.997 -3.58 1 95 173 GLU B CA 1
ATOM 5112 C C . GLU B 1 173 ? 5.086 1.549 -4.902 1 95 173 GLU B C 1
ATOM 5114 O O . GLU B 1 173 ? 4.715 0.507 -5.445 1 95 173 GLU B O 1
ATOM 5119 N N . ARG B 1 174 ? 5.961 2.371 -5.441 1 97.31 174 ARG B N 1
ATOM 5120 C CA . ARG B 1 174 ? 6.66 2.021 -6.672 1 97.31 174 ARG B CA 1
ATOM 5121 C C . ARG B 1 174 ? 7.449 0.729 -6.508 1 97.31 174 ARG B C 1
ATOM 5123 O O . ARG B 1 174 ? 7.418 -0.142 -7.379 1 97.31 174 ARG B O 1
ATOM 5130 N N . THR B 1 175 ? 8.133 0.646 -5.391 1 97.44 175 THR B N 1
ATOM 5131 C CA . THR B 1 175 ? 8.914 -0.554 -5.117 1 97.44 175 THR B CA 1
ATOM 5132 C C . THR B 1 175 ? 8.008 -1.78 -5.023 1 97.44 175 THR B C 1
ATOM 5134 O O . THR B 1 175 ? 8.32 -2.83 -5.59 1 97.44 175 THR B O 1
ATOM 5137 N N . LYS B 1 176 ? 6.91 -1.64 -4.359 1 95.94 176 LYS B N 1
ATOM 5138 C CA . LYS B 1 176 ? 5.945 -2.732 -4.273 1 95.94 176 LYS B CA 1
ATOM 5139 C C . LYS B 1 176 ? 5.441 -3.129 -5.66 1 95.94 176 LYS B C 1
ATOM 5141 O O . LYS B 1 176 ? 5.328 -4.316 -5.965 1 95.94 176 LYS B O 1
ATOM 5146 N N . THR B 1 177 ? 5.098 -2.16 -6.438 1 97 177 THR B N 1
ATOM 5147 C CA . THR B 1 177 ? 4.609 -2.398 -7.789 1 97 177 THR B CA 1
ATOM 5148 C C . THR B 1 177 ? 5.664 -3.109 -8.633 1 9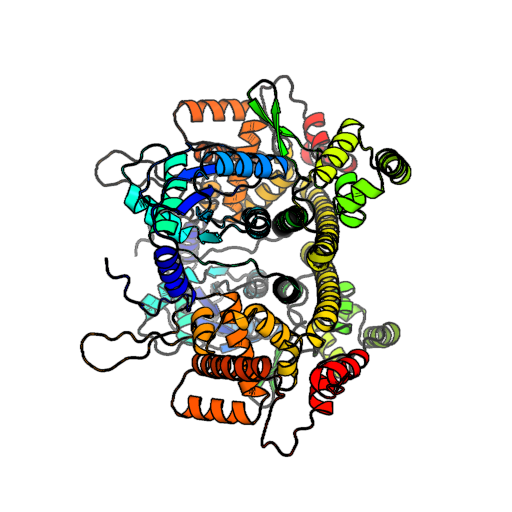7 177 THR B C 1
ATOM 5150 O O . THR B 1 177 ? 5.352 -4.055 -9.359 1 97 177 THR B O 1
ATOM 5153 N N . LYS B 1 178 ? 6.922 -2.656 -8.523 1 97.81 178 LYS B N 1
ATOM 5154 C CA . LYS B 1 178 ? 8.023 -3.293 -9.242 1 97.81 178 LYS B CA 1
ATOM 5155 C C . LYS B 1 178 ? 8.156 -4.762 -8.844 1 97.81 178 LYS B C 1
ATOM 5157 O O . LYS B 1 178 ? 8.383 -5.621 -9.703 1 97.81 178 LYS B O 1
ATOM 5162 N N . ASN B 1 179 ? 7.992 -5.012 -7.633 1 95.69 179 ASN B N 1
ATOM 5163 C CA . ASN B 1 179 ? 8.07 -6.391 -7.16 1 95.69 179 ASN B CA 1
ATOM 5164 C C . ASN B 1 179 ? 6.945 -7.246 -7.73 1 95.69 179 ASN B C 1
ATOM 5166 O O . ASN B 1 179 ? 7.152 -8.414 -8.055 1 95.69 179 ASN B O 1
ATOM 5170 N N . LEU B 1 180 ? 5.793 -6.707 -7.801 1 95.94 180 LEU B N 1
ATOM 5171 C CA . LEU B 1 180 ? 4.676 -7.426 -8.398 1 95.94 180 LEU B CA 1
ATOM 5172 C C . LEU B 1 180 ? 4.926 -7.68 -9.883 1 95.94 180 LEU B C 1
ATOM 5174 O O . LEU B 1 180 ? 4.602 -8.758 -10.398 1 95.94 180 LEU B O 1
ATOM 5178 N N . ILE B 1 181 ? 5.469 -6.68 -10.516 1 97.62 181 ILE B N 1
ATOM 5179 C CA . ILE B 1 181 ? 5.812 -6.84 -11.922 1 97.62 181 ILE B CA 1
ATOM 5180 C C . ILE B 1 181 ? 6.816 -7.98 -12.078 1 97.62 181 ILE B C 1
ATOM 5182 O O . ILE B 1 181 ? 6.66 -8.836 -12.953 1 97.62 181 ILE B O 1
ATOM 5186 N N . ARG B 1 182 ? 7.809 -7.973 -11.219 1 96.69 182 ARG B N 1
ATOM 5187 C CA . ARG B 1 182 ? 8.797 -9.039 -11.25 1 96.69 182 ARG B CA 1
ATOM 5188 C C . ARG B 1 182 ? 8.141 -10.406 -11.039 1 96.69 182 ARG B C 1
ATOM 5190 O O . ARG B 1 182 ? 8.492 -11.375 -11.711 1 96.69 182 ARG B O 1
ATOM 5197 N N . MET B 1 183 ? 7.215 -10.469 -10.203 1 94.88 183 MET B N 1
ATOM 5198 C CA . MET B 1 183 ? 6.523 -11.719 -9.906 1 94.88 183 MET B CA 1
ATOM 5199 C C . MET B 1 183 ? 5.75 -12.211 -11.125 1 94.88 183 MET B C 1
ATOM 5201 O O . MET B 1 183 ? 5.879 -13.375 -11.516 1 94.88 183 MET B O 1
ATOM 5205 N N . HIS B 1 184 ? 4.941 -11.359 -11.719 1 96.44 184 HIS B N 1
ATOM 5206 C CA . HIS B 1 184 ? 4.184 -11.766 -12.898 1 96.44 184 HIS B CA 1
ATOM 5207 C C . HIS B 1 184 ? 5.109 -12.18 -14.031 1 96.44 184 HIS B C 1
ATOM 5209 O O . HIS B 1 184 ? 4.828 -13.148 -14.742 1 96.44 184 HIS B O 1
ATOM 5215 N N . MET B 1 185 ? 6.195 -11.422 -14.133 1 96.88 185 MET B N 1
ATOM 5216 C CA . MET B 1 185 ? 7.133 -11.773 -15.195 1 96.88 185 MET B CA 1
ATOM 5217 C C . MET B 1 185 ? 7.785 -13.125 -14.922 1 96.88 185 MET B C 1
ATOM 5219 O O . MET B 1 185 ? 8.039 -13.891 -15.852 1 96.88 185 MET B O 1
ATOM 5223 N N . ASP B 1 186 ? 8.055 -13.43 -13.695 1 95.06 186 ASP B N 1
ATOM 5224 C CA . ASP B 1 186 ? 8.586 -14.742 -13.336 1 95.06 186 ASP B CA 1
ATOM 5225 C C . ASP B 1 186 ? 7.621 -15.852 -13.742 1 95.06 186 ASP B C 1
ATOM 5227 O O . ASP B 1 186 ? 8.047 -16.938 -14.156 1 95.06 186 ASP B O 1
ATOM 5231 N N . HIS B 1 187 ? 6.359 -15.586 -13.672 1 93.75 187 HIS B N 1
ATOM 5232 C CA . HIS B 1 187 ? 5.359 -16.562 -14.102 1 93.75 187 HIS B CA 1
ATOM 5233 C C . HIS B 1 187 ? 5.305 -16.656 -15.625 1 93.75 187 HIS B C 1
ATOM 5235 O O . HIS B 1 187 ? 5.203 -17.766 -16.172 1 93.75 187 HIS B O 1
ATOM 5241 N N . ILE B 1 188 ? 5.41 -15.555 -16.281 1 96.75 188 ILE B N 1
ATOM 5242 C CA . ILE B 1 188 ? 5.199 -15.469 -17.719 1 96.75 188 ILE B CA 1
ATOM 5243 C C . ILE B 1 188 ? 6.449 -15.953 -18.453 1 96.75 188 ILE B C 1
ATOM 5245 O O . ILE B 1 188 ? 6.359 -16.719 -19.422 1 96.75 188 ILE B O 1
ATOM 5249 N N . PHE B 1 189 ? 7.582 -15.477 -18.062 1 96.75 189 PHE B N 1
ATOM 5250 C CA . PHE B 1 189 ? 8.891 -15.734 -18.641 1 96.75 189 PHE B CA 1
ATOM 5251 C C . PHE B 1 189 ? 9.961 -15.82 -17.562 1 96.75 189 PHE B C 1
ATOM 5253 O O . PHE B 1 189 ? 10.664 -14.844 -17.297 1 96.75 189 PHE B O 1
ATOM 5260 N N . ARG B 1 190 ? 10.117 -16.969 -17.062 1 93.62 190 ARG B N 1
ATOM 5261 C CA . ARG B 1 190 ? 10.891 -17.25 -15.859 1 93.62 190 ARG B CA 1
ATOM 5262 C C . ARG B 1 190 ? 12.32 -16.734 -15.992 1 93.62 190 ARG B C 1
ATOM 5264 O O . ARG B 1 190 ? 12.883 -16.188 -15.039 1 93.62 190 ARG B O 1
ATOM 5271 N N . GLU B 1 191 ? 12.922 -16.828 -17.125 1 93.31 191 GLU B N 1
ATOM 5272 C CA . GLU B 1 191 ? 14.328 -16.531 -17.344 1 93.31 191 GLU B CA 1
ATOM 5273 C C . GLU B 1 191 ? 14.523 -15.078 -17.781 1 93.31 191 GLU B C 1
ATOM 5275 O O . GLU B 1 191 ? 15.648 -14.641 -18.031 1 93.31 191 GLU B O 1
ATOM 5280 N N . TYR B 1 192 ? 13.383 -14.289 -17.859 1 95.94 192 TYR B N 1
ATOM 5281 C CA . TYR B 1 192 ? 13.406 -12.93 -18.375 1 95.94 192 TYR B CA 1
ATOM 5282 C C . TYR B 1 192 ? 14.367 -12.055 -17.578 1 95.94 192 TYR B C 1
ATOM 5284 O O . TYR B 1 192 ? 15.031 -11.18 -18.141 1 95.94 192 TYR B O 1
ATOM 5292 N N . GLN B 1 193 ? 14.445 -12.352 -16.234 1 93.94 193 GLN B N 1
ATOM 5293 C CA . GLN B 1 193 ? 15.227 -11.484 -15.352 1 93.94 193 GLN B CA 1
ATOM 5294 C C . GLN B 1 193 ? 16.625 -12.055 -15.125 1 93.94 193 GLN B C 1
ATOM 5296 O O . GLN B 1 193 ? 17.406 -11.484 -14.359 1 93.94 193 GLN B O 1
ATOM 5301 N N . GLY B 1 194 ? 16.906 -13.188 -15.703 1 92.38 194 GLY B N 1
ATOM 5302 C CA . GLY B 1 194 ? 18.234 -13.758 -15.633 1 92.38 194 GLY B CA 1
ATOM 5303 C C . GLY B 1 194 ? 18.25 -15.234 -15.281 1 92.38 194 GLY B C 1
ATOM 5304 O O . GLY B 1 194 ? 17.234 -15.773 -14.852 1 92.38 194 GLY B O 1
ATOM 5305 N N . LYS B 1 195 ? 19.328 -15.805 -15.578 1 89.19 195 LYS B N 1
ATOM 5306 C CA . LYS B 1 195 ? 19.609 -17.203 -15.273 1 89.19 195 LYS B CA 1
ATOM 5307 C C . LYS B 1 195 ? 21.031 -17.391 -14.781 1 89.19 195 LYS B C 1
ATOM 5309 O O . LYS B 1 195 ? 21.922 -16.594 -15.102 1 89.19 195 LYS B O 1
ATOM 5314 N N . THR B 1 196 ? 21.141 -18.328 -13.906 1 89.5 196 THR B N 1
ATOM 5315 C CA . THR B 1 196 ? 22.484 -18.641 -13.461 1 89.5 196 THR B CA 1
ATOM 5316 C C . THR B 1 196 ? 23.234 -19.453 -14.516 1 89.5 196 THR B C 1
ATOM 5318 O O . THR B 1 196 ? 22.703 -20.438 -15.039 1 89.5 196 THR B O 1
ATOM 5321 N N . VAL B 1 197 ? 24.391 -19 -14.836 1 84.94 197 VAL B N 1
ATOM 5322 C CA . VAL B 1 197 ? 25.25 -19.703 -15.797 1 84.94 197 VAL B CA 1
ATOM 5323 C C . VAL B 1 197 ? 26.641 -19.906 -15.195 1 84.94 197 VAL B C 1
ATOM 5325 O O . VAL B 1 197 ? 27.047 -19.172 -14.297 1 84.94 197 VAL B O 1
ATOM 5328 N N . TRP B 1 198 ? 27.156 -20.969 -15.594 1 82.19 198 TRP B N 1
ATOM 5329 C CA . TRP B 1 198 ? 28.531 -21.25 -15.156 1 82.19 198 TRP B CA 1
ATOM 5330 C C . TRP B 1 198 ? 29.547 -20.594 -16.094 1 82.19 198 TRP B C 1
ATOM 5332 O O . TRP B 1 198 ? 29.531 -20.828 -17.297 1 82.19 198 TRP B O 1
ATOM 5342 N N . ILE B 1 199 ? 30.281 -19.641 -15.539 1 79.38 199 ILE B N 1
ATOM 5343 C CA . ILE B 1 199 ? 31.344 -19 -16.297 1 79.38 199 ILE B CA 1
ATOM 5344 C C . ILE B 1 199 ? 32.656 -19.156 -15.562 1 79.38 199 ILE B C 1
ATOM 5346 O O . ILE B 1 199 ? 32.844 -18.656 -14.453 1 79.38 199 ILE B O 1
ATOM 5350 N N . ASN B 1 200 ? 33.656 -19.781 -16.203 1 84.31 200 ASN B N 1
ATOM 5351 C CA . ASN B 1 200 ? 35 -19.984 -15.648 1 84.31 200 ASN B CA 1
ATOM 5352 C C . ASN B 1 200 ? 34.938 -20.578 -14.242 1 84.31 200 ASN B C 1
ATOM 5354 O O . ASN B 1 200 ? 35.562 -20.094 -13.32 1 84.31 200 ASN B O 1
ATOM 5358 N N . GLY B 1 201 ? 34.062 -21.578 -14.062 1 79.5 201 GLY B N 1
ATOM 5359 C CA . GLY B 1 201 ? 33.969 -22.328 -12.82 1 79.5 201 GLY B CA 1
ATOM 5360 C C . GLY B 1 201 ? 33.188 -21.594 -11.742 1 79.5 201 GLY B C 1
ATOM 5361 O O . GLY B 1 201 ? 33.062 -22.078 -10.625 1 79.5 201 GLY B O 1
ATOM 5362 N N . LYS B 1 202 ? 32.75 -20.391 -12.047 1 84.12 202 LYS B N 1
ATOM 5363 C CA . LYS B 1 202 ? 31.969 -19.625 -11.07 1 84.12 202 LYS B CA 1
ATOM 5364 C C . LYS B 1 202 ? 30.547 -19.391 -11.57 1 84.12 202 LYS B C 1
ATOM 5366 O O . LYS B 1 202 ? 30.328 -19.188 -12.766 1 84.12 202 LYS B O 1
ATOM 5371 N N . ARG B 1 203 ? 29.609 -19.5 -10.711 1 84.62 203 ARG B N 1
ATOM 5372 C CA . ARG B 1 203 ? 28.219 -19.219 -11.055 1 84.62 203 ARG B CA 1
ATOM 5373 C C . ARG B 1 203 ? 27.953 -17.719 -11.109 1 84.62 203 ARG B C 1
ATOM 5375 O O . ARG B 1 203 ? 28.344 -16.984 -10.203 1 84.62 203 ARG B O 1
ATOM 5382 N N . LYS B 1 204 ? 27.453 -17.312 -12.172 1 88.81 204 LYS B N 1
ATOM 5383 C CA . LYS B 1 204 ? 27.094 -15.914 -12.344 1 88.81 204 LYS B CA 1
ATOM 5384 C C . LYS B 1 204 ? 25.688 -15.766 -12.898 1 88.81 204 LYS B C 1
ATOM 5386 O O . LYS B 1 204 ? 25.203 -16.656 -13.609 1 88.81 204 LYS B O 1
ATOM 5391 N N . ILE B 1 205 ? 25.078 -14.734 -12.516 1 90.12 205 ILE B N 1
ATOM 5392 C CA . ILE B 1 205 ? 23.75 -14.445 -13.062 1 90.12 205 ILE B CA 1
ATOM 5393 C C . ILE B 1 205 ? 23.891 -13.68 -14.375 1 90.12 205 ILE B C 1
ATOM 5395 O O . ILE B 1 205 ? 24.562 -12.648 -14.43 1 90.12 205 ILE B O 1
ATOM 5399 N N . SER B 1 206 ? 23.375 -14.289 -15.367 1 92.44 206 SER B N 1
ATOM 5400 C CA . SER B 1 206 ? 23.375 -13.648 -16.672 1 92.44 206 SER B CA 1
ATOM 5401 C C . SER B 1 206 ? 22 -13.07 -17 1 92.44 206 SER B C 1
ATOM 5403 O O . SER B 1 206 ? 21.016 -13.797 -17.078 1 92.44 206 SER B O 1
ATOM 5405 N N . LYS B 1 207 ? 21.984 -11.789 -17.172 1 94.25 207 LYS B N 1
ATOM 5406 C CA . LYS B 1 207 ? 20.719 -11.086 -17.422 1 94.25 207 LYS B CA 1
ATOM 5407 C C . LYS B 1 207 ? 20.641 -10.617 -18.875 1 94.25 207 LYS B C 1
ATOM 5409 O O . LYS B 1 207 ? 21.594 -10.047 -19.406 1 94.25 207 LYS B O 1
ATOM 5414 N N . PRO B 1 208 ? 19.5 -10.938 -19.5 1 94.81 208 PRO B N 1
ATOM 5415 C CA . PRO B 1 208 ? 19.375 -10.461 -20.875 1 94.81 208 PRO B CA 1
ATOM 5416 C C . PRO B 1 208 ? 19.328 -8.938 -20.969 1 94.81 208 PRO B C 1
ATOM 5418 O O . PRO B 1 208 ? 19.844 -8.359 -21.938 1 94.81 208 PRO B O 1
ATOM 5421 N N . LEU B 1 209 ? 18.688 -8.289 -20.016 1 95 209 LEU B N 1
ATOM 5422 C CA . LEU B 1 209 ? 18.562 -6.836 -20 1 95 209 LEU B CA 1
ATOM 5423 C C . LEU B 1 209 ? 19.203 -6.25 -18.75 1 95 209 LEU B C 1
ATOM 5425 O O . LEU B 1 209 ? 19.031 -6.785 -17.641 1 95 209 LEU B O 1
ATOM 5429 N N . THR B 1 210 ? 19.938 -5.188 -18.875 1 90.25 210 THR B N 1
ATOM 5430 C CA . THR B 1 210 ? 20.641 -4.562 -17.766 1 90.25 210 THR B CA 1
ATOM 5431 C C . THR B 1 210 ? 19.656 -3.982 -16.75 1 90.25 210 THR B C 1
ATOM 5433 O O . THR B 1 210 ? 19.859 -4.105 -15.539 1 90.25 210 THR B O 1
ATOM 5436 N N . ASP B 1 211 ? 18.672 -3.338 -17.219 1 93.38 211 ASP B N 1
ATOM 5437 C CA . ASP B 1 211 ? 17.656 -2.746 -16.359 1 93.38 211 ASP B CA 1
ATOM 5438 C C . ASP B 1 211 ? 16.281 -3.334 -16.672 1 93.38 211 ASP B C 1
ATOM 5440 O O . ASP B 1 211 ? 15.688 -3.037 -17.703 1 93.38 211 ASP B O 1
ATOM 5444 N N . VAL B 1 212 ? 15.812 -4.078 -15.75 1 94.81 212 VAL B N 1
ATOM 5445 C CA . VAL B 1 212 ? 14.539 -4.773 -15.914 1 94.81 212 VAL B CA 1
ATOM 5446 C C . VAL B 1 212 ? 13.406 -3.758 -16.062 1 94.81 212 VAL B C 1
ATOM 5448 O O . VAL B 1 212 ? 12.344 -4.078 -16.594 1 94.81 212 VAL B O 1
ATOM 5451 N N . PHE B 1 213 ? 13.641 -2.555 -15.617 1 96.75 213 PHE B N 1
ATOM 5452 C CA . PHE B 1 213 ? 12.57 -1.565 -15.68 1 96.75 213 PHE B CA 1
ATOM 5453 C C . PHE B 1 213 ? 12.922 -0.443 -16.641 1 96.75 213 PHE B C 1
ATOM 5455 O O . PHE B 1 213 ? 12.328 0.634 -16.609 1 96.75 213 PHE B O 1
ATOM 5462 N N . GLY B 1 214 ? 13.969 -0.683 -17.453 1 95.88 214 GLY B N 1
ATOM 5463 C CA . GLY B 1 214 ? 14.312 0.265 -18.5 1 95.88 214 GLY B CA 1
ATOM 5464 C C . GLY B 1 214 ? 13.297 0.311 -19.625 1 95.88 214 GLY B C 1
ATOM 5465 O O . GLY B 1 214 ? 12.344 -0.47 -19.641 1 95.88 214 GLY B O 1
ATOM 5466 N N . LYS B 1 215 ? 13.453 1.148 -20.562 1 96.06 215 LYS B N 1
ATOM 5467 C CA . LYS B 1 215 ? 12.523 1.371 -21.656 1 96.06 215 LYS B CA 1
ATOM 5468 C C . LYS B 1 215 ? 12.32 0.096 -22.469 1 96.06 215 LYS B C 1
ATOM 5470 O O . LYS B 1 215 ? 11.188 -0.289 -22.766 1 96.06 215 LYS B O 1
ATOM 5475 N N . ALA B 1 216 ? 13.391 -0.563 -22.859 1 97.12 216 ALA B N 1
ATOM 5476 C CA . ALA B 1 216 ? 13.305 -1.767 -23.688 1 97.12 216 ALA B CA 1
ATOM 5477 C C . ALA B 1 216 ? 12.547 -2.877 -22.969 1 97.12 216 ALA B C 1
ATOM 5479 O O . ALA B 1 216 ? 11.664 -3.514 -23.547 1 97.12 216 ALA B O 1
ATOM 5480 N N . SER B 1 217 ? 12.945 -3.094 -21.734 1 97.62 217 SER B N 1
ATOM 5481 C CA . SER B 1 217 ? 12.32 -4.152 -20.938 1 97.62 217 SER B CA 1
ATOM 5482 C C . SER B 1 217 ? 10.828 -3.904 -20.766 1 97.62 217 SER B C 1
ATOM 5484 O O . SER B 1 217 ? 10.016 -4.809 -20.953 1 97.62 217 SER B O 1
ATOM 5486 N N . ARG B 1 218 ? 10.453 -2.703 -20.422 1 97.44 218 ARG B N 1
ATOM 5487 C CA . ARG B 1 218 ? 9.047 -2.365 -20.219 1 97.44 218 ARG B CA 1
ATOM 5488 C C . ARG B 1 218 ? 8.25 -2.531 -21.5 1 97.44 218 ARG B C 1
ATOM 5490 O O . ARG B 1 218 ? 7.094 -2.963 -21.469 1 97.44 218 ARG B O 1
ATOM 5497 N N . TYR B 1 219 ? 8.828 -2.191 -22.672 1 97.88 219 TYR B N 1
ATOM 5498 C CA . TYR B 1 219 ? 8.18 -2.369 -23.953 1 97.88 219 TYR B CA 1
ATOM 5499 C C . TYR B 1 219 ? 7.918 -3.844 -24.234 1 97.88 219 TYR B C 1
ATOM 5501 O O . TYR B 1 219 ? 6.82 -4.219 -24.656 1 97.88 219 TYR B O 1
ATOM 5509 N N . LEU B 1 220 ? 8.914 -4.672 -23.984 1 98 220 LEU B N 1
ATOM 5510 C CA . LEU B 1 220 ? 8.766 -6.102 -24.219 1 98 220 LEU B CA 1
ATOM 5511 C C . LEU B 1 220 ? 7.727 -6.703 -23.281 1 98 220 LEU B C 1
ATOM 5513 O O . LEU B 1 220 ? 6.918 -7.539 -23.703 1 98 220 LEU B O 1
ATOM 5517 N N . MET B 1 221 ? 7.75 -6.273 -22.016 1 98.25 221 MET B N 1
ATOM 5518 C CA . MET B 1 221 ? 6.773 -6.766 -21.047 1 98.25 221 MET B CA 1
ATOM 5519 C C . MET B 1 221 ? 5.352 -6.453 -21.5 1 98.25 221 MET B C 1
ATOM 5521 O O . MET B 1 221 ? 4.441 -7.262 -21.312 1 98.25 221 MET B O 1
ATOM 5525 N N . ARG B 1 222 ? 5.184 -5.344 -22.109 1 97.75 222 ARG B N 1
ATOM 5526 C CA . ARG B 1 222 ? 3.857 -4.867 -22.484 1 97.75 222 ARG B CA 1
ATOM 5527 C C . ARG B 1 222 ? 3.373 -5.555 -23.75 1 97.75 222 ARG B C 1
ATOM 5529 O O . ARG B 1 222 ? 2.191 -5.887 -23.875 1 97.75 222 ARG B O 1
ATOM 5536 N N . HIS B 1 223 ? 4.285 -5.812 -24.688 1 98 223 HIS B N 1
ATOM 5537 C CA . HIS B 1 223 ? 3.834 -6.191 -26.016 1 98 223 HIS B CA 1
ATOM 5538 C C . HIS B 1 223 ? 4.246 -7.621 -26.359 1 98 223 HIS B C 1
ATOM 5540 O O . HIS B 1 223 ? 3.592 -8.289 -27.156 1 98 223 HIS B O 1
ATOM 5546 N N . TYR B 1 224 ? 5.363 -8.07 -25.812 1 98.19 224 TYR B N 1
ATOM 5547 C CA . TYR B 1 224 ? 5.906 -9.391 -26.109 1 98.19 224 TYR B CA 1
ATOM 5548 C C . TYR B 1 224 ? 6.391 -10.07 -24.828 1 98.19 224 TYR B C 1
ATOM 5550 O O . TYR B 1 224 ? 7.559 -10.453 -24.719 1 98.19 224 TYR B O 1
ATOM 5558 N N . PRO B 1 225 ? 5.473 -10.297 -23.859 1 98.06 225 PRO B N 1
ATOM 5559 C CA . PRO B 1 225 ? 5.895 -10.711 -22.516 1 98.06 225 PRO B CA 1
ATOM 5560 C C . PRO B 1 225 ? 6.297 -12.18 -22.453 1 98.06 225 PRO B C 1
ATOM 5562 O O . PRO B 1 225 ? 7.055 -12.578 -21.562 1 98.06 225 PRO B O 1
ATOM 5565 N N . HIS B 1 226 ? 5.855 -13 -23.344 1 98.5 226 HIS B N 1
ATOM 5566 C CA . HIS B 1 226 ? 6.016 -14.445 -23.25 1 98.5 226 HIS B CA 1
ATOM 5567 C C . HIS B 1 226 ? 7.164 -14.938 -24.125 1 98.5 226 HIS B C 1
ATOM 5569 O O . HIS B 1 226 ? 7.426 -14.367 -25.188 1 98.5 226 HIS B O 1
ATOM 5575 N N . PRO B 1 227 ? 7.816 -16.078 -23.734 1 97.62 227 PRO B N 1
ATOM 5576 C CA . PRO B 1 227 ? 8.883 -16.641 -24.578 1 97.62 227 PRO B CA 1
ATOM 5577 C C . PRO B 1 227 ? 8.43 -16.875 -26.016 1 97.62 227 PRO B C 1
ATOM 5579 O O . PRO B 1 227 ? 9.188 -16.641 -26.953 1 97.62 227 PRO B O 1
ATOM 5582 N N . SER B 1 228 ? 7.215 -17.328 -26.219 1 98 228 SER B N 1
ATOM 5583 C CA . SER B 1 228 ? 6.719 -17.609 -27.562 1 98 228 SER B CA 1
ATOM 5584 C C . SER B 1 228 ? 6.66 -16.344 -28.406 1 98 228 SER B C 1
ATOM 5586 O O . SER B 1 228 ? 6.824 -16.391 -29.625 1 98 228 SER B O 1
ATOM 5588 N N . ASP B 1 229 ? 6.383 -15.172 -27.75 1 98.19 229 ASP B N 1
ATOM 5589 C CA . ASP B 1 229 ? 6.395 -13.891 -28.453 1 98.19 229 ASP B CA 1
ATOM 5590 C C . ASP B 1 229 ? 7.793 -13.562 -28.984 1 98.19 229 ASP B C 1
ATOM 5592 O O . ASP B 1 229 ? 7.945 -13.133 -30.125 1 98.19 229 ASP B O 1
ATOM 5596 N N . ILE B 1 230 ? 8.75 -13.781 -28.141 1 98.31 230 ILE B N 1
ATOM 5597 C CA . ILE B 1 230 ? 10.141 -13.484 -28.453 1 98.31 230 ILE B CA 1
ATOM 5598 C C . ILE B 1 230 ? 10.609 -14.383 -29.594 1 98.31 230 ILE B C 1
ATOM 5600 O O . ILE B 1 230 ? 11.25 -13.914 -30.547 1 98.31 230 ILE B O 1
ATOM 5604 N N . LEU B 1 231 ? 10.234 -15.664 -29.5 1 98.12 231 LEU B N 1
ATOM 5605 C CA . LEU B 1 231 ? 10.625 -16.625 -30.531 1 98.12 231 LEU B CA 1
ATOM 5606 C C . LEU B 1 231 ? 9.969 -16.297 -31.859 1 98.12 231 LEU B C 1
ATOM 5608 O O . LEU B 1 231 ? 10.586 -16.453 -32.938 1 98.12 231 LEU B O 1
ATOM 5612 N N . LYS B 1 232 ? 8.766 -15.891 -31.812 1 97.94 232 LYS B N 1
ATOM 5613 C CA . LYS B 1 232 ? 8.055 -15.516 -33.031 1 97.94 232 LYS B CA 1
ATOM 5614 C C . LYS B 1 232 ? 8.719 -14.328 -33.719 1 97.94 232 LYS B C 1
ATOM 5616 O O . LYS B 1 232 ? 8.797 -14.266 -34.938 1 97.94 232 LYS B O 1
ATOM 5621 N N . LEU B 1 233 ? 9.156 -13.367 -32.938 1 97.62 233 LEU B N 1
ATOM 5622 C CA . LEU B 1 233 ? 9.859 -12.211 -33.5 1 97.62 233 LEU B CA 1
ATOM 5623 C C . LEU B 1 233 ? 11.188 -12.625 -34.125 1 97.62 233 LEU B C 1
ATOM 5625 O O . LEU B 1 233 ? 11.523 -12.203 -35.219 1 97.62 233 LEU B O 1
ATOM 5629 N N . GLY B 1 234 ? 11.914 -13.484 -33.406 1 97.75 234 GLY B N 1
ATOM 5630 C CA . GLY B 1 234 ? 13.234 -13.891 -33.844 1 97.75 234 GLY B CA 1
ATOM 5631 C C . GLY B 1 234 ? 14.258 -12.773 -33.781 1 97.75 234 GLY B C 1
ATOM 5632 O O . GLY B 1 234 ? 13.961 -11.68 -33.281 1 97.75 234 GLY B O 1
ATOM 5633 N N . GLU B 1 235 ? 15.445 -13.094 -34.25 1 97.69 235 GLU B N 1
ATOM 5634 C CA . GLU B 1 235 ? 16.531 -12.125 -34.188 1 97.69 235 GLU B CA 1
ATOM 5635 C C . GLU B 1 235 ? 16.219 -10.898 -35.031 1 97.69 235 GLU B C 1
ATOM 5637 O O . GLU B 1 235 ? 16.375 -9.766 -34.562 1 97.69 235 GLU B O 1
ATOM 5642 N N . GLU B 1 236 ? 15.75 -11.094 -36.188 1 97.38 236 GLU B N 1
ATOM 5643 C CA . GLU B 1 236 ? 15.445 -10 -37.094 1 97.38 236 GLU B CA 1
ATOM 5644 C C . GLU B 1 236 ? 14.297 -9.141 -36.594 1 97.38 236 GLU B C 1
ATOM 5646 O O . GLU B 1 236 ? 14.352 -7.914 -36.656 1 97.38 236 GLU B O 1
ATOM 5651 N N . GLY B 1 237 ? 13.305 -9.789 -36.125 1 97.69 237 GLY B N 1
ATOM 5652 C CA . GLY B 1 237 ? 12.172 -9.062 -35.594 1 97.69 237 GLY B CA 1
ATOM 5653 C C . GLY B 1 237 ? 12.531 -8.203 -34.375 1 97.69 237 GLY B C 1
ATOM 5654 O O . GLY B 1 237 ? 12.047 -7.078 -34.25 1 97.69 237 GLY B O 1
ATOM 5655 N N . LEU B 1 238 ? 13.375 -8.727 -33.531 1 98 238 LEU B N 1
ATOM 5656 C CA . LEU B 1 238 ? 13.805 -7.98 -32.344 1 98 238 LEU B CA 1
ATOM 5657 C C . LEU B 1 238 ? 14.648 -6.773 -32.75 1 98 238 LEU B C 1
ATOM 5659 O O . LEU B 1 238 ? 14.539 -5.707 -32.125 1 98 238 LEU B O 1
ATOM 5663 N N . ARG B 1 239 ? 15.477 -6.969 -33.688 1 97.31 239 ARG B N 1
ATOM 5664 C CA . ARG B 1 239 ? 16.297 -5.867 -34.188 1 97.31 239 ARG B CA 1
ATOM 5665 C C . ARG B 1 239 ? 15.438 -4.766 -34.781 1 97.31 239 ARG B C 1
ATOM 5667 O O . ARG B 1 239 ? 15.664 -3.58 -34.531 1 97.31 239 ARG B O 1
ATOM 5674 N N . ASP B 1 240 ? 14.539 -5.156 -35.594 1 97.31 240 ASP B N 1
ATOM 5675 C CA . ASP B 1 240 ? 13.625 -4.191 -36.219 1 97.31 240 ASP B CA 1
ATOM 5676 C C . ASP B 1 240 ? 12.852 -3.418 -35.156 1 97.31 240 ASP B C 1
ATOM 5678 O O . ASP B 1 240 ? 12.672 -2.203 -35.281 1 97.31 240 ASP B O 1
ATOM 5682 N N . LEU B 1 241 ? 12.383 -4.176 -34.188 1 97 241 LEU B N 1
ATOM 5683 C CA . LEU B 1 241 ? 11.648 -3.564 -33.094 1 97 241 LEU B CA 1
ATOM 5684 C C . LEU B 1 241 ? 12.531 -2.566 -32.344 1 97 241 LEU B C 1
ATOM 5686 O O . LEU B 1 241 ? 12.07 -1.488 -31.969 1 97 241 LEU B O 1
ATOM 5690 N N . SER B 1 242 ? 13.758 -2.928 -32.031 1 97.12 242 SER B N 1
ATOM 5691 C CA . SER B 1 242 ? 14.719 -2.08 -31.344 1 97.12 242 SER B CA 1
ATOM 5692 C C . SER B 1 242 ? 14.922 -0.756 -32.062 1 97.12 242 SER B C 1
ATOM 5694 O O . SER B 1 242 ? 14.977 0.303 -31.438 1 97.12 242 SER B O 1
ATOM 5696 N N . ILE B 1 243 ? 15.016 -0.807 -33.375 1 96.75 243 ILE B N 1
ATOM 5697 C CA . ILE B 1 243 ? 15.242 0.379 -34.188 1 96.75 243 ILE B CA 1
ATOM 5698 C C . ILE B 1 243 ? 13.969 1.218 -34.25 1 96.75 243 ILE B C 1
ATOM 5700 O O . ILE B 1 243 ? 13.992 2.42 -33.969 1 96.75 243 ILE B O 1
ATOM 5704 N N . ARG B 1 244 ? 12.891 0.602 -34.531 1 97.25 244 ARG B N 1
ATOM 5705 C CA . ARG B 1 244 ? 11.617 1.291 -34.719 1 97.25 244 ARG B CA 1
ATOM 5706 C C . ARG B 1 244 ? 11.18 2.01 -33.469 1 97.25 244 ARG B C 1
ATOM 5708 O O . ARG B 1 244 ? 10.68 3.135 -33.5 1 97.25 244 ARG B O 1
ATOM 5715 N N . GLU B 1 245 ? 11.352 1.332 -32.312 1 96.81 245 GLU B N 1
ATOM 5716 C CA . GLU B 1 245 ? 10.867 1.877 -31.047 1 96.81 245 GLU B CA 1
ATOM 5717 C C . GLU B 1 245 ? 12 2.506 -30.25 1 96.81 245 GLU B C 1
ATOM 5719 O O . GLU B 1 245 ? 11.812 2.889 -29.094 1 96.81 245 GLU B O 1
ATOM 5724 N N . ASN B 1 246 ? 13.172 2.566 -30.875 1 96.69 246 ASN B N 1
ATOM 5725 C CA . ASN B 1 246 ? 14.344 3.156 -30.234 1 96.69 246 ASN B CA 1
ATOM 5726 C C . ASN B 1 246 ? 14.617 2.523 -28.875 1 96.69 246 ASN B C 1
ATOM 5728 O O . ASN B 1 246 ? 14.742 3.23 -27.875 1 96.69 246 ASN B O 1
ATOM 5732 N N . LEU B 1 247 ? 14.68 1.196 -28.797 1 96.19 247 LEU B N 1
ATOM 5733 C CA . LEU B 1 247 ? 14.859 0.462 -27.547 1 96.19 247 LEU B CA 1
ATOM 5734 C C . LEU B 1 247 ? 16.344 0.279 -27.234 1 96.19 247 LEU B C 1
ATOM 5736 O O . LEU B 1 247 ? 16.703 -0.027 -26.094 1 96.19 247 LEU B O 1
ATOM 5740 N N . LYS B 1 248 ? 17.172 0.309 -28.266 1 95.19 248 LYS B N 1
ATOM 5741 C CA . LYS B 1 248 ? 18.625 0.226 -28.125 1 95.19 248 LYS B CA 1
ATOM 5742 C C . LYS B 1 248 ? 19.047 -1.119 -27.547 1 95.19 248 LYS B C 1
ATOM 5744 O O . LYS B 1 248 ? 19.891 -1.175 -26.641 1 95.19 248 LYS B O 1
ATOM 5749 N N . LEU B 1 249 ? 18.438 -2.158 -28.031 1 95.94 249 LEU B N 1
ATOM 5750 C CA . LEU B 1 249 ? 18.812 -3.508 -27.625 1 95.94 249 LEU B CA 1
ATOM 5751 C C . LEU B 1 249 ? 20.172 -3.893 -28.203 1 95.94 249 LEU B C 1
ATOM 5753 O O . LEU B 1 249 ? 20.406 -3.783 -29.406 1 95.94 249 LEU B O 1
ATOM 5757 N N . ARG B 1 250 ? 21.016 -4.297 -27.328 1 94.56 250 ARG B N 1
ATOM 5758 C CA . ARG B 1 250 ? 22.328 -4.77 -27.766 1 94.56 250 ARG B CA 1
ATOM 5759 C C . ARG B 1 250 ? 22.234 -6.172 -28.359 1 94.56 250 ARG B C 1
ATOM 5761 O O . ARG B 1 250 ? 21.281 -6.91 -28.062 1 94.56 250 ARG B O 1
ATOM 5768 N N . ASP B 1 251 ? 23.203 -6.582 -29.156 1 95.38 251 ASP B N 1
ATOM 5769 C CA . ASP B 1 251 ? 23.234 -7.902 -29.781 1 95.38 251 ASP B CA 1
ATOM 5770 C C . ASP B 1 251 ? 23.25 -9.008 -28.734 1 95.38 251 ASP B C 1
ATOM 5772 O O . ASP B 1 251 ? 22.547 -10.016 -28.859 1 95.38 251 ASP B O 1
ATOM 5776 N N . LYS B 1 252 ? 24.016 -8.758 -27.766 1 95.38 252 LYS B N 1
ATOM 5777 C CA . LYS B 1 252 ? 24.109 -9.75 -26.688 1 95.38 252 LYS B CA 1
ATOM 5778 C C . LYS B 1 252 ? 22.766 -9.961 -26.016 1 95.38 252 LYS B C 1
ATOM 5780 O O . LYS B 1 252 ? 22.406 -11.094 -25.672 1 95.38 252 LYS B O 1
ATOM 5785 N N . SER B 1 253 ? 22.031 -8.891 -25.844 1 96.62 253 SER B N 1
ATOM 5786 C CA . SER B 1 253 ? 20.719 -8.969 -25.219 1 96.62 253 SER B CA 1
ATOM 5787 C C . SER B 1 253 ? 19.734 -9.75 -26.078 1 96.62 253 SER B C 1
ATOM 5789 O O . SER B 1 253 ? 18.969 -10.57 -25.562 1 96.62 253 SER B O 1
ATOM 5791 N N . ILE B 1 254 ? 19.781 -9.539 -27.359 1 97.62 254 ILE B N 1
ATOM 5792 C CA . ILE B 1 254 ? 18.891 -10.219 -28.297 1 97.62 254 ILE B CA 1
ATOM 5793 C C . ILE B 1 254 ? 19.188 -11.719 -28.281 1 97.62 254 ILE B C 1
ATOM 5795 O O . ILE B 1 254 ? 18.266 -12.531 -28.188 1 97.62 254 ILE B O 1
ATOM 5799 N N . GLN B 1 255 ? 20.422 -12.047 -28.312 1 97.19 255 GLN B N 1
ATOM 5800 C CA . GLN B 1 255 ? 20.812 -13.453 -28.328 1 97.19 255 GLN B CA 1
ATOM 5801 C C . GLN B 1 255 ? 20.406 -14.148 -27.031 1 97.19 255 GLN B C 1
ATOM 5803 O O . GLN B 1 255 ? 19.891 -15.273 -27.062 1 97.19 255 GLN B O 1
ATOM 5808 N N . LEU B 1 256 ? 20.609 -13.477 -25.969 1 96.31 256 LEU B N 1
ATOM 5809 C CA . LEU B 1 256 ? 20.266 -14.062 -24.672 1 96.31 256 LEU B CA 1
ATOM 5810 C C . LEU B 1 256 ? 18.75 -14.242 -24.547 1 96.31 256 LEU B C 1
ATOM 5812 O O . LEU B 1 256 ? 18.281 -15.25 -24.031 1 96.31 256 LEU B O 1
ATOM 5816 N N . LEU B 1 257 ? 18 -13.242 -24.984 1 97.5 257 LEU B N 1
ATOM 5817 C CA . LEU B 1 257 ? 16.531 -13.328 -24.938 1 97.5 257 LEU B CA 1
ATOM 5818 C C . LEU B 1 257 ? 16.031 -14.531 -25.734 1 97.5 257 LEU B C 1
ATOM 5820 O O . LEU B 1 257 ? 15.172 -15.273 -25.25 1 97.5 257 LEU B O 1
ATOM 5824 N N . LEU B 1 258 ? 16.625 -14.711 -26.891 1 97.75 258 LEU B N 1
ATOM 5825 C CA . LEU B 1 258 ? 16.219 -15.828 -27.75 1 97.75 258 LEU B CA 1
ATOM 5826 C C . LEU B 1 258 ? 16.625 -17.156 -27.125 1 97.75 258 LEU B C 1
ATOM 5828 O O . LEU B 1 258 ? 15.836 -18.109 -27.125 1 97.75 258 LEU B O 1
ATOM 5832 N N . GLU B 1 259 ? 17.781 -17.203 -26.625 1 96.12 259 GLU B N 1
ATOM 5833 C CA . GLU B 1 259 ? 18.266 -18.422 -25.969 1 96.12 259 GLU B CA 1
ATOM 5834 C C . GLU B 1 259 ? 17.391 -18.797 -24.781 1 96.12 259 GLU B C 1
ATOM 5836 O O . GLU B 1 259 ? 17 -19.953 -24.641 1 96.12 259 GLU B O 1
ATOM 5841 N N . TYR B 1 260 ? 17.094 -17.828 -23.984 1 95.62 260 TYR B N 1
ATOM 5842 C CA . TYR B 1 260 ? 16.297 -18.078 -22.797 1 95.62 260 TYR B CA 1
ATOM 5843 C C . TYR B 1 260 ? 14.867 -18.438 -23.156 1 95.62 260 TYR B C 1
ATOM 5845 O O . TYR B 1 260 ? 14.25 -19.281 -22.516 1 95.62 260 TYR B O 1
ATOM 5853 N N . ALA B 1 261 ? 14.344 -17.797 -24.219 1 96.69 261 ALA B N 1
ATOM 5854 C CA . ALA B 1 261 ? 12.992 -18.109 -24.672 1 96.69 261 ALA B CA 1
ATOM 5855 C C . ALA B 1 261 ? 12.898 -19.562 -25.172 1 96.69 261 ALA B C 1
ATOM 5857 O O . ALA B 1 261 ? 11.93 -20.266 -24.875 1 96.69 261 ALA B O 1
ATOM 5858 N N . GLU B 1 262 ? 13.898 -19.984 -25.875 1 95.06 262 GLU B N 1
ATOM 5859 C CA . GLU B 1 262 ? 13.922 -21.328 -26.453 1 95.06 262 GLU B CA 1
ATOM 5860 C C . GLU B 1 262 ? 13.945 -22.391 -25.359 1 95.06 262 GLU B C 1
ATOM 5862 O O . GLU B 1 262 ? 13.312 -23.438 -25.5 1 95.06 262 GLU B O 1
ATOM 5867 N N . GLY B 1 263 ? 14.656 -22.078 -24.391 1 91.44 263 GLY B N 1
ATOM 5868 C CA . GLY B 1 263 ? 14.797 -23.047 -23.312 1 91.44 263 GLY B CA 1
ATOM 5869 C C . GLY B 1 263 ? 13.977 -22.719 -22.078 1 91.44 263 GLY B C 1
ATOM 5870 O O . GLY B 1 263 ? 14.305 -23.141 -20.969 1 91.44 263 GLY B O 1
ATOM 5871 N N . SER B 1 264 ? 12.938 -21.953 -22.219 1 92.94 264 SER B N 1
ATOM 5872 C CA . SER B 1 264 ? 12.195 -21.469 -21.062 1 92.94 264 SER B CA 1
ATOM 5873 C C . SER B 1 264 ? 11.359 -22.578 -20.438 1 92.94 264 SER B C 1
ATOM 5875 O O . SER B 1 264 ? 10.773 -23.406 -21.156 1 92.94 264 SER B O 1
ATOM 5877 N N . ILE B 1 265 ? 11.227 -22.547 -19.141 1 91.62 265 ILE B N 1
ATOM 5878 C CA . ILE B 1 265 ? 10.445 -23.516 -18.391 1 91.62 265 ILE B CA 1
ATOM 5879 C C . ILE B 1 265 ? 9.008 -23.016 -18.234 1 91.62 265 ILE B C 1
ATOM 5881 O O . ILE B 1 265 ? 8.164 -23.703 -17.641 1 91.62 265 ILE B O 1
ATOM 5885 N N . SER B 1 266 ? 8.703 -21.875 -18.844 1 90.69 266 SER B N 1
ATOM 5886 C CA . SER B 1 266 ? 7.418 -21.219 -18.641 1 90.69 266 SER B CA 1
ATOM 5887 C C . SER B 1 266 ? 6.27 -22.047 -19.219 1 90.69 266 SER B C 1
ATOM 5889 O O . SER B 1 266 ? 6.469 -22.812 -20.156 1 90.69 266 SER B O 1
ATOM 5891 N N . ARG B 1 267 ? 5.148 -21.859 -18.688 1 89.44 267 ARG B N 1
ATOM 5892 C CA . ARG B 1 267 ? 3.924 -22.484 -19.172 1 89.44 267 ARG B CA 1
ATOM 5893 C C . ARG B 1 267 ? 3.477 -21.859 -20.484 1 89.44 267 ARG B C 1
ATOM 5895 O O . ARG B 1 267 ? 3.918 -20.781 -20.844 1 89.44 267 ARG B O 1
ATOM 5902 N N . PRO B 1 268 ? 2.598 -22.641 -21.172 1 90.81 268 PRO B N 1
ATOM 5903 C CA . PRO B 1 268 ? 2.068 -22.078 -22.406 1 90.81 268 PRO B CA 1
ATOM 5904 C C . PRO B 1 268 ? 1.354 -20.734 -22.188 1 90.81 268 PRO B C 1
ATOM 5906 O O . PRO B 1 268 ? 0.714 -20.547 -21.156 1 90.81 268 PRO B O 1
ATOM 5909 N N . LYS B 1 269 ? 1.443 -19.922 -23.125 1 94.12 269 LYS B N 1
ATOM 5910 C CA . LYS B 1 269 ? 0.952 -18.547 -23.047 1 94.12 269 LYS B CA 1
ATOM 5911 C C . LYS B 1 269 ? -0.533 -18.516 -22.688 1 94.12 269 LYS B C 1
ATOM 5913 O O . LYS B 1 269 ? -0.977 -17.672 -21.922 1 94.12 269 LYS B O 1
ATOM 5918 N N . GLU B 1 270 ? -1.25 -19.422 -23.219 1 90.25 270 GLU B N 1
ATOM 5919 C CA . GLU B 1 270 ? -2.699 -19.469 -23.047 1 90.25 270 GLU B CA 1
ATOM 5920 C C . GLU B 1 270 ? -3.08 -19.672 -21.578 1 90.25 270 GLU B C 1
ATOM 5922 O O . GLU B 1 270 ? -4.156 -19.266 -21.156 1 90.25 270 GLU B O 1
ATOM 5927 N N . GLN B 1 271 ? -2.193 -20.234 -20.844 1 89.88 271 GLN B N 1
ATOM 5928 C CA . GLN B 1 271 ? -2.461 -20.516 -19.438 1 89.88 271 GLN B CA 1
ATOM 5929 C C . GLN B 1 271 ? -2.055 -19.344 -18.547 1 89.88 271 GLN B C 1
ATOM 5931 O O . GLN B 1 271 ? -2.271 -19.375 -17.344 1 89.88 271 GLN B O 1
ATOM 5936 N N . LEU B 1 272 ? -1.547 -18.297 -19.203 1 93.81 272 LEU B N 1
ATOM 5937 C CA . LEU B 1 272 ? -0.966 -17.219 -18.406 1 93.81 272 LEU B CA 1
ATOM 5938 C C . LEU B 1 272 ? -1.672 -15.898 -18.703 1 93.81 272 LEU B C 1
ATOM 5940 O O . LEU B 1 272 ? -1.101 -14.828 -18.484 1 93.81 272 LEU B O 1
ATOM 5944 N N . ASP B 1 273 ? -2.887 -15.984 -19.203 1 93.5 273 ASP B N 1
ATOM 5945 C CA . ASP B 1 273 ? -3.643 -14.805 -19.609 1 93.5 273 ASP B CA 1
ATOM 5946 C C . ASP B 1 273 ? -3.852 -13.859 -18.422 1 93.5 273 ASP B C 1
ATOM 5948 O O . ASP B 1 273 ? -3.758 -12.641 -18.578 1 93.5 273 ASP B O 1
ATOM 5952 N N . ALA B 1 274 ? -4.16 -14.43 -17.281 1 94.44 274 ALA B N 1
ATOM 5953 C CA . ALA B 1 274 ? -4.387 -13.609 -16.094 1 94.44 274 ALA B CA 1
ATOM 5954 C C . ALA B 1 274 ? -3.119 -12.852 -15.695 1 94.44 274 ALA B C 1
ATOM 5956 O O . ALA B 1 274 ? -3.168 -11.656 -15.406 1 94.44 274 ALA B O 1
ATOM 5957 N N . ASP B 1 275 ? -1.993 -13.531 -15.711 1 95.88 275 ASP B N 1
ATOM 5958 C CA . ASP B 1 275 ? -0.719 -12.906 -15.367 1 95.88 275 ASP B CA 1
ATOM 5959 C C . ASP B 1 275 ? -0.374 -11.789 -16.344 1 95.88 275 ASP B C 1
ATOM 5961 O O . ASP B 1 275 ? 0.098 -10.727 -15.938 1 95.88 275 ASP B O 1
ATOM 5965 N N . ILE B 1 276 ? -0.594 -12.078 -17.609 1 97.31 276 ILE B N 1
ATOM 5966 C CA . ILE B 1 276 ? -0.281 -11.102 -18.641 1 97.31 276 ILE B CA 1
ATOM 5967 C C . ILE B 1 276 ? -1.173 -9.875 -18.484 1 97.31 276 ILE B C 1
ATOM 5969 O O . ILE B 1 276 ? -0.7 -8.742 -18.578 1 97.31 276 ILE B O 1
ATOM 5973 N N . PHE B 1 277 ? -2.404 -10.125 -18.234 1 96.62 277 PHE B N 1
ATOM 5974 C CA . PHE B 1 277 ? -3.363 -9.047 -18 1 96.62 277 PHE B CA 1
ATOM 5975 C C . PHE B 1 277 ? -2.955 -8.203 -16.812 1 96.62 277 PHE B C 1
ATOM 5977 O O . PHE B 1 277 ? -2.92 -6.973 -16.891 1 96.62 277 PHE B O 1
ATOM 5984 N N . LEU B 1 278 ? -2.648 -8.828 -15.711 1 97.19 278 LEU B N 1
ATOM 5985 C CA . LEU B 1 278 ? -2.285 -8.125 -14.484 1 97.19 278 LEU B CA 1
ATOM 5986 C C . LEU B 1 278 ? -0.951 -7.406 -14.641 1 97.19 278 LEU B C 1
ATOM 5988 O O . LEU B 1 278 ? -0.75 -6.332 -14.078 1 97.19 278 LEU B O 1
ATOM 5992 N N . LEU B 1 279 ? -0.002 -8 -15.398 1 98.06 279 LEU B N 1
ATOM 5993 C CA . LEU B 1 279 ? 1.269 -7.355 -15.711 1 98.06 279 LEU B CA 1
ATOM 5994 C C . LEU B 1 279 ? 1.041 -6 -16.375 1 98.06 279 LEU B C 1
ATOM 5996 O O . LEU B 1 279 ? 1.654 -5.004 -15.977 1 98.06 279 LEU B O 1
ATOM 6000 N N . SER B 1 280 ? 0.137 -5.996 -17.297 1 97.5 280 SER B N 1
ATOM 6001 C CA . SER B 1 280 ? -0.16 -4.758 -18.016 1 97.5 280 SER B CA 1
ATOM 6002 C C . SER B 1 280 ? -0.693 -3.688 -17.062 1 97.5 280 SER B C 1
ATOM 6004 O O . SER B 1 280 ? -0.304 -2.521 -17.156 1 97.5 280 SER B O 1
ATOM 6006 N N . GLN B 1 281 ? -1.529 -4.062 -16.141 1 96.75 281 GLN B N 1
ATOM 6007 C CA . GLN B 1 281 ? -2.076 -3.131 -15.164 1 96.75 281 GLN B CA 1
ATOM 6008 C C . GLN B 1 281 ? -0.979 -2.582 -14.258 1 96.75 281 GLN B C 1
ATOM 6010 O O . GLN B 1 281 ? -0.972 -1.394 -13.93 1 96.75 281 GLN B O 1
ATOM 6015 N N . LYS B 1 282 ? -0.087 -3.484 -13.812 1 97.88 282 LYS B N 1
ATOM 6016 C CA . LYS B 1 282 ? 0.998 -3.062 -12.93 1 97.88 282 LYS B CA 1
ATOM 6017 C C . LYS B 1 282 ? 1.948 -2.107 -13.648 1 97.88 282 LYS B C 1
ATOM 6019 O O . LYS B 1 282 ? 2.486 -1.183 -13.039 1 97.88 282 LYS B O 1
ATOM 6024 N N . LEU B 1 283 ? 2.156 -2.326 -14.969 1 98.25 283 LEU B N 1
ATOM 6025 C CA . LEU B 1 283 ? 3.008 -1.438 -15.75 1 98.25 283 LEU B CA 1
ATOM 6026 C C . LEU B 1 283 ? 2.402 -0.041 -15.836 1 98.25 283 LEU B C 1
ATOM 6028 O O . LEU B 1 283 ? 3.117 0.958 -15.734 1 98.25 283 LEU B O 1
ATOM 6032 N N . ASP B 1 284 ? 1.071 0.032 -15.992 1 97.5 284 ASP B N 1
ATOM 6033 C CA . ASP B 1 284 ? 0.384 1.32 -15.984 1 97.5 284 ASP B CA 1
ATOM 6034 C C . ASP B 1 284 ? 0.578 2.041 -14.648 1 97.5 284 ASP B C 1
ATOM 6036 O O . ASP B 1 284 ? 0.828 3.246 -14.625 1 97.5 284 ASP B O 1
ATOM 6040 N N . ARG B 1 285 ? 0.457 1.314 -13.633 1 96.62 285 ARG B N 1
ATOM 6041 C CA . ARG B 1 285 ? 0.637 1.88 -12.297 1 96.62 285 ARG B CA 1
ATOM 6042 C C . ARG B 1 285 ? 2.064 2.385 -12.102 1 96.62 285 ARG B C 1
ATOM 6044 O O . ARG B 1 285 ? 2.275 3.463 -11.547 1 96.62 285 ARG B O 1
ATOM 6051 N N . LEU B 1 286 ? 3.02 1.596 -12.547 1 97.81 286 LEU B N 1
ATOM 6052 C CA . LEU B 1 286 ? 4.422 1.986 -12.445 1 97.81 286 LEU B CA 1
ATOM 6053 C C . LEU B 1 286 ? 4.676 3.305 -13.164 1 97.81 286 LEU B C 1
ATOM 6055 O O . LEU B 1 286 ? 5.352 4.188 -12.641 1 97.81 286 LEU B O 1
ATOM 6059 N N . ASP B 1 287 ? 4.074 3.443 -14.359 1 97.69 287 ASP B N 1
ATOM 6060 C CA . ASP B 1 287 ? 4.238 4.668 -15.141 1 97.69 287 ASP B CA 1
ATOM 6061 C C . ASP B 1 287 ? 3.68 5.871 -14.391 1 97.69 287 ASP B C 1
ATOM 6063 O O . ASP B 1 287 ? 4.32 6.926 -14.328 1 97.69 287 ASP B O 1
ATOM 6067 N N . LEU B 1 288 ? 2.527 5.691 -13.828 1 97.38 288 LEU B N 1
ATOM 6068 C CA . LEU B 1 288 ? 1.901 6.77 -13.07 1 97.38 288 LEU B CA 1
ATOM 6069 C C . LEU B 1 288 ? 2.768 7.168 -11.883 1 97.38 288 LEU B C 1
ATOM 6071 O O . LEU B 1 288 ? 2.994 8.359 -11.648 1 97.38 288 LEU B O 1
ATOM 6075 N N . LEU B 1 289 ? 3.246 6.195 -11.141 1 97.56 289 LEU B N 1
ATOM 6076 C CA . LEU B 1 289 ? 4.051 6.453 -9.953 1 97.56 289 LEU B CA 1
ATOM 6077 C C . LEU B 1 289 ? 5.355 7.152 -10.32 1 97.56 289 LEU B C 1
ATOM 6079 O O . LEU B 1 289 ? 5.77 8.102 -9.648 1 97.56 289 LEU B O 1
ATOM 6083 N N . ASP B 1 290 ? 6.004 6.656 -11.398 1 97.62 290 ASP B N 1
ATOM 6084 C CA . ASP B 1 290 ? 7.238 7.277 -11.859 1 97.62 290 ASP B CA 1
ATOM 6085 C C . ASP B 1 290 ? 7.02 8.75 -12.195 1 97.62 290 ASP B C 1
ATOM 6087 O O . ASP B 1 290 ? 7.812 9.609 -11.797 1 97.62 290 ASP B O 1
ATOM 6091 N N . ASP B 1 291 ? 5.953 9.047 -12.883 1 97.62 291 ASP B N 1
ATOM 6092 C CA . ASP B 1 291 ? 5.641 10.422 -13.281 1 97.62 291 ASP B CA 1
ATOM 6093 C C . ASP B 1 291 ? 5.344 11.289 -12.055 1 97.62 291 ASP B C 1
ATOM 6095 O O . ASP B 1 291 ? 5.824 12.422 -11.961 1 97.62 291 ASP B O 1
ATOM 6099 N N . GLN B 1 292 ? 4.562 10.766 -11.156 1 97.5 292 GLN B N 1
ATOM 6100 C CA . GLN B 1 292 ? 4.195 11.516 -9.961 1 97.5 292 GLN B CA 1
ATOM 6101 C C . GLN B 1 292 ? 5.418 11.812 -9.094 1 97.5 292 GLN B C 1
ATOM 6103 O O . GLN B 1 292 ? 5.543 12.898 -8.539 1 97.5 292 GLN B O 1
ATOM 6108 N N . ILE B 1 293 ? 6.297 10.812 -8.977 1 97.88 293 ILE B N 1
ATOM 6109 C CA . ILE B 1 293 ? 7.508 10.992 -8.18 1 97.88 293 ILE B CA 1
ATOM 6110 C C . ILE B 1 293 ? 8.383 12.078 -8.805 1 97.88 293 ILE B C 1
ATOM 6112 O O . ILE B 1 293 ? 8.891 12.953 -8.102 1 97.88 293 ILE B O 1
ATOM 6116 N N . LYS B 1 294 ? 8.516 12.055 -10.141 1 97.38 294 LYS B N 1
ATOM 6117 C CA . LYS B 1 294 ? 9.32 13.047 -10.852 1 97.38 294 LYS B CA 1
ATOM 6118 C C . LYS B 1 294 ? 8.789 14.461 -10.625 1 97.38 294 LYS B C 1
ATOM 6120 O O . LYS B 1 294 ? 9.555 15.367 -10.305 1 97.38 294 LYS B O 1
ATOM 6125 N N . VAL B 1 295 ? 7.504 14.641 -10.742 1 97.31 295 VAL B N 1
ATOM 6126 C CA . VAL B 1 295 ? 6.871 15.945 -10.562 1 97.31 295 VAL B CA 1
ATOM 6127 C C . VAL B 1 295 ? 7.023 16.391 -9.117 1 97.31 295 VAL B C 1
ATOM 6129 O O . VAL B 1 295 ? 7.285 17.562 -8.844 1 97.31 295 VAL B O 1
ATOM 6132 N N . LEU B 1 296 ? 6.84 15.453 -8.203 1 97.38 296 LEU B N 1
ATOM 6133 C CA . LEU B 1 296 ? 6.961 15.75 -6.781 1 97.38 296 LEU B CA 1
ATOM 6134 C C . LEU B 1 296 ? 8.383 16.172 -6.438 1 97.38 296 LEU B C 1
ATOM 6136 O O . LEU B 1 296 ? 8.586 17.125 -5.676 1 97.38 296 LEU B O 1
ATOM 6140 N N . GLU B 1 297 ? 9.375 15.508 -6.988 1 97.62 297 GLU B N 1
ATOM 6141 C CA . GLU B 1 297 ? 10.773 15.852 -6.734 1 97.62 297 GLU B CA 1
ATOM 6142 C C . GLU B 1 297 ? 11.109 17.234 -7.266 1 97.62 297 GLU B C 1
ATOM 6144 O O . GLU B 1 297 ? 11.898 17.969 -6.66 1 97.62 297 GLU B O 1
ATOM 6149 N N . ARG B 1 298 ? 10.5 17.672 -8.359 1 96.75 298 ARG B N 1
ATOM 6150 C CA . ARG B 1 298 ? 10.68 19.031 -8.875 1 96.75 298 ARG B CA 1
ATOM 6151 C C . ARG B 1 298 ? 10.125 20.062 -7.906 1 96.75 298 ARG B C 1
ATOM 6153 O O . ARG B 1 298 ? 10.75 21.094 -7.66 1 96.75 298 ARG B O 1
ATOM 6160 N N . LYS B 1 299 ? 8.961 19.734 -7.402 1 96.31 299 LYS B N 1
ATOM 6161 C CA . LYS B 1 299 ? 8.344 20.641 -6.438 1 96.31 299 LYS B CA 1
ATOM 6162 C C . LYS B 1 299 ? 9.188 20.75 -5.172 1 96.31 299 LYS B C 1
ATOM 6164 O O . LYS B 1 299 ? 9.352 21.844 -4.621 1 96.31 299 LYS B O 1
ATOM 6169 N N . ILE B 1 300 ? 9.727 19.625 -4.719 1 97.81 300 ILE B N 1
ATOM 6170 C CA . ILE B 1 300 ? 10.602 19.594 -3.551 1 97.81 300 ILE B CA 1
ATOM 6171 C C . ILE B 1 300 ? 11.836 20.453 -3.82 1 97.81 300 ILE B C 1
ATOM 6173 O O . ILE B 1 300 ? 12.234 21.266 -2.979 1 97.81 300 ILE B O 1
ATOM 6177 N N . GLU B 1 301 ? 12.422 20.312 -5.012 1 98 301 GLU B N 1
ATOM 6178 C CA . GLU B 1 301 ? 13.617 21.062 -5.383 1 98 301 GLU B CA 1
ATOM 6179 C C . GLU B 1 301 ? 13.359 22.562 -5.363 1 98 301 GLU B C 1
ATOM 6181 O O . GLU B 1 301 ? 14.133 23.328 -4.777 1 98 301 GLU B O 1
ATOM 6186 N N . GLU B 1 302 ? 12.25 22.984 -5.973 1 96.25 302 GLU B N 1
ATOM 6187 C CA . GLU B 1 302 ? 11.906 24.391 -6.074 1 96.25 302 GLU B CA 1
ATOM 6188 C C . GLU B 1 302 ? 11.711 25.016 -4.695 1 96.25 302 GLU B C 1
ATOM 6190 O O . GLU B 1 302 ? 12.117 26.156 -4.461 1 96.25 302 GLU B O 1
ATOM 6195 N N . LEU B 1 303 ? 11.188 24.281 -3.814 1 95.75 303 LEU B N 1
ATOM 6196 C CA . LEU B 1 303 ? 10.922 24.766 -2.467 1 95.75 303 LEU B CA 1
ATOM 6197 C C . LEU B 1 303 ? 12.188 24.766 -1.622 1 95.75 303 LEU B C 1
ATOM 6199 O O . LEU B 1 303 ? 12.492 25.734 -0.942 1 95.75 303 LEU B O 1
ATOM 6203 N N . PHE B 1 304 ? 12.984 23.75 -1.745 1 97.31 304 PHE B N 1
ATOM 6204 C CA . PHE B 1 304 ? 14.062 23.453 -0.814 1 97.31 304 PHE B CA 1
ATOM 6205 C C . PHE B 1 304 ? 15.273 24.344 -1.077 1 97.31 304 PHE B C 1
ATOM 6207 O O . PHE B 1 304 ? 15.914 24.812 -0.14 1 97.31 304 PHE B O 1
ATOM 6214 N N . ILE B 1 305 ? 15.523 24.609 -2.277 1 96.12 305 ILE B N 1
ATOM 6215 C CA . ILE B 1 305 ? 16.797 25.203 -2.67 1 96.12 305 ILE B CA 1
ATOM 6216 C C . ILE B 1 305 ? 16.891 26.625 -2.129 1 96.12 305 ILE B C 1
ATOM 6218 O O . ILE B 1 305 ? 17.984 27.156 -1.979 1 96.12 305 ILE B O 1
ATOM 6222 N N . VAL B 1 306 ? 15.789 27.266 -1.821 1 93.56 306 VAL B N 1
ATOM 6223 C CA . VAL B 1 306 ? 15.836 28.641 -1.351 1 93.56 306 VAL B CA 1
ATOM 6224 C C . VAL B 1 306 ? 15.719 28.672 0.171 1 93.56 306 VAL B C 1
ATOM 6226 O O . VAL B 1 306 ? 15.703 29.75 0.777 1 93.56 306 VAL B O 1
ATOM 6229 N N . MET B 1 307 ? 15.594 27.562 0.784 1 94.62 307 MET B N 1
ATOM 6230 C CA . MET B 1 307 ? 15.516 27.484 2.24 1 94.62 307 MET B CA 1
ATOM 6231 C C . MET B 1 307 ? 16.906 27.484 2.865 1 94.62 307 MET B C 1
ATOM 6233 O O . MET B 1 307 ? 17.859 27.016 2.248 1 94.62 307 MET B O 1
ATOM 6237 N N . ASP B 1 308 ? 16.969 27.844 4.074 1 93.75 308 ASP B N 1
ATOM 6238 C CA . ASP B 1 308 ? 18.234 27.891 4.781 1 93.75 308 ASP B CA 1
ATOM 6239 C C . ASP B 1 308 ? 18.859 26.5 4.883 1 93.75 308 ASP B C 1
ATOM 6241 O O . ASP B 1 308 ? 20.078 26.359 4.809 1 93.75 308 ASP B O 1
ATOM 6245 N N . GLY B 1 309 ? 18.031 25.547 4.934 1 95.94 309 GLY B N 1
ATOM 6246 C CA . GLY B 1 309 ? 18.516 24.172 5.105 1 95.94 309 GLY B CA 1
ATOM 6247 C C . GLY B 1 309 ? 19.172 23.609 3.859 1 95.94 309 GLY B C 1
ATOM 6248 O O . GLY B 1 309 ? 19.859 22.594 3.924 1 95.94 309 GLY B O 1
ATOM 6249 N N . ALA B 1 310 ? 19.047 24.297 2.764 1 97.31 310 ALA B N 1
ATOM 6250 C CA . ALA B 1 310 ? 19.562 23.797 1.491 1 97.31 310 ALA B CA 1
ATOM 6251 C C . ALA B 1 310 ? 21.078 23.75 1.495 1 97.31 310 ALA B C 1
ATOM 6253 O O . ALA B 1 310 ? 21.688 23.125 0.632 1 97.31 310 ALA B O 1
ATOM 6254 N N . VAL B 1 311 ? 21.719 24.391 2.445 1 97.38 311 VAL B N 1
ATOM 6255 C CA . VAL B 1 311 ? 23.172 24.422 2.545 1 97.38 311 VAL B CA 1
ATOM 6256 C C . VAL B 1 311 ? 23.703 23 2.734 1 97.38 311 VAL B C 1
ATOM 6258 O O . VAL B 1 311 ? 24.875 22.734 2.455 1 97.38 311 VAL B O 1
ATOM 6261 N N . VAL B 1 312 ? 22.859 22.062 3.182 1 97.88 312 VAL B N 1
ATOM 6262 C CA . VAL B 1 312 ? 23.297 20.688 3.422 1 97.88 312 VAL B CA 1
ATOM 6263 C C . VAL B 1 312 ? 23.656 20.016 2.098 1 97.88 312 VAL B C 1
ATOM 6265 O O . VAL B 1 312 ? 24.359 19 2.078 1 97.88 312 VAL B O 1
ATOM 6268 N N . LEU B 1 313 ? 23.141 20.562 1.013 1 97.94 313 LEU B N 1
ATOM 6269 C CA . LEU B 1 313 ? 23.453 20.016 -0.307 1 97.94 313 LEU B CA 1
ATOM 6270 C C . LEU B 1 313 ? 24.922 20.188 -0.638 1 97.94 313 LEU B C 1
ATOM 6272 O O . LEU B 1 313 ? 25.438 19.516 -1.547 1 97.94 313 LEU B O 1
ATOM 6276 N N . SER B 1 314 ? 25.609 21.109 0.05 1 97.69 314 SER B N 1
ATOM 6277 C CA . SER B 1 314 ? 27.031 21.312 -0.172 1 97.69 314 SER B CA 1
ATOM 6278 C C . SER B 1 314 ? 27.844 20.125 0.329 1 97.69 314 SER B C 1
ATOM 6280 O O . SER B 1 314 ? 29.031 19.984 -0 1 97.69 314 SER B O 1
ATOM 6282 N N . VAL B 1 315 ? 27.266 19.281 1.146 1 97.81 315 VAL B N 1
ATOM 6283 C CA . VAL B 1 315 ? 27.969 18.125 1.688 1 97.81 315 VAL B CA 1
ATOM 6284 C C . VAL B 1 315 ? 28.016 17.016 0.642 1 97.81 315 VAL B C 1
ATOM 6286 O O . VAL B 1 315 ? 26.969 16.609 0.114 1 97.81 315 VAL B O 1
ATOM 6289 N N . GLN B 1 316 ? 29.188 16.5 0.367 1 97.12 316 GLN B N 1
ATOM 6290 C CA . GLN B 1 316 ? 29.281 15.367 -0.551 1 97.12 316 GLN B CA 1
ATOM 6291 C C . GLN B 1 316 ? 28.516 14.164 -0.024 1 97.12 316 GLN B C 1
ATOM 6293 O O . GLN B 1 316 ? 28.641 13.805 1.149 1 97.12 316 GLN B O 1
ATOM 6298 N N . GLY B 1 317 ? 27.719 13.617 -0.885 1 96.25 317 GLY B N 1
ATOM 6299 C CA . GLY B 1 317 ? 26.984 12.422 -0.481 1 96.25 317 GLY B CA 1
ATOM 6300 C C . GLY B 1 317 ? 25.547 12.711 -0.086 1 96.25 317 GLY B C 1
ATOM 6301 O O . GLY B 1 317 ? 24.75 11.789 0.101 1 96.25 317 GLY B O 1
ATOM 6302 N N . ILE B 1 318 ? 25.219 13.969 0.113 1 97.94 318 ILE B N 1
ATOM 6303 C CA . ILE B 1 318 ? 23.859 14.344 0.438 1 97.94 318 ILE B CA 1
ATOM 6304 C C . ILE B 1 318 ? 23.172 14.914 -0.802 1 97.94 318 ILE B C 1
ATOM 6306 O O . ILE B 1 318 ? 23.438 16.047 -1.202 1 97.94 318 ILE B O 1
ATOM 6310 N N . GLY B 1 319 ? 22.281 14.133 -1.337 1 97.44 319 GLY B N 1
ATOM 6311 C CA . GLY B 1 319 ? 21.562 14.555 -2.523 1 97.44 319 GLY B CA 1
ATOM 6312 C C . GLY B 1 319 ? 20.312 15.352 -2.203 1 97.44 319 GLY B C 1
ATOM 6313 O O . GLY B 1 319 ? 20 15.586 -1.034 1 97.44 319 GLY B O 1
ATOM 6314 N N . LEU B 1 320 ? 19.594 15.773 -3.236 1 97.38 320 LEU B N 1
ATOM 6315 C CA . LEU B 1 320 ? 18.422 16.625 -3.117 1 97.38 320 LEU B CA 1
ATOM 6316 C C . LEU B 1 320 ? 17.375 16 -2.207 1 97.38 320 LEU B C 1
ATOM 6318 O O . LEU B 1 320 ? 16.953 16.609 -1.231 1 97.38 320 LEU B O 1
ATOM 6322 N N . VAL B 1 321 ? 17.047 14.727 -2.51 1 96.44 321 VAL B N 1
ATOM 6323 C CA . VAL B 1 321 ? 15.945 14.07 -1.82 1 96.44 321 VAL B CA 1
ATOM 6324 C C . VAL B 1 321 ? 16.328 13.789 -0.371 1 96.44 321 VAL B C 1
ATOM 6326 O O . VAL B 1 321 ? 15.57 14.086 0.553 1 96.44 321 VAL B O 1
ATOM 6329 N N . THR B 1 322 ? 17.484 13.297 -0.2 1 96.75 322 THR B N 1
ATOM 6330 C CA . THR B 1 322 ? 17.969 12.969 1.136 1 96.75 322 THR B CA 1
ATOM 6331 C C . THR B 1 322 ? 18.141 14.227 1.974 1 96.75 322 THR B C 1
ATOM 6333 O O . THR B 1 322 ? 17.766 14.258 3.148 1 96.75 322 THR B O 1
ATOM 6336 N N . GLY B 1 323 ? 18.688 15.25 1.384 1 97.88 323 GLY B N 1
ATOM 6337 C CA . GLY B 1 323 ? 18.875 16.516 2.082 1 97.88 323 GLY B CA 1
ATOM 6338 C C . GLY B 1 323 ? 17.578 17.172 2.467 1 97.88 323 GLY B C 1
ATOM 6339 O O . GLY B 1 323 ? 17.422 17.641 3.596 1 97.88 323 GLY B O 1
ATOM 6340 N N . ALA B 1 324 ? 16.672 17.219 1.483 1 98.06 324 ALA B N 1
ATOM 6341 C CA . ALA B 1 324 ? 15.367 17.844 1.724 1 98.06 324 ALA B CA 1
ATOM 6342 C C . ALA B 1 324 ? 14.625 17.141 2.854 1 98.06 324 ALA B C 1
ATOM 6344 O O . ALA B 1 324 ? 14.055 17.781 3.732 1 98.06 324 ALA B O 1
ATOM 6345 N N . GLU B 1 325 ? 14.641 15.781 2.834 1 97.44 325 GLU B N 1
ATOM 6346 C CA . GLU B 1 325 ? 13.945 15.023 3.865 1 97.44 325 GLU B CA 1
ATOM 6347 C C . GLU B 1 325 ? 14.602 15.211 5.23 1 97.44 325 GLU B C 1
ATOM 6349 O O . GLU B 1 325 ? 13.906 15.336 6.242 1 97.44 325 GLU B O 1
ATOM 6354 N N . LEU B 1 326 ? 15.891 15.234 5.27 1 97.44 326 LEU B N 1
ATOM 6355 C CA . LEU B 1 326 ? 16.609 15.453 6.523 1 97.44 326 LEU B CA 1
ATOM 6356 C C . LEU B 1 326 ? 16.203 16.781 7.152 1 97.44 326 LEU B C 1
ATOM 6358 O O . LEU B 1 326 ? 15.82 16.844 8.32 1 97.44 326 LEU B O 1
ATOM 6362 N N . VAL B 1 327 ? 16.266 17.859 6.363 1 96.69 327 VAL B N 1
ATOM 6363 C CA . VAL B 1 327 ? 15.961 19.203 6.844 1 96.69 327 VAL B CA 1
ATOM 6364 C C . VAL B 1 327 ? 14.5 19.281 7.27 1 96.69 327 VAL B C 1
ATOM 6366 O O . VAL B 1 327 ? 14.172 19.891 8.289 1 96.69 327 VAL B O 1
ATOM 6369 N N . ALA B 1 328 ? 13.656 18.641 6.457 1 95.56 328 ALA B N 1
ATOM 6370 C CA . ALA B 1 328 ? 12.227 18.625 6.777 1 95.56 328 ALA B CA 1
ATOM 6371 C C . ALA B 1 328 ? 11.977 17.984 8.141 1 95.56 328 ALA B C 1
ATOM 6373 O O . ALA B 1 328 ? 11.172 18.484 8.93 1 95.56 328 ALA B O 1
ATOM 6374 N N . GLU B 1 329 ? 12.664 16.922 8.43 1 93.5 329 GLU B N 1
ATOM 6375 C CA . GLU B 1 329 ? 12.461 16.203 9.68 1 93.5 329 GLU B CA 1
ATOM 6376 C C . GLU B 1 329 ? 13.125 16.922 10.852 1 93.5 329 GLU B C 1
ATOM 6378 O O . GLU B 1 329 ? 12.625 16.875 11.977 1 93.5 329 GLU B O 1
ATOM 6383 N N . ILE B 1 330 ? 14.234 17.547 10.586 1 92.06 330 ILE B N 1
ATOM 6384 C CA . ILE B 1 330 ? 14.875 18.375 11.602 1 92.06 330 ILE B CA 1
ATOM 6385 C C . ILE B 1 330 ? 13.914 19.469 12.07 1 92.06 330 ILE B C 1
ATOM 6387 O O . ILE B 1 330 ? 13.758 19.688 13.266 1 92.06 330 ILE B O 1
ATOM 6391 N N . GLY B 1 331 ? 13.281 20.125 11.102 1 88.56 331 GLY B N 1
ATOM 6392 C CA . GLY B 1 331 ? 12.336 21.172 11.445 1 88.56 331 GLY B CA 1
ATOM 6393 C C . GLY B 1 331 ? 13 22.516 11.742 1 88.56 331 GLY B C 1
ATOM 6394 O O . GLY B 1 331 ? 14.086 22.797 11.234 1 88.56 331 GLY B O 1
ATOM 6395 N N . ASP B 1 332 ? 12.312 23.328 12.469 1 84.12 332 ASP B N 1
ATOM 6396 C CA . ASP B 1 332 ? 12.812 24.656 12.82 1 84.12 332 ASP B CA 1
ATOM 6397 C C . ASP B 1 332 ? 13.883 24.578 13.906 1 84.12 332 ASP B C 1
ATOM 6399 O O . ASP B 1 332 ? 13.594 24.172 15.031 1 84.12 332 ASP B O 1
ATOM 6403 N N . LEU B 1 333 ? 15.031 24.984 13.602 1 86.88 333 LEU B N 1
ATOM 6404 C CA . LEU B 1 333 ? 16.172 24.875 14.508 1 86.88 333 LEU B CA 1
ATOM 6405 C C . LEU B 1 333 ? 15.992 25.781 15.719 1 86.88 333 LEU B C 1
ATOM 6407 O O . LEU B 1 333 ? 16.656 25.594 16.75 1 86.88 333 LEU B O 1
ATOM 6411 N N . SER B 1 334 ? 15.164 26.797 15.5 1 77.5 334 SER B N 1
ATOM 6412 C CA . SER B 1 334 ? 14.945 27.734 16.594 1 77.5 334 SER B CA 1
ATOM 6413 C C . SER B 1 334 ? 14.383 27.016 17.828 1 77.5 334 SER B C 1
ATOM 6415 O O . SER B 1 334 ? 14.469 27.531 18.938 1 77.5 334 SER B O 1
ATOM 6417 N N . ASP B 1 335 ? 13.891 25.859 17.625 1 72.31 335 ASP B N 1
ATOM 6418 C CA . ASP B 1 335 ? 13.281 25.094 18.703 1 72.31 335 ASP B CA 1
ATOM 6419 C C . ASP B 1 335 ? 14.344 24.312 19.484 1 72.31 335 ASP B C 1
ATOM 6421 O O . ASP B 1 335 ? 14.047 23.75 20.547 1 72.31 335 ASP B O 1
ATOM 6425 N N . PHE B 1 336 ? 15.633 24.422 18.969 1 83.06 336 PHE B N 1
ATOM 6426 C CA . PHE B 1 336 ? 16.672 23.578 19.547 1 83.06 336 PHE B CA 1
ATOM 6427 C C . PHE B 1 336 ? 17.891 24.406 19.922 1 83.06 336 PHE B C 1
ATOM 6429 O O . PHE B 1 336 ? 18.297 25.297 19.172 1 83.06 336 PHE B O 1
ATOM 6436 N N . ASP B 1 337 ? 18.406 24.078 21.078 1 84.12 337 ASP B N 1
ATOM 6437 C CA . ASP B 1 337 ? 19.609 24.766 21.547 1 84.12 337 ASP B CA 1
ATOM 6438 C C . ASP B 1 337 ? 20.875 24.062 21.094 1 84.12 337 ASP B C 1
ATOM 6440 O O . ASP B 1 337 ? 21.906 24.688 20.891 1 84.12 337 ASP B O 1
ATOM 6444 N N . GLU B 1 338 ? 20.688 22.766 21 1 90.69 338 GLU B N 1
ATOM 6445 C CA . GLU B 1 338 ? 21.859 21.969 20.641 1 90.69 338 GLU B CA 1
ATOM 6446 C C . GLU B 1 338 ? 21.453 20.781 19.781 1 90.69 338 GLU B C 1
ATOM 6448 O O . GLU B 1 338 ? 20.312 20.312 19.844 1 90.69 338 GLU B O 1
ATOM 6453 N N . ALA B 1 339 ? 22.453 20.312 19.047 1 91.94 339 ALA B N 1
ATOM 6454 C CA . ALA B 1 339 ? 22.234 19.234 18.094 1 91.94 339 ALA B CA 1
ATOM 6455 C C . ALA B 1 339 ? 21.859 17.938 18.812 1 91.94 339 ALA B C 1
ATOM 6457 O O . ALA B 1 339 ? 21.141 17.109 18.25 1 91.94 339 ALA B O 1
ATOM 6458 N N . GLY B 1 340 ? 22.375 17.797 19.938 1 91.06 340 GLY B N 1
ATOM 6459 C CA . GLY B 1 340 ? 22.062 16.594 20.703 1 91.06 340 GLY B CA 1
ATOM 6460 C C . GLY B 1 340 ? 20.578 16.375 20.906 1 91.06 340 GLY B C 1
ATOM 6461 O O . GLY B 1 340 ? 20.125 15.227 20.969 1 91.06 340 GLY B O 1
ATOM 6462 N N . GLN B 1 341 ? 19.859 17.391 21.016 1 86.69 341 GLN B N 1
ATOM 6463 C CA . GLN B 1 341 ? 18.406 17.312 21.172 1 86.69 341 GLN B CA 1
ATOM 6464 C C . GLN B 1 341 ? 17.75 16.703 19.938 1 86.69 341 GLN B C 1
ATOM 6466 O O . GLN B 1 341 ? 16.766 15.961 20.047 1 86.69 341 GLN B O 1
ATOM 6471 N N . LEU B 1 342 ? 18.281 17 18.812 1 90.56 342 LEU B N 1
ATOM 6472 C CA . LEU B 1 342 ? 17.781 16.438 17.562 1 90.56 342 LEU B CA 1
ATOM 6473 C C . LEU B 1 342 ? 18.062 14.945 17.484 1 90.56 342 LEU B C 1
ATOM 6475 O O . LEU B 1 342 ? 17.219 14.18 17 1 90.56 342 LEU B O 1
ATOM 6479 N N . ILE B 1 343 ? 19.172 14.586 17.922 1 92.44 343 ILE B N 1
ATOM 6480 C CA . ILE B 1 343 ? 19.562 13.18 17.938 1 92.44 343 ILE B CA 1
ATOM 6481 C C . ILE B 1 343 ? 18.594 12.391 18.828 1 92.44 343 ILE B C 1
ATOM 6483 O O . ILE B 1 343 ? 18.156 11.297 18.453 1 92.44 343 ILE B O 1
ATOM 6487 N N . LYS B 1 344 ? 18.203 12.914 19.891 1 85.38 344 LYS B N 1
ATOM 6488 C CA . LYS B 1 344 ? 17.219 12.297 20.766 1 85.38 344 LYS B CA 1
ATOM 6489 C C . LYS B 1 344 ? 15.852 12.234 20.109 1 85.38 344 LYS B C 1
ATOM 6491 O O . LYS B 1 344 ? 15.133 11.242 20.25 1 85.38 344 LYS B O 1
ATOM 6496 N N . LEU B 1 345 ? 15.594 13.312 19.422 1 84.19 345 LEU B N 1
ATOM 6497 C CA . LEU B 1 345 ? 14.32 13.367 18.719 1 84.19 345 LEU B CA 1
ATOM 6498 C C . LEU B 1 345 ? 14.234 12.273 17.656 1 84.19 345 LEU B C 1
ATOM 6500 O O . LEU B 1 345 ? 13.164 11.703 17.438 1 84.19 345 LEU B O 1
ATOM 6504 N N . ALA B 1 346 ? 15.328 11.984 17.016 1 90.31 346 ALA B N 1
ATOM 6505 C CA . ALA B 1 346 ? 15.383 10.922 16 1 90.31 346 ALA B CA 1
ATOM 6506 C C . ALA B 1 346 ? 15.352 9.547 16.656 1 90.31 346 ALA B C 1
ATOM 6508 O O . ALA B 1 346 ? 15.047 8.547 16 1 90.31 346 ALA B O 1
ATOM 6509 N N . GLY B 1 347 ? 15.703 9.508 17.922 1 85.94 347 GLY B N 1
ATOM 6510 C CA . GLY B 1 347 ? 15.781 8.25 18.656 1 85.94 347 GLY B CA 1
ATOM 6511 C C . GLY B 1 347 ? 17 7.434 18.297 1 85.94 347 GLY B C 1
ATOM 6512 O O . GLY B 1 347 ? 16.969 6.203 18.328 1 85.94 347 GLY B O 1
ATOM 6513 N N . THR B 1 348 ? 18 8.031 17.859 1 88.5 348 THR B N 1
ATOM 6514 C CA . THR B 1 348 ? 19.203 7.324 17.422 1 88.5 348 THR B CA 1
ATOM 6515 C C . THR B 1 348 ? 20.312 7.434 18.453 1 88.5 348 THR B C 1
ATOM 6517 O O . THR B 1 348 ? 21.453 7.035 18.203 1 88.5 348 THR B O 1
ATOM 6520 N N . ASN B 1 349 ? 19.922 8.008 19.594 1 82.88 349 ASN B N 1
ATOM 6521 C CA . ASN B 1 349 ? 20.891 8.086 20.688 1 82.88 349 ASN B CA 1
ATOM 6522 C C . ASN B 1 349 ? 21.141 6.719 21.312 1 82.88 349 ASN B C 1
ATOM 6524 O O . ASN B 1 349 ? 20.234 5.891 21.391 1 82.88 349 ASN B O 1
ATOM 6528 N N . PRO B 1 350 ? 22.312 6.441 21.641 1 75.44 350 PRO B N 1
ATOM 6529 C CA . PRO B 1 350 ? 22.609 5.156 22.266 1 75.44 350 PRO B CA 1
ATOM 6530 C C . PRO B 1 350 ? 21.938 4.996 23.641 1 75.44 350 PRO B C 1
ATOM 6532 O O . PRO B 1 350 ? 21.781 5.977 24.359 1 75.44 350 PRO B O 1
ATOM 6535 N N . ILE B 1 351 ? 21.266 3.785 23.859 1 66.56 351 ILE B N 1
ATOM 6536 C CA . ILE B 1 351 ? 20.719 3.488 25.188 1 66.56 351 ILE B CA 1
ATOM 6537 C C . ILE B 1 351 ? 21.812 2.934 26.094 1 66.56 351 ILE B C 1
ATOM 6539 O O . ILE B 1 351 ? 22.547 2.031 25.703 1 66.56 351 ILE B O 1
ATOM 6543 N N . VAL B 1 352 ? 22.109 3.652 27.141 1 59.81 352 VAL B N 1
ATOM 6544 C CA . VAL B 1 352 ? 23.078 3.174 28.125 1 59.81 352 VAL B CA 1
ATOM 6545 C C . VAL B 1 352 ? 22.359 2.377 29.203 1 59.81 352 VAL B C 1
ATOM 6547 O O . VAL B 1 352 ? 21.391 2.865 29.812 1 59.81 352 VAL B O 1
ATOM 6550 N N . LYS B 1 353 ? 22.125 1.08 29.047 1 55.97 353 LYS B N 1
ATOM 6551 C CA . LYS B 1 353 ? 21.609 0.336 30.188 1 55.97 353 LYS B CA 1
ATOM 6552 C C . LYS B 1 353 ? 22.688 0.143 31.25 1 55.97 353 LYS B C 1
ATOM 6554 O O . LYS B 1 353 ? 23.781 -0.322 30.953 1 55.97 353 LYS B O 1
ATOM 6559 N N . GLN B 1 354 ? 22.656 1.062 32.188 1 49.41 354 GLN B N 1
ATOM 6560 C CA . GLN B 1 354 ? 23.547 0.831 33.312 1 49.41 354 GLN B CA 1
ATOM 6561 C C . GLN B 1 354 ? 23.016 -0.265 34.25 1 49.41 354 GLN B C 1
ATOM 6563 O O . GLN B 1 354 ? 21.891 -0.156 34.75 1 49.41 354 GLN B O 1
ATOM 6568 N N . SER B 1 355 ? 23.219 -1.495 33.781 1 47.53 355 SER B N 1
ATOM 6569 C CA . SER B 1 355 ? 22.984 -2.383 34.906 1 47.53 355 SER B CA 1
ATOM 6570 C C . SER B 1 355 ? 23.828 -1.975 36.125 1 47.53 355 SER B C 1
ATOM 6572 O O . SER B 1 355 ? 24.812 -1.243 35.969 1 47.53 355 SER B O 1
ATOM 6574 N N . GLY B 1 356 ? 23.391 -1.969 37.406 1 44.78 356 GLY B N 1
ATOM 6575 C CA . GLY B 1 356 ? 24.141 -1.736 38.625 1 44.78 356 GLY B CA 1
ATOM 6576 C C . GLY B 1 356 ? 25.625 -2.008 38.469 1 44.78 356 GLY B C 1
ATOM 6577 O O . GLY B 1 356 ? 26.438 -1.586 39.281 1 44.78 356 GLY B O 1
ATOM 6578 N N . ASP B 1 357 ? 26.078 -3.17 37.906 1 43.78 357 ASP B N 1
ATOM 6579 C CA . ASP B 1 357 ? 27.5 -3.49 37.938 1 43.78 357 ASP B CA 1
ATOM 6580 C C . ASP B 1 357 ? 28.25 -2.803 36.812 1 43.78 357 ASP B C 1
ATOM 6582 O O . ASP B 1 357 ? 27.906 -2.955 35.625 1 43.78 357 ASP B O 1
ATOM 6586 N N . ASN B 1 358 ? 28.984 -1.695 36.938 1 46.5 358 ASN B N 1
ATOM 6587 C CA . ASN B 1 358 ? 29.875 -0.656 36.438 1 46.5 358 ASN B CA 1
ATOM 6588 C C . ASN B 1 358 ? 29.891 -0.616 34.906 1 46.5 358 ASN B C 1
ATOM 6590 O O . ASN B 1 358 ? 30.594 0.205 34.312 1 46.5 358 ASN B O 1
ATOM 6594 N N . ARG B 1 359 ? 29.938 -1.773 34.094 1 48.81 359 ARG B N 1
ATOM 6595 C CA . ARG B 1 359 ? 30.297 -1.584 32.688 1 48.81 359 ARG B CA 1
ATOM 6596 C C . ARG B 1 359 ? 29.109 -1.143 31.875 1 48.81 359 ARG B C 1
ATOM 6598 O O . ARG B 1 359 ? 28.078 -1.83 31.828 1 48.81 359 ARG B O 1
ATOM 6605 N N . PRO B 1 360 ? 29.141 0.175 31.453 1 47.31 360 PRO B N 1
ATOM 6606 C CA . PRO B 1 360 ? 28.062 0.637 30.578 1 47.31 360 PRO B CA 1
ATOM 6607 C C . PRO B 1 360 ? 27.938 -0.204 29.312 1 47.31 360 PRO B C 1
ATOM 6609 O O . PRO B 1 360 ? 28.938 -0.516 28.672 1 47.31 360 PRO B O 1
ATOM 6612 N N . SER B 1 361 ? 27.203 -1.163 29.203 1 49.09 361 SER B N 1
ATOM 6613 C CA . SER B 1 361 ? 27.031 -1.871 27.938 1 49.09 361 SER B CA 1
ATOM 6614 C C . SER B 1 361 ? 26.094 -1.114 27 1 49.09 361 SER B C 1
ATOM 6616 O O . SER B 1 361 ? 25.031 -0.642 27.422 1 49.09 361 SER B O 1
ATOM 6618 N N . TYR B 1 362 ? 26.75 -0.396 26.062 1 50.75 362 TYR B N 1
ATOM 6619 C CA . TYR B 1 362 ? 26.031 0.336 25.031 1 50.75 362 TYR B CA 1
ATOM 6620 C C . TYR B 1 362 ? 25.062 -0.579 24.297 1 50.75 362 TYR B C 1
ATOM 6622 O O . TYR B 1 362 ? 25.438 -1.654 23.828 1 50.75 362 TYR B O 1
ATOM 6630 N N . TYR B 1 363 ? 23.875 -0.486 24.609 1 59 363 TYR B N 1
ATOM 6631 C CA . TYR B 1 363 ? 22.812 -1.234 23.938 1 59 363 TYR B CA 1
ATOM 6632 C C . TYR B 1 363 ? 22.406 -0.545 22.641 1 59 363 TYR B C 1
ATOM 6634 O O . TYR B 1 363 ? 22.953 0.5 22.281 1 59 363 TYR B O 1
ATOM 6642 N N . GLY B 1 364 ? 21.297 -1.047 21.922 1 64.62 364 GLY B N 1
ATOM 6643 C CA . GLY B 1 364 ? 20.641 -0.62 20.703 1 64.62 364 GLY B CA 1
ATOM 6644 C C . GLY B 1 364 ? 20.125 0.805 20.781 1 64.62 364 GLY B C 1
ATOM 6645 O O . GLY B 1 364 ? 20.406 1.527 21.734 1 64.62 364 GLY B O 1
ATOM 6646 N N . VAL B 1 365 ? 19.828 1.49 19.734 1 69.38 365 VAL B N 1
ATOM 6647 C CA . VAL B 1 365 ? 19.266 2.834 19.672 1 69.38 365 VAL B CA 1
ATOM 6648 C C . VAL B 1 365 ? 17.953 2.879 20.453 1 69.38 365 VAL B C 1
ATOM 6650 O O . VAL B 1 365 ? 17.266 1.863 20.562 1 69.38 365 VAL B O 1
ATOM 6653 N N . SER B 1 366 ? 17.625 3.93 21.047 1 63 366 SER B N 1
ATOM 6654 C CA . SER B 1 366 ? 16.438 4.086 21.891 1 63 366 SER B CA 1
ATOM 6655 C C . SER B 1 366 ? 15.164 3.748 21.109 1 63 366 SER B C 1
ATOM 6657 O O . SER B 1 366 ? 14.242 3.131 21.656 1 63 366 SER B O 1
ATOM 6659 N N . LYS B 1 367 ? 14.992 3.959 19.891 1 65.62 367 LYS B N 1
ATOM 6660 C CA . LYS B 1 367 ? 13.859 3.773 19 1 65.62 367 LYS B CA 1
ATOM 6661 C C . LYS B 1 367 ? 12.625 4.52 19.5 1 65.62 367 LYS B C 1
ATOM 6663 O O . LYS B 1 367 ? 11.516 4.309 19 1 65.62 367 LYS B O 1
ATOM 6668 N N . GLN B 1 368 ? 12.742 5.43 20.531 1 62.25 368 GLN B N 1
ATOM 6669 C CA . GLN B 1 368 ? 11.641 6.199 21.094 1 62.25 368 GLN B CA 1
ATOM 6670 C C . GLN B 1 368 ? 11.391 7.477 20.312 1 62.25 368 GLN B C 1
ATOM 6672 O O . GLN B 1 368 ? 10.375 8.148 20.5 1 62.25 368 GLN B O 1
ATOM 6677 N N . GLY B 1 369 ? 12.023 7.719 19.344 1 70.5 369 GLY B N 1
ATOM 6678 C CA . GLY B 1 369 ? 11.906 8.945 18.562 1 70.5 369 GLY B CA 1
ATOM 6679 C C . GLY B 1 369 ? 11.008 8.797 17.359 1 70.5 369 GLY B C 1
ATOM 6680 O O . GLY B 1 369 ? 10.188 7.879 17.297 1 70.5 369 GLY B O 1
ATOM 6681 N N . ARG B 1 370 ? 11.078 9.852 16.531 1 82.44 370 ARG B N 1
ATOM 6682 C CA . ARG B 1 370 ? 10.258 9.898 15.328 1 82.44 370 ARG B CA 1
ATOM 6683 C C . ARG B 1 370 ? 10.789 8.945 14.266 1 82.44 370 ARG B C 1
ATOM 6685 O O . ARG B 1 370 ? 11.875 9.156 13.719 1 82.44 370 ARG B O 1
ATOM 6692 N N . ARG B 1 371 ? 9.984 8.047 13.961 1 87.19 371 ARG B N 1
ATOM 6693 C CA . ARG B 1 371 ? 10.406 6.969 13.07 1 87.19 371 ARG B CA 1
ATOM 6694 C C . ARG B 1 371 ? 10.844 7.516 11.719 1 87.19 371 ARG B C 1
ATOM 6696 O O . ARG B 1 371 ? 11.906 7.156 11.211 1 87.19 371 ARG B O 1
ATOM 6703 N N . PRO B 1 372 ? 10.109 8.43 11.133 1 89.44 372 PRO B N 1
ATOM 6704 C CA . PRO B 1 372 ? 10.57 8.961 9.844 1 89.44 372 PRO B CA 1
ATOM 6705 C C . PRO B 1 372 ? 11.914 9.664 9.945 1 89.44 372 PRO B C 1
ATOM 6707 O O . PRO B 1 372 ? 12.742 9.562 9.031 1 89.44 372 PRO B O 1
ATOM 6710 N N . PHE B 1 373 ? 12.117 10.383 11.055 1 92.75 373 PHE B N 1
ATOM 6711 C CA . PHE B 1 373 ? 13.391 11.055 11.273 1 92.75 373 PHE B CA 1
ATOM 6712 C C . PHE B 1 373 ? 14.516 10.047 11.43 1 92.75 373 PHE B C 1
ATOM 6714 O O . PHE B 1 373 ? 15.57 10.18 10.812 1 92.75 373 PHE B O 1
ATOM 6721 N N . ARG B 1 374 ? 14.289 9.031 12.172 1 93.56 374 ARG B N 1
ATOM 6722 C CA . ARG B 1 374 ? 15.266 7.969 12.359 1 93.56 374 ARG B CA 1
ATOM 6723 C C . ARG B 1 374 ? 15.633 7.32 11.031 1 93.56 374 ARG B C 1
ATOM 6725 O O . ARG B 1 374 ? 16.812 7.039 10.773 1 93.56 374 ARG B O 1
ATOM 6732 N N . ASN B 1 375 ? 14.648 7.109 10.266 1 94 375 ASN B N 1
ATOM 6733 C CA . ASN B 1 375 ? 14.867 6.473 8.969 1 94 375 ASN B CA 1
ATOM 6734 C C . ASN B 1 375 ? 15.781 7.309 8.078 1 94 375 ASN B C 1
ATOM 6736 O O . ASN B 1 375 ? 16.672 6.777 7.43 1 94 375 ASN B O 1
ATOM 6740 N N . ILE B 1 376 ? 15.469 8.555 8.055 1 96.5 376 ILE B N 1
ATOM 6741 C CA . ILE B 1 376 ? 16.266 9.398 7.164 1 96.5 376 ILE B CA 1
ATOM 6742 C C . ILE B 1 376 ? 17.672 9.539 7.719 1 96.5 376 ILE B C 1
ATOM 6744 O O . ILE B 1 376 ? 18.641 9.641 6.957 1 96.5 376 ILE B O 1
ATOM 6748 N N . VAL B 1 377 ? 17.844 9.555 9.055 1 96.5 377 VAL B N 1
ATOM 6749 C CA . VAL B 1 377 ? 19.172 9.594 9.656 1 96.5 377 VAL B CA 1
ATOM 6750 C C . VAL B 1 377 ? 19.984 8.383 9.203 1 96.5 377 VAL B C 1
ATOM 6752 O O . VAL B 1 377 ? 21.156 8.508 8.828 1 96.5 377 VAL B O 1
ATOM 6755 N N . TYR B 1 378 ? 19.406 7.289 9.219 1 96.19 378 TYR B N 1
ATOM 6756 C CA . TYR B 1 378 ? 20.047 6.055 8.766 1 96.19 378 TYR B CA 1
ATOM 6757 C C . TYR B 1 378 ? 20.438 6.152 7.301 1 96.19 378 TYR B C 1
ATOM 6759 O O . TYR B 1 378 ? 21.562 5.793 6.934 1 96.19 378 TYR B O 1
ATOM 6767 N N . GLN B 1 379 ? 19.547 6.617 6.492 1 96.75 379 GLN B N 1
ATOM 6768 C CA . GLN B 1 379 ? 19.797 6.711 5.059 1 96.75 379 GLN B CA 1
ATOM 6769 C C . GLN B 1 379 ? 20.938 7.68 4.77 1 96.75 379 GLN B C 1
ATOM 6771 O O . GLN B 1 379 ? 21.766 7.43 3.889 1 96.75 379 GLN B O 1
ATOM 6776 N N . VAL B 1 380 ? 20.891 8.719 5.449 1 97.44 380 VAL B N 1
ATOM 6777 C CA . VAL B 1 380 ? 21.938 9.719 5.32 1 97.44 380 VAL B CA 1
ATOM 6778 C C . VAL B 1 380 ? 23.281 9.102 5.703 1 97.44 380 VAL B C 1
ATOM 6780 O O . VAL B 1 380 ? 24.281 9.273 4.996 1 97.44 380 VAL B O 1
ATOM 6783 N N . GLY B 1 381 ? 23.312 8.406 6.812 1 97.38 381 GLY B N 1
ATOM 6784 C CA . GLY B 1 381 ? 24.531 7.727 7.23 1 97.38 381 GLY B CA 1
ATOM 6785 C C . GLY B 1 381 ? 25.047 6.746 6.199 1 97.38 381 GLY B C 1
ATOM 6786 O O . GLY B 1 381 ? 26.25 6.699 5.93 1 97.38 381 GLY B O 1
ATOM 6787 N N . ARG B 1 382 ? 24.156 6 5.672 1 97.12 382 ARG B N 1
ATOM 6788 C CA . ARG B 1 382 ? 24.516 5.02 4.648 1 97.12 382 ARG B CA 1
ATOM 6789 C C . ARG B 1 382 ? 25.125 5.703 3.428 1 97.12 382 ARG B C 1
ATOM 6791 O O . ARG B 1 382 ? 26.125 5.238 2.885 1 97.12 382 ARG B O 1
ATOM 6798 N N . SER B 1 383 ? 24.531 6.75 2.945 1 97.44 383 SER B N 1
ATOM 6799 C CA . SER B 1 383 ? 25.016 7.477 1.779 1 97.44 383 SER B CA 1
ATOM 6800 C C . SER B 1 383 ? 26.406 8.078 2.039 1 97.44 383 SER B C 1
ATOM 6802 O O . SER B 1 383 ? 27.281 8 1.183 1 97.44 383 SER B O 1
ATOM 6804 N N . LEU B 1 384 ? 26.578 8.648 3.211 1 97.5 384 LEU B N 1
ATOM 6805 C CA . LEU B 1 384 ? 27.844 9.297 3.568 1 97.5 384 LEU B CA 1
ATOM 6806 C C . LEU B 1 384 ? 28.969 8.273 3.656 1 97.5 384 LEU B C 1
ATOM 6808 O O . LEU B 1 384 ? 30.109 8.578 3.299 1 97.5 384 LEU B O 1
ATOM 6812 N N . ALA B 1 385 ? 28.641 7.09 4.094 1 97.12 385 ALA B N 1
ATOM 6813 C CA . ALA B 1 385 ? 29.625 6.023 4.25 1 97.12 385 ALA B CA 1
ATOM 6814 C C . ALA B 1 385 ? 30.234 5.641 2.902 1 97.12 385 ALA B C 1
ATOM 6816 O O . ALA B 1 385 ? 31.344 5.113 2.842 1 97.12 385 ALA B O 1
ATOM 6817 N N . VAL B 1 386 ? 29.531 5.949 1.869 1 96.44 386 VAL B N 1
ATOM 6818 C CA . VAL B 1 386 ? 29.953 5.5 0.548 1 96.44 386 VAL B CA 1
ATOM 6819 C C . VAL B 1 386 ? 30.422 6.691 -0.276 1 96.44 386 VAL B C 1
ATOM 6821 O O . VAL B 1 386 ? 31.438 6.609 -0.974 1 96.44 386 VAL B O 1
ATOM 6824 N N . ASN B 1 387 ? 29.781 7.887 -0.147 1 95.5 387 ASN B N 1
ATOM 6825 C CA . ASN B 1 387 ? 29.938 8.938 -1.149 1 95.5 387 ASN B CA 1
ATOM 6826 C C . ASN B 1 387 ? 30.703 10.133 -0.595 1 95.5 387 ASN B C 1
ATOM 6828 O O . ASN B 1 387 ? 30.969 11.094 -1.319 1 95.5 387 ASN B O 1
ATOM 6832 N N . ASN B 1 388 ? 30.984 10.188 0.644 1 96.12 388 ASN B N 1
ATOM 6833 C CA . ASN B 1 388 ? 31.766 11.25 1.266 1 96.12 388 ASN B CA 1
ATOM 6834 C C . ASN B 1 388 ? 33.125 10.75 1.746 1 96.12 388 ASN B C 1
ATOM 6836 O O . ASN B 1 388 ? 33.188 9.938 2.672 1 96.12 388 ASN B O 1
ATOM 6840 N N . PRO B 1 389 ? 34.188 11.234 1.132 1 95.12 389 PRO B N 1
ATOM 6841 C CA . PRO B 1 389 ? 35.531 10.703 1.433 1 95.12 389 PRO B CA 1
ATOM 6842 C C . PRO B 1 389 ? 35.844 10.766 2.92 1 95.12 389 PRO B C 1
ATOM 6844 O O . PRO B 1 389 ? 36.375 9.805 3.479 1 95.12 389 PRO B O 1
ATOM 6847 N N . GLU B 1 390 ? 35.625 11.867 3.592 1 94.69 390 GLU B N 1
ATOM 6848 C CA . GLU B 1 390 ? 35.938 12.016 5.012 1 94.69 390 GLU B CA 1
ATOM 6849 C C . GLU B 1 390 ? 35.094 11.086 5.867 1 94.69 390 GLU B C 1
ATOM 6851 O O . GLU B 1 390 ? 35.594 10.453 6.801 1 94.69 390 GLU B O 1
ATOM 6856 N N . MET B 1 391 ? 33.812 10.977 5.527 1 95.88 391 MET B N 1
ATOM 6857 C CA . MET B 1 391 ? 32.906 10.148 6.301 1 95.88 391 MET B CA 1
ATOM 6858 C C . MET B 1 391 ? 33.156 8.664 6.031 1 95.88 391 MET B C 1
ATOM 6860 O O . MET B 1 391 ? 32.938 7.828 6.906 1 95.88 391 MET B O 1
ATOM 6864 N N . GLN B 1 392 ? 33.562 8.359 4.809 1 96.56 392 GLN B N 1
ATOM 6865 C CA . GLN B 1 392 ? 33.938 6.984 4.484 1 96.56 392 GLN B CA 1
ATOM 6866 C C . GLN B 1 392 ? 35.062 6.496 5.367 1 96.56 392 GLN B C 1
ATOM 6868 O O . GLN B 1 392 ? 35.062 5.352 5.82 1 96.56 392 GLN B O 1
ATOM 6873 N N . GLN B 1 393 ? 36.062 7.398 5.551 1 95.56 393 GLN B N 1
ATOM 6874 C CA . GLN B 1 393 ? 37.188 7.059 6.43 1 95.56 393 GLN B CA 1
ATOM 6875 C C . GLN B 1 393 ? 36.688 6.809 7.855 1 95.56 393 GLN B C 1
ATOM 6877 O O . GLN B 1 393 ? 37.156 5.879 8.516 1 95.56 393 GLN B O 1
ATOM 6882 N N . ARG B 1 394 ? 35.844 7.598 8.25 1 95.69 394 ARG B N 1
ATOM 6883 C CA . ARG B 1 394 ? 35.281 7.426 9.586 1 95.69 394 ARG B CA 1
ATOM 6884 C C . ARG B 1 394 ? 34.5 6.113 9.688 1 95.69 394 ARG B C 1
ATOM 6886 O O . ARG B 1 394 ? 34.562 5.441 10.727 1 95.69 394 ARG B O 1
ATOM 6893 N N . TYR B 1 395 ? 33.75 5.773 8.648 1 96.69 395 TYR B N 1
ATOM 6894 C CA . TYR B 1 395 ? 33 4.516 8.586 1 96.69 395 TYR B CA 1
ATOM 6895 C C . TYR B 1 395 ? 33.938 3.324 8.734 1 96.69 395 TYR B C 1
ATOM 6897 O O . TYR B 1 395 ? 33.688 2.41 9.523 1 96.69 395 TYR B O 1
ATOM 6905 N N . GLN B 1 396 ? 35 3.381 8.008 1 96.88 396 GLN B N 1
ATOM 6906 C CA . GLN B 1 396 ? 35.969 2.297 8.055 1 96.88 396 GLN B CA 1
ATOM 6907 C C . GLN B 1 396 ? 36.594 2.164 9.445 1 96.88 396 GLN B C 1
ATOM 6909 O O . GLN B 1 396 ? 36.812 1.053 9.93 1 96.88 396 GLN B O 1
ATOM 6914 N N . LYS B 1 397 ? 36.875 3.305 10.062 1 96.19 397 LYS B N 1
ATOM 6915 C CA . LYS B 1 397 ? 37.438 3.291 11.414 1 96.19 397 LYS B CA 1
ATOM 6916 C C . LYS B 1 397 ? 36.438 2.656 12.398 1 96.19 397 LYS B C 1
ATOM 6918 O O . LYS B 1 397 ? 36.844 1.924 13.297 1 96.19 397 LYS B O 1
ATOM 6923 N N . LEU B 1 398 ? 35.188 2.932 12.219 1 94.75 398 LEU B N 1
ATOM 6924 C CA . LEU B 1 398 ? 34.156 2.361 13.086 1 94.75 398 LEU B CA 1
ATOM 6925 C C . LEU B 1 398 ? 34.062 0.854 12.875 1 94.75 398 LEU B C 1
ATOM 6927 O O . LEU B 1 398 ? 33.906 0.101 13.844 1 94.75 398 LEU B O 1
ATOM 6931 N N . LYS B 1 399 ? 34.156 0.438 11.641 1 94.62 399 LYS B N 1
ATOM 6932 C CA . LYS B 1 399 ? 34.125 -0.986 11.32 1 94.62 399 LYS B CA 1
ATOM 6933 C C . LYS B 1 399 ? 35.312 -1.72 11.922 1 94.62 399 LYS B C 1
ATOM 6935 O O . LYS B 1 399 ? 35.188 -2.838 12.422 1 94.62 399 LYS B O 1
ATOM 6940 N N . GLU B 1 400 ? 36.406 -1.093 11.82 1 94.12 400 GLU B N 1
ATOM 6941 C CA . GLU B 1 400 ? 37.625 -1.671 12.367 1 94.12 400 GLU B CA 1
ATOM 6942 C C . GLU B 1 400 ? 37.531 -1.837 13.883 1 94.12 400 GLU B C 1
ATOM 6944 O O . GLU B 1 400 ? 38.125 -2.75 14.453 1 94.12 400 GLU B O 1
ATOM 6949 N N . ARG B 1 401 ? 36.812 -0.988 14.508 1 93.56 401 ARG B N 1
ATOM 6950 C CA . ARG B 1 401 ? 36.625 -1.053 15.953 1 93.56 401 ARG B CA 1
ATOM 6951 C C . ARG B 1 401 ? 35.594 -2.105 16.312 1 93.56 401 ARG B C 1
ATOM 6953 O O . ARG B 1 401 ? 35.25 -2.279 17.484 1 93.56 401 ARG B O 1
ATOM 6960 N N . GLY B 1 402 ? 34.938 -2.727 15.234 1 89.69 402 GLY B N 1
ATOM 6961 C CA . GLY B 1 402 ? 34.062 -3.854 15.484 1 89.69 402 GLY B CA 1
ATOM 6962 C C . GLY B 1 402 ? 32.594 -3.488 15.391 1 89.69 402 GLY B C 1
ATOM 6963 O O . GLY B 1 402 ? 31.719 -4.316 15.672 1 89.69 402 GLY B O 1
ATOM 6964 N N . LYS B 1 403 ? 32.312 -2.348 15.047 1 89.38 403 LYS B N 1
ATOM 6965 C CA . LYS B 1 403 ? 30.922 -1.937 14.961 1 89.38 403 LYS B CA 1
ATOM 6966 C C . LYS B 1 403 ? 30.219 -2.584 13.766 1 89.38 403 LYS B C 1
ATOM 6968 O O . LYS B 1 403 ? 30.828 -2.713 12.695 1 89.38 403 LYS B O 1
ATOM 6973 N N . HIS B 1 404 ? 28.969 -2.963 14.016 1 91.69 404 HIS B N 1
ATOM 6974 C CA . HIS B 1 404 ? 28.141 -3.447 12.914 1 91.69 404 HIS B CA 1
ATOM 6975 C C . HIS B 1 404 ? 27.828 -2.328 11.922 1 91.69 404 HIS B C 1
ATOM 6977 O O . HIS B 1 404 ? 27.75 -1.158 12.305 1 91.69 404 HIS B O 1
ATOM 6983 N N . SER B 1 405 ? 27.656 -2.639 10.68 1 92.69 405 SER B N 1
ATOM 6984 C CA . SER B 1 405 ? 27.422 -1.668 9.609 1 92.69 405 SER B CA 1
ATOM 6985 C C . SER B 1 405 ? 26.25 -0.753 9.945 1 92.69 405 SER B C 1
ATOM 6987 O O . SER B 1 405 ? 26.312 0.461 9.742 1 92.69 405 SER B O 1
ATOM 6989 N N . ARG B 1 406 ? 25.203 -1.31 10.492 1 92 406 ARG B N 1
ATOM 6990 C CA . ARG B 1 406 ? 24.016 -0.524 10.805 1 92 406 ARG B CA 1
ATOM 6991 C C . ARG B 1 406 ? 24.312 0.505 11.891 1 92 406 ARG B C 1
ATOM 6993 O O . ARG B 1 406 ? 23.828 1.637 11.828 1 92 406 ARG B O 1
ATOM 7000 N N . GLN B 1 407 ? 25.078 0.116 12.82 1 92.19 407 GLN B N 1
ATOM 7001 C CA . GLN B 1 407 ? 25.469 1.031 13.883 1 92.19 407 GLN B CA 1
ATOM 7002 C C . GLN B 1 407 ? 26.359 2.154 13.352 1 92.19 407 GLN B C 1
ATOM 7004 O O . GLN B 1 407 ? 26.234 3.303 13.781 1 92.19 407 GLN B O 1
ATOM 7009 N N . ALA B 1 408 ? 27.203 1.766 12.484 1 94.94 408 ALA B N 1
ATOM 7010 C CA . ALA B 1 408 ? 28.109 2.746 11.883 1 94.94 408 ALA B CA 1
ATOM 7011 C C . ALA B 1 408 ? 27.328 3.775 11.07 1 94.94 408 ALA B C 1
ATOM 7013 O O . ALA B 1 408 ? 27.641 4.969 11.102 1 94.94 408 ALA B O 1
ATOM 7014 N N . TYR B 1 409 ? 26.297 3.33 10.352 1 96.44 409 TYR B N 1
ATOM 7015 C CA . TYR B 1 409 ? 25.469 4.242 9.578 1 96.44 409 TYR B CA 1
ATOM 7016 C C . TYR B 1 409 ? 24.766 5.242 10.492 1 96.44 409 TYR B C 1
ATOM 7018 O O . TYR B 1 409 ? 24.688 6.43 10.172 1 96.44 409 TYR B O 1
ATOM 7026 N N . ILE B 1 410 ? 24.266 4.762 11.609 1 95.75 410 ILE B N 1
ATOM 7027 C CA . ILE B 1 410 ? 23.562 5.629 12.555 1 95.75 410 ILE B CA 1
ATOM 7028 C C . ILE B 1 410 ? 24.547 6.656 13.125 1 95.75 410 ILE B C 1
ATOM 7030 O O . ILE B 1 410 ? 24.203 7.832 13.273 1 95.75 410 ILE B O 1
ATOM 7034 N N . ALA B 1 411 ? 25.75 6.234 13.453 1 95.31 411 ALA B N 1
ATOM 7035 C CA . ALA B 1 411 ? 26.766 7.145 13.977 1 95.31 411 ALA B CA 1
ATOM 7036 C C . ALA B 1 411 ? 27.078 8.25 12.977 1 95.31 411 ALA B C 1
ATOM 7038 O O . ALA B 1 411 ? 27.203 9.422 13.352 1 95.31 411 ALA B O 1
ATOM 7039 N N . LEU B 1 412 ? 27.234 7.871 11.781 1 97.25 412 LEU B N 1
ATOM 7040 C CA . LEU B 1 412 ? 27.5 8.852 10.734 1 97.25 412 LEU B CA 1
ATOM 7041 C C . LEU B 1 412 ? 26.312 9.773 10.547 1 97.25 412 LEU B C 1
ATOM 7043 O O . LEU B 1 412 ? 26.469 10.977 10.305 1 97.25 412 LEU B O 1
ATOM 7047 N N . GLY B 1 413 ? 25.094 9.164 10.586 1 97.44 413 GLY B N 1
ATOM 7048 C CA . GLY B 1 413 ? 23.891 9.977 10.531 1 97.44 413 GLY B CA 1
ATOM 7049 C C . GLY B 1 413 ? 23.812 11.016 11.633 1 97.44 413 GLY B C 1
ATOM 7050 O O . GLY B 1 413 ? 23.438 12.164 11.383 1 97.44 413 GLY B O 1
ATOM 7051 N N . ASN B 1 414 ? 24.188 10.641 12.82 1 96.31 414 ASN B N 1
ATOM 7052 C CA . ASN B 1 414 ? 24.219 11.57 13.945 1 96.31 414 ASN B CA 1
ATOM 7053 C C . ASN B 1 414 ? 25.234 12.688 13.719 1 96.31 414 ASN B C 1
ATOM 7055 O O . ASN B 1 414 ? 24.984 13.844 14.078 1 96.31 414 ASN B O 1
ATOM 7059 N N . ARG B 1 415 ? 26.312 12.344 13.219 1 96.56 415 ARG B N 1
ATOM 7060 C CA . ARG B 1 415 ? 27.312 13.352 12.883 1 96.56 415 ARG B CA 1
ATOM 7061 C C . ARG B 1 415 ? 26.766 14.352 11.875 1 96.56 415 ARG B C 1
ATOM 7063 O O . ARG B 1 415 ? 27.031 15.555 11.977 1 96.56 415 ARG B O 1
ATOM 7070 N N . MET B 1 416 ? 26.031 13.844 10.938 1 97.56 416 MET B N 1
ATOM 7071 C CA . MET B 1 416 ? 25.438 14.727 9.938 1 97.56 416 MET B CA 1
ATOM 7072 C C . MET B 1 416 ? 24.422 15.664 10.586 1 97.56 416 MET B C 1
ATOM 7074 O O . MET B 1 416 ? 24.297 16.828 10.188 1 97.56 416 MET B O 1
ATOM 7078 N N . ILE B 1 417 ? 23.688 15.141 11.539 1 97.19 417 ILE B N 1
ATOM 7079 C CA . ILE B 1 417 ? 22.75 15.992 12.273 1 97.19 417 ILE B CA 1
ATOM 7080 C C . ILE B 1 417 ? 23.5 17.156 12.898 1 97.19 417 ILE B C 1
ATOM 7082 O O . ILE B 1 417 ? 23.062 18.312 12.797 1 97.19 417 ILE B O 1
ATOM 7086 N N . ARG B 1 418 ? 24.625 16.906 13.531 1 97.06 418 ARG B N 1
ATOM 7087 C CA . ARG B 1 418 ? 25.422 17.938 14.164 1 97.06 418 ARG B CA 1
ATOM 7088 C C . ARG B 1 418 ? 25.969 18.922 13.125 1 97.06 418 ARG B C 1
ATOM 7090 O O . ARG B 1 418 ? 25.938 20.141 13.336 1 97.06 418 ARG B O 1
ATOM 7097 N N . LEU B 1 419 ? 26.422 18.344 12.102 1 97.06 419 LEU B N 1
ATOM 7098 C CA . LEU B 1 419 ? 26.953 19.172 11.023 1 97.06 419 LEU B CA 1
ATOM 7099 C C . LEU B 1 419 ? 25.859 20.062 10.438 1 97.06 419 LEU B C 1
ATOM 7101 O O . LEU B 1 419 ? 26.078 21.25 10.227 1 97.06 419 LEU B O 1
ATOM 7105 N N . ALA B 1 420 ? 24.734 19.469 10.109 1 97.62 420 ALA B N 1
ATOM 7106 C CA . ALA B 1 420 ? 23.594 20.203 9.562 1 97.62 420 ALA B CA 1
ATOM 7107 C C . ALA B 1 420 ? 23.156 21.312 10.516 1 97.62 420 ALA B C 1
ATOM 7109 O O . ALA B 1 420 ? 22.891 22.438 10.094 1 97.62 420 ALA B O 1
ATOM 7110 N N . PHE B 1 421 ? 23.062 20.969 11.773 1 96.81 421 PHE B N 1
ATOM 7111 C CA . PHE B 1 421 ? 22.688 21.938 12.797 1 96.81 421 PHE B CA 1
ATOM 7112 C C . PHE B 1 421 ? 23.594 23.156 12.766 1 96.81 421 PHE B C 1
ATOM 7114 O O . PHE B 1 421 ? 23.125 24.297 12.734 1 96.81 421 PHE B O 1
ATOM 7121 N N . ALA B 1 422 ? 24.844 22.953 12.758 1 96.25 422 ALA B N 1
ATOM 7122 C CA . ALA B 1 422 ? 25.844 24.016 12.758 1 96.25 422 ALA B CA 1
ATOM 7123 C C . ALA B 1 422 ? 25.781 24.828 11.469 1 96.25 422 ALA B C 1
ATOM 7125 O O . ALA B 1 422 ? 25.781 26.062 11.5 1 96.25 422 ALA B O 1
ATOM 7126 N N . MET B 1 423 ? 25.656 24.109 10.375 1 96.69 423 MET B N 1
ATOM 7127 C CA . MET B 1 423 ? 25.688 24.781 9.07 1 96.69 423 MET B CA 1
ATOM 7128 C C . MET B 1 423 ? 24.453 25.656 8.891 1 96.69 423 MET B C 1
ATOM 7130 O O . MET B 1 423 ? 24.562 26.797 8.422 1 96.69 423 MET B O 1
ATOM 7134 N N . ILE B 1 424 ? 23.328 25.172 9.25 1 95.62 424 ILE B N 1
ATOM 7135 C CA . ILE B 1 424 ? 22.094 25.906 9.07 1 95.62 424 ILE B CA 1
ATOM 7136 C C . ILE B 1 424 ? 22.047 27.094 10.031 1 95.62 424 ILE B C 1
ATOM 7138 O O . ILE B 1 424 ? 21.688 28.203 9.641 1 95.62 424 ILE B O 1
ATOM 7142 N N . ARG B 1 425 ? 22.438 26.828 11.234 1 93.56 425 ARG B N 1
ATOM 7143 C CA . ARG B 1 425 ? 22.422 27.875 12.242 1 93.56 425 ARG B CA 1
ATOM 7144 C C . ARG B 1 425 ? 23.375 29 11.867 1 93.56 425 ARG B C 1
ATOM 7146 O O . ARG B 1 425 ? 23.031 30.188 12.023 1 93.56 425 ARG B O 1
ATOM 7153 N N . ASN B 1 426 ? 24.5 28.688 11.359 1 93.44 426 ASN B N 1
ATOM 7154 C CA . ASN B 1 426 ? 25.531 29.672 11.07 1 93.44 426 ASN B CA 1
ATOM 7155 C C . ASN B 1 426 ? 25.516 30.078 9.602 1 93.44 426 ASN B C 1
ATOM 7157 O O . ASN B 1 426 ? 26.344 30.891 9.172 1 93.44 426 ASN B O 1
ATOM 7161 N N . HIS B 1 427 ? 24.672 29.547 8.812 1 92.06 427 HIS B N 1
ATOM 7162 C CA . HIS B 1 427 ? 24.562 29.812 7.383 1 92.06 427 HIS B CA 1
ATOM 7163 C C . HIS B 1 427 ? 25.906 29.625 6.676 1 92.06 427 HIS B C 1
ATOM 7165 O O . HIS B 1 427 ? 26.359 30.531 5.969 1 92.06 427 HIS B O 1
ATOM 7171 N N . THR B 1 428 ? 26.469 28.516 6.988 1 95.19 428 THR B N 1
ATOM 7172 C CA . THR B 1 428 ? 27.766 28.203 6.387 1 95.19 428 THR B CA 1
ATOM 7173 C C . THR B 1 428 ? 27.641 26.969 5.484 1 95.19 428 THR B C 1
ATOM 7175 O O . THR B 1 428 ? 26.688 26.203 5.605 1 95.19 428 THR B O 1
ATOM 7178 N N . LEU B 1 429 ? 28.531 26.859 4.566 1 96.31 429 LEU B N 1
ATOM 7179 C CA . LEU B 1 429 ? 28.594 25.719 3.664 1 96.31 429 LEU B CA 1
ATOM 7180 C C . LEU B 1 429 ? 29.594 24.672 4.172 1 96.31 429 LEU B C 1
ATOM 7182 O O . LEU B 1 429 ? 30.344 24.938 5.117 1 96.31 429 LEU B O 1
ATOM 7186 N N . TYR B 1 430 ? 29.531 23.531 3.543 1 96.38 430 TYR B N 1
ATOM 7187 C CA . TYR B 1 430 ? 30.391 22.422 3.932 1 96.38 430 TYR B CA 1
ATOM 7188 C C . TYR B 1 430 ? 31.859 22.75 3.723 1 96.38 430 TYR B C 1
ATOM 7190 O O . TYR B 1 430 ? 32.25 23.266 2.67 1 96.38 430 TYR B O 1
ATOM 7198 N N . GLN B 1 431 ? 32.625 22.516 4.789 1 93.62 431 GLN B N 1
ATOM 7199 C CA . GLN B 1 431 ? 34.062 22.703 4.715 1 93.62 431 GLN B CA 1
ATOM 7200 C C . GLN B 1 431 ? 34.812 21.375 4.746 1 93.62 431 GLN B C 1
ATOM 7202 O O . GLN B 1 431 ? 34.531 20.531 5.617 1 93.62 431 GLN B O 1
ATOM 7207 N N . THR B 1 432 ? 35.594 21.156 3.785 1 93.25 432 THR B N 1
ATOM 7208 C CA . THR B 1 432 ? 36.312 19.891 3.693 1 93.25 432 THR B CA 1
ATOM 7209 C C . THR B 1 432 ? 37.75 20.109 3.268 1 93.25 432 THR B C 1
ATOM 7211 O O . THR B 1 432 ? 38.062 21.141 2.678 1 93.25 432 THR B O 1
ATOM 7214 N N . GLU B 1 433 ? 38.656 19.188 3.656 1 88.94 433 GLU B N 1
ATOM 7215 C CA . GLU B 1 433 ? 40.062 19.219 3.264 1 88.94 433 GLU B CA 1
ATOM 7216 C C . GLU B 1 433 ? 40.312 18.469 1.954 1 88.94 433 GLU B C 1
ATOM 7218 O O . GLU B 1 433 ? 41.438 18.422 1.45 1 88.94 433 GLU B O 1
ATOM 7223 N N . ASP B 1 434 ? 39.219 17.953 1.462 1 90.56 434 ASP B N 1
ATOM 7224 C CA . ASP B 1 434 ? 39.344 17.25 0.193 1 90.56 434 ASP B CA 1
ATOM 7225 C C . ASP B 1 434 ? 39.75 18.188 -0.936 1 90.56 434 ASP B C 1
ATOM 7227 O O . ASP B 1 434 ? 39 19.094 -1.294 1 90.56 434 ASP B O 1
ATOM 7231 N N . LYS B 1 435 ? 40.875 17.953 -1.569 1 89.25 435 LYS B N 1
ATOM 7232 C CA . LYS B 1 435 ? 41.469 18.812 -2.594 1 89.25 435 LYS B CA 1
ATOM 7233 C C . LYS B 1 435 ? 40.594 18.797 -3.863 1 89.25 435 LYS B C 1
ATOM 7235 O O . LYS B 1 435 ? 40.656 19.75 -4.652 1 89.25 435 LYS B O 1
ATOM 7240 N N . ASN B 1 436 ? 39.812 17.828 -4.051 1 91.06 436 ASN B N 1
ATOM 7241 C CA . ASN B 1 436 ? 39.031 17.688 -5.27 1 91.06 436 ASN B CA 1
ATOM 7242 C C . ASN B 1 436 ? 37.625 18.281 -5.113 1 91.06 436 ASN B C 1
ATOM 7244 O O . ASN B 1 436 ? 36.812 18.25 -6.051 1 91.06 436 ASN B O 1
ATOM 7248 N N . TYR B 1 437 ? 37.375 18.906 -3.963 1 93.88 437 TYR B N 1
ATOM 7249 C CA . TYR B 1 437 ? 36.031 19.438 -3.688 1 93.88 437 TYR B CA 1
ATOM 7250 C C . TYR B 1 437 ? 35.844 20.781 -4.359 1 93.88 437 TYR B C 1
ATOM 7252 O O . TYR B 1 437 ? 36.594 21.719 -4.129 1 93.88 437 TYR B O 1
ATOM 7260 N N . VAL B 1 438 ? 34.812 20.844 -5.281 1 94.31 438 VAL B N 1
ATOM 7261 C CA . VAL B 1 438 ? 34.375 22.078 -5.898 1 94.31 438 VAL B CA 1
ATOM 7262 C C . VAL B 1 438 ? 32.875 22.25 -5.68 1 94.31 438 VAL B C 1
ATOM 7264 O O . VAL B 1 438 ? 32.062 21.453 -6.145 1 94.31 438 VAL B O 1
ATOM 7267 N N . LEU B 1 439 ? 32.5 23.281 -5.027 1 95.12 439 LEU B N 1
ATOM 7268 C CA . LEU B 1 439 ? 31.125 23.5 -4.637 1 95.12 439 LEU B CA 1
ATOM 7269 C C . LEU B 1 439 ? 30.203 23.5 -5.852 1 95.12 439 LEU B C 1
ATOM 7271 O O . LEU B 1 439 ? 29.156 22.859 -5.832 1 95.12 439 LEU B O 1
ATOM 7275 N N . LEU B 1 440 ? 30.594 24.234 -6.898 1 94.62 440 LEU B N 1
ATOM 7276 C CA . LEU B 1 440 ? 29.766 24.328 -8.102 1 94.62 440 LEU B CA 1
ATOM 7277 C C . LEU B 1 440 ? 29.516 22.953 -8.695 1 94.62 440 LEU B C 1
ATOM 7279 O O . LEU B 1 440 ? 28.391 22.641 -9.117 1 94.62 440 LEU B O 1
ATOM 7283 N N . GLU B 1 441 ? 30.531 22.109 -8.734 1 95.06 441 GLU B N 1
ATOM 7284 C CA . GLU B 1 441 ? 30.391 20.766 -9.273 1 95.06 441 GLU B CA 1
ATOM 7285 C C . GLU B 1 441 ? 29.484 19.906 -8.398 1 95.06 441 GLU B C 1
ATOM 7287 O O . GLU B 1 441 ? 28.656 19.141 -8.906 1 95.06 441 GLU B O 1
ATOM 7292 N N . GLU B 1 442 ? 29.672 20.078 -7.094 1 95.5 442 GLU B N 1
ATOM 7293 C CA . GLU B 1 442 ? 28.891 19.312 -6.137 1 95.5 442 GLU B CA 1
ATOM 7294 C C . GLU B 1 442 ? 27.406 19.641 -6.242 1 95.5 442 GLU B C 1
ATOM 7296 O O . GLU B 1 442 ? 26.562 18.734 -6.234 1 95.5 442 GLU B O 1
ATOM 7301 N N . ILE B 1 443 ? 27.078 20.875 -6.359 1 96.5 443 ILE B N 1
ATOM 7302 C CA . ILE B 1 443 ? 25.688 21.312 -6.418 1 96.5 443 ILE B CA 1
ATOM 7303 C C . ILE B 1 443 ? 25.094 20.984 -7.789 1 96.5 443 ILE B C 1
ATOM 7305 O O . ILE B 1 443 ? 23.938 20.562 -7.891 1 96.5 443 ILE B O 1
ATOM 7309 N N . SER B 1 444 ? 25.875 21.109 -8.844 1 95.88 444 SER B N 1
ATOM 7310 C CA . SER B 1 444 ? 25.406 20.922 -10.211 1 95.88 444 SER B CA 1
ATOM 7311 C C . SER B 1 444 ? 24.984 19.469 -10.469 1 95.88 444 SER B C 1
ATOM 7313 O O . SER B 1 444 ? 24.109 19.219 -11.297 1 95.88 444 SER B O 1
ATOM 7315 N N . LYS B 1 445 ? 25.547 18.578 -9.797 1 95 445 LYS B N 1
ATOM 7316 C CA . LYS B 1 445 ? 25.203 17.172 -10.031 1 95 445 LYS B CA 1
ATOM 7317 C C . LYS B 1 445 ? 23.953 16.766 -9.25 1 95 445 LYS B C 1
ATOM 7319 O O . LYS B 1 445 ? 23.375 15.719 -9.508 1 95 445 LYS B O 1
ATOM 7324 N N . LYS B 1 446 ? 23.531 17.656 -8.367 1 96.44 446 LYS B N 1
ATOM 7325 C CA . LYS B 1 446 ? 22.469 17.266 -7.441 1 96.44 446 LYS B CA 1
ATOM 7326 C C . LYS B 1 446 ? 21.141 17.922 -7.812 1 96.44 446 LYS B C 1
ATOM 7328 O O . LYS B 1 446 ? 20.078 17.422 -7.449 1 96.44 446 LYS B O 1
ATOM 7333 N N . ILE B 1 447 ? 21.156 19.094 -8.414 1 96.56 447 ILE B N 1
ATOM 7334 C CA . ILE B 1 447 ? 19.922 19.812 -8.703 1 96.56 447 ILE B CA 1
ATOM 7335 C C . ILE B 1 447 ? 19.938 20.297 -10.156 1 96.56 447 ILE B C 1
ATOM 7337 O O . ILE B 1 447 ? 20.984 20.234 -10.82 1 96.56 447 ILE B O 1
ATOM 7341 N N . ARG B 1 448 ? 18.797 20.828 -10.641 1 93.25 448 ARG B N 1
ATOM 7342 C CA . ARG B 1 448 ? 18.672 21.281 -12.023 1 93.25 448 ARG B CA 1
ATOM 7343 C C . ARG B 1 448 ? 19.438 22.562 -12.266 1 93.25 448 ARG B C 1
ATOM 7345 O O . ARG B 1 448 ? 19.562 23.406 -11.367 1 93.25 448 ARG B O 1
ATOM 7352 N N . LYS B 1 449 ? 19.844 22.719 -13.445 1 92.75 449 LYS B N 1
ATOM 7353 C CA . LYS B 1 449 ? 20.703 23.828 -13.828 1 92.75 449 LYS B CA 1
ATOM 7354 C C . LYS B 1 449 ? 20.078 25.156 -13.461 1 92.75 449 LYS B C 1
ATOM 7356 O O . LYS B 1 449 ? 20.75 26.062 -12.945 1 92.75 449 LYS B O 1
ATOM 7361 N N . THR B 1 450 ? 18.844 25.25 -13.734 1 91.81 450 THR B N 1
ATOM 7362 C CA . THR B 1 450 ? 18.141 26.516 -13.461 1 91.81 450 THR B CA 1
ATOM 7363 C C . THR B 1 450 ? 18.172 26.828 -11.969 1 91.81 450 THR B C 1
ATOM 7365 O O . THR B 1 450 ? 18.203 28 -11.586 1 91.81 450 THR B O 1
ATOM 7368 N N . ASN B 1 451 ? 18.281 25.828 -11.141 1 94.62 451 ASN B N 1
ATOM 7369 C CA . ASN B 1 451 ? 18.219 26.016 -9.695 1 94.62 451 ASN B CA 1
ATOM 7370 C C . ASN B 1 451 ? 19.609 26.172 -9.086 1 94.62 451 ASN B C 1
ATOM 7372 O O . ASN B 1 451 ? 19.734 26.594 -7.934 1 94.62 451 ASN B O 1
ATOM 7376 N N . VAL B 1 452 ? 20.625 25.859 -9.875 1 95.75 452 VAL B N 1
ATOM 7377 C CA . VAL B 1 452 ? 22 26.062 -9.391 1 95.75 452 VAL B CA 1
ATOM 7378 C C . VAL B 1 452 ? 22.266 27.547 -9.156 1 95.75 452 VAL B C 1
ATOM 7380 O O . VAL B 1 452 ? 22.766 27.922 -8.102 1 95.75 452 VAL B O 1
ATOM 7383 N N . LYS B 1 453 ? 21.812 28.344 -10.117 1 92.94 453 LYS B N 1
ATOM 7384 C CA . LYS B 1 453 ? 21.984 29.781 -9.984 1 92.94 453 LYS B CA 1
ATOM 7385 C C . LYS B 1 453 ? 21.234 30.312 -8.766 1 92.94 453 LYS B C 1
ATOM 7387 O O . LYS B 1 453 ? 21.781 31.125 -8.008 1 92.94 453 LYS B O 1
ATOM 7392 N N . LYS B 1 454 ? 20.109 29.875 -8.641 1 94 454 LYS B N 1
ATOM 7393 C CA . LYS B 1 454 ? 19.281 30.312 -7.52 1 94 454 LYS B CA 1
ATOM 7394 C C . LYS B 1 454 ? 19.922 29.938 -6.184 1 94 454 LYS B C 1
ATOM 7396 O O . LYS B 1 454 ? 19.891 30.719 -5.23 1 94 454 LYS B O 1
ATOM 7401 N N . PHE B 1 455 ? 20.484 28.766 -6.137 1 95.44 455 PHE B N 1
ATOM 7402 C CA . PHE B 1 455 ? 21.156 28.297 -4.934 1 95.44 455 PHE B CA 1
ATOM 7403 C C . PHE B 1 455 ? 22.328 29.219 -4.578 1 95.44 455 PHE B C 1
ATOM 7405 O O . PHE B 1 455 ? 22.469 29.641 -3.426 1 95.44 455 PHE B O 1
ATOM 7412 N N . PHE B 1 456 ? 23.109 29.578 -5.496 1 94.25 456 PHE B N 1
ATOM 7413 C CA . PHE B 1 456 ? 24.297 30.406 -5.258 1 94.25 456 PHE B CA 1
ATOM 7414 C C . PHE B 1 456 ? 23.891 31.828 -4.887 1 94.25 456 PHE B C 1
ATOM 7416 O O . PHE B 1 456 ? 24.516 32.469 -4.023 1 94.25 456 PHE B O 1
ATOM 7423 N N . GLU B 1 457 ? 22.812 32.312 -5.5 1 92.5 457 GLU B N 1
ATOM 7424 C CA . GLU B 1 457 ? 22.312 33.625 -5.172 1 92.5 457 GLU B CA 1
ATOM 7425 C C . GLU B 1 457 ? 21.797 33.688 -3.738 1 92.5 457 GLU B C 1
ATOM 7427 O O . GLU B 1 457 ? 21.969 34.688 -3.051 1 92.5 457 GLU B O 1
ATOM 7432 N N . THR B 1 458 ? 21.25 32.594 -3.336 1 92.94 458 THR B N 1
ATOM 7433 C CA . THR B 1 458 ? 20.594 32.594 -2.033 1 92.94 458 THR B CA 1
ATOM 7434 C C . THR B 1 458 ? 21.609 32.281 -0.925 1 92.94 458 THR B C 1
ATOM 7436 O O . THR B 1 458 ? 21.547 32.875 0.154 1 92.94 458 THR B O 1
ATOM 7439 N N . HIS B 1 459 ? 22.594 31.406 -1.193 1 93.69 459 HIS B N 1
ATOM 7440 C CA . HIS B 1 459 ? 23.344 30.844 -0.074 1 93.69 459 HIS B CA 1
ATOM 7441 C C . HIS B 1 459 ? 24.812 31.203 -0.176 1 93.69 459 HIS B C 1
ATOM 7443 O O . HIS B 1 459 ? 25.562 31.031 0.788 1 93.69 459 HIS B O 1
ATOM 7449 N N . VAL B 1 460 ? 25.359 31.531 -1.283 1 90.56 460 VAL B N 1
ATOM 7450 C CA . VAL B 1 460 ? 26.781 31.781 -1.46 1 90.56 460 VAL B CA 1
ATOM 7451 C C . VAL B 1 460 ? 27.031 33.281 -1.597 1 90.56 460 VAL B C 1
ATOM 7453 O O . VAL B 1 460 ? 27.953 33.812 -0.978 1 90.56 460 VAL B O 1
ATOM 7456 N N . SER B 1 461 ? 26.266 33.969 -2.6 1 74.12 461 SER B N 1
ATOM 7457 C CA . SER B 1 461 ? 26.5 35.406 -2.844 1 74.12 461 SER B CA 1
ATOM 7458 C C . SER B 1 461 ? 25.688 36.25 -1.889 1 74.12 461 SER B C 1
ATOM 7460 O O . SER B 1 461 ? 24.562 36.656 -2.209 1 74.12 461 SER B O 1
ATOM 7462 N N . PRO B 1 462 ? 25.484 36.031 -0.673 1 53.84 462 PRO B N 1
ATOM 7463 C CA . PRO B 1 462 ? 24.594 36.969 0.024 1 53.84 462 PRO B CA 1
ATOM 7464 C C . PRO B 1 462 ? 24.891 38.406 -0.33 1 53.84 462 PRO B C 1
ATOM 7466 O O . PRO B 1 462 ? 26.047 38.875 -0.218 1 53.84 462 PRO B O 1
ATOM 7469 N N . ILE B 1 463 ? 24.438 38.938 -1.313 1 43.34 463 ILE B N 1
ATOM 7470 C CA . ILE B 1 463 ? 24.484 40.375 -1.531 1 43.34 463 ILE B CA 1
ATOM 7471 C C . ILE B 1 463 ? 24.094 41.094 -0.247 1 43.34 463 ILE B C 1
ATOM 7473 O O . ILE B 1 463 ? 23.031 40.812 0.338 1 43.34 463 ILE B O 1
ATOM 7477 N N . LYS B 1 464 ? 25.016 41.75 0.601 1 41.56 464 LYS B N 1
ATOM 7478 C CA . LYS B 1 464 ? 24.859 42.875 1.543 1 41.56 464 LYS B CA 1
ATOM 7479 C C . LYS B 1 464 ? 23.734 43.812 1.109 1 41.56 464 LYS B C 1
ATOM 7481 O O . LYS B 1 464 ? 23.922 44.625 0.216 1 41.56 464 LYS B O 1
ATOM 7486 N N . CYS B 1 465 ? 22.516 43.469 0.833 1 31.66 465 CYS B N 1
ATOM 7487 C CA . CYS B 1 465 ? 21.562 44.562 0.776 1 31.66 465 CYS B CA 1
ATOM 7488 C C . CYS B 1 465 ? 21.578 45.344 2.072 1 31.66 465 CYS B C 1
ATOM 7490 O O . CYS B 1 465 ? 21.031 44.906 3.086 1 31.66 465 CYS B O 1
ATOM 7492 N N . ALA B 1 466 ? 22.656 45.875 2.531 1 29.67 466 ALA B N 1
ATOM 7493 C CA . ALA B 1 466 ? 22.625 47.094 3.34 1 29.67 466 ALA B CA 1
ATOM 7494 C C . ALA B 1 466 ? 21.641 48.094 2.768 1 29.67 466 ALA B C 1
ATOM 7496 O O . ALA B 1 466 ? 21.891 48.719 1.721 1 29.67 466 ALA B O 1
ATOM 7497 N N . SER B 1 467 ? 20.359 47.812 2.395 1 23.41 467 SER B N 1
ATOM 7498 C CA . SER B 1 467 ? 19.531 48.969 2.785 1 23.41 467 SER B CA 1
ATOM 7499 C C . SER B 1 467 ? 19.25 48.938 4.281 1 23.41 467 SER B C 1
ATOM 7501 O O . SER B 1 467 ? 19.094 47.875 4.879 1 23.41 467 SER B O 1
#

Solvent-accessible surface area (backbone atoms only — not comparable to full-atom values): 49761 Å² total; per-residue (Å²): 132,81,76,65,79,62,86,42,81,66,46,66,50,53,54,48,47,56,50,49,45,64,72,60,34,60,92,29,34,38,34,33,17,32,45,41,34,82,37,59,20,36,33,33,32,26,39,65,85,65,48,74,78,38,71,78,43,77,28,34,58,38,36,67,22,49,50,50,51,51,51,57,50,54,71,69,50,79,51,92,73,47,43,48,35,35,26,32,36,54,44,85,73,45,31,53,60,56,54,52,53,38,46,75,72,66,37,46,53,28,42,28,49,60,70,60,34,50,56,41,35,64,75,45,65,84,54,80,56,72,70,60,36,54,38,48,14,34,46,50,34,47,69,72,53,49,53,41,68,57,75,70,72,62,65,69,44,38,43,42,31,54,51,41,52,50,45,52,52,49,51,50,51,40,51,53,41,50,51,52,38,50,51,33,39,44,57,40,24,45,44,62,83,25,40,53,39,79,52,94,92,37,81,40,77,48,52,37,51,94,46,74,80,35,71,41,42,46,51,35,56,68,74,40,51,35,34,68,45,48,57,69,42,36,72,67,41,49,49,51,47,22,62,76,67,65,38,75,69,49,70,68,26,54,52,41,46,47,53,39,31,75,47,47,60,42,64,63,66,85,80,37,51,59,43,54,52,50,36,49,53,39,51,53,50,45,53,51,42,54,51,51,49,53,54,48,50,50,54,48,48,68,58,38,48,74,39,70,58,38,42,47,38,57,33,64,46,35,40,56,68,60,34,47,41,45,42,22,58,68,45,69,60,87,76,51,92,50,48,66,52,52,38,44,42,24,12,65,38,73,31,68,49,68,54,92,70,84,63,67,47,76,50,63,53,57,68,76,29,40,63,72,40,31,51,44,31,35,51,49,8,50,36,23,42,73,52,15,73,72,46,25,52,52,41,51,54,41,42,72,74,65,46,53,68,71,57,41,17,40,54,45,15,50,49,46,48,42,49,46,46,51,24,43,74,67,66,40,67,63,82,73,87,57,86,84,70,45,69,69,62,53,42,54,77,48,48,55,72,80,51,46,58,51,32,40,54,64,68,67,48,66,73,81,70,79,118,131,82,78,65,79,62,87,43,83,66,45,68,51,50,55,46,48,54,49,49,46,64,73,61,34,59,90,28,34,38,34,33,14,33,45,42,33,82,37,59,20,36,33,31,32,26,40,66,85,66,49,74,77,39,70,78,43,79,30,34,57,38,36,66,21,48,50,50,50,50,53,57,50,53,72,68,51,78,51,93,74,47,42,48,35,36,26,32,36,55,44,84,72,46,33,53,60,55,53,52,53,38,46,77,72,65,37,46,52,27,42,27,50,58,70,60,35,51,57,41,35,64,74,46,65,85,53,80,56,71,70,59,37,55,39,48,12,34,44,49,35,46,70,73,56,49,54,41,69,55,75,72,72,62,66,68,45,38,44,43,33,53,52,43,52,51,44,51,53,49,50,50,50,40,51,52,39,51,50,50,39,50,50,33,39,44,59,41,24,44,43,62,81,25,40,53,40,80,52,96,92,37,82,40,77,48,52,37,53,95,45,74,80,34,70,42,41,46,50,36,55,66,74,41,51,34,35,67,46,46,56,69,42,36,74,66,42,48,51,51,48,22,62,77,68,67,40,74,69,48,70,68,28,54,52,41,47,47,53,41,31,74,46,47,58,41,64,63,68,85,80,37,52,58,44,53,53,50,38,47,54,40,50,53,50,44,52,52,42,53,51,51,47,54,54,48,51,50,53,49,49,68,58,37,48,74,38,71,57,38,41,48,37,58,35,63,46,36,42,55,69,60,34,47,41,44,43,23,59,67,45,69,60,88,78,49,92,50,48,67,53,53,37,44,42,25,12,65,39,72,31,70,50,67,54,91,70,83,62,68,45,76,50,63,53,57,68,77,29,42,63,71,40,32,51,44,32,35,51,49,8,50,35,23,43,72,54,14,73,72,46,24,53,50,40,51,53,38,44,71,73,64,45,51,68,70,57,40,16,40,53,45,15,50,50,47,48,42,50,46,46,51,25,44,74,65,68,40,67,63,82,74,87,58,86,85,69,47,68,70,62,54,42,52,76,48,48,56,74,80,51,46,57,51,31,41,52,62,69,67,50,65,73,81,71,80,118

InterPro domains:
  IPR002525 Transposase IS110-like, N-terminal [PF01548] (32-189)
  IPR003346 Transposase IS116/IS110/IS902, C-terminal [PF02371] (311-396)
  IPR047650 Transposase IS110-like [NF033542] (31-428)
  IPR047650 Transposase IS110-like [PTHR33055] (31-436)

Organism: NCBI:txid33932